Protein AF-0000000072916528 (afdb_homodimer)

pLDDT: mean 91.96, std 11.82, range [28.83, 98.75]

Structure (mmCIF, N/CA/C/O backbone):
data_AF-0000000072916528-model_v1
#
loop_
_entity.id
_entity.type
_entity.pdbx_description
1 polymer 'Tryptophan dimethylallyltransferase'
#
loop_
_atom_site.group_PDB
_atom_site.id
_atom_site.type_symbol
_atom_site.label_atom_id
_atom_site.label_alt_id
_atom_site.label_comp_id
_atom_site.label_asym_id
_atom_site.label_entity_id
_atom_site.label_seq_id
_atom_site.pdbx_PDB_ins_code
_atom_site.Cartn_x
_atom_site.Cartn_y
_atom_site.Cartn_z
_atom_site.occupancy
_atom_site.B_iso_or_equiv
_atom_site.auth_seq_id
_atom_site.auth_comp_id
_atom_site.auth_asym_id
_atom_site.auth_atom_id
_atom_site.pdbx_PDB_model_num
ATOM 1 N N . MET A 1 1 ? -19.938 -33.688 12.484 1 38.06 1 MET A N 1
ATOM 2 C CA . MET A 1 1 ? -19.828 -32.938 13.727 1 38.06 1 MET A CA 1
ATOM 3 C C . MET A 1 1 ? -18.469 -33.188 14.383 1 38.06 1 MET A C 1
ATOM 5 O O . MET A 1 1 ? -17.859 -32.25 14.898 1 38.06 1 MET A O 1
ATOM 9 N N . THR A 1 2 ? -18.078 -34.406 14.32 1 40.88 2 THR A N 1
ATOM 10 C CA . THR A 1 2 ? -16.875 -34.812 15.023 1 40.88 2 THR A CA 1
ATOM 11 C C . THR A 1 2 ? -15.633 -34.281 14.312 1 40.88 2 THR A C 1
ATOM 13 O O . THR A 1 2 ? -14.672 -33.844 14.953 1 40.88 2 THR A O 1
ATOM 16 N N . GLN A 1 3 ? -15.688 -34.281 13.023 1 42.22 3 GLN A N 1
ATOM 17 C CA . GLN A 1 3 ? -14.492 -33.969 12.25 1 42.22 3 GLN A CA 1
ATOM 18 C C . GLN A 1 3 ? -14.305 -32.469 12.141 1 42.22 3 GLN A C 1
ATOM 20 O O . GLN A 1 3 ? -13.18 -31.953 12.156 1 42.22 3 GLN A O 1
ATOM 25 N N . THR A 1 4 ? -15.375 -31.828 12.023 1 44.97 4 THR A N 1
ATOM 26 C CA . THR A 1 4 ? -15.312 -30.375 12 1 44.97 4 THR A CA 1
ATOM 27 C C . THR A 1 4 ? -14.773 -29.828 13.32 1 44.97 4 THR A C 1
ATOM 29 O O . THR A 1 4 ? -13.961 -28.906 13.336 1 44.97 4 THR A O 1
ATOM 32 N N . LYS A 1 5 ? -15.258 -30.438 14.336 1 49.25 5 LYS A N 1
ATOM 33 C CA . LYS A 1 5 ? -14.742 -30.094 15.664 1 49.25 5 LYS A CA 1
ATOM 34 C C . LYS A 1 5 ? -13.258 -30.406 15.766 1 49.25 5 LYS A C 1
ATOM 36 O O . LYS A 1 5 ? -12.547 -29.812 16.578 1 49.25 5 LYS A O 1
ATOM 41 N N . HIS A 1 6 ? -12.891 -31.344 14.961 1 50.88 6 HIS A N 1
ATOM 42 C CA . HIS A 1 6 ? -11.484 -31.75 14.953 1 50.88 6 HIS A CA 1
ATOM 43 C C . HIS A 1 6 ? -10.617 -30.672 14.312 1 50.88 6 HIS A C 1
ATOM 45 O O . HIS A 1 6 ? -9.531 -30.359 14.82 1 50.88 6 HIS A O 1
ATOM 51 N N . LEU A 1 7 ? -11.102 -30.25 13.125 1 57.97 7 LEU A N 1
ATOM 52 C CA . LEU A 1 7 ? -10.305 -29.203 12.508 1 57.97 7 LEU A CA 1
ATOM 53 C C . LEU A 1 7 ? -10.211 -27.984 13.414 1 57.97 7 LEU A C 1
ATOM 55 O O . LEU A 1 7 ? -9.148 -27.375 13.547 1 57.97 7 LEU A O 1
ATOM 59 N N . GLN A 1 8 ? -11.398 -27.578 13.898 1 56.59 8 GLN A N 1
ATOM 60 C CA . GLN A 1 8 ? -11.391 -26.422 14.789 1 56.59 8 GLN A CA 1
ATOM 61 C C . GLN A 1 8 ? -10.477 -26.656 15.984 1 56.59 8 GLN A C 1
ATOM 63 O O . GLN A 1 8 ? -9.805 -25.734 16.438 1 56.59 8 GLN A O 1
ATOM 68 N N . THR A 1 9 ? -10.539 -27.875 16.391 1 54.03 9 THR A N 1
ATOM 69 C CA . THR A 1 9 ? -9.656 -28.234 17.484 1 54.03 9 THR A CA 1
ATOM 70 C C . THR A 1 9 ? -8.203 -28.25 17.031 1 54.03 9 THR A C 1
ATOM 72 O O . THR A 1 9 ? -7.297 -27.969 17.828 1 54.03 9 THR A O 1
ATOM 75 N N . LEU A 1 10 ? -8.156 -28.391 15.711 1 58 10 LEU A N 1
ATOM 76 C CA . LEU A 1 10 ? -6.797 -28.5 15.18 1 58 10 LEU A CA 1
ATOM 77 C C . LEU A 1 10 ? -6.23 -27.125 14.836 1 58 10 LEU A C 1
ATOM 79 O O . LEU A 1 10 ? -5.012 -26.938 14.844 1 58 10 LEU A O 1
ATOM 83 N N . LEU A 1 11 ? -7.203 -26.281 14.594 1 63.94 11 LEU A N 1
ATOM 84 C CA . LEU A 1 11 ? -6.746 -24.969 14.148 1 63.94 11 LEU A CA 1
ATOM 85 C C . LEU A 1 11 ? -6.586 -24.016 15.328 1 63.94 11 LEU A C 1
ATOM 87 O O . LEU A 1 11 ? -7.535 -23.797 16.078 1 63.94 11 LEU A O 1
ATOM 91 N N . GLN A 1 12 ? -5.457 -23.672 15.625 1 61.88 12 GLN A N 1
ATOM 92 C CA . GLN A 1 12 ? -5.262 -22.578 16.562 1 61.88 12 GLN A CA 1
ATOM 93 C C . GLN A 1 12 ? -5.707 -21.25 15.969 1 61.88 12 GLN A C 1
ATOM 95 O O . GLN A 1 12 ? -5.297 -20.891 14.859 1 61.88 12 GLN A O 1
ATOM 100 N N . PRO A 1 13 ? -6.812 -20.719 16.531 1 61.38 13 PRO A N 1
ATOM 101 C CA . PRO A 1 13 ? -7.312 -19.453 15.992 1 61.38 13 PRO A CA 1
ATOM 102 C C . PRO A 1 13 ? -6.238 -18.375 15.93 1 61.38 13 PRO A C 1
ATOM 104 O O . PRO A 1 13 ? -5.395 -18.281 16.828 1 61.38 13 PRO A O 1
ATOM 107 N N . ARG A 1 14 ? -5.801 -17.938 14.805 1 61.62 14 ARG A N 1
ATOM 108 C CA . ARG A 1 14 ? -5.012 -16.719 14.68 1 61.62 14 ARG A CA 1
ATOM 109 C C . ARG A 1 14 ? -5.859 -15.57 14.141 1 61.62 14 ARG A C 1
ATOM 111 O O . ARG A 1 14 ? -6.598 -15.742 13.164 1 61.62 14 ARG A O 1
ATOM 118 N N . GLU A 1 15 ? -6.219 -14.656 15.109 1 56.03 15 GLU A N 1
ATOM 119 C CA . GLU A 1 15 ? -6.914 -13.484 14.594 1 56.03 15 GLU A CA 1
ATOM 120 C C . GLU A 1 15 ? -6.098 -12.789 13.508 1 56.03 15 GLU A C 1
ATOM 122 O O . GLU A 1 15 ? -5.137 -12.078 13.805 1 56.03 15 GLU A O 1
ATOM 127 N N . ASN A 1 16 ? -5.902 -13.461 12.273 1 62.31 16 ASN A N 1
ATOM 128 C CA . ASN A 1 16 ? -5.078 -12.805 11.258 1 62.31 16 ASN A CA 1
ATOM 129 C C . ASN A 1 16 ? -5.898 -11.844 10.406 1 62.31 16 ASN A C 1
ATOM 131 O O . ASN A 1 16 ? -6.594 -12.266 9.484 1 62.31 16 ASN A O 1
ATOM 135 N N . THR A 1 17 ? -6.094 -10.656 10.93 1 69.56 17 THR A N 1
ATOM 136 C CA . THR A 1 17 ? -6.723 -9.633 10.102 1 69.56 17 THR A CA 1
ATOM 137 C C . THR A 1 17 ? -5.82 -9.25 8.93 1 69.56 17 THR A C 1
ATOM 139 O O . THR A 1 17 ? -4.641 -8.953 9.125 1 69.56 17 THR A O 1
ATOM 142 N N . PRO A 1 18 ? -6.422 -9.453 7.664 1 85.88 18 PRO A N 1
ATOM 143 C CA . PRO A 1 18 ? -5.645 -9.023 6.5 1 85.88 18 PRO A CA 1
ATOM 144 C C . PRO A 1 18 ? -5.344 -7.527 6.508 1 85.88 18 PRO A C 1
ATOM 146 O O . PRO A 1 18 ? -5.953 -6.77 5.75 1 85.88 18 PRO A O 1
ATOM 149 N N . LEU A 1 19 ? -4.391 -7.141 7.199 1 91.94 19 LEU A N 1
ATOM 150 C CA . LEU A 1 19 ? -4.086 -5.742 7.488 1 91.94 19 LEU A CA 1
ATOM 151 C C . LEU A 1 19 ? -3.777 -4.977 6.207 1 91.94 19 LEU A C 1
ATOM 153 O O . LEU A 1 19 ? -4.348 -3.91 5.961 1 91.94 19 LEU A O 1
ATOM 157 N N . ALA A 1 20 ? -2.889 -5.547 5.375 1 96.62 20 ALA A N 1
ATOM 158 C CA . ALA A 1 20 ? -2.48 -4.855 4.156 1 96.62 20 ALA A CA 1
ATOM 159 C C . ALA A 1 20 ? -3.662 -4.668 3.211 1 96.62 20 ALA A C 1
ATOM 161 O O . ALA A 1 20 ? -3.852 -3.584 2.65 1 96.62 20 ALA A O 1
ATOM 162 N N . TRP A 1 21 ? -4.504 -5.719 3.1 1 97.62 21 TRP A N 1
ATOM 163 C CA . TRP A 1 21 ? -5.656 -5.625 2.211 1 97.62 21 TRP A CA 1
ATOM 164 C C . TRP A 1 21 ? -6.648 -4.586 2.715 1 97.62 21 TRP A C 1
ATOM 166 O O . TRP A 1 21 ? -7.184 -3.797 1.93 1 97.62 21 TRP A O 1
ATOM 176 N N . LYS A 1 22 ? -6.938 -4.566 4.008 1 96.19 22 LYS A N 1
ATOM 177 C CA . LYS A 1 22 ? -7.879 -3.605 4.574 1 96.19 22 LYS A CA 1
ATOM 178 C C . LYS A 1 22 ? -7.434 -2.174 4.293 1 96.19 22 LYS A C 1
ATOM 180 O O . LYS A 1 22 ? -8.258 -1.318 3.951 1 96.19 22 LYS A O 1
ATOM 185 N N . THR A 1 23 ? -6.172 -1.922 4.484 1 96.19 23 THR A N 1
ATOM 186 C CA . THR A 1 23 ? -5.621 -0.596 4.227 1 96.19 23 THR A CA 1
ATOM 187 C C . THR A 1 23 ? -5.773 -0.227 2.752 1 96.19 23 THR A C 1
ATOM 189 O O . THR A 1 23 ? -6.234 0.868 2.426 1 96.19 23 THR A O 1
ATOM 192 N N . LEU A 1 24 ? -5.379 -1.15 1.906 1 97.81 24 LEU A N 1
ATOM 193 C CA . LEU A 1 24 ? -5.473 -0.879 0.476 1 97.81 24 LEU A CA 1
ATOM 194 C C . LEU A 1 24 ? -6.926 -0.708 0.048 1 97.81 24 LEU A C 1
ATOM 196 O O . LEU A 1 24 ? -7.234 0.151 -0.782 1 97.81 24 LEU A O 1
ATOM 200 N N . ASP A 1 25 ? -7.785 -1.572 0.59 1 96.5 25 ASP A N 1
ATOM 201 C CA . ASP A 1 25 ? -9.203 -1.482 0.252 1 96.5 25 ASP A CA 1
ATOM 202 C C . ASP A 1 25 ? -9.781 -0.131 0.666 1 96.5 25 ASP A C 1
ATOM 204 O O . ASP A 1 25 ? -10.648 0.415 -0.02 1 96.5 25 ASP A O 1
ATOM 208 N N . LYS A 1 26 ? -9.32 0.406 1.706 1 93.62 26 LYS A N 1
ATOM 209 C CA . LYS A 1 26 ? -9.805 1.678 2.234 1 93.62 26 LYS A CA 1
ATOM 210 C C . LYS A 1 26 ? -9.312 2.848 1.391 1 93.62 26 LYS A C 1
ATOM 212 O O . LYS A 1 26 ? -10.062 3.793 1.131 1 93.62 26 LYS A O 1
ATOM 217 N N . TRP A 1 27 ? -8.055 2.812 0.902 1 94.62 27 TRP A N 1
ATOM 218 C CA . TRP A 1 27 ? -7.422 4.043 0.436 1 94.62 27 TRP A CA 1
ATOM 219 C C . TRP A 1 27 ? -7.227 4.016 -1.076 1 94.62 27 TRP A C 1
ATOM 221 O O . TRP A 1 27 ? -6.992 5.059 -1.696 1 94.62 27 TRP A O 1
ATOM 231 N N . LEU A 1 28 ? -7.273 2.855 -1.696 1 95.94 28 LEU A N 1
ATOM 232 C CA . LEU A 1 28 ? -7.195 2.818 -3.152 1 95.94 28 LEU A CA 1
ATOM 233 C C . LEU A 1 28 ? -8.531 3.215 -3.775 1 95.94 28 LEU A C 1
ATOM 235 O O . LEU A 1 28 ? -9.578 3.074 -3.146 1 95.94 28 LEU A O 1
ATOM 239 N N . PRO A 1 29 ? -8.484 3.766 -5.016 1 92.56 29 PRO A N 1
ATOM 240 C CA . PRO A 1 29 ? -9.75 4.051 -5.695 1 92.56 29 PRO A CA 1
ATOM 241 C C . PRO A 1 29 ? -10.656 2.826 -5.801 1 92.56 29 PRO A C 1
ATOM 243 O O . PRO A 1 29 ? -10.172 1.717 -6.043 1 92.56 29 PRO A O 1
ATOM 246 N N . PRO A 1 30 ? -11.898 3.053 -5.562 1 91.25 30 PRO A N 1
ATOM 247 C CA . PRO A 1 30 ? -12.812 1.917 -5.715 1 91.25 30 PRO A CA 1
ATOM 248 C C . PRO A 1 30 ? -12.852 1.378 -7.141 1 91.25 30 PRO A C 1
ATOM 250 O O . PRO A 1 30 ? -12.781 2.152 -8.102 1 91.25 30 PRO A O 1
ATOM 253 N N . LEU A 1 31 ? -12.883 0.108 -7.219 1 93.25 31 LEU A N 1
ATOM 254 C CA . LEU A 1 31 ? -13.086 -0.532 -8.516 1 93.25 31 LEU A CA 1
ATOM 255 C C . LEU A 1 31 ? -14.57 -0.627 -8.844 1 93.25 31 LEU A C 1
ATOM 257 O O . LEU A 1 31 ? -15.422 -0.452 -7.973 1 93.25 31 LEU A O 1
ATOM 261 N N . LEU A 1 32 ? -14.812 -0.746 -10.133 1 90.75 32 LEU A N 1
ATOM 262 C CA . LEU A 1 32 ? -16.203 -0.708 -10.547 1 90.75 32 LEU A CA 1
ATOM 263 C C . LEU A 1 32 ? -16.672 -2.086 -11 1 90.75 32 LEU A C 1
ATOM 265 O O . LEU A 1 32 ? -15.875 -2.912 -11.43 1 90.75 32 LEU A O 1
ATOM 269 N N . ASN A 1 33 ? -17.984 -2.32 -10.805 1 92.94 33 ASN A N 1
ATOM 270 C CA . ASN A 1 33 ? -18.688 -3.488 -11.32 1 92.94 33 ASN A CA 1
ATOM 271 C C . ASN A 1 33 ? -18.031 -4.785 -10.859 1 92.94 33 ASN A C 1
ATOM 273 O O . ASN A 1 33 ? -17.797 -4.98 -9.664 1 92.94 33 ASN A O 1
ATOM 277 N N . ASP A 1 34 ? -17.75 -5.691 -11.797 1 95.75 34 ASP A N 1
ATOM 278 C CA . ASP A 1 34 ? -17.297 -7.031 -11.453 1 95.75 34 ASP A CA 1
ATOM 279 C C . ASP A 1 34 ? -15.867 -7 -10.906 1 95.75 34 ASP A C 1
ATOM 281 O O . ASP A 1 34 ? -15.477 -7.879 -10.133 1 95.75 34 ASP A O 1
ATOM 285 N N . SER A 1 35 ? -15.117 -5.961 -11.234 1 97 35 SER A N 1
ATOM 286 C CA . SER A 1 35 ? -13.766 -5.84 -10.711 1 97 35 SER A CA 1
ATOM 287 C C . SER A 1 35 ? -13.766 -5.641 -9.203 1 97 35 SER A C 1
ATOM 289 O O . SER A 1 35 ? -12.859 -6.094 -8.508 1 97 35 SER A O 1
ATOM 291 N N . ASP A 1 36 ? -14.789 -4.93 -8.719 1 97.5 36 ASP A N 1
ATOM 292 C CA . ASP A 1 36 ? -14.906 -4.73 -7.281 1 97.5 36 ASP A CA 1
ATOM 293 C C . ASP A 1 36 ? -15.125 -6.059 -6.559 1 97.5 36 ASP A C 1
ATOM 295 O O . ASP A 1 36 ? -14.523 -6.312 -5.516 1 97.5 36 ASP A O 1
ATOM 299 N N . TRP A 1 37 ? -15.938 -6.914 -7.078 1 97.25 37 TRP A N 1
ATOM 300 C CA . TRP A 1 37 ? -16.188 -8.227 -6.492 1 97.25 37 TRP A CA 1
ATOM 301 C C . TRP A 1 37 ? -14.906 -9.055 -6.441 1 97.25 37 TRP A C 1
ATOM 303 O O . TRP A 1 37 ? -14.609 -9.688 -5.426 1 97.25 37 TRP A O 1
ATOM 313 N N . TRP A 1 38 ? -14.156 -9.07 -7.539 1 97.94 38 TRP A N 1
ATOM 314 C CA . TRP A 1 38 ? -12.914 -9.828 -7.609 1 97.94 38 TRP A CA 1
ATOM 315 C C . TRP A 1 38 ? -11.914 -9.328 -6.57 1 97.94 38 TRP A C 1
ATOM 317 O O . TRP A 1 38 ? -11.25 -10.125 -5.906 1 97.94 38 TRP A O 1
ATOM 327 N N . TRP A 1 39 ? -11.805 -7.98 -6.426 1 98.12 39 TRP A N 1
ATOM 328 C CA . TRP A 1 39 ? -10.898 -7.406 -5.441 1 98.12 39 TRP A CA 1
ATOM 329 C C . TRP A 1 39 ? -11.305 -7.805 -4.027 1 98.12 39 TRP A C 1
ATOM 331 O O . TRP A 1 39 ? -10.461 -8.219 -3.227 1 98.12 39 TRP A O 1
ATOM 341 N N . GLU A 1 40 ? -12.578 -7.773 -3.703 1 96.94 40 GLU A N 1
ATOM 342 C CA . GLU A 1 40 ? -13.102 -8.094 -2.381 1 96.94 40 GLU A CA 1
ATOM 343 C C . GLU A 1 40 ? -12.969 -9.586 -2.078 1 96.94 40 GLU A C 1
ATOM 345 O O . GLU A 1 40 ? -13.016 -9.992 -0.917 1 96.94 40 GLU A O 1
ATOM 350 N N . THR A 1 41 ? -12.805 -10.352 -3.119 1 96.69 41 THR A N 1
ATOM 351 C CA . THR A 1 41 ? -12.711 -11.797 -2.947 1 96.69 41 THR A CA 1
ATOM 352 C C . THR A 1 41 ? -11.25 -12.242 -2.947 1 96.69 41 THR A C 1
ATOM 354 O O . THR A 1 41 ? -10.781 -12.852 -1.983 1 96.69 41 THR A O 1
ATOM 357 N N . LEU A 1 42 ? -10.5 -11.906 -3.996 1 97.94 42 LEU A N 1
ATOM 358 C CA . LEU A 1 42 ? -9.133 -12.383 -4.176 1 97.94 42 LEU A CA 1
ATOM 359 C C . LEU A 1 42 ? -8.18 -11.695 -3.201 1 97.94 42 LEU A C 1
ATOM 361 O O . LEU A 1 42 ? -7.207 -12.297 -2.75 1 97.94 42 LEU A O 1
ATOM 365 N N . GLY A 1 43 ? -8.477 -10.406 -2.939 1 97.62 43 GLY A N 1
ATOM 366 C CA . GLY A 1 43 ? -7.613 -9.641 -2.059 1 97.62 43 GLY A CA 1
ATOM 367 C C . GLY A 1 43 ? -7.402 -10.297 -0.708 1 97.62 43 GLY A C 1
ATOM 368 O O . GLY A 1 43 ? -6.277 -10.672 -0.364 1 97.62 43 GLY A O 1
ATOM 369 N N . PRO A 1 44 ? -8.453 -10.531 0.054 1 96.81 44 PRO A N 1
ATOM 370 C CA . PRO A 1 44 ? -8.312 -11.18 1.362 1 96.81 44 PRO A CA 1
ATOM 371 C C . PRO A 1 44 ? -7.742 -12.586 1.266 1 96.81 44 PRO A C 1
ATOM 373 O O . PRO A 1 44 ? -7.016 -13.023 2.16 1 96.81 44 PRO A O 1
ATOM 376 N N . GLN A 1 45 ? -8.086 -13.344 0.211 1 96.94 45 GLN A N 1
ATOM 377 C CA . GLN A 1 45 ? -7.543 -14.688 0.036 1 96.94 45 GLN A CA 1
ATOM 378 C C . GLN A 1 45 ? -6.023 -14.648 -0.101 1 96.94 45 GLN A C 1
ATOM 380 O O . GLN A 1 45 ? -5.316 -15.359 0.614 1 96.94 45 GLN A O 1
ATOM 385 N N . LEU A 1 46 ? -5.559 -13.82 -1.017 1 97.94 46 LEU A N 1
ATOM 386 C CA . LEU A 1 46 ? -4.117 -13.711 -1.223 1 97.94 46 LEU A CA 1
ATOM 387 C C . LEU A 1 46 ? -3.426 -13.195 0.034 1 97.94 46 LEU A C 1
ATOM 389 O O . LEU A 1 46 ? -2.355 -13.68 0.404 1 97.94 46 LEU A O 1
ATOM 393 N N . ASN A 1 47 ? -4.035 -12.188 0.646 1 97.56 47 ASN A N 1
ATOM 394 C CA . ASN A 1 47 ? -3.453 -11.656 1.873 1 97.56 47 ASN A CA 1
ATOM 395 C C . ASN A 1 47 ? -3.309 -12.742 2.939 1 97.56 47 ASN A C 1
ATOM 397 O O . ASN A 1 47 ? -2.305 -12.781 3.652 1 97.56 47 ASN A O 1
ATOM 401 N N . THR A 1 48 ? -4.266 -13.578 3.1 1 96.19 48 THR A N 1
ATOM 402 C CA . THR A 1 48 ? -4.223 -14.672 4.062 1 96.19 48 THR A CA 1
ATOM 403 C C . THR A 1 48 ? -3.088 -15.633 3.734 1 96.19 48 THR A C 1
ATOM 405 O O . THR A 1 48 ? -2.322 -16.031 4.617 1 96.19 48 THR A O 1
ATOM 408 N N . LEU A 1 49 ? -3.01 -16.031 2.482 1 97.44 49 LEU A N 1
ATOM 409 C CA . LEU A 1 49 ? -1.945 -16.938 2.064 1 97.44 49 LEU A CA 1
ATOM 410 C C . LEU A 1 49 ? -0.575 -16.359 2.377 1 97.44 49 LEU A C 1
ATOM 412 O O . LEU A 1 49 ? 0.291 -17.031 2.926 1 97.44 49 LEU A O 1
ATOM 416 N N . LEU A 1 50 ? -0.41 -15.086 2.088 1 97.06 50 LEU A N 1
ATOM 417 C CA . LEU A 1 50 ? 0.862 -14.406 2.32 1 97.06 50 LEU A CA 1
ATOM 418 C C . LEU A 1 50 ? 1.164 -14.32 3.812 1 97.06 50 LEU A C 1
ATOM 420 O O . LEU A 1 50 ? 2.299 -14.547 4.234 1 97.06 50 LEU A O 1
ATOM 424 N N . THR A 1 51 ? 0.165 -13.945 4.57 1 96.12 51 THR A N 1
ATOM 425 C CA . THR A 1 51 ? 0.331 -13.828 6.012 1 96.12 51 THR A CA 1
ATOM 426 C C . THR A 1 51 ? 0.698 -15.172 6.629 1 96.12 51 THR A C 1
ATOM 428 O O . THR A 1 51 ? 1.647 -15.266 7.41 1 96.12 51 THR A O 1
ATOM 431 N N . GLU A 1 52 ? -0.042 -16.25 6.254 1 95.81 52 GLU A N 1
ATOM 432 C CA . GLU A 1 52 ? 0.198 -17.578 6.789 1 95.81 52 GLU A CA 1
ATOM 433 C C . GLU A 1 52 ? 1.561 -18.109 6.355 1 95.81 52 GLU A C 1
ATOM 435 O O . GLU A 1 52 ? 2.176 -18.906 7.066 1 95.81 52 GLU A O 1
ATOM 440 N N . ALA A 1 53 ? 2.061 -17.641 5.238 1 96.56 53 ALA A N 1
ATOM 441 C CA . ALA A 1 53 ? 3.375 -18.047 4.75 1 96.56 53 ALA A CA 1
ATOM 442 C C . ALA A 1 53 ? 4.473 -17.125 5.285 1 96.56 53 ALA A C 1
ATOM 444 O O . ALA A 1 53 ? 5.613 -17.188 4.824 1 96.56 53 ALA A O 1
ATOM 445 N N . ASP A 1 54 ? 4.117 -16.156 6.141 1 95 54 ASP A N 1
ATOM 446 C CA . ASP A 1 54 ? 5.047 -15.336 6.918 1 95 54 ASP A CA 1
ATOM 447 C C . ASP A 1 54 ? 5.746 -14.305 6.031 1 95 54 ASP A C 1
ATOM 449 O O . ASP A 1 54 ? 6.938 -14.039 6.199 1 95 54 ASP A O 1
ATOM 453 N N . TYR A 1 55 ? 5.062 -13.883 5.039 1 95.88 55 TYR A N 1
ATOM 454 C CA . TYR A 1 55 ? 5.555 -12.727 4.297 1 95.88 55 TYR A CA 1
ATOM 455 C C . TYR A 1 55 ? 5.535 -11.477 5.16 1 95.88 55 TYR A C 1
ATOM 457 O O . TYR A 1 55 ? 4.602 -11.266 5.938 1 95.88 55 TYR A O 1
ATOM 465 N N . ASP A 1 56 ? 6.574 -10.656 5 1 94.25 56 ASP A N 1
ATOM 466 C CA . ASP A 1 56 ? 6.531 -9.414 5.766 1 94.25 56 ASP A CA 1
ATOM 467 C C . ASP A 1 56 ? 5.52 -8.438 5.172 1 94.25 56 ASP A C 1
ATOM 469 O O . ASP A 1 56 ? 4.965 -8.688 4.102 1 94.25 56 ASP A O 1
ATOM 473 N N . LEU A 1 57 ? 5.258 -7.449 5.863 1 95.25 57 LEU A N 1
ATOM 474 C CA . LEU A 1 57 ? 4.176 -6.539 5.504 1 95.25 57 LEU A CA 1
ATOM 475 C C . LEU A 1 57 ? 4.445 -5.887 4.152 1 95.25 57 LEU A C 1
ATOM 477 O O . LEU A 1 57 ? 3.523 -5.703 3.35 1 95.25 57 LEU A O 1
ATOM 481 N N . ASN A 1 58 ? 5.664 -5.426 3.891 1 95 58 ASN A N 1
ATOM 482 C CA . ASN A 1 58 ? 5.984 -4.801 2.611 1 95 58 ASN A CA 1
ATOM 483 C C . ASN A 1 58 ? 5.742 -5.754 1.444 1 95 58 ASN A C 1
ATOM 485 O O . ASN A 1 58 ? 5.219 -5.348 0.405 1 95 58 ASN A O 1
ATOM 489 N N . GLU A 1 59 ? 6.117 -7.016 1.618 1 95.44 59 GLU A N 1
ATOM 490 C CA . GLU A 1 59 ? 5.887 -8.031 0.592 1 95.44 59 GLU A CA 1
ATOM 491 C C . GLU A 1 59 ? 4.398 -8.219 0.333 1 95.44 59 GLU A C 1
ATOM 493 O O . GLU A 1 59 ? 3.984 -8.445 -0.807 1 95.44 59 GLU A O 1
ATOM 498 N N . GLN A 1 60 ? 3.654 -8.234 1.373 1 96.81 60 GLN A N 1
ATOM 499 C CA . GLN A 1 60 ? 2.207 -8.367 1.233 1 96.81 60 GLN A CA 1
ATOM 500 C C . GLN A 1 60 ? 1.623 -7.211 0.426 1 96.81 60 GLN A C 1
ATOM 502 O O . GLN A 1 60 ? 0.808 -7.426 -0.474 1 96.81 60 GLN A O 1
ATOM 507 N N . TYR A 1 61 ? 2.062 -5.961 0.746 1 97 61 TYR A N 1
ATOM 508 C CA . TYR A 1 61 ? 1.608 -4.797 -0.008 1 97 61 TYR A CA 1
ATOM 509 C C . TYR A 1 61 ? 1.973 -4.926 -1.482 1 97 61 TYR A C 1
ATOM 511 O O . TYR A 1 61 ? 1.151 -4.645 -2.357 1 97 61 TYR A O 1
ATOM 519 N N . GLU A 1 62 ? 3.188 -5.344 -1.777 1 96 62 GLU A N 1
ATOM 520 C CA . GLU A 1 62 ? 3.617 -5.496 -3.164 1 96 62 GLU A CA 1
ATOM 521 C C . GLU A 1 62 ? 2.729 -6.48 -3.916 1 96 62 GLU A C 1
ATOM 523 O O . GLU A 1 62 ? 2.279 -6.195 -5.027 1 96 62 GLU A O 1
ATOM 528 N N . ALA A 1 63 ? 2.512 -7.574 -3.326 1 97 63 ALA A N 1
ATOM 529 C CA . ALA A 1 63 ? 1.711 -8.625 -3.953 1 97 63 ALA A CA 1
ATOM 530 C C . ALA A 1 63 ? 0.281 -8.148 -4.199 1 97 63 ALA A C 1
ATOM 532 O O . ALA A 1 63 ? -0.29 -8.398 -5.262 1 97 63 ALA A O 1
ATOM 533 N N . LEU A 1 64 ? -0.27 -7.492 -3.223 1 98 64 LEU A N 1
ATOM 534 C CA . LEU A 1 64 ? -1.66 -7.059 -3.314 1 98 64 LEU A CA 1
ATOM 535 C C . LEU A 1 64 ? -1.808 -5.914 -4.309 1 98 64 LEU A C 1
ATOM 537 O O . LEU A 1 64 ? -2.82 -5.816 -5.008 1 98 64 LEU A O 1
ATOM 541 N N . LEU A 1 65 ? -0.811 -5.035 -4.355 1 97.62 65 LEU A N 1
ATOM 542 C CA . LEU A 1 65 ? -0.846 -3.945 -5.328 1 97.62 65 LEU A CA 1
ATOM 543 C C . LEU A 1 65 ? -0.772 -4.488 -6.75 1 97.62 65 LEU A C 1
ATOM 545 O O . LEU A 1 65 ? -1.456 -3.986 -7.645 1 97.62 65 LEU A O 1
ATOM 549 N N . LEU A 1 66 ? 0.021 -5.449 -6.965 1 96.75 66 LEU A N 1
ATOM 550 C CA . LEU A 1 66 ? 0.09 -6.113 -8.266 1 96.75 66 LEU A CA 1
ATOM 551 C C . LEU A 1 66 ? -1.256 -6.727 -8.633 1 96.75 66 LEU A C 1
ATOM 553 O O . LEU A 1 66 ? -1.732 -6.559 -9.758 1 96.75 66 LEU A O 1
ATOM 557 N N . LEU A 1 67 ? -1.862 -7.426 -7.691 1 97.94 67 LEU A N 1
ATOM 558 C CA . LEU A 1 67 ? -3.178 -8.023 -7.895 1 97.94 67 LEU A CA 1
ATOM 559 C C . LEU A 1 67 ? -4.207 -6.961 -8.266 1 97.94 67 LEU A C 1
ATOM 561 O O . LEU A 1 67 ? -4.953 -7.125 -9.234 1 97.94 67 LEU A O 1
ATOM 565 N N . TYR A 1 68 ? -4.203 -5.883 -7.504 1 97.75 68 TYR A N 1
ATOM 566 C CA . TYR A 1 68 ? -5.168 -4.801 -7.668 1 97.75 68 TYR A CA 1
ATOM 567 C C . TYR A 1 68 ? -5.023 -4.141 -9.039 1 97.75 68 TYR A C 1
ATOM 569 O O . TYR A 1 68 ? -6.02 -3.869 -9.711 1 97.75 68 TYR A O 1
ATOM 577 N N . ARG A 1 69 ? -3.822 -3.889 -9.43 1 96.25 69 ARG A N 1
ATOM 578 C CA . ARG A 1 69 ? -3.557 -3.057 -10.602 1 96.25 69 ARG A CA 1
ATOM 579 C C . ARG A 1 69 ? -3.637 -3.877 -11.883 1 96.25 69 ARG A C 1
ATOM 581 O O . ARG A 1 69 ? -4.203 -3.424 -12.883 1 96.25 69 ARG A O 1
ATOM 588 N N . TRP A 1 70 ? -3.145 -5.098 -11.852 1 95.81 70 TRP A N 1
ATOM 589 C CA . TRP A 1 70 ? -2.865 -5.734 -13.133 1 95.81 70 TRP A CA 1
ATOM 590 C C . TRP A 1 70 ? -3.709 -6.992 -13.312 1 95.81 70 TRP A C 1
ATOM 592 O O . TRP A 1 70 ? -3.924 -7.453 -14.438 1 95.81 70 TRP A O 1
ATOM 602 N N . VAL A 1 71 ? -4.254 -7.551 -12.258 1 97.31 71 VAL A N 1
ATOM 603 C CA . VAL A 1 71 ? -4.957 -8.828 -12.375 1 97.31 71 VAL A CA 1
ATOM 604 C C . VAL A 1 71 ? -6.461 -8.602 -12.258 1 97.31 71 VAL A C 1
ATOM 606 O O . VAL A 1 71 ? -7.215 -8.914 -13.188 1 97.31 71 VAL A O 1
ATOM 609 N N . VAL A 1 72 ? -6.918 -7.953 -11.234 1 97.5 72 VAL A N 1
ATOM 610 C CA . VAL A 1 72 ? -8.32 -7.824 -10.852 1 97.5 72 VAL A CA 1
ATOM 611 C C . VAL A 1 72 ? -9.109 -7.199 -12 1 97.5 72 VAL A C 1
ATOM 613 O O . VAL A 1 72 ? -10.156 -7.719 -12.398 1 97.5 72 VAL A O 1
ATOM 616 N N . PRO A 1 73 ? -8.602 -6.086 -12.641 1 95.69 73 PRO A N 1
ATOM 617 C CA . PRO A 1 73 ? -9.398 -5.445 -13.688 1 95.69 73 PRO A CA 1
ATOM 618 C C . PRO A 1 73 ? -9.578 -6.336 -14.914 1 95.69 73 PRO A C 1
ATOM 620 O O . PRO A 1 73 ? -10.484 -6.102 -15.727 1 95.69 73 PRO A O 1
ATOM 623 N N . GLU A 1 74 ? -8.75 -7.387 -15.023 1 95.31 74 GLU A N 1
ATOM 624 C CA . GLU A 1 74 ? -8.75 -8.211 -16.234 1 95.31 74 GLU A CA 1
ATOM 625 C C . GLU A 1 74 ? -9.336 -9.594 -15.953 1 95.31 74 GLU A C 1
ATOM 627 O O . GLU A 1 74 ? -9.188 -10.516 -16.766 1 95.31 74 GLU A O 1
ATOM 632 N N . MET A 1 75 ? -10 -9.789 -14.844 1 96.19 75 MET A N 1
ATOM 633 C CA . MET A 1 75 ? -10.516 -11.094 -14.438 1 96.19 75 MET A CA 1
ATOM 634 C C . MET A 1 75 ? -11.828 -11.398 -15.141 1 96.19 75 MET A C 1
ATOM 636 O O . MET A 1 75 ? -12.266 -12.555 -15.18 1 96.19 75 MET A O 1
ATOM 640 N N . GLY A 1 76 ? -12.469 -10.375 -15.727 1 94.31 76 GLY A N 1
ATOM 641 C CA . GLY A 1 76 ? -13.727 -10.578 -16.422 1 94.31 76 GLY A CA 1
ATOM 642 C C . GLY A 1 76 ? -14.938 -10.57 -15.516 1 94.31 76 GLY A C 1
ATOM 643 O O . GLY A 1 76 ? -14.883 -10.008 -14.414 1 94.31 76 GLY A O 1
ATOM 644 N N . PRO A 1 77 ? -16.109 -11.086 -15.969 1 94.62 77 PRO A N 1
ATOM 645 C CA . PRO A 1 77 ? -17.328 -11.086 -15.156 1 94.62 77 PRO A CA 1
ATOM 646 C C . PRO A 1 77 ? -17.203 -11.93 -13.898 1 94.62 77 PRO A C 1
ATOM 648 O O . PRO A 1 77 ? -16.578 -13 -13.922 1 94.62 77 PRO A O 1
ATOM 651 N N . ARG A 1 78 ? -17.766 -11.445 -12.797 1 95.31 78 ARG A N 1
ATOM 652 C CA . ARG A 1 78 ? -17.797 -12.234 -11.57 1 95.31 78 ARG A CA 1
ATOM 653 C C . ARG A 1 78 ? -18.688 -13.461 -11.727 1 95.31 78 ARG A C 1
ATOM 655 O O . ARG A 1 78 ? -19.609 -13.461 -12.547 1 95.31 78 ARG A O 1
ATOM 662 N N . PRO A 1 79 ? -18.469 -14.477 -10.898 1 95.12 79 PRO A N 1
ATOM 663 C CA . PRO A 1 79 ? -19.359 -15.633 -10.922 1 95.12 79 PRO A CA 1
ATOM 664 C C . PRO A 1 79 ? -20.766 -15.297 -10.438 1 95.12 79 PRO A C 1
ATOM 666 O O . PRO A 1 79 ? -20.938 -14.68 -9.383 1 95.12 79 PRO A O 1
ATOM 669 N N . ARG A 1 80 ? -21.75 -15.688 -11.242 1 94.69 80 ARG A N 1
ATOM 670 C CA . ARG A 1 80 ? -23.156 -15.469 -10.875 1 94.69 80 ARG A CA 1
ATOM 671 C C . ARG A 1 80 ? -23.906 -16.797 -10.844 1 94.69 80 ARG A C 1
ATOM 673 O O . ARG A 1 80 ? -25.047 -16.844 -10.359 1 94.69 80 ARG A O 1
ATOM 680 N N . SER A 1 81 ? -23.375 -17.797 -11.352 1 94 81 SER A N 1
ATOM 681 C CA . SER A 1 81 ? -23.891 -19.172 -11.375 1 94 81 SER A CA 1
ATOM 682 C C . SER A 1 81 ? -22.75 -20.188 -11.531 1 94 81 SER A C 1
ATOM 684 O O . SER A 1 81 ? -21.578 -19.812 -11.5 1 94 81 SER A O 1
ATOM 686 N N . SER A 1 82 ? -23.109 -21.438 -11.609 1 93.69 82 SER A N 1
ATOM 687 C CA . SER A 1 82 ? -22.109 -22.484 -11.789 1 93.69 82 SER A CA 1
ATOM 688 C C . SER A 1 82 ? -21.547 -22.469 -13.203 1 93.69 82 SER A C 1
ATOM 690 O O . SER A 1 82 ? -20.562 -23.156 -13.492 1 93.69 82 SER A O 1
ATOM 692 N N . ILE A 1 83 ? -22.125 -21.641 -14.039 1 92.19 83 ILE A N 1
ATOM 693 C CA . ILE A 1 83 ? -21.703 -21.594 -15.43 1 92.19 83 ILE A CA 1
ATOM 694 C C . ILE A 1 83 ? -20.688 -20.469 -15.617 1 92.19 83 ILE A C 1
ATOM 696 O O . ILE A 1 83 ? -21 -19.297 -15.43 1 92.19 83 ILE A O 1
ATOM 700 N N . ALA A 1 84 ? -19.516 -20.812 -16.047 1 92 84 ALA A N 1
ATOM 701 C CA . ALA A 1 84 ? -18.453 -19.844 -16.312 1 92 84 ALA A CA 1
ATOM 702 C C . ALA A 1 84 ? -18.578 -19.281 -17.734 1 92 84 ALA A C 1
ATOM 704 O O . ALA A 1 84 ? -18.797 -20.016 -18.688 1 92 84 ALA A O 1
ATOM 705 N N . PRO A 1 85 ? -18.484 -17.984 -17.859 1 89 85 PRO A N 1
ATOM 706 C CA . PRO A 1 85 ? -18.516 -17.406 -19.203 1 89 85 PRO A CA 1
ATOM 707 C C . PRO A 1 85 ? -17.391 -17.938 -20.094 1 89 85 PRO A C 1
ATOM 709 O O . PRO A 1 85 ? -17.562 -18 -21.312 1 89 85 PRO A O 1
ATOM 712 N N . TRP A 1 86 ? -16.266 -18.188 -19.609 1 92.44 86 TRP A N 1
ATOM 713 C CA . TRP A 1 86 ? -15.125 -18.844 -20.234 1 92.44 86 TRP A CA 1
ATOM 714 C C . TRP A 1 86 ? -14.703 -20.078 -19.438 1 92.44 86 TRP A C 1
ATOM 716 O O . TRP A 1 86 ? -14.43 -19.984 -18.25 1 92.44 86 TRP A O 1
ATOM 726 N N . LYS A 1 87 ? -14.656 -21.188 -20.109 1 92.56 87 LYS A N 1
ATOM 727 C CA . LYS A 1 87 ? -14.32 -22.438 -19.438 1 92.56 87 LYS A CA 1
ATOM 728 C C . LYS A 1 87 ? -12.812 -22.609 -19.312 1 92.56 87 LYS A C 1
ATOM 730 O O . LYS A 1 87 ? -12.211 -23.375 -20.062 1 92.56 87 LYS A O 1
ATOM 735 N N . SER A 1 88 ? -12.305 -21.922 -18.359 1 94.69 88 SER A N 1
ATOM 736 C CA . SER A 1 88 ? -10.867 -21.969 -18.141 1 94.69 88 SER A CA 1
ATOM 737 C C . SER A 1 88 ? -10.398 -23.359 -17.75 1 94.69 88 SER A C 1
ATOM 739 O O . SER A 1 88 ? -10.992 -23.984 -16.859 1 94.69 88 SER A O 1
ATOM 741 N N . PHE A 1 89 ? -9.336 -23.812 -18.359 1 94.38 89 PHE A N 1
ATOM 742 C CA . PHE A 1 89 ? -8.734 -25.094 -18.047 1 94.38 89 PHE A CA 1
ATOM 743 C C . PHE A 1 89 ? -7.91 -25.016 -16.766 1 94.38 89 PHE A C 1
ATOM 745 O O . PHE A 1 89 ? -7.383 -26.031 -16.297 1 94.38 89 PHE A O 1
ATOM 752 N N . MET A 1 90 ? -7.789 -23.859 -16.141 1 94.56 90 MET A N 1
ATOM 753 C CA . MET A 1 90 ? -6.996 -23.641 -14.93 1 94.56 90 MET A CA 1
ATOM 754 C C . MET A 1 90 ? -7.441 -24.562 -13.805 1 94.56 90 MET A C 1
ATOM 756 O O . MET A 1 90 ? -6.609 -25.094 -13.07 1 94.56 90 MET A O 1
ATOM 760 N N . THR A 1 91 ? -8.703 -24.688 -13.664 1 95.31 91 THR A N 1
ATOM 761 C CA . THR A 1 91 ? -9.258 -25.562 -12.641 1 95.31 91 THR A CA 1
ATOM 762 C C . THR A 1 91 ? -10.461 -26.328 -13.188 1 95.31 91 THR A C 1
ATOM 764 O O . THR A 1 91 ? -11.031 -25.953 -14.211 1 95.31 91 THR A O 1
ATOM 767 N N . ASP A 1 92 ? -10.867 -27.359 -12.523 1 93.44 92 ASP A 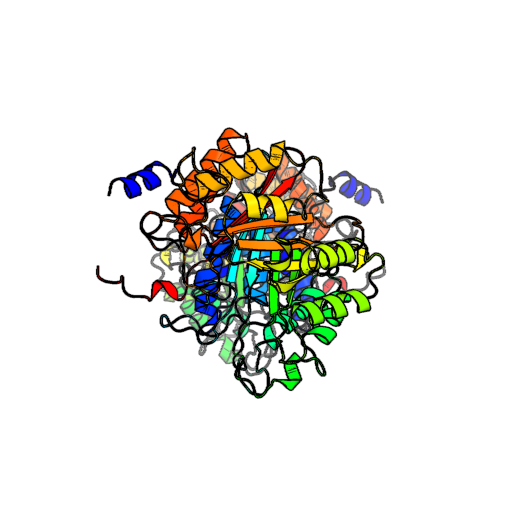N 1
ATOM 768 C CA . ASP A 1 92 ? -11.922 -28.25 -13.016 1 93.44 92 ASP A CA 1
ATOM 769 C C . ASP A 1 92 ? -13.281 -27.547 -12.969 1 93.44 92 ASP A C 1
ATOM 771 O O . ASP A 1 92 ? -14.18 -27.875 -13.75 1 93.44 92 ASP A O 1
ATOM 775 N N . ASP A 1 93 ? -13.469 -26.625 -11.992 1 93.44 93 ASP A N 1
ATOM 776 C CA . ASP A 1 93 ? -14.734 -25.891 -11.953 1 93.44 93 ASP A CA 1
ATOM 777 C C . ASP A 1 93 ? -14.664 -24.641 -12.812 1 93.44 93 ASP A C 1
ATOM 779 O O . ASP A 1 93 ? -15.562 -23.797 -12.758 1 93.44 93 ASP A O 1
ATOM 783 N N . HIS A 1 94 ? -13.516 -24.422 -13.484 1 95 94 HIS A N 1
ATOM 784 C CA . HIS A 1 94 ? -13.297 -23.375 -14.461 1 95 94 HIS A CA 1
ATOM 785 C C . HIS A 1 94 ? -13 -22.047 -13.781 1 95 94 HIS A C 1
ATOM 787 O O . HIS A 1 94 ? -13.078 -20.984 -14.414 1 95 94 HIS A O 1
ATOM 793 N N . SER A 1 95 ? -12.758 -22.078 -12.43 1 96.19 95 SER A N 1
ATOM 794 C CA . SER A 1 95 ? -12.188 -20.891 -11.828 1 96.19 95 SER A CA 1
ATOM 795 C C . SER A 1 95 ? -10.906 -20.469 -12.523 1 96.19 95 SER A C 1
ATOM 797 O O . SER A 1 95 ? -10.008 -21.281 -12.727 1 96.19 95 SER A O 1
ATOM 799 N N . PRO A 1 96 ? -10.781 -19.203 -12.914 1 97.12 96 PRO A N 1
ATOM 800 C CA . PRO A 1 96 ? -9.656 -18.812 -13.766 1 97.12 96 PRO A CA 1
ATOM 801 C C . PRO A 1 96 ? -8.391 -18.5 -12.969 1 97.12 96 PRO A C 1
ATOM 803 O O . PRO A 1 96 ? -7.531 -17.75 -13.438 1 97.12 96 PRO A O 1
ATOM 806 N N . ILE A 1 97 ? -8.281 -18.969 -11.758 1 98.06 97 ILE A N 1
ATOM 807 C CA . ILE A 1 97 ? -7.121 -18.734 -10.898 1 98.06 97 ILE A CA 1
ATOM 808 C C . ILE A 1 97 ? -6.867 -19.969 -10.031 1 98.06 97 ILE A C 1
ATOM 810 O O . ILE A 1 97 ? -7.812 -20.625 -9.578 1 98.06 97 ILE A O 1
ATOM 814 N N . GLU A 1 98 ? -5.648 -20.328 -9.867 1 98.5 98 GLU A N 1
ATOM 815 C CA . GLU A 1 98 ? -5.188 -21.375 -8.961 1 98.5 98 GLU A CA 1
ATOM 816 C C . GLU A 1 98 ? -3.986 -20.906 -8.141 1 98.5 98 GLU A C 1
ATOM 818 O O . GLU A 1 98 ? -2.975 -20.484 -8.703 1 98.5 98 GLU A O 1
ATOM 823 N N . TYR A 1 99 ? -4.117 -20.953 -6.801 1 98.5 99 TYR A N 1
ATOM 824 C CA . TYR A 1 99 ? -3.01 -20.609 -5.922 1 98.5 99 TYR A CA 1
ATOM 825 C C . TYR A 1 99 ? -2.051 -21.781 -5.758 1 98.5 99 TYR A C 1
ATOM 827 O O . TYR A 1 99 ? -2.4 -22.922 -6.066 1 98.5 99 TYR A O 1
ATOM 835 N N . SER A 1 100 ? -0.9 -21.469 -5.367 1 98.19 100 SER A N 1
ATOM 836 C CA . SER A 1 100 ? 0.03 -22.531 -5.008 1 98.19 100 SER A CA 1
ATOM 837 C C . SER A 1 100 ? 0.834 -22.172 -3.764 1 98.19 100 SER A C 1
ATOM 839 O O . SER A 1 100 ? 1.158 -21 -3.547 1 98.19 100 SER A O 1
ATOM 841 N N . TRP A 1 101 ? 1.067 -23.109 -2.924 1 98.06 101 TRP A N 1
ATOM 842 C CA . TRP A 1 101 ? 1.865 -23.094 -1.702 1 98.06 101 TRP A CA 1
ATOM 843 C C . TRP A 1 101 ? 3.092 -23.984 -1.846 1 98.06 101 TRP A C 1
ATOM 845 O O . TRP A 1 101 ? 2.986 -25.219 -1.747 1 98.06 101 TRP A O 1
ATOM 855 N N . LYS A 1 102 ? 4.246 -23.391 -2.123 1 97.69 102 LYS A N 1
ATOM 856 C CA . LYS A 1 102 ? 5.477 -24.172 -2.234 1 97.69 102 LYS A CA 1
ATOM 857 C C . LYS A 1 102 ? 6.113 -24.391 -0.866 1 97.69 102 LYS A C 1
ATOM 859 O O . LYS A 1 102 ? 6.492 -23.438 -0.189 1 97.69 102 LYS A O 1
ATOM 864 N N . TRP A 1 103 ? 6.215 -25.672 -0.53 1 96.81 103 TRP A N 1
ATOM 865 C CA . TRP A 1 103 ? 6.82 -26.047 0.744 1 96.81 103 TRP A CA 1
ATOM 866 C C . TRP A 1 103 ? 8.344 -25.984 0.656 1 96.81 103 TRP A C 1
ATOM 868 O O . TRP A 1 103 ? 8.945 -26.609 -0.223 1 96.81 103 TRP A O 1
ATOM 878 N N . ASN A 1 104 ? 8.945 -25.125 1.455 1 91.69 104 ASN A N 1
ATOM 879 C CA . ASN A 1 104 ? 10.398 -25.109 1.522 1 91.69 104 ASN A CA 1
ATOM 880 C C . ASN A 1 104 ? 10.922 -25.938 2.691 1 91.69 104 ASN A C 1
ATOM 882 O O . ASN A 1 104 ? 10.141 -26.406 3.52 1 91.69 104 ASN A O 1
ATOM 886 N N . SER A 1 105 ? 12.195 -26.188 2.615 1 88.31 105 SER A N 1
ATOM 887 C CA . SER A 1 105 ? 12.781 -27.125 3.57 1 88.31 105 SER A CA 1
ATOM 888 C C . SER A 1 105 ? 12.836 -26.516 4.973 1 88.31 105 SER A C 1
ATOM 890 O O . SER A 1 105 ? 13.102 -25.328 5.129 1 88.31 105 SER A O 1
ATOM 892 N N . GLY A 1 106 ? 12.555 -27.359 5.879 1 88.62 106 GLY A N 1
ATOM 893 C CA . GLY A 1 106 ? 12.703 -26.969 7.273 1 88.62 106 GLY A CA 1
ATOM 894 C C . GLY A 1 106 ? 11.758 -25.875 7.688 1 88.62 106 GLY A C 1
ATOM 895 O O . GLY A 1 106 ? 10.539 -25.984 7.496 1 88.62 106 GLY A O 1
ATOM 896 N N . SER A 1 107 ? 12.414 -24.844 8.227 1 88.69 107 SER A N 1
ATOM 897 C CA . SER A 1 107 ? 11.609 -23.734 8.719 1 88.69 107 SER A CA 1
ATOM 898 C C . SER A 1 107 ? 11.617 -22.562 7.742 1 88.69 107 SER A C 1
ATOM 900 O O . SER A 1 107 ? 11.195 -21.453 8.086 1 88.69 107 SER A O 1
ATOM 902 N N . LYS A 1 108 ? 12.102 -22.828 6.555 1 94.25 108 LYS A N 1
ATOM 903 C CA . LYS A 1 108 ? 12.102 -21.75 5.555 1 94.25 108 LYS A CA 1
ATOM 904 C C . LYS A 1 108 ? 10.68 -21.422 5.117 1 94.25 108 LYS A C 1
ATOM 906 O O . LYS A 1 108 ? 9.836 -22.312 4.98 1 94.25 108 LYS A O 1
ATOM 911 N N . LYS A 1 109 ? 10.383 -20.203 4.867 1 95.62 109 LYS A N 1
ATOM 912 C CA . LYS A 1 109 ? 9.055 -19.703 4.516 1 95.62 109 LYS A CA 1
ATOM 913 C C . LYS A 1 109 ? 8.578 -20.297 3.195 1 95.62 109 LYS A C 1
ATOM 915 O O . LYS A 1 109 ? 9.352 -20.438 2.248 1 95.62 109 LYS A O 1
ATOM 920 N N . PRO A 1 110 ? 7.328 -20.734 3.141 1 97 110 PRO A N 1
ATOM 921 C CA . PRO A 1 110 ? 6.762 -21.156 1.858 1 97 110 PRO A CA 1
ATOM 922 C C . PRO A 1 110 ? 6.691 -20.016 0.839 1 97 110 PRO A C 1
ATOM 924 O O . PRO A 1 110 ? 6.66 -18.844 1.219 1 97 110 PRO A O 1
ATOM 927 N N . ASP A 1 111 ? 6.715 -20.359 -0.408 1 97.25 111 ASP A N 1
ATOM 928 C CA . ASP A 1 111 ? 6.488 -19.391 -1.482 1 97.25 111 ASP A CA 1
ATOM 929 C C . ASP A 1 111 ? 5.047 -19.453 -1.983 1 97.25 111 ASP A C 1
ATOM 931 O O . ASP A 1 111 ? 4.543 -20.531 -2.309 1 97.25 111 ASP A O 1
ATOM 935 N N . ILE A 1 112 ? 4.434 -18.266 -2.023 1 97.88 112 ILE A N 1
ATOM 936 C CA . ILE A 1 112 ? 3.07 -18.172 -2.531 1 97.88 112 ILE A CA 1
ATOM 937 C C . ILE A 1 112 ? 3.094 -17.75 -3.998 1 97.88 112 ILE A C 1
ATOM 939 O O . ILE A 1 112 ? 3.818 -16.828 -4.375 1 97.88 112 IL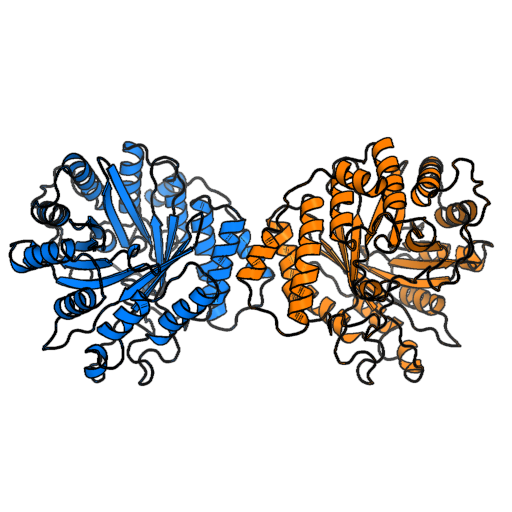E A O 1
ATOM 943 N N . ARG A 1 113 ? 2.354 -18.5 -4.812 1 98.19 113 ARG A N 1
ATOM 944 C CA . ARG A 1 113 ? 2.174 -18.203 -6.23 1 98.19 113 ARG A CA 1
ATOM 945 C C . ARG A 1 113 ? 0.711 -18.344 -6.637 1 98.19 113 ARG A C 1
ATOM 947 O O . ARG A 1 113 ? -0.1 -18.875 -5.883 1 98.19 113 ARG A O 1
ATOM 954 N N . TYR A 1 114 ? 0.402 -17.797 -7.742 1 98.38 114 TYR A N 1
ATOM 955 C CA . TYR A 1 114 ? -0.886 -18.125 -8.344 1 98.38 114 TYR A CA 1
ATOM 956 C C . TYR A 1 114 ? -0.81 -18.078 -9.859 1 98.38 114 TYR A C 1
ATOM 958 O O . TYR A 1 114 ? -0.09 -17.25 -10.422 1 98.38 114 TYR A O 1
ATOM 966 N N . ALA A 1 115 ? -1.448 -18.984 -10.492 1 98.56 115 ALA A N 1
ATOM 967 C CA . ALA A 1 115 ? -1.641 -19.016 -11.938 1 98.56 115 ALA A CA 1
ATOM 968 C C . ALA A 1 115 ? -3.025 -18.5 -12.32 1 98.56 115 ALA A C 1
ATOM 970 O O . ALA A 1 115 ? -3.996 -18.719 -11.586 1 98.56 115 ALA A O 1
ATOM 971 N N . ILE A 1 116 ? -3.082 -17.812 -13.508 1 98.31 116 ILE A N 1
ATOM 972 C CA . ILE A 1 116 ? -4.336 -17.156 -13.883 1 98.31 116 ILE A CA 1
ATOM 973 C C . ILE A 1 116 ? -4.539 -17.266 -15.391 1 98.31 116 ILE A C 1
ATOM 975 O O . ILE A 1 116 ? -3.572 -17.344 -16.156 1 98.31 116 ILE A O 1
ATOM 979 N N . GLU A 1 117 ? -5.711 -17.391 -15.766 1 97.88 117 GLU A N 1
ATOM 980 C CA . GLU A 1 117 ? -6.184 -17.094 -17.109 1 97.88 117 GLU A CA 1
ATOM 981 C C . GLU A 1 117 ? -7.141 -15.906 -17.109 1 97.88 117 GLU A C 1
ATOM 983 O O . GLU A 1 117 ? -8.32 -16.047 -16.781 1 97.88 117 GLU A O 1
ATOM 988 N N . LEU A 1 118 ? -6.637 -14.797 -17.547 1 97.06 118 LEU A N 1
ATOM 989 C CA . LEU A 1 118 ? -7.465 -13.602 -17.562 1 97.06 118 LEU A CA 1
ATOM 990 C C . LEU A 1 118 ? -8.508 -13.672 -18.672 1 97.06 118 LEU A C 1
ATOM 992 O O . LEU A 1 118 ? -8.273 -14.312 -19.703 1 97.06 118 LEU A O 1
ATOM 996 N N . VAL A 1 119 ? -9.68 -13.094 -18.422 1 94.38 119 VAL A N 1
ATOM 997 C CA . VAL A 1 119 ? -10.797 -13.227 -19.344 1 94.38 119 VAL A CA 1
ATOM 998 C C . VAL A 1 119 ? -11.305 -11.844 -19.75 1 94.38 119 VAL A C 1
ATOM 1000 O O . VAL A 1 119 ? -11.727 -11.062 -18.891 1 94.38 119 VAL A O 1
ATOM 1003 N N . SER A 1 120 ? -11.305 -11.516 -20.984 1 90.31 120 SER A N 1
ATOM 1004 C CA . SER A 1 120 ? -11.82 -10.242 -21.484 1 90.31 120 SER A CA 1
ATOM 1005 C C . SER A 1 120 ? -13.203 -10.398 -22.094 1 90.31 120 SER A C 1
ATOM 1007 O O . SER A 1 120 ? -13.656 -11.516 -22.328 1 90.31 120 SER A O 1
ATOM 1009 N N . PRO A 1 121 ? -13.82 -9.234 -22.344 1 88.69 121 PRO A N 1
ATOM 1010 C CA . PRO A 1 121 ? -15.117 -9.289 -23.031 1 88.69 121 PRO A CA 1
ATOM 1011 C C . PRO A 1 121 ? -15.016 -9.891 -24.438 1 88.69 121 PRO A C 1
ATOM 1013 O O . PRO A 1 121 ? -16.031 -10.305 -25.016 1 88.69 121 PRO A O 1
ATOM 1016 N N . LEU A 1 122 ? -13.867 -9.992 -24.969 1 90.25 122 LEU A N 1
ATOM 1017 C CA . LEU A 1 122 ? -13.656 -10.484 -26.328 1 90.25 122 LEU A CA 1
ATOM 1018 C C . LEU A 1 122 ? -13.438 -11.992 -26.328 1 90.25 122 LEU A C 1
ATOM 1020 O O . LEU A 1 122 ? -13.344 -12.609 -27.391 1 90.25 122 LEU A O 1
ATOM 1024 N N . ALA A 1 123 ? -13.398 -12.609 -25.172 1 90.69 123 ALA A N 1
ATOM 1025 C CA . ALA A 1 123 ? -13.109 -14.039 -25.094 1 90.69 123 ALA A CA 1
ATOM 1026 C C . ALA A 1 123 ? -14.117 -14.852 -25.906 1 90.69 123 ALA A C 1
ATOM 1028 O O . ALA A 1 123 ? -15.328 -14.727 -25.703 1 90.69 123 ALA A O 1
ATOM 1029 N N . GLY A 1 124 ? -13.57 -15.648 -26.812 1 88 124 GLY A N 1
ATOM 1030 C CA . GLY A 1 124 ? -14.43 -16.5 -27.609 1 88 124 GLY A CA 1
ATOM 1031 C C . GLY A 1 124 ? -15.008 -15.805 -28.828 1 88 124 GLY A C 1
ATOM 1032 O O . GLY A 1 124 ? -15.648 -16.438 -29.672 1 88 124 GLY A O 1
ATOM 1033 N N . SER A 1 125 ? -14.805 -14.516 -28.891 1 89.69 125 SER A N 1
ATOM 1034 C CA . SER A 1 125 ? -15.25 -13.781 -30.078 1 89.69 125 SER A CA 1
ATOM 1035 C C . SER A 1 125 ? -14.305 -14.008 -31.25 1 89.69 125 SER A C 1
ATOM 1037 O O . SER A 1 125 ? -13.312 -14.734 -31.125 1 89.69 125 SER A O 1
ATOM 1039 N N . LYS A 1 126 ? -14.625 -13.383 -32.406 1 88 126 LYS A N 1
ATOM 1040 C CA . LYS A 1 126 ? -13.789 -13.484 -33.594 1 88 126 LYS A CA 1
ATOM 1041 C C . LYS A 1 126 ? -12.445 -12.797 -33.375 1 88 126 LYS A C 1
ATOM 1043 O O . LYS A 1 126 ? -11.43 -13.227 -33.938 1 88 126 LYS A O 1
ATOM 1048 N N . GLN A 1 127 ? -12.438 -11.773 -32.562 1 89.56 127 GLN A N 1
ATOM 1049 C CA . GLN A 1 127 ? -11.234 -10.984 -32.344 1 89.56 127 GLN A CA 1
ATOM 1050 C C . GLN A 1 127 ? -10.266 -11.703 -31.406 1 89.56 127 GLN A C 1
ATOM 1052 O O . GLN A 1 127 ? -9.055 -11.477 -31.469 1 89.56 127 GLN A O 1
ATOM 1057 N N . ASP A 1 128 ? -10.766 -12.57 -30.578 1 91.12 128 ASP A N 1
ATOM 1058 C CA . ASP A 1 128 ? -9.945 -13.336 -29.641 1 91.12 128 ASP A CA 1
ATOM 1059 C C . ASP A 1 128 ? -10.57 -14.695 -29.344 1 91.12 128 ASP A C 1
ATOM 1061 O O . ASP A 1 128 ? -10.945 -14.969 -28.203 1 91.12 128 ASP A O 1
ATOM 1065 N N . PRO A 1 129 ? -10.602 -15.531 -30.328 1 88.5 129 PRO A N 1
ATOM 1066 C CA . PRO A 1 129 ? -11.336 -16.797 -30.219 1 88.5 129 PRO A CA 1
ATOM 1067 C C . PRO A 1 129 ? -10.805 -17.688 -29.109 1 88.5 129 PRO A C 1
ATOM 1069 O O . PRO A 1 129 ? -11.555 -18.484 -28.531 1 88.5 129 PRO A O 1
ATOM 1072 N N . PHE A 1 130 ? -9.516 -17.516 -28.688 1 89.81 130 PHE A N 1
ATOM 1073 C CA . PHE A 1 130 ? -8.914 -18.406 -27.703 1 89.81 130 PHE A CA 1
ATOM 1074 C C . PHE A 1 130 ? -8.539 -17.656 -26.438 1 89.81 130 PHE A C 1
ATOM 1076 O O . PHE A 1 130 ? -7.719 -18.125 -25.656 1 89.81 130 PHE A O 1
ATOM 1083 N N . ASN A 1 131 ? -9.078 -16.469 -26.266 1 92.19 131 ASN A N 1
ATOM 1084 C CA . ASN A 1 131 ? -8.883 -15.664 -25.062 1 92.19 131 ASN A CA 1
ATOM 1085 C C . ASN A 1 131 ? -7.402 -15.492 -24.734 1 92.19 131 ASN A C 1
ATOM 1087 O O . ASN A 1 131 ? -6.973 -15.781 -23.625 1 92.19 131 ASN A O 1
ATOM 1091 N N . GLN A 1 132 ? -6.648 -15.008 -25.703 1 94 132 GLN A N 1
ATOM 1092 C CA . GLN A 1 132 ? -5.203 -14.906 -25.547 1 94 132 GLN A CA 1
ATOM 1093 C C . GLN A 1 132 ? -4.793 -13.484 -25.172 1 94 132 GLN A C 1
ATOM 1095 O O . GLN A 1 132 ? -3.793 -13.281 -24.469 1 94 132 GLN A O 1
ATOM 1100 N N . ILE A 1 133 ? -5.598 -12.531 -25.531 1 94.88 133 ILE A N 1
ATOM 1101 C CA . ILE A 1 133 ? -5.211 -11.125 -25.531 1 94.88 133 ILE A CA 1
ATOM 1102 C C . ILE A 1 133 ? -4.969 -10.664 -24.094 1 94.88 133 ILE A C 1
ATOM 1104 O O . ILE A 1 133 ? -3.928 -10.07 -23.797 1 94.88 133 ILE A O 1
ATOM 1108 N N . PRO A 1 134 ? -5.898 -10.922 -23.172 1 96.19 134 PRO A N 1
ATOM 1109 C CA . PRO A 1 134 ? -5.707 -10.352 -21.828 1 96.19 134 PRO A CA 1
ATOM 1110 C C . PRO A 1 134 ? -4.457 -10.883 -21.141 1 96.19 134 PRO A C 1
ATOM 1112 O O . PRO A 1 134 ? -3.75 -10.125 -20.469 1 96.19 134 PRO A O 1
ATOM 1115 N N . THR A 1 135 ? -4.133 -12.172 -21.25 1 96.81 135 THR A N 1
ATOM 1116 C CA . THR A 1 135 ? -2.949 -12.75 -20.625 1 96.81 135 THR A CA 1
ATOM 1117 C C . THR A 1 135 ? -1.676 -12.203 -21.266 1 96.81 135 THR A C 1
ATOM 1119 O O . THR A 1 135 ? -0.701 -11.914 -20.562 1 96.81 135 THR A O 1
ATOM 1122 N N . ARG A 1 136 ? -1.676 -12.078 -22.531 1 96.75 136 ARG A N 1
ATOM 1123 C CA . ARG A 1 136 ? -0.529 -11.492 -23.219 1 96.75 136 ARG A CA 1
ATOM 1124 C C . ARG A 1 136 ? -0.297 -10.055 -22.766 1 96.75 136 ARG A C 1
ATOM 1126 O O . ARG A 1 136 ? 0.839 -9.656 -22.5 1 96.75 136 ARG A O 1
ATOM 1133 N N . ASN A 1 137 ? -1.399 -9.297 -22.734 1 96.88 137 ASN A N 1
ATOM 1134 C CA . ASN A 1 137 ? -1.307 -7.918 -22.281 1 96.88 137 ASN A CA 1
ATOM 1135 C C . ASN A 1 137 ? -0.706 -7.836 -20.875 1 96.88 137 ASN A C 1
ATOM 1137 O O . ASN A 1 137 ? 0.09 -6.941 -20.594 1 96.88 137 ASN A O 1
ATOM 1141 N N . LEU A 1 138 ? -1.119 -8.727 -20.016 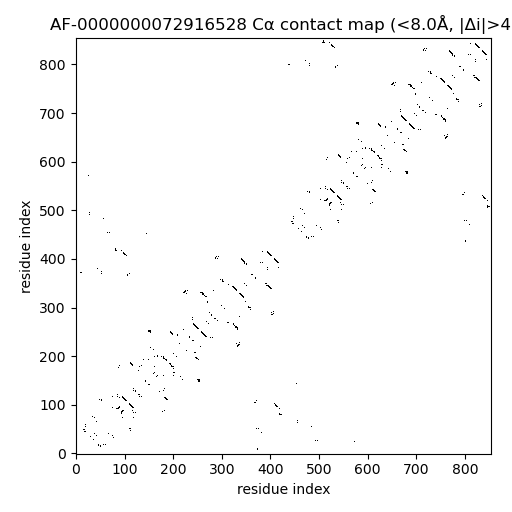1 97.38 138 LEU A N 1
ATOM 1142 C CA . LEU A 1 138 ? -0.583 -8.758 -18.672 1 97.38 138 LEU A CA 1
ATOM 1143 C C . LEU A 1 138 ? 0.934 -8.93 -18.688 1 97.38 138 LEU A C 1
ATOM 1145 O O . LEU A 1 138 ? 1.652 -8.188 -18 1 97.38 138 LEU A O 1
ATOM 1149 N N . VAL A 1 139 ? 1.444 -9.867 -19.422 1 97.81 139 VAL A N 1
ATOM 1150 C CA . VAL A 1 139 ? 2.871 -10.172 -19.484 1 97.81 139 VAL A CA 1
ATOM 1151 C C . VAL A 1 139 ? 3.639 -8.953 -20 1 97.81 139 VAL A C 1
ATOM 1153 O O . VAL A 1 139 ? 4.66 -8.57 -19.422 1 97.81 139 VAL A O 1
ATOM 1156 N N . TYR A 1 140 ? 3.123 -8.312 -21.031 1 97 140 TYR A N 1
ATOM 1157 C CA . TYR A 1 140 ? 3.771 -7.137 -21.594 1 97 140 TYR A CA 1
ATOM 1158 C C . TYR A 1 140 ? 3.791 -5.984 -20.594 1 97 140 TYR A C 1
ATOM 1160 O O . TYR A 1 140 ? 4.805 -5.301 -20.453 1 97 140 TYR A O 1
ATOM 1168 N N . ASN A 1 141 ? 2.707 -5.789 -19.969 1 95 141 ASN A N 1
ATOM 1169 C CA . ASN A 1 141 ? 2.611 -4.688 -19.016 1 95 141 ASN A CA 1
ATOM 1170 C C . ASN A 1 141 ? 3.535 -4.895 -17.828 1 95 141 ASN A C 1
ATOM 1172 O O . ASN A 1 141 ? 4.168 -3.951 -17.344 1 95 141 ASN A O 1
ATOM 1176 N N . LEU A 1 142 ? 3.605 -6.121 -17.344 1 95.56 142 LEU A N 1
ATOM 1177 C CA . LEU A 1 142 ? 4.477 -6.414 -16.219 1 95.56 142 LEU A CA 1
ATOM 1178 C C . LEU A 1 142 ? 5.941 -6.273 -16.609 1 95.56 142 LEU A C 1
ATOM 1180 O O . LEU A 1 142 ? 6.773 -5.883 -15.789 1 95.56 142 LEU A O 1
ATOM 1184 N N . ALA A 1 143 ? 6.23 -6.559 -17.844 1 95.38 143 ALA A N 1
ATOM 1185 C CA . ALA A 1 143 ? 7.605 -6.434 -18.312 1 95.38 143 ALA A CA 1
ATOM 1186 C C . ALA A 1 143 ? 8.055 -4.977 -18.328 1 95.38 143 ALA A C 1
ATOM 1188 O O . ALA A 1 143 ? 9.25 -4.688 -18.219 1 95.38 143 ALA A O 1
ATOM 1189 N N . LYS A 1 144 ? 7.152 -4.09 -18.406 1 93.31 144 LYS A N 1
ATOM 1190 C CA . LYS A 1 144 ? 7.473 -2.666 -18.344 1 93.31 144 LYS A CA 1
ATOM 1191 C C . LYS A 1 144 ? 7.84 -2.25 -16.922 1 93.31 144 LYS A C 1
ATOM 1193 O O . LYS A 1 144 ? 8.594 -1.296 -16.734 1 93.31 144 LYS A O 1
ATOM 1198 N N . THR A 1 145 ? 7.328 -2.922 -16.016 1 90.25 145 THR A N 1
ATOM 1199 C CA . THR A 1 145 ? 7.469 -2.553 -14.609 1 90.25 145 THR A CA 1
ATOM 1200 C C . THR A 1 145 ? 8.602 -3.344 -13.953 1 90.25 145 THR A C 1
ATOM 1202 O O . THR A 1 145 ? 9.211 -2.877 -12.992 1 90.25 145 THR A O 1
ATOM 1205 N N . ILE A 1 146 ? 8.812 -4.543 -14.461 1 92.38 146 ILE A N 1
ATOM 1206 C CA . ILE A 1 146 ? 9.812 -5.441 -13.898 1 92.38 146 ILE A CA 1
ATOM 1207 C C . ILE A 1 146 ? 10.969 -5.605 -14.883 1 92.38 146 ILE A C 1
ATOM 1209 O O . ILE A 1 146 ? 10.914 -6.461 -15.773 1 92.38 146 ILE A O 1
ATOM 1213 N N . PRO A 1 147 ? 12.023 -4.93 -14.602 1 89.12 147 PRO A N 1
ATOM 1214 C CA . PRO A 1 147 ? 13.117 -4.918 -15.578 1 89.12 147 PRO A CA 1
ATOM 1215 C C . PRO A 1 147 ? 13.797 -6.277 -15.719 1 89.12 147 PRO A C 1
ATOM 1217 O O . PRO A 1 147 ? 14.406 -6.562 -16.75 1 89.12 147 PRO A O 1
ATOM 1220 N N . GLU A 1 148 ? 13.617 -7.117 -14.766 1 90.25 148 GLU A N 1
ATOM 1221 C CA . GLU A 1 148 ? 14.266 -8.43 -14.773 1 90.25 148 GLU A CA 1
ATOM 1222 C C . GLU A 1 148 ? 13.57 -9.383 -15.742 1 90.25 148 GLU A C 1
ATOM 1224 O O . GLU A 1 148 ? 14.117 -10.43 -16.094 1 90.25 148 GLU A O 1
ATOM 1229 N N . LEU A 1 149 ? 12.398 -9.07 -16.188 1 95.38 149 LEU A N 1
ATOM 1230 C CA . LEU A 1 149 ? 11.672 -9.945 -17.109 1 95.38 149 LEU A CA 1
ATOM 1231 C C . LEU A 1 149 ? 12.242 -9.852 -18.516 1 95.38 149 LEU A C 1
ATOM 1233 O O . LEU A 1 149 ? 12.539 -8.758 -19 1 95.38 149 LEU A O 1
ATOM 1237 N N . ASP A 1 150 ? 12.523 -10.969 -19.094 1 97.5 150 ASP A N 1
ATOM 1238 C CA . ASP A 1 150 ? 12.953 -11.125 -20.484 1 97.5 150 ASP A CA 1
ATOM 1239 C C . ASP A 1 150 ? 11.898 -11.875 -21.297 1 97.5 150 ASP A C 1
ATOM 1241 O O . ASP A 1 150 ? 11.555 -13.016 -20.969 1 97.5 150 ASP A O 1
ATOM 1245 N N . LEU A 1 151 ? 11.375 -11.258 -22.375 1 98.06 151 LEU A N 1
ATOM 1246 C CA . LEU A 1 151 ? 10.227 -11.805 -23.094 1 98.06 151 LEU A CA 1
ATOM 1247 C C . LEU A 1 151 ? 10.68 -12.477 -24.391 1 98.06 151 LEU A C 1
ATOM 1249 O O . LEU A 1 151 ? 9.852 -12.789 -25.25 1 98.06 151 LEU A O 1
ATOM 1253 N N . THR A 1 152 ? 11.977 -12.711 -24.547 1 98 152 THR A N 1
ATOM 1254 C CA . THR A 1 152 ? 12.5 -13.312 -25.781 1 98 152 THR A CA 1
ATOM 1255 C C . THR A 1 152 ? 11.812 -14.648 -26.047 1 98 152 THR A C 1
ATOM 1257 O O . THR A 1 152 ? 11.234 -14.852 -27.125 1 98 152 THR A O 1
ATOM 1260 N N . TRP A 1 153 ? 11.797 -15.562 -25.125 1 98 153 TRP A N 1
ATOM 1261 C CA . TRP A 1 153 ? 11.195 -16.875 -25.328 1 98 153 TRP A CA 1
ATOM 1262 C C . TRP A 1 153 ? 9.68 -16.812 -25.234 1 98 153 TRP A C 1
ATOM 1264 O O . TRP A 1 153 ? 8.969 -17.594 -25.859 1 98 153 TRP A O 1
ATOM 1274 N N . PHE A 1 154 ? 9.172 -15.844 -24.484 1 98.31 154 PHE A N 1
ATOM 1275 C CA . PHE A 1 154 ? 7.73 -15.641 -24.5 1 98.31 154 PHE A CA 1
ATOM 1276 C C . PHE A 1 154 ? 7.238 -15.367 -25.922 1 98.31 154 PHE A C 1
ATOM 1278 O O . PHE A 1 154 ? 6.285 -15.992 -26.391 1 98.31 154 PHE A O 1
ATOM 1285 N N . GLU A 1 155 ? 7.891 -14.484 -26.578 1 97.94 155 GLU A N 1
ATOM 1286 C CA . GLU A 1 155 ? 7.52 -14.109 -27.938 1 97.94 155 GLU A CA 1
ATOM 1287 C C . GLU A 1 155 ? 7.711 -15.273 -28.906 1 97.94 155 GLU A C 1
ATOM 1289 O O . GLU A 1 155 ? 6.84 -15.547 -29.734 1 97.94 155 GLU A O 1
ATOM 1294 N N . HIS A 1 156 ? 8.773 -15.922 -28.812 1 97.94 156 HIS A N 1
ATOM 1295 C CA . HIS A 1 156 ? 9.047 -17.062 -29.688 1 97.94 156 HIS A CA 1
ATOM 1296 C C . HIS A 1 156 ? 7.957 -18.125 -29.562 1 97.94 156 HIS A C 1
ATOM 1298 O O . HIS A 1 156 ? 7.387 -18.547 -30.578 1 97.94 156 HIS A O 1
ATOM 1304 N N . PHE A 1 157 ? 7.68 -18.562 -28.375 1 98.19 157 PHE A N 1
ATOM 1305 C CA . PHE A 1 157 ? 6.766 -19.672 -28.172 1 98.19 157 PHE A CA 1
ATOM 1306 C C . PHE A 1 157 ? 5.324 -19.25 -28.438 1 98.19 157 PHE A C 1
ATOM 1308 O O . PHE A 1 157 ? 4.516 -20.047 -28.922 1 98.19 157 PHE A O 1
ATOM 1315 N N . TRP A 1 158 ? 5.02 -17.969 -28.094 1 97.31 158 TRP A N 1
ATOM 1316 C CA . TRP A 1 158 ? 3.707 -17.469 -28.5 1 97.31 158 TRP A CA 1
ATOM 1317 C C . TRP A 1 158 ? 3.557 -17.5 -30.016 1 97.31 158 TRP A C 1
ATOM 1319 O O . TRP A 1 158 ? 2.525 -17.938 -30.531 1 97.31 158 TRP A O 1
ATOM 1329 N N . ASP A 1 159 ? 4.555 -17.047 -30.719 1 96.5 159 ASP A N 1
ATOM 1330 C CA . ASP A 1 159 ? 4.516 -17 -32.188 1 96.5 159 ASP A CA 1
ATOM 1331 C C . ASP A 1 159 ? 4.379 -18.391 -32.781 1 96.5 159 ASP A C 1
ATOM 1333 O O . ASP A 1 159 ? 3.586 -18.609 -33.688 1 96.5 159 ASP A O 1
ATOM 1337 N N . GLU A 1 160 ? 5.121 -19.344 -32.281 1 96.56 160 GLU A N 1
ATOM 1338 C CA . GLU A 1 160 ? 5.199 -20.672 -32.844 1 96.56 160 GLU A CA 1
ATOM 1339 C C . GLU A 1 160 ? 3.961 -21.5 -32.5 1 96.56 160 GLU A C 1
ATOM 1341 O O . GLU A 1 160 ? 3.512 -22.328 -33.281 1 96.56 160 GLU A O 1
ATOM 1346 N N . LEU A 1 161 ? 3.418 -21.297 -31.328 1 96.5 161 LEU A N 1
ATOM 1347 C CA . LEU A 1 161 ? 2.391 -22.219 -30.844 1 96.5 161 LEU A CA 1
ATOM 1348 C C . LEU A 1 161 ? 1.003 -21.609 -30.984 1 96.5 161 LEU A C 1
ATOM 1350 O O . LEU A 1 161 ? 0.009 -22.328 -31.125 1 96.5 161 LEU A O 1
ATOM 1354 N N . LEU A 1 162 ? 0.904 -20.234 -30.906 1 94.5 162 LEU A N 1
ATOM 1355 C CA . LEU A 1 162 ? -0.42 -19.641 -30.781 1 94.5 162 LEU A CA 1
ATOM 1356 C C . LEU A 1 162 ? -0.588 -18.469 -31.75 1 94.5 162 LEU A C 1
ATOM 1358 O O . LEU A 1 162 ? -1.712 -18.047 -32.031 1 94.5 162 LEU A O 1
ATOM 1362 N N . GLY A 1 163 ? 0.515 -17.938 -32.25 1 92.38 163 GLY A N 1
ATOM 1363 C CA . GLY A 1 163 ? 0.488 -16.734 -33.062 1 92.38 163 GLY A CA 1
ATOM 1364 C C . GLY A 1 163 ? -0.061 -16.953 -34.469 1 92.38 163 GLY A C 1
ATOM 1365 O O . GLY A 1 163 ? -0.524 -18.062 -34.781 1 92.38 163 GLY A O 1
ATOM 1366 N N . PRO A 1 164 ? -0.012 -15.812 -35.188 1 87.5 164 PRO A N 1
ATOM 1367 C CA . PRO A 1 164 ? -0.442 -15.938 -36.594 1 87.5 164 PRO A CA 1
ATOM 1368 C C . PRO A 1 164 ? 0.36 -16.984 -37.344 1 87.5 164 PRO A C 1
ATOM 1370 O O . PRO A 1 164 ? 1.59 -17.016 -37.25 1 87.5 164 PRO A O 1
ATOM 1373 N N . GLY A 1 165 ? -0.317 -17.828 -38.062 1 83.5 165 GLY A N 1
ATOM 1374 C CA . GLY A 1 165 ? 0.368 -18.844 -38.875 1 83.5 165 GLY A CA 1
ATOM 1375 C C . GLY A 1 165 ? 0.531 -20.156 -38.125 1 83.5 165 GLY A C 1
ATOM 1376 O O . GLY A 1 165 ? 0.893 -21.172 -38.75 1 83.5 165 GLY A O 1
ATOM 1377 N N . SER A 1 166 ? 0.376 -20.078 -36.844 1 86.88 166 SER A N 1
ATOM 1378 C CA . SER A 1 166 ? 0.416 -21.328 -36.094 1 86.88 166 SER A CA 1
ATOM 1379 C C . SER A 1 166 ? -0.798 -22.188 -36.375 1 86.88 166 SER A C 1
ATOM 1381 O O . SER A 1 166 ? -1.792 -21.719 -36.938 1 86.88 166 SER A O 1
ATOM 1383 N N . PRO A 1 167 ? -0.71 -23.422 -36.062 1 79 167 PRO A N 1
ATOM 1384 C CA . PRO A 1 167 ? -1.856 -24.297 -36.281 1 79 167 PRO A CA 1
ATOM 1385 C C . PRO A 1 167 ? -3.111 -23.844 -35.562 1 79 167 PRO A C 1
ATOM 1387 O O . PRO A 1 167 ? -4.227 -24.188 -35.969 1 79 167 PRO A O 1
ATOM 1390 N N . THR A 1 168 ? -2.941 -23.188 -34.531 1 75.81 168 THR A N 1
ATOM 1391 C CA . THR A 1 168 ? -4.059 -22.703 -33.719 1 75.81 168 THR A CA 1
ATOM 1392 C C . THR A 1 168 ? -4.973 -21.797 -34.531 1 75.81 168 THR A C 1
ATOM 1394 O O . THR A 1 168 ? -6.195 -21.844 -34.375 1 75.81 168 THR A O 1
ATOM 1397 N N . THR A 1 169 ? -4.445 -20.969 -35.375 1 71.25 169 THR A N 1
ATOM 1398 C CA . THR A 1 169 ? -5.227 -20 -36.125 1 71.25 169 THR A CA 1
ATOM 1399 C C . THR A 1 169 ? -5.902 -20.656 -37.344 1 71.25 169 THR A C 1
ATOM 1401 O O . THR A 1 169 ? -6.883 -20.141 -37.875 1 71.25 169 THR A O 1
ATOM 1404 N N . SER A 1 170 ? -5.34 -21.781 -37.781 1 63.62 170 SER A N 1
ATOM 1405 C CA . SER A 1 170 ? -5.934 -22.453 -38.938 1 63.62 170 SER A CA 1
ATOM 1406 C C . SER A 1 170 ? -7.211 -23.188 -38.531 1 63.62 170 SER A C 1
ATOM 1408 O O . SER A 1 170 ? -8.016 -23.531 -39.406 1 63.62 170 SER A O 1
ATOM 1410 N N . THR A 1 171 ? -7.395 -23.422 -37.312 1 57.78 171 THR A N 1
ATOM 1411 C CA . THR A 1 171 ? -8.539 -24.156 -36.812 1 57.78 171 THR A CA 1
ATOM 1412 C C . THR A 1 171 ? -9.648 -23.203 -36.375 1 57.78 171 THR A C 1
ATOM 1414 O O . THR A 1 171 ? -10.586 -23.609 -35.688 1 57.78 171 THR A O 1
ATOM 1417 N N . SER A 1 172 ? -9.578 -21.938 -36.594 1 54.03 172 SER A N 1
ATOM 1418 C CA . SER A 1 172 ? -10.484 -20.922 -36.062 1 54.03 172 SER A CA 1
ATOM 1419 C C . SER A 1 172 ? -11.938 -21.359 -36.219 1 54.03 172 SER A C 1
ATOM 1421 O O . SER A 1 172 ? -12.812 -20.875 -35.5 1 54.03 172 SER A O 1
ATOM 1423 N N . GLY A 1 173 ? -12.156 -22.156 -37.188 1 49.88 173 GLY A N 1
ATOM 1424 C CA . GLY A 1 173 ? -13.531 -22.609 -37.312 1 49.88 173 GLY A CA 1
ATOM 1425 C C . GLY A 1 173 ? -13.922 -23.641 -36.281 1 49.88 173 GLY A C 1
ATOM 1426 O O . GLY A 1 173 ? -15.086 -24.031 -36.188 1 49.88 173 GLY A O 1
ATOM 1427 N N . ILE A 1 174 ? -12.898 -24.266 -35.75 1 48.94 174 ILE A N 1
ATOM 1428 C CA . ILE A 1 174 ? -13.25 -25.312 -34.781 1 48.94 174 ILE A CA 1
ATOM 1429 C C . ILE A 1 174 ? -13.531 -24.688 -33.406 1 48.94 174 ILE A C 1
ATOM 1431 O O . ILE A 1 174 ? -12.805 -23.812 -32.969 1 48.94 174 ILE A O 1
ATOM 1435 N N . SER A 1 175 ? -14.688 -24.812 -33.031 1 47.62 175 SER A N 1
ATOM 1436 C CA . SER A 1 175 ? -15.203 -24.469 -31.719 1 47.62 175 SER A CA 1
ATOM 1437 C C . SER A 1 175 ? -14.227 -24.859 -30.625 1 47.62 175 SER A C 1
ATOM 1439 O O . SER A 1 175 ? -14.438 -25.859 -29.922 1 47.62 175 SER A O 1
ATOM 1441 N N . THR A 1 176 ? -12.969 -25.031 -30.953 1 53.19 176 THR A N 1
ATOM 1442 C CA . THR A 1 176 ? -12.148 -25.484 -29.828 1 53.19 176 THR A CA 1
ATOM 1443 C C . THR A 1 176 ? -12.047 -24.406 -28.75 1 53.19 176 THR A C 1
ATOM 1445 O O . THR A 1 176 ? -11.484 -23.328 -29 1 53.19 176 THR A O 1
ATOM 1448 N N . LYS A 1 177 ? -13.078 -24.312 -27.812 1 63.44 177 LYS A N 1
ATOM 1449 C CA . LYS A 1 177 ? -13.398 -23.375 -26.734 1 63.44 177 LYS A CA 1
ATOM 1450 C C . LYS A 1 177 ? -12.516 -23.594 -25.516 1 63.44 177 LYS A C 1
ATOM 1452 O O . LYS A 1 177 ? -12.906 -23.266 -24.391 1 63.44 177 LYS A O 1
ATOM 1457 N N . GLY A 1 178 ? -11.164 -23.938 -25.734 1 82.69 178 GLY A N 1
ATOM 1458 C CA . GLY A 1 178 ? -10.484 -24.156 -24.469 1 82.69 178 GLY A CA 1
ATOM 1459 C C . GLY A 1 178 ? -9.336 -23.203 -24.234 1 82.69 178 GLY A C 1
ATOM 1460 O O . GLY A 1 178 ? -9.016 -22.375 -25.109 1 82.69 178 GLY A O 1
ATOM 1461 N N . SER A 1 179 ? -8.703 -23.172 -23.109 1 93.25 179 SER A N 1
ATOM 1462 C CA . SER A 1 179 ? -7.574 -22.328 -22.719 1 93.25 179 SER A CA 1
ATOM 1463 C C . SER A 1 179 ? -6.348 -22.609 -23.578 1 93.25 179 SER A C 1
ATOM 1465 O O . SER A 1 179 ? -6.09 -23.766 -23.938 1 93.25 179 SER A O 1
ATOM 1467 N N . THR A 1 180 ? -5.637 -21.562 -23.984 1 94.56 180 THR A N 1
ATOM 1468 C CA . THR A 1 180 ? -4.418 -21.766 -24.766 1 94.56 180 THR A CA 1
ATOM 1469 C C . THR A 1 180 ? -3.229 -21.094 -24.078 1 94.56 180 THR A C 1
ATOM 1471 O O . THR A 1 180 ? -2.076 -21.391 -24.406 1 94.56 180 THR A O 1
ATOM 1474 N N . ILE A 1 181 ? -3.521 -20.219 -23.172 1 96.88 181 ILE A N 1
ATOM 1475 C CA . ILE A 1 181 ? -2.406 -19.531 -22.516 1 96.88 181 ILE A CA 1
ATOM 1476 C C . ILE A 1 181 ? -2.787 -19.156 -21.094 1 96.88 181 ILE A C 1
ATOM 1478 O O . ILE A 1 181 ? -3.916 -18.734 -20.828 1 96.88 181 ILE A O 1
ATOM 1482 N N . PHE A 1 182 ? -1.877 -19.391 -20.109 1 96.81 182 PHE A N 1
ATOM 1483 C CA . PHE A 1 182 ? -1.932 -18.984 -18.719 1 96.81 182 PHE A CA 1
ATOM 1484 C C . PHE A 1 182 ? -0.66 -18.234 -18.328 1 96.81 182 PHE A C 1
ATOM 1486 O O . PHE A 1 182 ? 0.378 -18.391 -18.969 1 96.81 182 PHE A O 1
ATOM 1493 N N . ALA A 1 183 ? -0.78 -17.469 -17.328 1 98.31 183 ALA A N 1
ATOM 1494 C CA . ALA A 1 183 ? 0.405 -16.906 -16.672 1 98.31 183 ALA A CA 1
ATOM 1495 C C . ALA A 1 183 ? 0.388 -17.188 -15.172 1 98.31 183 ALA A C 1
ATOM 1497 O O . ALA A 1 183 ? -0.681 -17.297 -14.57 1 98.31 183 ALA A O 1
ATOM 1498 N N . ALA A 1 184 ? 1.491 -17.406 -14.633 1 98.31 184 ALA A N 1
ATOM 1499 C CA . ALA A 1 184 ? 1.627 -17.547 -13.188 1 98.31 184 ALA A CA 1
ATOM 1500 C C . ALA A 1 184 ? 2.543 -16.469 -12.617 1 98.31 184 ALA A C 1
ATOM 1502 O O . ALA A 1 184 ? 3.605 -16.188 -13.18 1 98.31 184 ALA A O 1
ATOM 1503 N N . LEU A 1 185 ? 2.078 -15.852 -11.617 1 97.44 185 LEU A N 1
ATOM 1504 C CA . LEU A 1 185 ? 2.861 -14.883 -10.859 1 9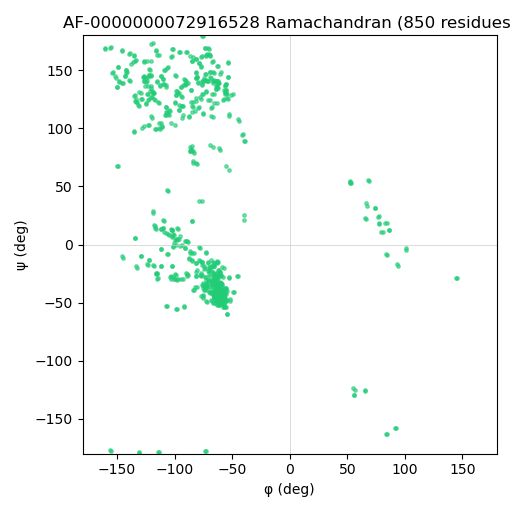7.44 185 LEU A CA 1
ATOM 1505 C C . LEU A 1 185 ? 3.422 -15.508 -9.586 1 97.44 185 LEU A C 1
ATOM 1507 O O . LEU A 1 185 ? 2.666 -16.016 -8.75 1 97.44 185 LEU A O 1
ATOM 1511 N N . GLU A 1 186 ? 4.715 -15.461 -9.469 1 95.31 186 GLU A N 1
ATOM 1512 C CA . GLU A 1 186 ? 5.402 -16.031 -8.312 1 95.31 186 GLU A CA 1
ATOM 1513 C C . GLU A 1 186 ? 5.945 -14.93 -7.402 1 95.31 186 GLU A C 1
ATOM 1515 O O . GLU A 1 186 ? 6.918 -14.258 -7.746 1 95.31 186 GLU A O 1
ATOM 1520 N N . MET A 1 187 ? 5.363 -14.836 -6.258 1 91.62 187 MET A N 1
ATOM 1521 C CA . MET A 1 187 ? 5.805 -13.844 -5.285 1 91.62 187 MET A CA 1
ATOM 1522 C C . MET A 1 187 ? 6.938 -14.391 -4.426 1 91.62 187 MET A C 1
ATOM 1524 O O . MET A 1 187 ? 6.734 -14.727 -3.256 1 91.62 187 MET A O 1
ATOM 1528 N N . LEU A 1 188 ? 8.078 -14.344 -4.996 1 86.81 188 LEU A N 1
ATOM 1529 C CA . LEU A 1 188 ? 9.234 -14.82 -4.246 1 86.81 188 LEU A CA 1
ATOM 1530 C C . LEU A 1 188 ? 9.703 -13.773 -3.24 1 86.81 188 LEU A C 1
ATOM 1532 O O . LEU A 1 188 ? 9.352 -12.594 -3.355 1 86.81 188 LEU A O 1
ATOM 1536 N N . HIS A 1 189 ? 10.352 -14.125 -2.223 1 80.75 189 HIS A N 1
ATOM 1537 C CA . HIS A 1 189 ? 10.719 -13.234 -1.128 1 80.75 189 HIS A CA 1
ATOM 1538 C C . HIS A 1 189 ? 11.711 -12.172 -1.595 1 80.75 189 HIS A C 1
ATOM 1540 O O . HIS A 1 189 ? 11.75 -11.07 -1.041 1 80.75 189 HIS A O 1
ATOM 1546 N N . ASP A 1 190 ? 12.336 -12.367 -2.646 1 78.25 190 ASP A N 1
ATOM 1547 C CA . ASP A 1 190 ? 13.344 -11.398 -3.076 1 78.25 190 ASP A CA 1
ATOM 1548 C C . ASP A 1 190 ? 12.93 -10.727 -4.383 1 78.25 190 ASP A C 1
ATOM 1550 O O . ASP A 1 190 ? 13.438 -9.656 -4.723 1 78.25 190 ASP A O 1
ATOM 1554 N N . HIS A 1 191 ? 12.055 -11.453 -5.184 1 84.06 191 HIS A N 1
ATOM 1555 C CA . HIS A 1 191 ? 11.656 -10.867 -6.461 1 84.06 191 HIS A CA 1
ATOM 1556 C C . HIS A 1 191 ? 10.375 -11.516 -6.984 1 84.06 191 HIS A C 1
ATOM 1558 O O . HIS A 1 191 ? 9.922 -12.523 -6.441 1 84.06 191 HIS A O 1
ATOM 1564 N N . LEU A 1 192 ? 9.82 -10.922 -7.988 1 88.94 192 LEU A N 1
ATOM 1565 C CA . LEU A 1 192 ? 8.664 -11.445 -8.703 1 88.94 192 LEU A CA 1
ATOM 1566 C C . LEU A 1 192 ? 9.094 -12.156 -9.984 1 88.94 192 LEU A C 1
ATOM 1568 O O . LEU A 1 192 ? 9.969 -11.68 -10.703 1 88.94 192 LEU A O 1
ATOM 1572 N N . SER A 1 193 ? 8.57 -13.305 -10.156 1 93.56 193 SER A N 1
ATOM 1573 C CA . SER A 1 193 ? 8.82 -14.078 -11.375 1 93.56 193 SER A CA 1
ATOM 1574 C C . SER A 1 193 ? 7.512 -14.406 -12.094 1 93.56 193 SER A C 1
ATOM 1576 O O . SER A 1 193 ? 6.453 -14.477 -11.461 1 93.56 193 SER A O 1
ATOM 1578 N N . ILE A 1 194 ? 7.637 -14.531 -13.391 1 97.25 194 ILE A N 1
ATOM 1579 C CA . ILE A 1 194 ? 6.461 -14.852 -14.203 1 97.25 194 ILE A CA 1
ATOM 1580 C C . ILE A 1 194 ? 6.723 -16.109 -15.016 1 97.25 194 ILE A C 1
ATOM 1582 O O . ILE A 1 194 ? 7.785 -16.25 -15.633 1 97.25 194 ILE A O 1
ATOM 1586 N N . LYS A 1 195 ? 5.828 -16.969 -14.914 1 98 195 LYS A N 1
ATOM 1587 C CA . LYS A 1 195 ? 5.773 -18.156 -15.766 1 98 195 LYS A CA 1
ATOM 1588 C C . LYS A 1 195 ? 4.598 -18.078 -16.734 1 98 195 LYS A C 1
ATOM 1590 O O . LYS A 1 195 ? 3.531 -17.578 -16.391 1 98 195 LYS A O 1
ATOM 1595 N N . VAL A 1 196 ? 4.816 -18.562 -17.953 1 98.62 196 VAL A N 1
ATOM 1596 C CA . VAL A 1 196 ? 3.732 -18.594 -18.922 1 98.62 196 VAL A CA 1
ATOM 1597 C C . VAL A 1 196 ? 3.547 -20.016 -19.453 1 98.62 196 VAL A C 1
ATOM 1599 O O . VAL A 1 196 ? 4.523 -20.734 -19.641 1 98.62 196 VAL A O 1
ATOM 1602 N N . TYR A 1 197 ? 2.346 -20.375 -19.609 1 98.5 197 TYR A N 1
ATOM 1603 C CA . TYR A 1 197 ? 1.955 -21.688 -20.109 1 98.5 197 TYR A CA 1
ATOM 1604 C C . TYR A 1 197 ? 1.308 -21.578 -21.484 1 98.5 197 TYR A C 1
ATOM 1606 O O . TYR A 1 197 ? 0.477 -20.688 -21.719 1 98.5 197 TYR A O 1
ATOM 1614 N N . PHE A 1 198 ? 1.684 -22.453 -22.375 1 97.94 198 PHE A N 1
ATOM 1615 C CA . PHE A 1 198 ? 1.117 -22.531 -23.719 1 97.94 198 PHE A CA 1
ATOM 1616 C C . PHE A 1 198 ? 0.461 -23.891 -23.953 1 97.94 198 PHE A C 1
ATOM 1618 O O . PHE A 1 198 ? 1.091 -24.938 -23.75 1 97.94 198 PHE A O 1
ATOM 1625 N N . ILE A 1 199 ? -0.736 -23.859 -24.359 1 96.44 199 ILE A N 1
ATOM 1626 C CA . ILE A 1 199 ? -1.469 -25.062 -24.719 1 96.44 199 ILE A CA 1
ATOM 1627 C C . ILE A 1 199 ? -1.825 -25.016 -26.203 1 96.44 199 ILE A C 1
ATOM 1629 O O . ILE A 1 199 ? -2.855 -24.453 -26.578 1 96.44 199 ILE A O 1
ATOM 1633 N N . PRO A 1 200 ? -1.036 -25.703 -27.016 1 94.19 200 PRO A N 1
ATOM 1634 C CA . PRO A 1 200 ? -1.336 -25.672 -28.453 1 94.19 200 PRO A CA 1
ATOM 1635 C C . PRO A 1 200 ? -2.652 -26.375 -28.781 1 94.19 200 PRO A C 1
ATOM 1637 O O . PRO A 1 200 ? -3.031 -27.344 -28.125 1 94.19 200 PRO A O 1
ATOM 1640 N N . VAL A 1 201 ? -3.273 -25.859 -29.797 1 91.56 201 VAL A N 1
ATOM 1641 C CA . VAL A 1 201 ? -4.469 -26.5 -30.344 1 91.56 201 VAL A CA 1
ATOM 1642 C C . VAL A 1 201 ? -4.07 -27.594 -31.328 1 91.56 201 VAL A C 1
ATOM 1644 O O . VAL A 1 201 ? -3.387 -27.312 -32.312 1 91.56 201 VAL A O 1
ATOM 1647 N N . GLU A 1 202 ? -4.52 -28.766 -31.047 1 91.44 202 GLU A N 1
ATOM 1648 C CA . GLU A 1 202 ? -4.176 -29.891 -31.922 1 91.44 202 GLU A CA 1
ATOM 1649 C C . GLU A 1 202 ? -4.969 -29.828 -33.219 1 91.44 202 GLU A C 1
ATOM 1651 O O . GLU A 1 202 ? -6.117 -29.391 -33.25 1 91.44 202 GLU A O 1
ATOM 1656 N N . THR A 1 203 ? -4.316 -30.203 -34.281 1 87.62 203 THR A N 1
ATOM 1657 C CA . THR A 1 203 ? -4.941 -30.406 -35.594 1 87.62 203 THR A CA 1
ATOM 1658 C C . THR A 1 203 ? -4.855 -31.859 -36 1 87.62 203 THR A C 1
ATOM 1660 O O . THR A 1 203 ? -4.156 -32.656 -35.375 1 87.62 203 THR A O 1
ATOM 1663 N N . PRO A 1 204 ? -5.703 -32.219 -37 1 87.81 204 PRO A N 1
ATOM 1664 C CA . PRO A 1 204 ? -5.574 -33.594 -37.5 1 87.81 204 PRO A CA 1
ATOM 1665 C C . PRO A 1 204 ? -4.145 -33.969 -37.906 1 87.81 204 PRO A C 1
ATOM 1667 O O . PRO A 1 204 ? -3.732 -35.125 -37.781 1 87.81 204 PRO A O 1
ATOM 1670 N N . GLU A 1 205 ? -3.363 -32.969 -38.312 1 90.31 205 GLU A N 1
ATOM 1671 C CA . GLU A 1 205 ? -2.023 -33.219 -38.844 1 90.31 205 GLU A CA 1
ATOM 1672 C C . GLU A 1 205 ? -0.967 -33.094 -37.75 1 90.31 205 GLU A C 1
ATOM 1674 O O . GLU A 1 205 ? 0.095 -33.719 -37.812 1 90.31 205 GLU A O 1
ATOM 1679 N N . LEU A 1 206 ? -1.221 -32.281 -36.781 1 93.31 206 LEU A N 1
ATOM 1680 C CA . LEU A 1 206 ? -0.194 -31.953 -35.812 1 93.31 206 LEU A CA 1
ATOM 1681 C C . LEU A 1 206 ? -0.73 -32.094 -34.375 1 93.31 206 LEU A C 1
ATOM 1683 O O . LEU A 1 206 ? -1.647 -31.375 -34 1 93.31 206 LEU A O 1
ATOM 1687 N N . SER A 1 207 ? -0.093 -33 -33.625 1 94.75 207 SER A N 1
ATOM 1688 C CA . SER A 1 207 ? -0.405 -33.125 -32.188 1 94.75 207 SER A CA 1
ATOM 1689 C C . SER A 1 207 ? 0.227 -32 -31.375 1 94.75 207 SER A C 1
ATOM 1691 O O . SER A 1 207 ? 1.108 -31.297 -31.875 1 94.75 207 SER A O 1
ATOM 1693 N N . ALA A 1 208 ? -0.266 -31.812 -30.203 1 95.81 208 ALA A N 1
ATOM 1694 C CA . ALA A 1 208 ? 0.345 -30.844 -29.312 1 95.81 208 ALA A CA 1
ATOM 1695 C C . ALA A 1 208 ? 1.829 -31.125 -29.109 1 95.81 208 ALA A C 1
ATOM 1697 O O . ALA A 1 208 ? 2.652 -30.219 -29.078 1 95.81 208 ALA A O 1
ATOM 1698 N N . TRP A 1 209 ? 2.168 -32.438 -29.016 1 97.56 209 TRP A N 1
ATOM 1699 C CA . TRP A 1 209 ? 3.553 -32.844 -28.797 1 97.56 209 TRP A CA 1
ATOM 1700 C C . TRP A 1 209 ? 4.43 -32.406 -29.984 1 97.56 209 TRP A C 1
ATOM 1702 O O . TRP A 1 209 ? 5.508 -31.859 -29.781 1 97.56 209 TRP A O 1
ATOM 1712 N N . HIS A 1 210 ? 3.969 -32.688 -31.156 1 97.12 210 HIS A N 1
ATOM 1713 C CA . HIS A 1 210 ? 4.738 -32.312 -32.344 1 97.12 210 HIS A CA 1
ATOM 1714 C C . HIS A 1 210 ? 4.973 -30.797 -32.375 1 97.12 210 HIS A C 1
ATOM 1716 O O . HIS A 1 210 ? 6.062 -30.344 -32.75 1 97.12 210 HIS A O 1
ATOM 1722 N N . GLN A 1 211 ? 3.945 -30.031 -32.094 1 97.31 211 GLN A N 1
ATOM 1723 C CA . GLN A 1 211 ? 4.047 -28.578 -32.094 1 97.31 211 GLN A CA 1
ATOM 1724 C C . GLN A 1 211 ? 5.023 -28.078 -31.031 1 97.31 211 GLN A C 1
ATOM 1726 O O . GLN A 1 211 ? 5.875 -27.234 -31.312 1 97.31 211 GLN A O 1
ATOM 1731 N N . ILE A 1 212 ? 4.945 -28.625 -29.828 1 98.38 212 ILE A N 1
ATOM 1732 C CA . ILE A 1 212 ? 5.801 -28.234 -28.703 1 98.38 212 ILE A CA 1
ATOM 1733 C C . ILE A 1 212 ? 7.254 -28.562 -29.031 1 98.38 212 ILE A C 1
ATOM 1735 O O . ILE A 1 212 ? 8.141 -27.734 -28.859 1 98.38 212 ILE A O 1
ATOM 1739 N N . ARG A 1 213 ? 7.473 -29.75 -29.484 1 98.06 213 ARG A N 1
ATOM 1740 C CA . ARG A 1 213 ? 8.82 -30.188 -29.828 1 98.06 213 ARG A CA 1
ATOM 1741 C C . ARG A 1 213 ? 9.438 -29.281 -30.891 1 98.06 213 ARG A C 1
ATOM 1743 O O . ARG A 1 213 ? 10.586 -28.844 -30.75 1 98.06 213 ARG A O 1
ATOM 1750 N N . HIS A 1 214 ? 8.68 -29.016 -31.922 1 97.25 214 HIS A N 1
ATOM 1751 C CA . HIS A 1 214 ? 9.156 -28.141 -33 1 97.25 214 HIS A CA 1
ATOM 1752 C C . HIS A 1 214 ? 9.492 -26.75 -32.469 1 97.25 214 HIS A C 1
ATOM 1754 O O . HIS A 1 214 ? 10.523 -26.172 -32.812 1 97.25 214 HIS A O 1
ATOM 1760 N N . ALA A 1 215 ? 8.609 -26.188 -31.672 1 98.12 215 ALA A N 1
ATOM 1761 C CA . ALA A 1 215 ? 8.82 -24.859 -31.094 1 98.12 215 ALA A CA 1
ATOM 1762 C C . ALA A 1 215 ? 10.102 -24.812 -30.281 1 98.12 215 ALA A C 1
ATOM 1764 O O . ALA A 1 215 ? 10.828 -23.812 -30.312 1 98.12 215 ALA A O 1
ATOM 1765 N N . ILE A 1 216 ? 10.398 -25.875 -29.469 1 98.06 216 ILE A N 1
ATOM 1766 C CA . ILE A 1 216 ? 11.617 -25.922 -28.672 1 98.06 216 ILE A CA 1
ATOM 1767 C C . ILE A 1 216 ? 12.836 -26.016 -29.594 1 98.06 216 ILE A C 1
ATOM 1769 O O . ILE A 1 216 ? 13.82 -25.297 -29.406 1 98.06 216 ILE A O 1
ATOM 1773 N N . GLU A 1 217 ? 12.766 -26.812 -30.562 1 97.25 217 GLU A N 1
ATOM 1774 C CA . GLU A 1 217 ? 13.883 -27.031 -31.484 1 97.25 217 GLU A CA 1
ATOM 1775 C C . GLU A 1 217 ? 14.242 -25.75 -32.219 1 97.25 217 GLU A C 1
ATOM 1777 O O . GLU A 1 217 ? 15.406 -25.531 -32.562 1 97.25 217 GLU A O 1
ATOM 1782 N N . THR A 1 218 ? 13.281 -24.922 -32.469 1 97 218 THR A N 1
ATOM 1783 C CA . THR A 1 218 ? 13.516 -23.719 -33.25 1 97 218 THR A CA 1
ATOM 1784 C C . THR A 1 218 ? 13.727 -22.516 -32.344 1 97 218 THR A C 1
ATOM 1786 O O . THR A 1 218 ? 13.805 -21.375 -32.844 1 97 218 THR A O 1
ATOM 1789 N N . SER A 1 219 ? 13.766 -22.688 -31.078 1 97.06 219 SER A N 1
ATOM 1790 C CA . SER A 1 219 ? 13.836 -21.594 -30.125 1 97.06 219 SER A CA 1
ATOM 1791 C C . SER A 1 219 ? 15.25 -21.016 -30.031 1 97.06 219 SER A C 1
ATOM 1793 O O . SER A 1 219 ? 15.453 -19.938 -29.469 1 97.06 219 SER A O 1
ATOM 1795 N N . GLY A 1 220 ? 16.203 -21.703 -30.547 1 94 220 GLY A N 1
ATOM 1796 C CA . GLY A 1 220 ? 17.594 -21.344 -30.344 1 94 220 GLY A CA 1
ATOM 1797 C C . GLY A 1 220 ? 18.203 -21.922 -29.078 1 94 220 GLY A C 1
ATOM 1798 O O . GLY A 1 220 ? 19.297 -21.531 -28.672 1 94 220 GLY A O 1
ATOM 1799 N N . CYS A 1 221 ? 17.516 -22.844 -28.469 1 92 221 CYS A N 1
ATOM 1800 C CA . CYS A 1 221 ? 18.016 -23.516 -27.281 1 92 221 CYS A CA 1
ATOM 1801 C C . CYS A 1 221 ? 19.375 -24.156 -27.562 1 92 221 CYS A C 1
ATOM 1803 O O . CYS A 1 221 ? 19.531 -24.891 -28.547 1 92 221 CYS A O 1
ATOM 1805 N N . GLN A 1 222 ? 20.297 -23.906 -26.672 1 87.5 222 GLN A N 1
ATOM 1806 C CA . GLN A 1 222 ? 21.672 -24.281 -26.922 1 87.5 222 GLN A CA 1
ATOM 1807 C C . GLN A 1 222 ? 21.875 -25.781 -26.766 1 87.5 222 GLN A C 1
ATOM 1809 O O . GLN A 1 222 ? 22.766 -26.375 -27.391 1 87.5 222 GLN A O 1
ATOM 1814 N N . ASN A 1 223 ? 21.156 -26.344 -25.891 1 92.06 223 ASN A N 1
ATOM 1815 C CA . ASN A 1 223 ? 21.281 -27.766 -25.609 1 92.06 223 ASN A CA 1
ATOM 1816 C C . ASN A 1 223 ? 19.922 -28.469 -25.656 1 92.06 223 ASN A C 1
ATOM 1818 O O . ASN A 1 223 ? 19 -28.109 -24.922 1 92.06 223 ASN A O 1
ATOM 1822 N N . LEU A 1 224 ? 19.828 -29.531 -26.484 1 95.19 224 LEU A N 1
ATOM 1823 C CA . LEU A 1 224 ? 18.562 -30.219 -26.688 1 95.19 224 LEU A CA 1
ATOM 1824 C C . LEU A 1 224 ? 18.625 -31.656 -26.203 1 95.19 224 LEU A C 1
ATOM 1826 O O . LEU A 1 224 ? 17.75 -32.469 -26.531 1 95.19 224 LEU A O 1
ATOM 1830 N N . GLU A 1 225 ? 19.656 -31.984 -25.453 1 96.62 225 GLU A N 1
ATOM 1831 C CA . GLU A 1 225 ? 19.859 -33.375 -25.031 1 96.62 225 GLU A CA 1
ATOM 1832 C C . GLU A 1 225 ? 18.688 -33.844 -24.172 1 96.62 225 GLU A C 1
ATOM 1834 O O . GLU A 1 225 ? 18.188 -34.969 -24.375 1 96.62 225 GLU A O 1
ATOM 1839 N N . ALA A 1 226 ? 18.312 -33.094 -23.219 1 97.5 226 ALA A N 1
ATOM 1840 C CA . ALA A 1 226 ? 17.188 -33.469 -22.359 1 97.5 226 ALA A CA 1
ATOM 1841 C C . ALA A 1 226 ? 15.914 -33.688 -23.172 1 97.5 226 ALA A C 1
ATOM 1843 O O . ALA A 1 226 ? 15.141 -34.594 -22.891 1 97.5 226 ALA A O 1
ATOM 1844 N N . LEU A 1 227 ? 15.695 -32.844 -24.172 1 97.88 227 LEU A N 1
ATOM 1845 C CA . LEU A 1 227 ? 14.531 -32.969 -25.031 1 97.88 227 LEU A CA 1
ATOM 1846 C C . LEU A 1 227 ? 14.57 -34.312 -25.797 1 97.88 227 LEU A C 1
ATOM 1848 O O . LEU A 1 227 ? 13.547 -34.969 -25.922 1 97.88 227 LEU A O 1
ATOM 1852 N N . LYS A 1 228 ? 15.711 -34.656 -26.266 1 97.31 228 LYS A N 1
ATOM 1853 C CA . LYS A 1 228 ? 15.875 -35.906 -27.016 1 97.31 228 LYS A CA 1
ATOM 1854 C C . LYS A 1 228 ? 15.578 -37.094 -26.125 1 97.31 228 LYS A C 1
ATOM 1856 O O . LYS A 1 228 ? 15.008 -38.094 -26.594 1 97.31 228 LYS A O 1
ATOM 1861 N N . HIS A 1 229 ? 16 -37 -24.891 1 97.94 229 HIS A N 1
ATOM 1862 C CA . HIS A 1 229 ? 15.703 -38.094 -23.953 1 97.94 229 HIS A CA 1
ATOM 1863 C C . HIS A 1 229 ? 14.195 -38.219 -23.719 1 97.94 229 HIS A C 1
ATOM 1865 O O . HIS A 1 229 ? 13.672 -39.344 -23.656 1 97.94 229 HIS A O 1
ATOM 1871 N N . VAL A 1 230 ? 13.539 -37.125 -23.562 1 98.44 230 VAL A N 1
ATOM 1872 C CA . VAL A 1 230 ? 12.094 -37.156 -23.375 1 98.44 230 VAL A CA 1
ATOM 1873 C C . VAL A 1 230 ? 11.414 -37.719 -24.609 1 98.44 230 VAL A C 1
ATOM 1875 O O . VAL A 1 230 ? 10.5 -38.531 -24.5 1 98.44 230 VAL A O 1
ATOM 1878 N N . GLU A 1 231 ? 11.875 -37.281 -25.781 1 98.25 231 GLU A N 1
ATOM 1879 C CA . GLU A 1 231 ? 11.328 -37.781 -27.031 1 98.25 231 GLU A CA 1
ATOM 1880 C C . GLU A 1 231 ? 11.484 -39.312 -27.125 1 98.25 231 GLU A C 1
ATOM 1882 O O . GLU A 1 231 ? 10.539 -40 -27.5 1 98.25 231 GLU A O 1
ATOM 1887 N N . ALA A 1 232 ? 12.656 -39.75 -26.828 1 98.19 232 ALA A N 1
ATOM 1888 C CA . ALA A 1 232 ? 12.914 -41.188 -26.859 1 98.19 232 ALA A CA 1
ATOM 1889 C C . ALA A 1 232 ? 12.016 -41.938 -25.891 1 98.19 232 ALA A C 1
ATOM 1891 O O . ALA A 1 232 ? 11.477 -43 -26.219 1 98.19 232 ALA A O 1
ATOM 1892 N N . TYR A 1 233 ? 11.883 -41.438 -24.719 1 98.44 233 TYR A N 1
ATOM 1893 C CA . TYR A 1 233 ? 11.055 -42.062 -23.703 1 98.44 233 TYR A CA 1
ATOM 1894 C C . TYR A 1 233 ? 9.594 -42.156 -24.141 1 98.44 233 TYR A C 1
ATOM 1896 O O . TYR A 1 233 ? 8.953 -43.188 -24 1 98.44 233 TYR A O 1
ATOM 1904 N N . LEU A 1 234 ? 9.086 -41.062 -24.703 1 98.44 234 LEU A N 1
ATOM 1905 C CA . LEU A 1 234 ? 7.688 -40.938 -25.109 1 98.44 234 LEU A CA 1
ATOM 1906 C C . LEU A 1 234 ? 7.402 -41.844 -26.312 1 98.44 234 LEU A C 1
ATOM 1908 O O . LEU A 1 234 ? 6.266 -42.25 -26.516 1 98.44 234 LEU A O 1
ATOM 1912 N N . SER A 1 235 ? 8.414 -42.125 -27.109 1 97.56 235 SER A N 1
ATOM 1913 C CA . SER A 1 235 ? 8.188 -42.844 -28.375 1 97.56 235 SER A CA 1
ATOM 1914 C C . SER A 1 235 ? 8.562 -44.312 -28.25 1 97.56 235 SER A C 1
ATOM 1916 O O . SER A 1 235 ? 7.961 -45.188 -28.906 1 97.56 235 SER A O 1
ATOM 1918 N N . LYS A 1 236 ? 9.5 -44.656 -27.375 1 97 236 LYS A N 1
ATOM 1919 C CA . LYS A 1 236 ? 10.078 -45.969 -27.438 1 97 236 LYS A CA 1
ATOM 1920 C C . LYS A 1 236 ? 9.766 -46.781 -26.172 1 97 236 LYS A C 1
ATOM 1922 O O . LYS A 1 236 ? 9.828 -48 -26.172 1 97 236 LYS A O 1
ATOM 1927 N N . HIS A 1 237 ? 9.531 -46.156 -25.156 1 97.31 237 HIS A N 1
ATOM 1928 C CA . HIS A 1 237 ? 9.32 -46.844 -23.891 1 97.31 237 HIS A CA 1
ATOM 1929 C C . HIS A 1 237 ? 7.844 -47.188 -23.688 1 97.31 237 HIS A C 1
ATOM 1931 O O . HIS A 1 237 ? 6.965 -46.375 -24.016 1 97.31 237 HIS A O 1
ATOM 1937 N N . ASP A 1 238 ? 7.512 -48.312 -23.172 1 97.25 238 ASP A N 1
ATOM 1938 C CA . ASP A 1 238 ? 6.137 -48.781 -23.031 1 97.25 238 ASP A CA 1
ATOM 1939 C C . ASP A 1 238 ? 5.324 -47.812 -22.156 1 97.25 238 ASP A C 1
ATOM 1941 O O . ASP A 1 238 ? 4.215 -47.438 -22.531 1 97.25 238 ASP A O 1
ATOM 1945 N N . ASP A 1 239 ? 5.836 -47.469 -21.016 1 98 239 ASP A N 1
ATOM 1946 C CA . ASP A 1 239 ? 5.141 -46.562 -20.125 1 98 239 ASP A CA 1
ATOM 1947 C C . ASP A 1 239 ? 5.145 -45.125 -20.688 1 98 239 ASP A C 1
ATOM 1949 O O . ASP A 1 239 ? 4.152 -44.406 -20.578 1 98 239 ASP A O 1
ATOM 1953 N N . GLY A 1 240 ? 6.277 -44.75 -21.266 1 98.25 240 GLY A N 1
ATOM 1954 C CA . GLY A 1 240 ? 6.371 -43.438 -21.906 1 98.25 240 GLY A CA 1
ATOM 1955 C C . GLY A 1 240 ? 5.316 -43.219 -22.969 1 98.25 240 GLY A C 1
ATOM 1956 O O . GLY A 1 240 ? 4.781 -42.094 -23.078 1 98.25 240 GLY A O 1
ATOM 1957 N N . ARG A 1 241 ? 5.004 -44.188 -23.703 1 97.88 241 ARG A N 1
ATOM 1958 C CA . ARG A 1 241 ? 4.047 -44.125 -24.797 1 97.88 241 ARG A CA 1
ATOM 1959 C C . ARG A 1 241 ? 2.633 -43.875 -24.266 1 97.88 241 ARG A C 1
ATOM 1961 O O . ARG A 1 241 ? 1.737 -43.5 -25.031 1 97.88 241 ARG A O 1
ATOM 1968 N N . ARG A 1 242 ? 2.457 -44.062 -23 1 97.81 242 ARG A N 1
ATOM 1969 C CA . ARG A 1 242 ? 1.146 -43.844 -22.391 1 97.81 242 ARG A CA 1
ATOM 1970 C C . ARG A 1 242 ? 0.959 -42.375 -21.984 1 97.81 242 ARG A C 1
ATOM 1972 O O . ARG A 1 242 ? -0.123 -42 -21.547 1 97.81 242 ARG A O 1
ATOM 1979 N N . LEU A 1 243 ? 1.98 -41.656 -22.109 1 98.38 243 LEU A N 1
ATOM 1980 C CA . LEU A 1 243 ? 1.923 -40.219 -21.781 1 98.38 243 LEU A CA 1
ATOM 1981 C C . LEU A 1 243 ? 1.562 -39.406 -23.016 1 98.38 243 LEU A C 1
ATOM 1983 O O . LEU A 1 243 ? 2.031 -39.688 -24.125 1 98.38 243 LEU A O 1
ATOM 1987 N N . ARG A 1 244 ? 0.761 -38.406 -22.812 1 97.44 244 ARG A N 1
ATOM 1988 C CA . ARG A 1 244 ? 0.381 -37.469 -23.875 1 97.44 244 ARG A CA 1
ATOM 1989 C C . ARG A 1 244 ? 0.757 -36.031 -23.5 1 97.44 244 ARG A C 1
ATOM 1991 O O . ARG A 1 244 ? 0.053 -35.375 -22.719 1 97.44 244 ARG A O 1
ATOM 1998 N N . PRO A 1 245 ? 1.883 -35.5 -24.094 1 98.06 245 PRO A N 1
ATOM 1999 C CA . PRO A 1 245 ? 2.215 -34.094 -23.859 1 98.06 245 PRO A CA 1
ATOM 2000 C C . PRO A 1 245 ? 1.143 -33.156 -24.375 1 98.06 245 PRO A C 1
ATOM 2002 O O . PRO A 1 245 ? 0.561 -33.406 -25.438 1 98.06 245 PRO A O 1
ATOM 2005 N N . PHE A 1 246 ? 0.833 -32.031 -23.609 1 96.56 246 PHE A N 1
ATOM 2006 C CA . PHE A 1 246 ? -0.278 -31.188 -24.031 1 96.56 246 PHE A CA 1
ATOM 2007 C C . PHE A 1 246 ? 0.007 -29.719 -23.734 1 96.56 246 PHE A C 1
ATOM 2009 O O . PHE A 1 246 ? -0.714 -28.828 -24.188 1 96.56 246 PHE A O 1
ATOM 2016 N N . MET A 1 247 ? 1.024 -29.359 -22.969 1 98 247 MET A N 1
ATOM 2017 C CA . MET A 1 247 ? 1.256 -27.984 -22.516 1 98 247 MET A CA 1
ATOM 2018 C C . MET A 1 247 ? 2.744 -27.734 -22.297 1 98 247 MET A C 1
ATOM 2020 O O . MET A 1 247 ? 3.484 -28.641 -21.906 1 98 247 MET A O 1
ATOM 2024 N N . LEU A 1 248 ? 3.199 -26.547 -22.609 1 98.62 248 LEU A N 1
ATOM 2025 C CA . LEU A 1 248 ? 4.562 -26.078 -22.391 1 98.62 248 LEU A CA 1
ATOM 2026 C C . LEU A 1 248 ? 4.578 -24.859 -21.469 1 98.62 248 LEU A C 1
ATOM 2028 O O . LEU A 1 248 ? 3.766 -23.938 -21.641 1 98.62 248 LEU A O 1
ATOM 2032 N N . ALA A 1 249 ? 5.422 -24.875 -20.484 1 98.69 249 ALA A N 1
ATOM 2033 C CA . ALA A 1 249 ? 5.586 -23.703 -19.641 1 98.69 249 ALA A CA 1
ATOM 2034 C C . ALA A 1 249 ? 7.027 -23.203 -19.672 1 98.69 249 ALA A C 1
ATOM 2036 O O . ALA A 1 249 ? 7.969 -23.984 -19.719 1 98.69 249 ALA A O 1
ATOM 2037 N N . ILE A 1 250 ? 7.207 -21.891 -19.594 1 98.44 250 ILE A N 1
ATOM 2038 C CA . ILE A 1 250 ? 8.523 -21.266 -19.578 1 98.44 250 ILE A CA 1
ATOM 2039 C C . ILE A 1 250 ? 8.57 -20.203 -18.469 1 98.44 250 ILE A C 1
ATOM 2041 O O . ILE A 1 250 ? 7.527 -19.75 -17.984 1 98.44 250 ILE A O 1
ATOM 2045 N N . ASP A 1 251 ? 9.797 -19.875 -18.031 1 97.38 251 ASP A N 1
ATOM 2046 C CA . ASP A 1 251 ? 10.016 -18.688 -17.203 1 97.38 251 ASP A CA 1
ATOM 2047 C C . ASP A 1 251 ? 10.336 -17.469 -18.047 1 97.38 251 ASP A C 1
ATOM 2049 O O . ASP A 1 251 ? 11.062 -17.562 -19.031 1 97.38 251 ASP A O 1
ATOM 2053 N N . CYS A 1 252 ? 9.758 -16.359 -17.719 1 97.81 252 CYS A N 1
ATOM 2054 C CA . CYS A 1 252 ? 10.062 -15.133 -18.438 1 97.81 252 CYS A CA 1
ATOM 2055 C C . CYS A 1 252 ? 11.352 -14.508 -17.922 1 97.81 252 CYS A C 1
ATOM 2057 O O . CYS A 1 252 ? 11.336 -13.414 -17.359 1 97.81 252 CYS A O 1
ATOM 2059 N N . VAL A 1 253 ? 12.438 -15.102 -18.172 1 96.44 253 VAL A N 1
ATOM 2060 C CA . VAL A 1 253 ? 13.805 -14.695 -17.906 1 96.44 253 VAL A CA 1
ATOM 2061 C C . VAL A 1 253 ? 14.656 -14.867 -19.172 1 96.44 253 VAL A C 1
ATOM 2063 O O . VAL A 1 253 ? 14.148 -15.281 -20.219 1 96.44 253 VAL A O 1
ATOM 2066 N N . GLU A 1 254 ? 15.945 -14.539 -19.047 1 95.5 254 GLU A N 1
ATOM 2067 C CA . GLU A 1 254 ? 16.828 -14.789 -20.188 1 95.5 254 GLU A CA 1
ATOM 2068 C C . GLU A 1 254 ? 16.781 -16.25 -20.609 1 95.5 254 GLU A C 1
ATOM 2070 O O . GLU A 1 254 ? 16.781 -17.141 -19.766 1 95.5 254 GLU A O 1
ATOM 2075 N N . PRO A 1 255 ? 16.734 -16.547 -21.875 1 94.94 255 PRO A N 1
ATOM 2076 C CA . PRO A 1 255 ? 16.516 -17.906 -22.406 1 94.94 255 PRO A CA 1
ATOM 2077 C C . PRO A 1 255 ? 17.438 -18.938 -21.75 1 94.94 255 PRO A C 1
ATOM 2079 O O . PRO A 1 255 ? 16.984 -20.031 -21.391 1 94.94 255 PRO A O 1
ATOM 2082 N N . GLY A 1 256 ? 18.625 -18.625 -21.531 1 93.75 256 GLY A N 1
ATOM 2083 C CA . GLY A 1 256 ? 19.562 -19.562 -20.938 1 93.75 256 GLY A CA 1
ATOM 2084 C C . GLY A 1 256 ? 19.219 -19.922 -19.5 1 93.75 256 GLY A C 1
ATOM 2085 O O . GLY A 1 256 ? 19.672 -20.938 -19 1 93.75 256 GLY A O 1
ATOM 2086 N N . ALA A 1 257 ? 18.422 -19.125 -18.875 1 94 257 ALA A N 1
ATOM 2087 C CA . ALA A 1 257 ? 18.094 -19.328 -17.469 1 94 257 ALA A CA 1
ATOM 2088 C C . ALA A 1 257 ? 16.672 -19.859 -17.328 1 94 257 ALA A C 1
ATOM 2090 O O . ALA A 1 257 ? 16.25 -20.203 -16.219 1 94 257 ALA A O 1
ATOM 2091 N N . SER A 1 258 ? 15.898 -19.891 -18.469 1 96 258 SER A N 1
ATOM 2092 C CA . SER A 1 258 ? 14.5 -20.297 -18.422 1 96 258 SER A CA 1
ATOM 2093 C C . SER A 1 258 ? 14.383 -21.812 -18.281 1 96 258 SER A C 1
ATOM 2095 O O . SER A 1 258 ? 15.188 -22.562 -18.844 1 96 258 SER A O 1
ATOM 2097 N N . ARG A 1 259 ? 13.508 -22.219 -17.547 1 95.25 259 ARG A N 1
ATOM 2098 C CA . ARG A 1 259 ? 13.055 -23.594 -17.656 1 95.25 259 ARG A CA 1
ATOM 2099 C C . ARG A 1 259 ? 12.211 -23.797 -18.922 1 95.25 259 ARG A C 1
ATOM 2101 O O . ARG A 1 259 ? 11.664 -22.828 -19.453 1 95.25 259 ARG A O 1
ATOM 2108 N N . LEU A 1 260 ? 12.07 -25.047 -19.281 1 97.75 260 LEU A N 1
ATOM 2109 C CA . LEU A 1 260 ? 11.18 -25.547 -20.328 1 97.75 260 LEU A CA 1
ATOM 2110 C C . LEU A 1 260 ? 10.43 -26.797 -19.844 1 97.75 260 LEU A C 1
ATOM 2112 O O . LEU A 1 260 ? 10.922 -27.906 -19.984 1 97.75 260 LEU A O 1
ATOM 2116 N N . LYS A 1 261 ? 9.242 -26.578 -19.406 1 98.5 261 LYS A N 1
ATOM 2117 C CA . LYS A 1 261 ? 8.5 -27.656 -18.75 1 98.5 261 LYS A CA 1
ATOM 2118 C C . LYS A 1 261 ? 7.422 -28.219 -19.688 1 98.5 261 LYS A C 1
ATOM 2120 O O . LYS A 1 261 ? 6.461 -27.516 -20.016 1 98.5 261 LYS A O 1
ATOM 2125 N N . ILE A 1 262 ? 7.539 -29.453 -20.062 1 98.69 262 ILE A N 1
ATOM 2126 C CA . ILE A 1 262 ? 6.57 -30.156 -20.891 1 98.69 262 ILE A CA 1
ATOM 2127 C C . ILE A 1 262 ? 5.617 -30.953 -20.016 1 98.69 262 ILE A C 1
ATOM 2129 O O . ILE A 1 262 ? 6.039 -31.891 -19.328 1 98.69 262 ILE A O 1
ATOM 2133 N N . TYR A 1 263 ? 4.414 -30.578 -20.062 1 98.62 263 TYR A N 1
ATOM 2134 C CA . TYR A 1 263 ? 3.414 -31.281 -19.281 1 98.62 263 TYR A CA 1
ATOM 2135 C C . TYR A 1 263 ? 2.797 -32.438 -20.078 1 98.62 263 TYR A C 1
ATOM 2137 O O . TYR A 1 263 ? 2.484 -32.25 -21.266 1 98.62 263 TYR A O 1
ATOM 2145 N N . ALA A 1 264 ? 2.604 -33.562 -19.453 1 98.62 264 ALA A N 1
ATOM 2146 C CA . ALA A 1 264 ? 2.014 -34.719 -20.078 1 98.62 264 ALA A CA 1
ATOM 2147 C C . ALA A 1 264 ? 1.085 -35.469 -19.109 1 98.62 264 ALA A C 1
ATOM 2149 O O . ALA A 1 264 ? 1.344 -35.5 -17.906 1 98.62 264 ALA A O 1
ATOM 2150 N N . ARG A 1 265 ? 0.095 -36.031 -19.641 1 97.5 265 ARG A N 1
ATOM 2151 C CA . ARG A 1 265 ? -0.898 -36.75 -18.844 1 97.5 265 ARG A CA 1
ATOM 2152 C C . ARG A 1 265 ? -1 -38.219 -19.25 1 97.5 265 ARG A C 1
ATOM 2154 O O . ARG A 1 265 ? -0.6 -38.562 -20.359 1 97.5 265 ARG A O 1
ATOM 2161 N N . SER A 1 266 ? -1.482 -39 -18.359 1 97.75 266 SER A N 1
ATOM 2162 C CA . SER A 1 266 ? -1.778 -40.406 -18.594 1 97.75 266 SER A CA 1
ATOM 2163 C C . SER A 1 266 ? -2.953 -40.875 -17.75 1 97.75 266 SER A C 1
ATOM 2165 O O . SER A 1 266 ? -3.211 -40.344 -16.672 1 97.75 266 SER A O 1
ATOM 2167 N N . ASN A 1 267 ? -3.668 -41.875 -18.219 1 96.19 267 ASN A N 1
ATOM 2168 C CA . ASN A 1 267 ? -4.734 -42.469 -17.438 1 96.19 267 ASN A CA 1
ATOM 2169 C C . ASN A 1 267 ? -4.191 -43.531 -16.484 1 96.19 267 ASN A C 1
ATOM 2171 O O . ASN A 1 267 ? -4.926 -44.031 -15.641 1 96.19 267 ASN A O 1
ATOM 2175 N N . GLN A 1 268 ? -2.906 -43.844 -16.609 1 96.75 268 GLN A N 1
ATOM 2176 C CA . GLN A 1 268 ? -2.283 -44.781 -15.672 1 96.75 268 GLN A CA 1
ATOM 2177 C C . GLN A 1 268 ? -2.01 -44.094 -14.328 1 96.75 268 GLN A C 1
ATOM 2179 O O . GLN A 1 268 ? -1.556 -42.969 -14.289 1 96.75 268 GLN A O 1
ATOM 2184 N N . THR A 1 269 ? -2.328 -44.906 -13.211 1 97.56 269 THR A N 1
ATOM 2185 C CA . THR A 1 269 ? -2.25 -44.219 -11.914 1 97.56 269 THR A CA 1
ATOM 2186 C C . THR A 1 269 ? -1.51 -45.094 -10.898 1 97.56 269 THR A C 1
ATOM 2188 O O . THR A 1 269 ? -1.485 -44.781 -9.711 1 97.56 269 THR A O 1
ATOM 2191 N N . SER A 1 270 ? -0.981 -46.188 -11.312 1 98 270 SER A N 1
ATOM 2192 C CA . SER A 1 270 ? -0.231 -47 -10.352 1 98 270 SER A CA 1
ATOM 2193 C C . SER A 1 270 ? 1.062 -46.312 -9.945 1 98 270 SER A C 1
ATOM 2195 O O . SER A 1 270 ? 1.67 -45.594 -10.742 1 98 270 SER A O 1
ATOM 2197 N N . PHE A 1 271 ? 1.478 -46.562 -8.695 1 98.31 271 PHE A N 1
ATOM 2198 C CA . PHE A 1 271 ? 2.725 -45.938 -8.273 1 98.31 271 PHE A CA 1
ATOM 2199 C C . PHE A 1 271 ? 3.906 -46.5 -9.047 1 98.31 271 PHE A C 1
ATOM 2201 O O . PHE A 1 271 ? 4.902 -45.812 -9.266 1 98.31 271 PHE A O 1
ATOM 2208 N N . ARG A 1 272 ? 3.844 -47.75 -9.469 1 98.31 272 ARG A N 1
ATOM 2209 C CA . ARG A 1 272 ? 4.867 -48.281 -10.344 1 98.31 272 ARG A CA 1
ATOM 2210 C C . ARG A 1 272 ? 5.031 -47.438 -11.602 1 98.31 272 ARG A C 1
ATOM 2212 O O . ARG A 1 272 ? 6.156 -47.156 -12.016 1 98.31 272 ARG A O 1
ATOM 2219 N N . PHE A 1 273 ? 3.938 -47.125 -12.258 1 98.44 273 PHE A N 1
ATOM 2220 C CA . PHE A 1 273 ? 3.953 -46.281 -13.43 1 98.44 273 PHE A CA 1
ATOM 2221 C C . PHE A 1 273 ? 4.559 -44.906 -13.102 1 98.44 273 PHE A C 1
ATOM 2223 O O . PHE A 1 273 ? 5.414 -44.406 -13.836 1 98.44 273 PHE A O 1
ATOM 2230 N N . VAL A 1 274 ? 4.113 -44.312 -11.969 1 98.62 274 VAL A N 1
ATOM 2231 C CA . VAL A 1 274 ? 4.609 -43.031 -11.523 1 98.62 274 VAL A CA 1
ATOM 2232 C C . VAL A 1 274 ? 6.121 -43.094 -11.336 1 98.62 274 VAL A C 1
ATOM 2234 O O . VAL A 1 274 ? 6.848 -42.188 -11.781 1 98.62 274 VAL A O 1
ATOM 2237 N N . ARG A 1 275 ? 6.613 -44.094 -10.664 1 98.38 275 ARG A N 1
ATOM 2238 C CA . ARG A 1 275 ? 8.039 -44.281 -10.438 1 98.38 275 ARG A CA 1
ATOM 2239 C C . ARG A 1 275 ? 8.797 -44.375 -11.766 1 98.38 275 ARG A C 1
ATOM 2241 O O . ARG A 1 275 ? 9.875 -43.781 -11.898 1 98.38 275 ARG A O 1
ATOM 2248 N N . ASP A 1 276 ? 8.227 -45.094 -12.688 1 98.62 276 ASP A N 1
ATOM 2249 C CA . ASP A 1 276 ? 8.867 -45.25 -14 1 98.62 276 ASP A CA 1
ATOM 2250 C C . ASP A 1 276 ? 9.008 -43.875 -14.688 1 98.62 276 ASP A C 1
ATOM 2252 O O . ASP A 1 276 ? 10.062 -43.562 -15.242 1 98.62 276 ASP A O 1
ATOM 2256 N N . VAL A 1 277 ? 7.961 -43.094 -14.688 1 98.75 277 VAL A N 1
ATOM 2257 C CA . VAL A 1 277 ? 7.98 -41.781 -15.32 1 98.75 277 VAL A CA 1
ATOM 2258 C C . VAL A 1 277 ? 8.969 -40.875 -14.594 1 98.75 277 VAL A C 1
ATOM 2260 O O . VAL A 1 277 ? 9.773 -40.188 -15.227 1 98.75 277 VAL A O 1
ATOM 2263 N N . MET A 1 278 ? 8.969 -40.938 -13.219 1 98.56 278 MET A N 1
ATOM 2264 C CA . MET A 1 278 ? 9.836 -40.094 -12.406 1 98.56 278 MET A CA 1
ATOM 2265 C C . MET A 1 278 ? 11.305 -40.344 -12.711 1 98.56 278 MET A C 1
ATOM 2267 O O . MET A 1 278 ? 12.148 -39.469 -12.594 1 98.56 278 MET A O 1
ATOM 2271 N N . THR A 1 279 ? 11.594 -41.562 -13.18 1 98.31 279 THR A N 1
ATOM 2272 C CA . THR A 1 279 ? 12.969 -41.938 -13.469 1 98.31 279 THR A CA 1
ATOM 2273 C C . THR A 1 279 ? 13.25 -41.875 -14.969 1 98.31 279 THR A C 1
ATOM 2275 O O . THR A 1 279 ? 14.367 -42.156 -15.406 1 98.31 279 THR A O 1
ATOM 2278 N N . VAL A 1 280 ? 12.258 -41.531 -15.727 1 98.25 280 VAL A N 1
ATOM 2279 C CA . VAL A 1 280 ? 12.352 -41.531 -17.188 1 98.25 280 VAL A CA 1
ATOM 2280 C C . VAL A 1 280 ? 12.859 -42.906 -17.656 1 98.25 280 VAL A C 1
ATOM 2282 O O . VAL A 1 280 ? 13.867 -43 -18.375 1 98.25 280 VAL A O 1
ATOM 2285 N N . GLY A 1 281 ? 12.148 -43.906 -17.172 1 97.81 281 GLY A N 1
ATOM 2286 C CA . GLY A 1 281 ? 12.5 -45.25 -17.562 1 97.81 281 GLY A CA 1
ATOM 2287 C C . GLY A 1 281 ? 13.859 -45.688 -17.047 1 97.81 281 GLY A C 1
ATOM 2288 O O . GLY A 1 281 ? 14.547 -46.469 -17.688 1 97.81 281 GLY A O 1
ATOM 2289 N N . GLY A 1 282 ? 14.352 -45.094 -16.031 1 97.06 282 GLY A N 1
ATOM 2290 C CA . GLY A 1 282 ? 15.617 -45.469 -15.438 1 97.06 282 GLY A CA 1
ATOM 2291 C C . GLY A 1 282 ? 16.766 -44.562 -15.828 1 97.06 282 GLY A C 1
ATOM 2292 O O . GLY A 1 282 ? 17.875 -44.688 -15.32 1 97.06 282 GLY A O 1
ATOM 2293 N N . LEU A 1 283 ? 16.547 -43.625 -16.656 1 97.19 283 LEU A N 1
ATOM 2294 C CA . LEU A 1 283 ? 17.578 -42.688 -17.062 1 97.19 283 LEU A CA 1
ATOM 2295 C C . LEU A 1 283 ? 18.062 -41.875 -15.859 1 97.19 283 LEU A C 1
ATOM 2297 O O . LEU A 1 283 ? 19.266 -41.625 -15.711 1 97.19 283 LEU A O 1
ATOM 2301 N N . ARG A 1 284 ? 17.172 -41.344 -15.031 1 96.81 284 ARG A N 1
ATOM 2302 C CA . ARG A 1 284 ? 17.516 -40.688 -13.781 1 96.81 284 ARG A CA 1
ATOM 2303 C C . ARG A 1 284 ? 17.844 -41.688 -12.688 1 96.81 284 ARG A C 1
ATOM 2305 O O . ARG A 1 284 ? 17.016 -42.531 -12.352 1 96.81 284 ARG A O 1
ATOM 2312 N N . THR A 1 285 ? 18.969 -41.562 -12.109 1 95.38 285 THR A N 1
ATOM 2313 C CA . THR A 1 285 ? 19.422 -42.531 -11.125 1 95.38 285 THR A CA 1
ATOM 2314 C C . THR A 1 285 ? 19.578 -41.875 -9.75 1 95.38 285 THR A C 1
ATOM 2316 O O . THR A 1 285 ? 19.484 -40.656 -9.625 1 95.38 285 THR A O 1
ATOM 2319 N N . GLY A 1 286 ? 19.719 -42.719 -8.719 1 95.38 286 GLY A N 1
ATOM 2320 C CA . GLY A 1 286 ? 19.984 -42.219 -7.375 1 95.38 286 GLY A CA 1
ATOM 2321 C C . GLY A 1 286 ? 18.75 -41.656 -6.691 1 95.38 286 GLY A C 1
ATOM 2322 O O . GLY A 1 286 ? 18.844 -40.812 -5.801 1 95.38 286 GLY A O 1
ATOM 2323 N N . LEU A 1 287 ? 17.547 -42.094 -7.094 1 97.19 287 LEU A N 1
ATOM 2324 C CA . LEU A 1 287 ? 16.312 -41.5 -6.586 1 97.19 287 LEU A CA 1
ATOM 2325 C C . LEU A 1 287 ? 15.586 -42.469 -5.656 1 97.19 287 LEU A C 1
ATOM 2327 O O . LEU A 1 287 ? 14.469 -42.188 -5.215 1 97.19 287 LEU A O 1
ATOM 2331 N N . ASP A 1 288 ? 16.219 -43.562 -5.266 1 96.56 288 ASP A N 1
ATOM 2332 C CA . ASP A 1 288 ? 15.523 -44.625 -4.57 1 96.56 288 ASP A CA 1
ATOM 2333 C C . ASP A 1 288 ? 14.938 -44.156 -3.246 1 96.56 288 ASP A C 1
ATOM 2335 O O . ASP A 1 288 ? 13.758 -44.406 -2.961 1 96.56 288 ASP A O 1
ATOM 2339 N N . LYS A 1 289 ? 15.711 -43.531 -2.443 1 97.25 289 LYS A N 1
ATOM 2340 C CA . LYS A 1 289 ? 15.242 -43.062 -1.14 1 97.25 289 LYS A CA 1
ATOM 2341 C C . LYS A 1 289 ? 14.102 -42.062 -1.286 1 97.25 289 LYS A C 1
ATOM 2343 O O . LYS A 1 289 ? 13.094 -42.156 -0.581 1 97.25 289 LYS A O 1
ATOM 2348 N N . SER A 1 290 ? 14.281 -41.094 -2.143 1 97.69 290 SER A N 1
ATOM 2349 C CA . SER A 1 290 ? 13.25 -40.094 -2.357 1 97.69 290 SER A CA 1
ATOM 2350 C C . SER A 1 290 ? 11.984 -40.719 -2.93 1 97.69 290 SER A C 1
ATOM 2352 O O . SER A 1 290 ? 10.867 -40.281 -2.598 1 97.69 290 SER A O 1
ATOM 2354 N N . LEU A 1 291 ? 12.109 -41.688 -3.762 1 98.25 291 LEU A N 1
ATOM 2355 C CA . LEU A 1 291 ? 10.945 -42.344 -4.344 1 98.25 291 LEU A CA 1
ATOM 2356 C C . LEU A 1 291 ? 10.211 -43.188 -3.303 1 98.25 291 LEU A C 1
ATOM 2358 O O . LEU A 1 291 ? 8.984 -43.312 -3.359 1 98.25 291 LEU A O 1
ATOM 2362 N N . GLU A 1 292 ? 10.945 -43.719 -2.383 1 97.38 292 GLU A N 1
ATOM 2363 C CA . GLU A 1 292 ? 10.297 -44.375 -1.263 1 97.38 292 GLU A CA 1
ATOM 2364 C C . GLU A 1 292 ? 9.469 -43.406 -0.433 1 97.38 292 GLU A C 1
ATOM 2366 O O . GLU A 1 292 ? 8.352 -43.719 -0.024 1 97.38 292 GLU A O 1
ATOM 2371 N N . ARG A 1 293 ? 10.047 -42.312 -0.172 1 97.56 293 ARG A N 1
ATOM 2372 C CA . ARG A 1 293 ? 9.328 -41.25 0.542 1 97.56 293 ARG A CA 1
ATOM 2373 C C . ARG A 1 293 ? 8.102 -40.812 -0.244 1 97.56 293 ARG A C 1
ATOM 2375 O O . ARG A 1 293 ? 7.043 -40.562 0.336 1 97.56 293 ARG A O 1
ATOM 2382 N N . PHE A 1 294 ? 8.297 -40.719 -1.534 1 98.44 294 PHE A N 1
ATOM 2383 C CA . PHE A 1 294 ? 7.188 -40.344 -2.4 1 98.44 294 PHE A CA 1
ATOM 2384 C C . PHE A 1 294 ? 6.074 -41.375 -2.324 1 98.44 294 PHE A C 1
ATOM 2386 O O . PHE A 1 294 ? 4.891 -41.031 -2.283 1 98.44 294 PHE A O 1
ATOM 2393 N N . ALA A 1 295 ? 6.422 -42.562 -2.309 1 98.12 295 ALA A N 1
ATOM 2394 C CA . ALA A 1 295 ? 5.426 -43.625 -2.193 1 98.12 295 ALA A CA 1
ATOM 2395 C C . ALA A 1 295 ? 4.629 -43.5 -0.898 1 98.12 295 ALA A C 1
ATOM 2397 O O . ALA A 1 295 ? 3.416 -43.719 -0.884 1 98.12 295 ALA A O 1
ATOM 2398 N N . ASP A 1 296 ? 5.32 -43.219 0.125 1 97.38 296 ASP A N 1
ATOM 2399 C CA . ASP A 1 296 ? 4.652 -43 1.405 1 97.38 296 ASP A CA 1
ATOM 2400 C C . ASP A 1 296 ? 3.691 -41.812 1.329 1 97.38 296 ASP A C 1
ATOM 2402 O O . ASP A 1 296 ? 2.533 -41.938 1.74 1 97.38 296 ASP A O 1
ATOM 2406 N N . LEU A 1 297 ? 4.148 -40.719 0.833 1 98.19 297 LEU A N 1
ATOM 2407 C CA . LEU A 1 297 ? 3.307 -39.531 0.679 1 98.19 297 LEU A CA 1
ATOM 2408 C C . LEU A 1 297 ? 2.098 -39.844 -0.199 1 98.19 297 LEU A C 1
ATOM 2410 O O . LEU A 1 297 ? 0.986 -39.406 0.093 1 98.19 297 LEU A O 1
ATOM 2414 N N . TRP A 1 298 ? 2.334 -40.531 -1.302 1 98.38 298 TRP A N 1
ATOM 2415 C CA . TRP A 1 298 ? 1.282 -40.938 -2.23 1 98.38 298 TRP A CA 1
ATOM 2416 C C . TRP A 1 298 ? 0.15 -41.656 -1.496 1 98.38 298 TRP A C 1
ATOM 2418 O O . TRP A 1 298 ? -1.02 -41.281 -1.647 1 98.38 298 TRP A O 1
ATOM 2428 N N . LYS A 1 299 ? 0.497 -42.594 -0.677 1 97.94 299 LYS A N 1
ATOM 2429 C CA . LYS A 1 299 ? -0.495 -43.344 0.063 1 97.94 299 LYS A CA 1
ATOM 2430 C C . LYS A 1 299 ? -1.205 -42.5 1.102 1 97.94 299 LYS A C 1
ATOM 2432 O O . LYS A 1 299 ? -2.43 -42.531 1.229 1 97.94 299 LYS A O 1
ATOM 2437 N N . ARG A 1 300 ? -0.492 -41.688 1.769 1 97.25 300 ARG A N 1
ATOM 2438 C CA . ARG A 1 300 ? -1.057 -40.844 2.816 1 97.25 300 ARG A CA 1
ATOM 2439 C C . ARG A 1 300 ? -1.999 -39.781 2.23 1 97.25 300 ARG A C 1
ATOM 2441 O O . ARG A 1 300 ? -3.121 -39.625 2.711 1 97.25 300 ARG A O 1
ATOM 2448 N N . ALA A 1 301 ? -1.516 -39.125 1.197 1 97.62 301 ALA A N 1
ATOM 2449 C CA . ALA A 1 301 ? -2.277 -38.031 0.579 1 97.62 301 ALA A CA 1
ATOM 2450 C C . ALA A 1 301 ? -3.59 -38.562 -0.004 1 97.62 301 ALA A C 1
ATOM 2452 O O . ALA A 1 301 ? -4.602 -37.875 0.014 1 97.62 301 ALA A O 1
ATOM 2453 N N . LEU A 1 302 ? -3.592 -39.781 -0.49 1 97.81 302 LEU A N 1
ATOM 2454 C CA . LEU A 1 302 ? -4.758 -40.312 -1.173 1 97.81 302 LEU A CA 1
ATOM 2455 C C . LEU A 1 302 ? -5.57 -41.219 -0.236 1 97.81 302 LEU A C 1
ATOM 2457 O O . LEU A 1 302 ? -6.598 -41.781 -0.633 1 97.81 302 LEU A O 1
ATOM 2461 N N . GLY A 1 303 ? -5.121 -41.344 0.974 1 95.88 303 GLY A N 1
ATOM 2462 C CA . GLY A 1 303 ? -5.832 -42.156 1.958 1 95.88 303 GLY A CA 1
ATOM 2463 C C . GLY A 1 303 ? -5.832 -43.625 1.635 1 95.88 303 GLY A C 1
ATOM 2464 O O . GLY A 1 303 ? -6.832 -44.312 1.851 1 95.88 303 GLY A O 1
ATOM 2465 N N . LEU A 1 304 ? -4.785 -44.094 1.043 1 96.88 304 LEU A N 1
ATOM 2466 C CA . LEU A 1 304 ? -4.691 -45.5 0.67 1 96.88 304 LEU A CA 1
ATOM 2467 C C . LEU A 1 304 ? -4.207 -46.344 1.845 1 96.88 304 LEU A C 1
ATOM 2469 O O . LEU A 1 304 ? -3.574 -45.844 2.768 1 96.88 304 LEU A O 1
ATOM 2473 N N . ASP A 1 305 ? -4.465 -47.656 1.736 1 95.5 305 ASP A N 1
ATOM 2474 C CA . ASP A 1 305 ? -3.906 -48.594 2.689 1 95.5 305 ASP A CA 1
ATOM 2475 C C . ASP A 1 305 ? -2.381 -48.625 2.627 1 95.5 305 ASP A C 1
ATOM 2477 O O . ASP A 1 305 ? -1.799 -48.594 1.541 1 95.5 305 ASP A O 1
ATOM 2481 N N . PRO A 1 306 ? -1.734 -48.625 3.773 1 93.81 306 PRO A N 1
ATOM 2482 C CA . PRO A 1 306 ? -0.27 -48.625 3.797 1 93.81 306 PRO A CA 1
ATOM 2483 C C . PRO A 1 306 ? 0.322 -49.812 3.049 1 93.81 306 PRO A C 1
ATOM 2485 O O . PRO A 1 306 ? 1.455 -49.75 2.564 1 93.81 306 PRO A O 1
ATOM 2488 N N . ASP A 1 307 ? -0.437 -50.812 2.865 1 94.94 307 ASP A N 1
ATOM 2489 C CA . ASP A 1 307 ? 0.065 -52.031 2.23 1 94.94 307 ASP A CA 1
ATOM 2490 C C . ASP A 1 307 ? -0.355 -52.094 0.763 1 94.94 307 ASP A C 1
ATOM 2492 O O . ASP A 1 307 ? -0.172 -53.125 0.104 1 94.94 307 ASP A O 1
ATOM 2496 N N . THR A 1 308 ? -0.888 -51.031 0.325 1 96.31 308 THR A N 1
ATOM 2497 C CA . THR A 1 308 ? -1.278 -50.969 -1.079 1 96.31 308 THR A CA 1
ATOM 2498 C C . THR A 1 308 ? -0.085 -51.281 -1.983 1 96.31 308 THR A C 1
ATOM 2500 O O . THR A 1 308 ? 0.994 -50.688 -1.8 1 96.31 308 THR A O 1
ATOM 2503 N N . SER A 1 309 ? -0.271 -52.125 -2.951 1 97.12 309 SER A N 1
ATOM 2504 C CA . SER A 1 309 ? 0.788 -52.469 -3.893 1 97.12 309 SER A CA 1
ATOM 2505 C C . SER A 1 309 ? 1.07 -51.344 -4.859 1 97.12 309 SER A C 1
ATOM 2507 O O . SER A 1 309 ? 0.144 -50.688 -5.332 1 97.12 309 SER A O 1
ATOM 2509 N N . PRO A 1 310 ? 2.354 -51.156 -5.156 1 97.12 310 PRO A N 1
ATOM 2510 C CA . PRO A 1 310 ? 2.678 -50.125 -6.156 1 97.12 310 PRO A CA 1
ATO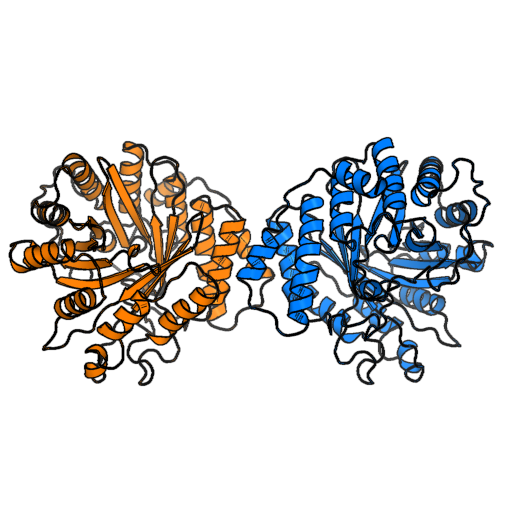M 2511 C C . PRO A 1 310 ? 2.098 -50.438 -7.531 1 97.12 310 PRO A C 1
ATOM 2513 O O . PRO A 1 310 ? 2.008 -49.562 -8.383 1 97.12 310 PRO A O 1
ATOM 2516 N N . GLU A 1 311 ? 1.647 -51.656 -7.805 1 97.56 311 GLU A N 1
ATOM 2517 C CA . GLU A 1 311 ? 1.098 -52.062 -9.094 1 97.56 311 GLU A CA 1
ATOM 2518 C C . GLU A 1 311 ? -0.385 -51.719 -9.195 1 97.56 311 GLU A C 1
ATOM 2520 O O . GLU A 1 311 ? -0.957 -51.75 -10.289 1 97.56 311 GLU A O 1
ATOM 2525 N N . ASP A 1 312 ? -0.991 -51.406 -8.062 1 97.06 312 ASP A N 1
ATOM 2526 C CA . ASP A 1 312 ? -2.432 -51.156 -8.055 1 97.06 312 ASP A CA 1
ATOM 2527 C C . ASP A 1 312 ? -2.771 -49.812 -8.703 1 97.06 312 ASP A C 1
ATOM 2529 O O . ASP A 1 312 ? -2.137 -48.812 -8.414 1 97.06 312 ASP A O 1
ATOM 2533 N N . GLU A 1 313 ? -3.727 -49.938 -9.562 1 97.38 313 GLU A N 1
ATOM 2534 C CA . GLU A 1 313 ? -4.27 -48.688 -10.125 1 97.38 313 GLU A CA 1
ATOM 2535 C C . GLU A 1 313 ? -5.281 -48.062 -9.18 1 97.38 313 GLU A C 1
ATOM 2537 O O . GLU A 1 313 ? -5.957 -48.75 -8.422 1 97.38 313 GLU A O 1
ATOM 2542 N N . LEU A 1 314 ? -5.367 -46.75 -9.188 1 96.94 314 LEU A N 1
ATOM 2543 C CA . LEU A 1 314 ? -6.441 -46.062 -8.492 1 96.94 314 LEU A CA 1
ATOM 2544 C C . LEU A 1 314 ? -7.773 -46.25 -9.203 1 96.94 314 LEU A C 1
ATOM 2546 O O . LEU A 1 314 ? -7.809 -46.719 -10.352 1 96.94 314 LEU A O 1
ATOM 2550 N N . PRO A 1 315 ? -8.867 -45.969 -8.523 1 94.56 315 PRO A N 1
ATOM 2551 C CA . PRO A 1 315 ? -10.18 -46.156 -9.164 1 94.56 315 PRO A CA 1
ATOM 2552 C C . PRO A 1 315 ? -10.336 -45.312 -10.43 1 94.56 315 PRO A C 1
ATOM 2554 O O . PRO A 1 315 ? -9.805 -44.219 -10.523 1 94.56 315 PRO A O 1
ATOM 2557 N N . ASN A 1 316 ? -11.078 -45.875 -11.305 1 93 316 ASN A N 1
ATOM 2558 C CA . ASN A 1 316 ? -11.344 -45.156 -12.547 1 93 316 ASN A CA 1
ATOM 2559 C C . ASN A 1 316 ? -12.273 -43.969 -12.32 1 93 316 ASN A C 1
ATOM 2561 O O . ASN A 1 316 ? -13.312 -44.094 -11.68 1 93 316 ASN A O 1
ATOM 2565 N N . VAL A 1 317 ? -11.812 -42.875 -12.711 1 93.31 317 VAL A N 1
ATOM 2566 C CA . VAL A 1 317 ? -12.602 -41.625 -12.664 1 93.31 317 VAL A CA 1
ATOM 2567 C C . VAL A 1 317 ? -12.781 -41.094 -14.078 1 93.31 317 VAL A C 1
ATOM 2569 O O . VAL A 1 317 ? -11.805 -40.875 -14.797 1 93.31 317 VAL A O 1
ATOM 2572 N N . ASP A 1 318 ? -14.008 -40.875 -14.477 1 92.06 318 ASP A N 1
ATOM 2573 C CA . ASP A 1 318 ? -14.32 -40.375 -15.812 1 92.06 318 ASP A CA 1
ATOM 2574 C C . ASP A 1 318 ? -14.281 -38.844 -15.836 1 92.06 318 ASP A C 1
ATOM 2576 O O . ASP A 1 318 ? -15.32 -38.188 -15.719 1 92.06 318 ASP A O 1
ATOM 2580 N N . HIS A 1 319 ? -13.188 -38.375 -15.992 1 91.69 319 HIS A N 1
ATOM 2581 C CA . HIS A 1 319 ? -12.969 -36.906 -16.047 1 91.69 319 HIS A CA 1
ATOM 2582 C C . HIS A 1 319 ? -11.719 -36.594 -16.859 1 91.69 319 HIS A C 1
ATOM 2584 O O . HIS A 1 319 ? -10.719 -37.312 -16.781 1 91.69 319 HIS A O 1
ATOM 2590 N N . LEU A 1 320 ? -11.734 -35.438 -17.531 1 86.56 320 LEU A N 1
ATOM 2591 C CA . LEU A 1 320 ? -10.672 -35 -18.438 1 86.56 320 LEU A CA 1
ATOM 2592 C C . LEU A 1 320 ? -9.344 -34.906 -17.688 1 86.56 320 LEU A C 1
ATOM 2594 O O . LEU A 1 320 ? -8.281 -35.125 -18.266 1 86.56 320 LEU A O 1
ATOM 2598 N N . THR A 1 321 ? -9.414 -34.531 -16.406 1 91.81 321 THR A N 1
ATOM 2599 C CA . THR A 1 321 ? -8.18 -34.25 -15.68 1 91.81 321 THR A CA 1
ATOM 2600 C C . THR A 1 321 ? -7.871 -35.406 -14.695 1 91.81 321 THR A C 1
ATOM 2602 O O . THR A 1 321 ? -7.016 -35.25 -13.82 1 91.81 321 THR A O 1
ATOM 2605 N N . SER A 1 322 ? -8.633 -36.5 -14.805 1 93.62 322 SER A N 1
ATOM 2606 C CA . SER A 1 322 ? -8.289 -37.656 -14 1 93.62 322 SER A CA 1
ATOM 2607 C C . SER A 1 322 ? -7.008 -38.312 -14.508 1 93.62 322 SER A C 1
ATOM 2609 O O . SER A 1 322 ? -6.465 -37.938 -15.539 1 93.62 322 SER A O 1
ATOM 2611 N N . GLY A 1 323 ? -6.477 -39.25 -13.703 1 96 323 GLY A N 1
ATOM 2612 C CA . GLY A 1 323 ? -5.203 -39.844 -14.047 1 96 323 GLY A CA 1
ATOM 2613 C C . GLY A 1 323 ? -4.012 -39.125 -13.453 1 96 323 GLY A C 1
ATOM 2614 O O . GLY A 1 323 ? -4.129 -38.469 -12.398 1 96 323 GLY A O 1
ATOM 2615 N N . ALA A 1 324 ? -2.883 -39.344 -14.102 1 96.38 324 ALA A N 1
ATOM 2616 C CA . ALA A 1 324 ? -1.65 -38.75 -13.594 1 96.38 324 ALA A CA 1
ATOM 2617 C C . ALA A 1 324 ? -1.131 -37.656 -14.547 1 96.38 324 ALA A C 1
ATOM 2619 O O . ALA A 1 324 ? -1.382 -37.719 -15.758 1 96.38 324 ALA A O 1
ATOM 2620 N N . VAL A 1 325 ? -0.58 -36.688 -14.016 1 97.81 325 VAL A N 1
ATOM 2621 C CA . VAL A 1 325 ? 0.049 -35.625 -14.805 1 97.81 325 VAL A CA 1
ATOM 2622 C C . VAL A 1 325 ? 1.482 -35.406 -14.328 1 97.81 325 VAL A C 1
ATOM 2624 O O . VAL A 1 325 ? 1.787 -35.625 -13.148 1 97.81 325 VAL A O 1
ATOM 2627 N N . PHE A 1 326 ? 2.383 -35.094 -15.242 1 98.69 326 PHE A N 1
ATOM 2628 C CA . PHE A 1 326 ? 3.805 -34.875 -15 1 98.69 326 PHE A CA 1
ATOM 2629 C C . PHE A 1 326 ? 4.305 -33.688 -15.781 1 98.69 326 PHE A C 1
ATOM 2631 O O . PHE A 1 326 ? 3.652 -33.219 -16.719 1 98.69 326 PHE A O 1
ATOM 2638 N N . ASN A 1 327 ? 5.312 -33.125 -15.32 1 98.25 327 ASN A N 1
ATOM 2639 C CA . ASN A 1 327 ? 6.074 -32.281 -16.219 1 98.25 327 ASN A CA 1
ATOM 2640 C C . ASN A 1 327 ? 7.535 -32.719 -16.312 1 98.25 327 ASN A C 1
ATOM 2642 O O . ASN A 1 327 ? 8.078 -33.281 -15.367 1 98.25 327 ASN A O 1
ATOM 2646 N N . PHE A 1 328 ? 8.117 -32.594 -17.516 1 98.56 328 PHE A N 1
ATOM 2647 C CA . PHE A 1 328 ? 9.523 -32.781 -17.828 1 98.56 328 PHE A CA 1
ATOM 2648 C C . PHE A 1 328 ? 10.211 -31.453 -18.109 1 98.56 328 PHE A C 1
ATOM 2650 O O . PHE A 1 328 ? 9.898 -30.781 -19.094 1 98.56 328 PHE A O 1
ATOM 2657 N N . ASP A 1 329 ? 11.102 -31.125 -17.25 1 98.12 329 ASP A N 1
ATOM 2658 C CA . ASP A 1 329 ? 11.875 -29.906 -17.484 1 98.12 329 ASP A CA 1
ATOM 2659 C C . ASP A 1 329 ? 13.094 -30.188 -18.344 1 98.12 329 ASP A C 1
ATOM 2661 O O . ASP A 1 329 ? 14.047 -30.828 -17.891 1 98.12 329 ASP A O 1
ATOM 2665 N N . VAL A 1 330 ? 13.078 -29.688 -19.609 1 97.44 330 VAL A N 1
ATOM 2666 C CA . VAL A 1 330 ? 14.164 -29.906 -20.547 1 97.44 330 VAL A CA 1
ATOM 2667 C C . VAL A 1 330 ? 14.969 -28.625 -20.719 1 97.44 330 VAL A C 1
ATOM 2669 O O . VAL A 1 330 ? 15.281 -28.219 -21.844 1 97.44 330 VAL A O 1
ATOM 2672 N N . ALA A 1 331 ? 15.297 -28.016 -19.641 1 90.56 331 ALA A N 1
ATOM 2673 C CA . ALA A 1 331 ? 16.016 -26.734 -19.594 1 90.56 331 ALA A CA 1
ATOM 2674 C C . ALA A 1 331 ? 17.297 -26.797 -20.406 1 90.56 331 ALA A C 1
ATOM 2676 O O . ALA A 1 331 ? 17.922 -27.859 -20.516 1 90.56 331 ALA A O 1
ATOM 2677 N N . PRO A 1 332 ? 17.766 -25.656 -20.828 1 85.75 332 PRO A N 1
ATOM 2678 C CA . PRO A 1 332 ? 18.922 -25.609 -21.719 1 85.75 332 PRO A CA 1
ATOM 2679 C C . PRO A 1 332 ? 20.203 -26.125 -21.047 1 85.75 332 PRO A C 1
ATOM 2681 O O . PRO A 1 332 ? 21.078 -26.672 -21.719 1 85.75 332 PRO A O 1
ATOM 2684 N N . LYS A 1 333 ? 20.297 -26.016 -19.812 1 81.88 333 LYS A N 1
ATOM 2685 C CA . LYS A 1 333 ? 21.578 -26.359 -19.203 1 81.88 333 LYS A CA 1
ATOM 2686 C C . LYS A 1 333 ? 21.547 -27.781 -18.641 1 81.88 333 LYS A C 1
ATOM 2688 O O . LYS A 1 333 ? 22.562 -28.266 -18.125 1 81.88 333 LYS A O 1
ATOM 2693 N N . SER A 1 334 ? 20.5 -28.469 -18.844 1 84.69 334 SER A N 1
ATOM 2694 C CA . SER A 1 334 ? 20.391 -29.812 -18.281 1 84.69 334 SER A CA 1
ATOM 2695 C C . SER A 1 334 ? 20.516 -30.875 -19.359 1 84.69 334 SER A C 1
ATOM 2697 O O . SER A 1 334 ? 19.969 -30.734 -20.453 1 84.69 334 SER A O 1
ATOM 2699 N N . SER A 1 335 ? 21.281 -31.922 -19.094 1 91.94 335 SER A N 1
ATOM 2700 C CA . SER A 1 335 ? 21.391 -33.031 -20.031 1 91.94 335 SER A CA 1
ATOM 2701 C C . SER A 1 335 ? 20.328 -34.094 -19.766 1 91.94 335 SER A C 1
ATOM 2703 O O . SER A 1 335 ? 19.938 -34.844 -20.672 1 91.94 335 SER A O 1
ATOM 2705 N N . ILE A 1 336 ? 19.906 -34.125 -18.609 1 95.06 336 ILE A N 1
ATOM 2706 C CA . ILE A 1 336 ? 18.844 -35.062 -18.188 1 95.06 336 ILE A CA 1
ATOM 2707 C C . ILE A 1 336 ? 17.641 -34.25 -17.688 1 95.06 336 ILE A C 1
ATOM 2709 O O . ILE A 1 336 ? 17.781 -33.312 -16.906 1 95.06 336 ILE A O 1
ATOM 2713 N N . PRO A 1 337 ? 16.484 -34.625 -18.203 1 97.31 337 PRO A N 1
ATOM 2714 C CA . PRO A 1 337 ? 15.32 -33.875 -17.766 1 97.31 337 PRO A CA 1
ATOM 2715 C C . PRO A 1 337 ? 14.992 -34.062 -16.297 1 97.31 337 PRO A C 1
ATOM 2717 O O . PRO A 1 337 ? 15.125 -35.188 -15.781 1 97.31 337 PRO A O 1
ATOM 2720 N N . ASP A 1 338 ? 14.609 -33.031 -15.57 1 96.81 338 ASP A N 1
ATOM 2721 C CA . ASP A 1 338 ? 13.977 -33.156 -14.266 1 96.81 338 ASP A CA 1
ATOM 2722 C C . ASP A 1 338 ? 12.484 -33.469 -14.398 1 96.81 338 ASP A C 1
ATOM 2724 O O . ASP A 1 338 ? 11.836 -33 -15.328 1 96.81 338 ASP A O 1
ATOM 2728 N N . VAL A 1 339 ? 11.992 -34.25 -13.531 1 98.19 339 VAL A N 1
ATOM 2729 C CA . VAL A 1 339 ? 10.602 -34.656 -13.641 1 98.19 339 VAL A CA 1
ATOM 2730 C C . VAL A 1 339 ? 9.859 -34.344 -12.344 1 98.19 339 VAL A C 1
ATOM 2732 O O . VAL A 1 339 ? 10.414 -34.469 -11.25 1 98.19 339 VAL A O 1
ATOM 2735 N N . LYS A 1 340 ? 8.695 -33.812 -12.5 1 98.5 340 LYS A N 1
ATOM 2736 C CA . LYS A 1 340 ? 7.773 -33.562 -11.398 1 98.5 340 LYS A CA 1
ATOM 2737 C C . LYS A 1 340 ? 6.457 -34.312 -11.617 1 98.5 340 LYS A C 1
ATOM 2739 O O . LYS A 1 340 ? 5.934 -34.344 -12.734 1 98.5 340 LYS A O 1
ATOM 2744 N N . ALA A 1 341 ? 5.984 -34.938 -10.594 1 98.75 341 ALA A N 1
ATOM 2745 C CA . ALA A 1 341 ? 4.68 -35.594 -10.625 1 98.75 341 ALA A CA 1
ATOM 2746 C C . ALA A 1 341 ? 3.645 -34.781 -9.828 1 98.75 341 ALA A C 1
ATOM 2748 O O . ALA A 1 341 ? 3.994 -34.062 -8.883 1 98.75 341 ALA A O 1
ATOM 2749 N N . TYR A 1 342 ? 2.43 -34.906 -10.18 1 98.38 342 TYR A N 1
ATOM 2750 C CA . TYR A 1 342 ? 1.334 -34.219 -9.492 1 98.38 342 TYR A CA 1
ATOM 2751 C C . TYR A 1 342 ? 0.333 -35.25 -8.938 1 98.38 342 TYR A C 1
ATOM 2753 O O . TYR A 1 342 ? -0.349 -35.938 -9.695 1 98.38 342 TYR A O 1
ATOM 2761 N N . ILE A 1 343 ? 0.318 -35.344 -7.645 1 96.81 343 ILE A N 1
ATOM 2762 C CA . ILE A 1 343 ? -0.699 -36.188 -7.02 1 96.81 343 ILE A CA 1
ATOM 2763 C C . ILE A 1 343 ? -2.076 -35.562 -7.211 1 96.81 343 ILE A C 1
ATOM 2765 O O . ILE A 1 343 ? -2.344 -34.469 -6.703 1 96.81 343 ILE A O 1
ATOM 2769 N N . PRO A 1 344 ? -2.973 -36.188 -7.883 1 95.12 344 PRO A N 1
ATOM 2770 C CA . PRO A 1 344 ? -4.281 -35.594 -8.172 1 95.12 344 PRO A CA 1
ATOM 2771 C C . PRO A 1 344 ? -5.277 -35.781 -7.027 1 95.12 344 PRO A C 1
ATOM 2773 O O . PRO A 1 344 ? -6.316 -36.406 -7.203 1 95.12 344 PRO A O 1
ATOM 2776 N N . VAL A 1 345 ? -5.121 -35.125 -5.984 1 96.44 345 VAL A N 1
ATOM 2777 C CA . VAL A 1 345 ? -5.883 -35.344 -4.758 1 96.44 345 VAL A CA 1
ATOM 2778 C C . VAL A 1 345 ? -7.352 -35 -4.992 1 96.44 345 VAL A C 1
ATOM 2780 O O . VAL A 1 345 ? -8.242 -35.594 -4.379 1 96.44 345 VAL A O 1
ATOM 2783 N N . ARG A 1 346 ? -7.672 -34.156 -5.863 1 95.38 346 ARG A N 1
ATOM 2784 C CA . ARG A 1 346 ? -9.047 -33.75 -6.094 1 95.38 346 ARG A CA 1
ATOM 2785 C C . ARG A 1 346 ? -9.906 -34.906 -6.566 1 95.38 346 ARG A C 1
ATOM 2787 O O . ARG A 1 346 ? -11.109 -34.938 -6.309 1 95.38 346 ARG A O 1
ATOM 2794 N N . HIS A 1 347 ? -9.328 -35.875 -7.223 1 95.75 347 HIS A N 1
ATOM 2795 C CA . HIS A 1 347 ? -10.094 -36.969 -7.836 1 95.75 347 HIS A CA 1
ATOM 2796 C C . HIS A 1 347 ? -10.016 -38.25 -6.992 1 95.75 347 HIS A C 1
ATOM 2798 O O . HIS A 1 347 ? -10.844 -39.156 -7.145 1 95.75 347 HIS A O 1
ATOM 2804 N N . TYR A 1 348 ? -9.023 -38.312 -6.105 1 96.56 348 TYR A N 1
ATOM 2805 C CA . TYR A 1 348 ? -8.734 -39.688 -5.641 1 96.56 348 TYR A CA 1
ATOM 2806 C C . TYR A 1 348 ? -8.703 -39.719 -4.117 1 96.56 348 TYR A C 1
ATOM 2808 O O . TYR A 1 348 ? -8.578 -40.812 -3.535 1 96.56 348 TYR A O 1
ATOM 2816 N N . THR A 1 349 ? -8.727 -38.594 -3.451 1 96.25 349 THR A N 1
ATOM 2817 C CA . THR A 1 349 ? -8.867 -38.594 -1.999 1 96.25 349 THR A CA 1
ATOM 2818 C C . THR A 1 349 ? -10.336 -38.531 -1.597 1 96.25 349 THR A C 1
ATOM 2820 O O . THR A 1 349 ? -11.203 -38.281 -2.436 1 96.25 349 THR A O 1
ATOM 2823 N N . ASN A 1 350 ? -10.617 -38.812 -0.361 1 94.31 350 ASN A N 1
ATOM 2824 C CA . ASN A 1 350 ? -12 -38.781 0.116 1 94.31 350 ASN A CA 1
ATOM 2825 C C . ASN A 1 350 ? -12.5 -37.344 0.296 1 94.31 350 ASN A C 1
ATOM 2827 O O . ASN A 1 350 ? -13.672 -37.062 0.027 1 94.31 350 ASN A O 1
ATOM 2831 N N . ASN A 1 351 ? -11.75 -36.594 0.874 1 94.69 351 ASN A N 1
ATOM 2832 C CA . ASN A 1 351 ? -12.039 -35.156 1.068 1 94.69 351 ASN A CA 1
ATOM 2833 C C . ASN A 1 351 ? -10.766 -34.344 1.248 1 94.69 351 ASN A C 1
ATOM 2835 O O . ASN A 1 351 ? -9.68 -34.906 1.395 1 94.69 351 ASN A O 1
ATOM 2839 N N . ASP A 1 352 ? -10.859 -33.094 1.229 1 96 352 ASP A N 1
ATOM 2840 C CA . ASP A 1 352 ? -9.711 -32.188 1.269 1 96 352 ASP A CA 1
ATOM 2841 C C . ASP A 1 352 ? -8.977 -32.312 2.602 1 96 352 ASP A C 1
ATOM 2843 O O . ASP A 1 352 ? -7.746 -32.188 2.648 1 96 352 ASP A O 1
ATOM 2847 N N . LEU A 1 353 ? -9.703 -32.469 3.662 1 95.19 353 LEU A N 1
ATOM 2848 C CA . LEU A 1 353 ? -9.062 -32.562 4.969 1 95.19 353 LEU A CA 1
ATOM 2849 C C . LEU A 1 353 ? -8.164 -33.781 5.051 1 95.19 353 LEU A C 1
ATOM 2851 O O . LEU A 1 353 ? -7.051 -33.719 5.574 1 95.19 353 LEU A O 1
ATOM 2855 N N . GLN A 1 354 ? -8.648 -34.875 4.586 1 95.44 354 GLN A N 1
ATOM 2856 C CA . GLN A 1 354 ? -7.859 -36.094 4.59 1 95.44 354 GLN A CA 1
ATOM 2857 C C . GLN A 1 354 ? -6.562 -35.906 3.807 1 95.44 354 GLN A C 1
ATOM 2859 O O . GLN A 1 354 ? -5.492 -36.312 4.266 1 95.44 354 GLN A O 1
ATOM 2864 N N . ALA A 1 355 ? -6.648 -35.375 2.635 1 97.5 355 ALA A N 1
ATOM 2865 C CA . ALA A 1 355 ? -5.457 -35.125 1.835 1 97.5 355 ALA A CA 1
ATOM 2866 C C . ALA A 1 355 ? -4.48 -34.219 2.588 1 97.5 355 ALA A C 1
ATOM 2868 O O . ALA A 1 355 ? -3.277 -34.469 2.619 1 97.5 355 ALA A O 1
ATOM 286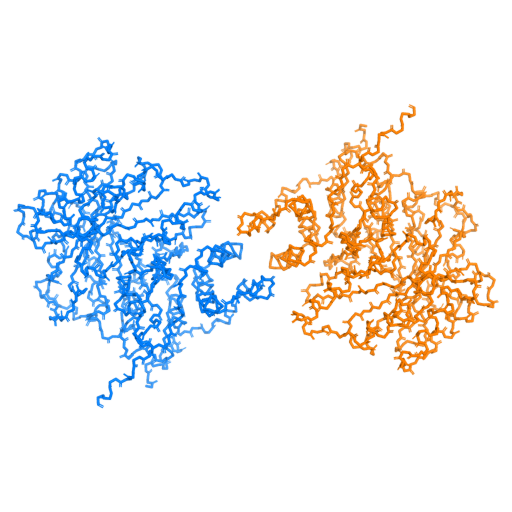9 N N . ALA A 1 356 ? -5.023 -33.156 3.193 1 97.44 356 ALA A N 1
ATOM 2870 C CA . ALA A 1 356 ? -4.199 -32.219 3.924 1 97.44 356 ALA A CA 1
ATOM 2871 C C . ALA A 1 356 ? -3.49 -32.875 5.098 1 97.44 356 ALA A C 1
ATOM 2873 O O . ALA A 1 356 ? -2.295 -32.656 5.309 1 97.44 356 ALA A O 1
ATOM 2874 N N . LEU A 1 357 ? -4.164 -33.656 5.832 1 96.31 357 LEU A N 1
ATOM 2875 C CA . LEU A 1 357 ? -3.594 -34.312 6.992 1 96.31 357 LEU A CA 1
ATOM 2876 C C . LEU A 1 357 ? -2.555 -35.344 6.566 1 96.31 357 LEU A C 1
ATOM 2878 O O . LEU A 1 357 ? -1.566 -35.562 7.273 1 96.31 357 LEU A O 1
ATOM 2882 N N . GLY A 1 358 ? -2.844 -36 5.449 1 97.38 358 GLY A N 1
ATOM 2883 C CA . GLY A 1 358 ? -1.831 -36.875 4.895 1 97.38 358 GLY A CA 1
ATOM 2884 C C . GLY A 1 358 ? -0.534 -36.156 4.562 1 97.38 358 GLY A C 1
ATOM 2885 O O . GLY A 1 358 ? 0.549 -36.656 4.906 1 97.38 358 GLY A O 1
ATOM 2886 N N . LEU A 1 359 ? -0.646 -35.062 3.902 1 97.94 359 LEU A N 1
ATOM 2887 C CA . LEU A 1 359 ? 0.517 -34.25 3.543 1 97.94 359 LEU A CA 1
ATOM 2888 C C . LEU A 1 359 ? 1.22 -33.719 4.789 1 97.94 359 LEU A C 1
ATOM 2890 O O . LEU A 1 359 ? 2.436 -33.875 4.93 1 97.94 359 LEU A O 1
ATOM 2894 N N . VAL A 1 360 ? 0.458 -33.094 5.688 1 96.44 360 VAL A N 1
ATOM 2895 C CA . VAL A 1 360 ? 1.024 -32.5 6.887 1 96.44 360 VAL A CA 1
ATOM 2896 C C . VAL A 1 360 ? 1.667 -33.562 7.762 1 96.44 360 VAL A C 1
ATOM 2898 O O . VAL A 1 360 ? 2.73 -33.344 8.344 1 96.44 360 VAL A O 1
ATOM 2901 N N . GLY A 1 361 ? 1.009 -34.688 7.914 1 96.31 361 GLY A N 1
ATOM 2902 C CA . GLY A 1 361 ? 1.61 -35.781 8.641 1 96.31 361 GLY A CA 1
ATOM 2903 C C . GLY A 1 361 ? 2.959 -36.219 8.086 1 96.31 361 GLY A C 1
ATOM 2904 O O . GLY A 1 361 ? 3.91 -36.406 8.836 1 96.31 361 GLY A O 1
ATOM 2905 N N . TYR A 1 362 ? 3.016 -36.375 6.801 1 96.94 362 TYR A N 1
ATOM 2906 C CA . TYR A 1 362 ? 4.281 -36.688 6.148 1 96.94 362 TYR A CA 1
ATOM 2907 C C . TYR A 1 362 ? 5.332 -35.625 6.449 1 96.94 362 TYR A C 1
ATOM 2909 O O . TYR A 1 362 ? 6.473 -35.938 6.785 1 96.94 362 TYR A O 1
ATOM 2917 N N . LEU A 1 363 ? 4.996 -34.375 6.23 1 96.69 363 LEU A N 1
ATOM 2918 C CA . LEU A 1 363 ? 5.926 -33.25 6.438 1 96.69 363 LEU A CA 1
ATOM 2919 C C . LEU A 1 363 ? 6.449 -33.25 7.871 1 96.69 363 LEU A C 1
ATOM 2921 O O . LEU A 1 363 ? 7.652 -33.094 8.094 1 96.69 363 LEU A O 1
ATOM 2925 N N . GLU A 1 364 ? 5.633 -33.406 8.797 1 95.31 364 GLU A N 1
ATOM 2926 C CA . GLU A 1 364 ? 6.023 -33.406 10.203 1 95.31 364 GLU A CA 1
ATOM 2927 C C . GLU A 1 364 ? 6.957 -34.562 10.516 1 95.31 364 GLU A C 1
ATOM 2929 O O . GLU A 1 364 ? 7.957 -34.406 11.219 1 95.31 364 GLU A O 1
ATOM 2934 N N . ASP A 1 365 ? 6.648 -35.688 10 1 95.81 365 ASP A N 1
ATOM 2935 C CA . ASP A 1 365 ? 7.469 -36.875 10.234 1 95.81 365 ASP A CA 1
ATOM 2936 C C . ASP A 1 365 ? 8.875 -36.688 9.664 1 95.81 365 ASP A C 1
ATOM 2938 O O . ASP A 1 365 ? 9.812 -37.344 10.109 1 95.81 365 ASP A O 1
ATOM 2942 N N . HIS A 1 366 ? 8.969 -35.844 8.727 1 93.88 366 HIS A N 1
ATOM 2943 C CA . HIS A 1 366 ? 10.258 -35.688 8.055 1 93.88 366 HIS A CA 1
ATOM 2944 C C . HIS A 1 366 ? 10.883 -34.344 8.359 1 93.88 366 HIS A C 1
ATOM 2946 O O . HIS A 1 366 ? 11.758 -33.875 7.625 1 93.88 366 HIS A O 1
ATOM 2952 N N . GLY A 1 367 ? 10.391 -33.625 9.344 1 91.69 367 GLY A N 1
ATOM 2953 C CA . GLY A 1 367 ? 11.023 -32.406 9.867 1 91.69 367 GLY A CA 1
ATOM 2954 C C . GLY A 1 367 ? 10.695 -31.172 9.062 1 91.69 367 GLY A C 1
ATOM 2955 O O . GLY A 1 367 ? 11.43 -30.172 9.109 1 91.69 367 GLY A O 1
ATOM 2956 N N . HIS A 1 368 ? 9.641 -31.203 8.258 1 93.25 368 HIS A N 1
ATOM 2957 C CA . HIS A 1 368 ? 9.258 -30.062 7.422 1 93.25 368 HIS A CA 1
ATOM 2958 C C . HIS A 1 368 ? 7.867 -29.562 7.789 1 93.25 368 HIS A C 1
ATOM 2960 O O . HIS A 1 368 ? 7.156 -29.016 6.938 1 93.25 368 HIS A O 1
ATOM 2966 N N . GLY A 1 369 ? 7.422 -29.719 9.047 1 93.06 369 GLY A N 1
ATOM 2967 C CA . GLY A 1 369 ? 6.043 -29.453 9.43 1 93.06 369 GLY A CA 1
ATOM 2968 C C . GLY A 1 369 ? 5.852 -28.078 10.055 1 93.06 369 GLY A C 1
ATOM 2969 O O . GLY A 1 369 ? 4.824 -27.812 10.68 1 93.06 369 GLY A O 1
ATOM 2970 N N . TYR A 1 370 ? 6.852 -27.172 9.93 1 94.94 370 TYR A N 1
ATOM 2971 C CA . TYR A 1 370 ? 6.828 -25.906 10.633 1 94.94 370 TYR A CA 1
ATOM 2972 C C . TYR A 1 370 ? 5.605 -25.078 10.234 1 94.94 370 TYR A C 1
ATOM 2974 O O . TYR A 1 370 ? 5.027 -24.375 11.07 1 94.94 370 TYR A O 1
ATOM 2982 N N . TYR A 1 371 ? 5.145 -25.188 9.008 1 96.12 371 TYR A N 1
ATOM 2983 C CA . TYR A 1 371 ? 4.043 -24.359 8.516 1 96.12 371 TYR A CA 1
ATOM 2984 C C . TYR A 1 371 ? 2.783 -25.203 8.32 1 96.12 371 TYR A C 1
ATOM 2986 O O . TYR A 1 371 ? 1.875 -24.797 7.59 1 96.12 371 TYR A O 1
ATOM 2994 N N . SER A 1 372 ? 2.701 -26.344 8.977 1 95.25 372 SER A N 1
ATOM 2995 C CA . SER A 1 372 ? 1.559 -27.25 8.844 1 95.25 372 SER A CA 1
ATOM 2996 C C . SER A 1 372 ? 0.27 -26.578 9.305 1 95.25 372 SER A C 1
ATOM 2998 O O . SER A 1 372 ? -0.731 -26.578 8.586 1 95.25 372 SER A O 1
ATOM 3000 N N . GLN A 1 373 ? 0.316 -25.953 10.453 1 93.56 373 GLN A N 1
ATOM 3001 C CA . GLN A 1 373 ? -0.876 -25.312 10.992 1 93.56 373 GLN A CA 1
ATOM 3002 C C . GLN A 1 373 ? -1.283 -24.109 10.141 1 93.56 373 GLN A C 1
ATOM 3004 O O . GLN A 1 373 ? -2.473 -23.875 9.922 1 93.56 373 GLN A O 1
ATOM 3009 N N . SER A 1 374 ? -0.276 -23.344 9.742 1 94.94 374 SER A N 1
ATOM 3010 C CA . SER A 1 374 ? -0.534 -22.219 8.859 1 94.94 374 SER A CA 1
ATOM 3011 C C . SER A 1 374 ? -1.229 -22.656 7.578 1 94.94 374 SER A C 1
ATOM 3013 O O . SER A 1 374 ? -2.162 -22 7.109 1 94.94 374 SER A O 1
ATOM 3015 N N . TYR A 1 375 ? -0.771 -23.75 7.043 1 96.5 375 TYR A N 1
ATOM 3016 C CA . TYR A 1 375 ? -1.36 -24.297 5.824 1 96.5 375 TYR A CA 1
ATOM 3017 C C . TYR A 1 375 ? -2.82 -24.672 6.047 1 96.5 375 TYR A C 1
ATOM 3019 O O . TYR A 1 375 ? -3.68 -24.359 5.219 1 96.5 375 TYR A O 1
ATOM 3027 N N . LEU A 1 376 ? -3.098 -25.312 7.098 1 95 376 LEU A N 1
ATOM 3028 C CA . LEU A 1 376 ? -4.461 -25.734 7.41 1 95 376 LEU A CA 1
ATOM 3029 C C . LEU A 1 376 ? -5.371 -24.531 7.586 1 95 376 LEU A C 1
ATOM 3031 O O . LEU A 1 376 ? -6.531 -24.547 7.156 1 95 376 LEU A O 1
ATOM 3035 N N . ARG A 1 377 ? -4.887 -23.469 8.164 1 92.44 377 ARG A N 1
ATOM 3036 C CA . ARG A 1 377 ? -5.672 -22.25 8.305 1 92.44 377 ARG A CA 1
ATOM 3037 C C . ARG A 1 377 ? -5.961 -21.625 6.941 1 92.44 377 ARG A C 1
ATOM 3039 O O . ARG A 1 377 ? -7.066 -21.141 6.699 1 92.44 377 ARG A O 1
ATOM 3046 N N . ALA A 1 378 ? -4.926 -21.656 6.105 1 93.94 378 ALA A N 1
ATOM 3047 C CA . ALA A 1 378 ? -5.113 -21.141 4.754 1 93.94 378 ALA A CA 1
ATOM 3048 C C . ALA A 1 378 ? -6.184 -21.922 4.008 1 93.94 378 ALA A C 1
ATOM 3050 O O . ALA A 1 378 ? -7.016 -21.344 3.307 1 93.94 378 ALA A O 1
ATOM 3051 N N . LEU A 1 379 ? -6.164 -23.219 4.18 1 95.06 379 LEU A N 1
ATOM 3052 C CA . LEU A 1 379 ? -7.156 -24.078 3.541 1 95.06 379 LEU A CA 1
ATOM 3053 C C . LEU A 1 379 ? -8.562 -23.75 4.035 1 95.06 379 LEU A C 1
ATOM 3055 O O . LEU A 1 379 ? -9.508 -23.719 3.25 1 95.06 379 LEU A O 1
ATOM 3059 N N . ASP A 1 380 ? -8.633 -23.484 5.246 1 89.94 380 ASP A N 1
ATOM 3060 C CA . ASP A 1 380 ? -9.922 -23.203 5.863 1 89.94 380 ASP A CA 1
ATOM 3061 C C . ASP A 1 380 ? -10.508 -21.891 5.328 1 89.94 380 ASP A C 1
ATOM 3063 O O . ASP A 1 380 ? -11.727 -21.766 5.191 1 89.94 380 ASP A O 1
ATOM 3067 N N . VAL A 1 381 ? -9.672 -20.984 5.039 1 87.75 381 VAL A N 1
ATOM 3068 C CA . VAL A 1 381 ? -10.117 -19.688 4.535 1 87.75 381 VAL A CA 1
ATOM 3069 C C . VAL A 1 381 ? -10.586 -19.828 3.088 1 87.75 381 VAL A C 1
ATOM 3071 O O . VAL A 1 381 ? -11.547 -19.172 2.672 1 87.75 381 VAL A O 1
ATOM 3074 N N . LEU A 1 382 ? -9.93 -20.688 2.33 1 91.12 382 LEU A N 1
ATOM 3075 C CA . LEU A 1 382 ? -10.227 -20.828 0.91 1 91.12 382 LEU A CA 1
ATOM 3076 C C . LEU A 1 382 ? -11.445 -21.734 0.696 1 91.12 382 LEU A C 1
ATOM 3078 O O . LEU A 1 382 ? -12.164 -21.578 -0.289 1 91.12 382 LEU A O 1
ATOM 3082 N N . ALA A 1 383 ? -11.68 -22.625 1.619 1 89.5 383 ALA A N 1
ATOM 3083 C CA . ALA A 1 383 ? -12.758 -23.594 1.464 1 89.5 383 ALA A CA 1
ATOM 3084 C C . ALA A 1 383 ? -14.102 -22.984 1.837 1 89.5 383 ALA A C 1
ATOM 3086 O O . ALA A 1 383 ? -14.18 -22.125 2.707 1 89.5 383 ALA A O 1
ATOM 3087 N N . PRO A 1 384 ? -15.117 -23.422 1.073 1 82.31 384 PRO A N 1
ATOM 3088 C CA . PRO A 1 384 ? -16.438 -23.094 1.639 1 82.31 384 PRO A CA 1
ATOM 3089 C C . PRO A 1 384 ? -16.578 -23.578 3.084 1 82.31 384 PRO A C 1
ATOM 3091 O O . PRO A 1 384 ? -16.062 -24.625 3.451 1 82.31 384 PRO A O 1
ATOM 3094 N N . PRO A 1 385 ? -17.266 -22.781 3.836 1 80.19 385 PRO A N 1
ATOM 3095 C CA . PRO A 1 385 ? -17.375 -23.109 5.262 1 80.19 385 PRO A CA 1
ATOM 3096 C C . PRO A 1 385 ? -17.891 -24.531 5.512 1 80.19 385 PRO A C 1
ATOM 3098 O O . PRO A 1 385 ? -18.922 -24.906 4.969 1 80.19 385 PRO A O 1
ATOM 3101 N N . GLY A 1 386 ? -17.156 -25.328 6.277 1 79.31 386 GLY A N 1
ATOM 3102 C CA . GLY A 1 386 ? -17.562 -26.641 6.746 1 79.31 386 GLY A CA 1
ATOM 3103 C C . GLY A 1 386 ? -17.453 -27.719 5.68 1 79.31 386 GLY A C 1
ATOM 3104 O O . GLY A 1 386 ? -18 -28.812 5.836 1 79.31 386 GLY A O 1
ATOM 3105 N N . GLN A 1 387 ? -16.703 -27.469 4.664 1 85.12 387 GLN A N 1
ATOM 3106 C CA . GLN A 1 387 ? -16.734 -28.422 3.557 1 85.12 387 GLN A CA 1
ATOM 3107 C C . GLN A 1 387 ? -15.406 -29.172 3.439 1 85.12 387 GLN A C 1
ATOM 3109 O O . GLN A 1 387 ? -15.297 -30.125 2.664 1 85.12 387 GLN A O 1
ATOM 3114 N N . LEU A 1 388 ? -14.422 -28.875 4.211 1 90.06 388 LEU A N 1
ATOM 3115 C CA . LEU A 1 388 ? -13.086 -29.438 4.062 1 90.06 388 LEU A CA 1
ATOM 3116 C C . LEU A 1 388 ? -13.109 -30.938 4.312 1 90.06 388 LEU A C 1
ATOM 3118 O O . LEU A 1 388 ? -12.336 -31.688 3.711 1 90.06 388 LEU A O 1
ATOM 3122 N N . ASP A 1 389 ? -14.031 -31.375 5.176 1 91.12 389 ASP A N 1
ATOM 3123 C CA . ASP A 1 389 ? -14.07 -32.812 5.527 1 91.12 389 ASP A CA 1
ATOM 3124 C C . ASP A 1 389 ? -15.195 -33.531 4.789 1 91.12 389 ASP A C 1
ATOM 3126 O O . ASP A 1 389 ? -15.461 -34.688 5.043 1 91.12 389 ASP A O 1
ATOM 3130 N N . LEU A 1 390 ? -15.812 -32.844 3.916 1 90.5 390 LEU A N 1
ATOM 3131 C CA . LEU A 1 390 ? -16.984 -33.438 3.271 1 90.5 390 LEU A CA 1
ATOM 3132 C C . LEU A 1 390 ? -16.734 -33.656 1.783 1 90.5 390 LEU A C 1
ATOM 3134 O O . LEU A 1 390 ? -17.312 -34.562 1.175 1 90.5 390 LEU A O 1
ATOM 3138 N N . ALA A 1 391 ? -15.914 -32.844 1.221 1 91.56 391 ALA A N 1
ATOM 3139 C CA . ALA A 1 391 ? -15.766 -32.875 -0.231 1 91.56 391 ALA A CA 1
ATOM 3140 C C . ALA A 1 391 ? -14.328 -32.562 -0.64 1 91.56 391 ALA A C 1
ATOM 3142 O O . ALA A 1 391 ? -13.516 -32.156 0.197 1 91.56 391 ALA A O 1
ATOM 3143 N N . THR A 1 392 ? -14.055 -32.844 -1.887 1 93.88 392 THR A N 1
ATOM 3144 C CA . THR A 1 392 ? -12.789 -32.438 -2.496 1 93.88 392 THR A CA 1
ATOM 3145 C C . THR A 1 392 ? -12.992 -31.203 -3.391 1 93.88 392 THR A C 1
ATOM 3147 O O . THR A 1 392 ? -14.133 -30.828 -3.699 1 93.88 392 THR A O 1
ATOM 3150 N N . GLY A 1 393 ? -11.945 -30.547 -3.695 1 93.44 393 GLY A N 1
ATOM 3151 C CA . GLY A 1 393 ? -12.047 -29.484 -4.668 1 93.44 393 GLY A CA 1
ATOM 3152 C C . GLY A 1 393 ? -11.133 -28.312 -4.363 1 93.44 393 GLY A C 1
ATOM 3153 O O . GLY A 1 393 ? -10.688 -27.609 -5.277 1 93.44 393 GLY A O 1
ATOM 3154 N N . VAL A 1 394 ? -10.852 -28.109 -3.109 1 95.62 394 VAL A N 1
ATOM 3155 C CA . VAL A 1 394 ? -10.008 -26.984 -2.715 1 95.62 394 VAL A CA 1
ATOM 3156 C C . VAL A 1 394 ? -8.547 -27.281 -3.051 1 95.62 394 VAL A C 1
ATOM 3158 O O . VAL A 1 394 ? -7.824 -26.406 -3.527 1 95.62 394 VAL A O 1
ATOM 3161 N N . GLN A 1 395 ? -8.133 -28.453 -2.762 1 97.56 395 GLN A N 1
ATOM 3162 C CA . GLN A 1 395 ? -6.805 -28.922 -3.145 1 97.56 395 GLN A CA 1
ATOM 3163 C C . GLN A 1 395 ? -6.844 -29.672 -4.473 1 97.56 395 GLN A C 1
ATOM 3165 O O . GLN A 1 395 ? -7.559 -30.672 -4.605 1 97.56 395 GLN A O 1
ATOM 3170 N N . THR A 1 396 ? -6.105 -29.125 -5.438 1 97.31 396 THR A N 1
ATOM 3171 C CA . THR A 1 396 ? -6.164 -29.75 -6.762 1 97.31 396 THR A CA 1
ATOM 3172 C C . THR A 1 396 ? -5.066 -30.797 -6.918 1 97.31 396 THR A C 1
ATOM 3174 O O . THR A 1 396 ? -5.352 -31.953 -7.242 1 97.31 396 THR A O 1
ATOM 3177 N N . TYR A 1 397 ? -3.807 -30.391 -6.645 1 97.94 397 TYR A N 1
ATOM 3178 C CA . TYR A 1 397 ? -2.656 -31.281 -6.793 1 97.94 397 TYR A CA 1
ATOM 3179 C C . TYR A 1 397 ? -1.641 -31.047 -5.684 1 97.94 397 TYR A C 1
ATOM 3181 O O . TYR A 1 397 ? -1.582 -29.953 -5.102 1 97.94 397 TYR A O 1
ATOM 3189 N N . PHE A 1 398 ? -0.92 -32.094 -5.336 1 98.56 398 PHE A N 1
ATOM 3190 C CA . PHE A 1 398 ? 0.393 -31.953 -4.719 1 98.56 398 PHE A CA 1
ATOM 3191 C C . PHE A 1 398 ? 1.498 -32.281 -5.711 1 98.56 398 PHE A C 1
ATOM 3193 O O . PHE A 1 398 ? 1.598 -33.438 -6.176 1 98.56 398 PHE A O 1
ATOM 3200 N N . ALA A 1 399 ? 2.223 -31.281 -6.07 1 98.69 399 ALA A N 1
ATOM 3201 C CA . ALA A 1 399 ? 3.361 -31.531 -6.953 1 98.69 399 ALA A CA 1
ATOM 3202 C C . ALA A 1 399 ? 4.555 -32.062 -6.168 1 98.69 399 ALA A C 1
ATOM 3204 O O . ALA A 1 399 ? 4.84 -31.594 -5.062 1 98.69 399 ALA A O 1
ATOM 3205 N N . VAL A 1 400 ? 5.273 -33.031 -6.727 1 98.62 400 VAL A N 1
ATOM 3206 C CA . VAL A 1 400 ? 6.375 -33.719 -6.047 1 98.62 400 VAL A CA 1
ATOM 3207 C C . VAL A 1 400 ? 7.574 -33.844 -6.984 1 98.62 400 VAL A C 1
ATOM 3209 O O . VAL A 1 400 ? 7.441 -34.312 -8.117 1 98.62 400 VAL A O 1
ATOM 3212 N N . ALA A 1 401 ? 8.656 -33.375 -6.594 1 97.88 401 ALA A N 1
ATOM 3213 C CA . ALA A 1 401 ? 9.945 -33.594 -7.242 1 97.88 401 ALA A CA 1
ATOM 3214 C C . ALA A 1 401 ? 10.945 -34.219 -6.27 1 97.88 401 ALA A C 1
ATOM 3216 O O . ALA A 1 401 ? 10.906 -33.938 -5.07 1 97.88 401 ALA A O 1
ATOM 3217 N N . CYS A 1 402 ? 11.797 -35.062 -6.785 1 96.56 402 CYS A N 1
ATOM 3218 C CA . CYS A 1 402 ? 12.867 -35.625 -5.977 1 96.56 402 CYS A CA 1
ATOM 3219 C C . CYS A 1 402 ? 14.047 -34.656 -5.875 1 96.56 402 CYS A C 1
ATOM 3221 O O . CYS A 1 402 ? 14.539 -34.156 -6.895 1 96.56 402 CYS A O 1
ATOM 3223 N N . GLN A 1 403 ? 14.398 -34.344 -4.734 1 92.88 403 GLN A N 1
ATOM 3224 C CA . GLN A 1 403 ? 15.547 -33.5 -4.434 1 92.88 403 GLN A CA 1
ATOM 3225 C C . GLN A 1 403 ? 16.484 -34.188 -3.439 1 92.88 403 GLN A C 1
ATOM 3227 O O . GLN A 1 403 ? 16.328 -34.031 -2.227 1 92.88 403 GLN A O 1
ATOM 3232 N N . GLY A 1 404 ? 17.547 -34.719 -3.963 1 92.38 404 GLY A N 1
ATOM 3233 C CA . GLY A 1 404 ? 18.344 -35.594 -3.107 1 92.38 404 GLY A CA 1
ATOM 3234 C C . GLY A 1 404 ? 17.547 -36.719 -2.496 1 92.38 404 GLY A C 1
ATOM 3235 O O . GLY A 1 404 ? 16.875 -37.469 -3.209 1 92.38 404 GLY A O 1
ATOM 3236 N N . ASP A 1 405 ? 17.625 -36.719 -1.185 1 92.94 405 ASP A N 1
ATOM 3237 C CA . ASP A 1 405 ? 16.906 -37.781 -0.477 1 92.94 405 ASP A CA 1
ATOM 3238 C C . ASP A 1 405 ? 15.531 -37.312 -0.035 1 92.94 405 ASP A C 1
ATOM 3240 O O . ASP A 1 405 ? 14.758 -38.094 0.541 1 92.94 405 ASP A O 1
ATOM 3244 N N . ASP A 1 406 ? 15.281 -36.094 -0.343 1 94 406 ASP A N 1
ATOM 3245 C CA . ASP A 1 406 ? 14.023 -35.5 0.114 1 94 406 ASP A CA 1
ATOM 3246 C C . ASP A 1 406 ? 13.117 -35.188 -1.064 1 94 406 ASP A C 1
ATOM 3248 O O . ASP A 1 406 ? 13.422 -35.5 -2.209 1 94 406 ASP A O 1
ATOM 3252 N N . LEU A 1 407 ? 12 -34.625 -0.732 1 97.25 407 LEU A N 1
ATOM 3253 C CA . LEU A 1 407 ? 11.023 -34.219 -1.739 1 97.25 407 LEU A CA 1
ATOM 3254 C C . LEU A 1 407 ? 10.852 -32.688 -1.75 1 97.25 407 LEU A C 1
ATOM 3256 O O . LEU A 1 407 ? 10.961 -32.031 -0.707 1 97.25 407 LEU A O 1
ATOM 3260 N N . SER A 1 408 ? 10.742 -32.156 -2.922 1 96.88 408 SER A N 1
ATOM 3261 C CA . SER A 1 408 ? 10.219 -30.812 -3.105 1 96.88 408 SER A CA 1
ATOM 3262 C C . SER A 1 408 ? 8.719 -30.828 -3.377 1 96.88 408 SER A C 1
ATOM 3264 O O . SER A 1 408 ? 8.258 -31.516 -4.297 1 96.88 408 SER A O 1
ATOM 3266 N N . LEU A 1 409 ? 7.996 -30.047 -2.586 1 97.94 409 LEU A N 1
ATOM 3267 C CA . LEU A 1 409 ? 6.543 -30.188 -2.617 1 97.94 409 LEU A CA 1
ATOM 3268 C C . LEU A 1 409 ? 5.867 -28.844 -2.873 1 97.94 409 LEU A C 1
ATOM 3270 O O . LEU A 1 409 ? 6.312 -27.812 -2.359 1 97.94 409 LEU A O 1
ATOM 3274 N N . THR A 1 410 ? 4.824 -28.828 -3.662 1 98.44 410 THR A N 1
ATOM 3275 C CA . THR A 1 410 ? 3.947 -27.672 -3.861 1 98.44 410 THR A CA 1
ATOM 3276 C C . THR A 1 410 ? 2.482 -28.094 -3.807 1 98.44 410 THR A C 1
ATOM 3278 O O . THR A 1 410 ? 2.088 -29.062 -4.453 1 98.44 410 THR A O 1
ATOM 3281 N N . SER A 1 411 ? 1.719 -27.422 -3 1 98.62 411 SER A N 1
ATOM 3282 C CA . SER A 1 411 ? 0.273 -27.625 -2.969 1 98.62 411 SER A CA 1
ATOM 3283 C C . SER A 1 411 ? -0.443 -26.625 -3.867 1 98.62 411 SER A C 1
ATOM 3285 O O . SER A 1 411 ? -0.076 -25.438 -3.91 1 98.62 411 SER A O 1
ATOM 3287 N N . TYR A 1 412 ? -1.347 -27.078 -4.586 1 98.56 412 TYR A N 1
ATOM 3288 C CA . TYR A 1 412 ? -2.143 -26.203 -5.453 1 98.56 412 TYR A CA 1
ATOM 3289 C C . TYR A 1 412 ? -3.572 -26.094 -4.938 1 98.56 412 TYR A C 1
ATOM 3291 O O . TYR A 1 412 ? -4.16 -27.078 -4.48 1 98.56 412 TYR A O 1
ATOM 3299 N N . LEU A 1 413 ? -4.137 -24.875 -4.969 1 98.19 413 LEU A N 1
ATOM 3300 C CA . LEU A 1 413 ? -5.398 -24.578 -4.301 1 98.19 413 LEU A CA 1
ATOM 3301 C C . LEU A 1 413 ? -6.367 -23.891 -5.25 1 98.19 413 LEU A C 1
ATOM 3303 O O . LEU A 1 413 ? -5.988 -22.938 -5.938 1 98.19 413 LEU A O 1
ATOM 3307 N N . ASN A 1 414 ? -7.543 -24.391 -5.285 1 97.31 414 ASN A N 1
ATOM 3308 C CA . ASN A 1 414 ? -8.648 -23.859 -6.074 1 97.31 414 ASN A CA 1
ATOM 3309 C C . ASN A 1 414 ? -9.695 -23.188 -5.191 1 97.31 414 ASN A C 1
ATOM 3311 O O . ASN A 1 414 ? -10.328 -23.844 -4.363 1 97.31 414 ASN A O 1
ATOM 3315 N N . PRO A 1 415 ? -9.93 -21.891 -5.379 1 95.19 415 PRO A N 1
ATOM 3316 C CA . PRO A 1 415 ? -10.93 -21.203 -4.562 1 95.19 415 PRO A CA 1
ATOM 3317 C C . PRO A 1 415 ? -12.359 -21.609 -4.914 1 95.19 415 PRO A C 1
ATOM 3319 O O . PRO A 1 415 ? -13.297 -21.312 -4.168 1 95.19 415 PRO A O 1
ATOM 3322 N N . GLN A 1 416 ? -12.633 -22.219 -5.996 1 94.5 416 GLN A N 1
ATOM 3323 C CA . GLN A 1 416 ? -13.891 -22.875 -6.355 1 94.5 416 GLN A CA 1
ATOM 3324 C C . GLN A 1 416 ? -15 -21.844 -6.559 1 94.5 416 GLN A C 1
ATOM 3326 O O . GLN A 1 416 ? -16.078 -21.969 -5.984 1 94.5 416 GLN A O 1
ATOM 3331 N N . PHE A 1 417 ? -14.82 -20.875 -7.398 1 95 417 PHE A N 1
ATOM 3332 C CA . PHE A 1 417 ? -15.75 -19.766 -7.574 1 95 417 PHE A CA 1
ATOM 3333 C C . PHE A 1 417 ? -17.062 -20.25 -8.195 1 95 417 PHE A C 1
ATOM 3335 O O . PHE A 1 417 ? -18.125 -19.75 -7.863 1 95 417 PHE A O 1
ATOM 3342 N N . TYR A 1 418 ? -17 -21.234 -9.055 1 93.56 418 TYR A N 1
ATOM 3343 C CA . TYR A 1 418 ? -18.203 -21.656 -9.75 1 93.56 418 TYR A CA 1
ATOM 3344 C C . TYR A 1 418 ? -18.797 -22.906 -9.102 1 93.56 418 TYR A C 1
ATOM 3346 O O . TYR A 1 418 ? -20.016 -23.094 -9.102 1 93.56 418 TYR A O 1
ATOM 3354 N N . ALA A 1 419 ? -17.984 -23.688 -8.531 1 89.81 419 ALA A N 1
ATOM 3355 C CA . ALA A 1 419 ? -18.469 -24.891 -7.844 1 89.81 419 ALA A CA 1
ATOM 3356 C C . ALA A 1 419 ? -19.359 -24.516 -6.652 1 89.81 419 ALA A C 1
ATOM 3358 O O . ALA A 1 419 ? -20.25 -25.281 -6.281 1 89.81 419 ALA A O 1
ATOM 3359 N N . ALA A 1 420 ? -19.125 -23.391 -6.07 1 82.06 420 ALA A N 1
ATOM 3360 C CA . ALA A 1 420 ? -19.875 -22.938 -4.891 1 82.06 420 ALA A CA 1
ATOM 3361 C C . ALA A 1 420 ? -21.359 -22.781 -5.207 1 82.06 420 ALA A C 1
ATOM 3363 O O . ALA A 1 420 ? -22.203 -22.797 -4.301 1 82.06 420 ALA A O 1
ATOM 3364 N N . PHE A 1 421 ? -21.719 -22.625 -6.438 1 85.75 421 PHE A N 1
ATOM 3365 C CA . PHE A 1 421 ? -23.094 -22.422 -6.848 1 85.75 421 PHE A CA 1
ATOM 3366 C C . PHE A 1 421 ? -23.781 -23.766 -7.078 1 85.75 421 PHE A C 1
ATOM 3368 O O . PHE A 1 421 ? -25 -23.812 -7.273 1 85.75 421 PHE A O 1
ATOM 3375 N N . ARG A 1 422 ? -23.016 -24.797 -7.121 1 76.25 422 ARG A N 1
ATOM 3376 C CA . ARG A 1 422 ? -23.625 -26.094 -7.391 1 76.25 422 ARG A CA 1
ATOM 3377 C C . ARG A 1 422 ? -24.359 -26.625 -6.16 1 76.25 422 ARG A C 1
ATOM 3379 O O . ARG A 1 422 ? -23.875 -26.469 -5.035 1 76.25 422 ARG A O 1
ATOM 3386 N N . GLU A 1 423 ? -25.812 -26.703 -6.262 1 59.56 423 GLU A N 1
ATOM 3387 C CA . GLU A 1 423 ? -26.625 -27.281 -5.199 1 59.56 423 GLU A CA 1
ATOM 3388 C C . GLU A 1 423 ? -26.094 -28.641 -4.758 1 59.56 423 GLU A C 1
ATOM 3390 O O . GLU A 1 423 ? -25.547 -29.391 -5.57 1 59.56 423 GLU A O 1
ATOM 3395 N N . PRO A 1 424 ? -25.891 -28.859 -3.4 1 53.56 424 PRO A N 1
ATOM 3396 C CA . PRO A 1 424 ? -25.5 -30.188 -2.926 1 53.56 424 PRO A CA 1
ATOM 3397 C C . PRO A 1 424 ? -26.312 -31.297 -3.572 1 53.56 424 PRO A C 1
ATOM 3399 O O . PRO A 1 424 ? -27.5 -31.141 -3.842 1 53.56 424 PRO A O 1
ATOM 3402 N N . GLU A 1 425 ? -25.734 -32.062 -4.461 1 39.38 425 GLU A N 1
ATOM 3403 C CA . GLU A 1 425 ? -26.484 -33.219 -4.902 1 39.38 425 GLU A CA 1
ATOM 3404 C C . GLU A 1 425 ? -27.188 -33.906 -3.732 1 39.38 425 GLU A C 1
ATOM 3406 O O . GLU A 1 425 ? -26.562 -34.188 -2.705 1 39.38 425 GLU A O 1
ATOM 3411 N N . SER A 1 426 ? -28.484 -33.562 -3.479 1 33.5 426 SER A N 1
ATOM 3412 C CA . SER A 1 426 ? -29.25 -34.406 -2.568 1 33.5 426 SER A CA 1
ATOM 3413 C C . SER A 1 426 ? -28.938 -35.875 -2.791 1 33.5 426 SER A C 1
ATOM 3415 O O . SER A 1 426 ? -29.141 -36.406 -3.889 1 33.5 426 SER A O 1
ATOM 3417 N N . THR A 1 427 ? -27.938 -36.438 -2.121 1 29.45 427 THR A N 1
ATOM 3418 C CA . THR A 1 427 ? -28.094 -37.875 -1.927 1 29.45 427 THR A CA 1
ATOM 3419 C C . THR A 1 427 ? -29.375 -38.156 -1.15 1 29.45 427 THR A C 1
ATOM 3421 O O . THR A 1 427 ? -29.656 -37.531 -0.134 1 29.45 427 THR A O 1
ATOM 3424 N N . MET B 1 1 ? 32.469 25.344 6.086 1 38.03 1 MET B N 1
ATOM 3425 C CA . MET B 1 1 ? 33.125 24.047 6.059 1 38.03 1 MET B CA 1
ATOM 3426 C C . MET B 1 1 ? 33 23.344 7.406 1 38.03 1 MET B C 1
ATOM 3428 O O . MET B 1 1 ? 32.781 22.141 7.461 1 38.03 1 MET B O 1
ATOM 3432 N N . THR B 1 2 ? 33.156 24.156 8.406 1 40.72 2 THR B N 1
ATOM 3433 C CA . THR B 1 2 ? 33.25 23.609 9.758 1 40.72 2 THR B CA 1
ATOM 3434 C C . THR B 1 2 ? 31.859 23.172 10.234 1 40.72 2 THR B C 1
ATOM 3436 O O . THR B 1 2 ? 31.719 22.141 10.898 1 40.72 2 THR B O 1
ATOM 3439 N N . GLN B 1 3 ? 30.875 23.938 9.875 1 42.84 3 GLN B N 1
ATOM 3440 C CA . GLN B 1 3 ? 29.531 23.688 10.422 1 42.84 3 GLN B CA 1
ATOM 3441 C C . GLN B 1 3 ? 28.844 22.562 9.664 1 42.84 3 GLN B C 1
ATOM 3443 O O . GLN B 1 3 ? 28.109 21.781 10.266 1 42.84 3 GLN B O 1
ATOM 3448 N N . THR B 1 4 ? 29.094 22.547 8.445 1 44.88 4 THR B N 1
ATOM 3449 C CA . THR B 1 4 ? 28.531 21.453 7.641 1 44.88 4 THR B CA 1
ATOM 3450 C C . THR B 1 4 ? 29.109 20.109 8.078 1 44.88 4 THR B C 1
ATOM 3452 O O . THR B 1 4 ? 28.391 19.125 8.188 1 44.88 4 THR B O 1
ATOM 3455 N N . LYS B 1 5 ? 30.375 20.188 8.297 1 48.94 5 LYS B N 1
ATOM 3456 C CA . LYS B 1 5 ? 31.031 19 8.828 1 48.94 5 LYS B CA 1
ATOM 3457 C C . LYS B 1 5 ? 30.469 18.609 10.195 1 48.94 5 LYS B C 1
ATOM 3459 O O . LYS B 1 5 ? 30.562 17.453 10.609 1 48.94 5 LYS B O 1
ATOM 3464 N N . HIS B 1 6 ? 29.969 19.625 10.812 1 50.91 6 HIS B N 1
ATOM 3465 C CA . HIS B 1 6 ? 29.406 19.391 12.133 1 50.91 6 HIS B CA 1
ATOM 3466 C C . HIS B 1 6 ? 28.078 18.641 12.031 1 50.91 6 HIS B C 1
ATOM 3468 O O . HIS B 1 6 ? 27.828 17.719 12.805 1 50.91 6 HIS B O 1
ATOM 3474 N N . LEU B 1 7 ? 27.234 19.188 11.117 1 57.75 7 LEU B N 1
ATOM 3475 C CA . LEU B 1 7 ? 25.969 18.469 10.984 1 57.75 7 LEU B CA 1
ATOM 3476 C C . LEU B 1 7 ? 26.219 17.016 10.562 1 57.75 7 LEU B C 1
ATOM 3478 O O . LEU B 1 7 ? 25.562 16.109 11.07 1 57.75 7 LEU B O 1
ATOM 3482 N N . GLN B 1 8 ? 27.047 16.906 9.531 1 56.59 8 GLN B N 1
ATOM 3483 C CA . GLN B 1 8 ? 27.344 15.547 9.086 1 56.59 8 GLN B CA 1
ATOM 3484 C C . GLN B 1 8 ? 27.906 14.703 10.219 1 56.59 8 GLN B C 1
ATOM 3486 O O . GLN B 1 8 ? 27.609 13.508 10.32 1 56.59 8 GLN B O 1
ATOM 3491 N N . THR B 1 9 ? 28.703 15.391 10.953 1 54.28 9 THR B N 1
ATOM 3492 C CA . THR B 1 9 ? 29.25 14.703 12.125 1 54.28 9 THR B CA 1
ATOM 3493 C C . THR B 1 9 ? 28.156 14.438 13.156 1 54.28 9 THR B C 1
ATOM 3495 O O . THR B 1 9 ? 28.219 13.445 13.883 1 54.28 9 THR B O 1
ATOM 3498 N N . LEU B 1 10 ? 27.156 15.281 12.953 1 57.16 10 LEU B N 1
ATOM 3499 C CA . LEU B 1 10 ? 26.094 15.156 13.945 1 57.16 10 LEU B CA 1
ATOM 3500 C C . LEU B 1 10 ? 25.062 14.117 13.508 1 57.16 10 LEU B C 1
ATOM 3502 O O . LEU B 1 10 ? 24.391 13.508 14.352 1 57.16 10 LEU B O 1
ATOM 3506 N N . LEU B 1 11 ? 25.047 14 12.195 1 63.12 11 LEU B N 1
ATOM 3507 C CA . LEU B 1 11 ? 24 13.117 11.688 1 63.12 11 LEU B CA 1
A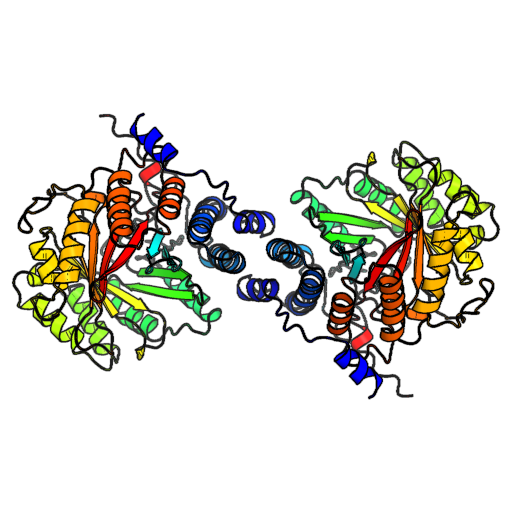TOM 3508 C C . LEU B 1 11 ? 24.531 11.695 11.508 1 63.12 11 LEU B C 1
ATOM 3510 O O . LEU B 1 11 ? 25.516 11.484 10.781 1 63.12 11 LEU B O 1
ATOM 3514 N N . GLN B 1 12 ? 24.141 10.844 12.273 1 61.19 12 GLN B N 1
ATOM 3515 C CA . GLN B 1 12 ? 24.406 9.438 11.992 1 61.19 12 GLN B CA 1
ATOM 3516 C C . GLN B 1 12 ? 23.656 8.977 10.758 1 61.19 12 GLN B C 1
ATOM 3518 O O . GLN B 1 12 ? 22.438 9.172 10.656 1 61.19 12 GLN B O 1
ATOM 3523 N N . PRO B 1 13 ? 24.422 8.719 9.688 1 60.31 13 PRO B N 1
ATOM 3524 C CA . PRO B 1 13 ? 23.75 8.289 8.461 1 60.31 13 PRO B CA 1
ATOM 3525 C C . PRO B 1 13 ? 22.812 7.102 8.688 1 60.31 13 PRO B C 1
ATOM 3527 O O . PRO B 1 13 ? 23.125 6.203 9.469 1 60.31 13 PRO B O 1
ATOM 3530 N N . ARG B 1 14 ? 21.547 7.254 8.602 1 60.66 14 ARG B N 1
ATOM 3531 C CA . ARG B 1 14 ? 20.641 6.109 8.508 1 60.66 14 ARG B CA 1
ATOM 3532 C C . ARG B 1 14 ? 20.219 5.863 7.066 1 60.66 14 ARG B C 1
ATOM 3534 O O . ARG B 1 14 ? 19.844 6.801 6.352 1 60.66 14 ARG B O 1
ATOM 3541 N N . GLU B 1 15 ? 20.875 4.801 6.492 1 55.84 15 GLU B N 1
ATOM 3542 C CA . GLU B 1 15 ? 20.391 4.445 5.156 1 55.84 15 GLU B CA 1
ATOM 3543 C C . GLU B 1 15 ? 18.875 4.227 5.152 1 55.84 15 GLU B C 1
ATOM 3545 O O . GLU B 1 15 ? 18.406 3.16 5.551 1 55.84 15 GLU B O 1
ATOM 3550 N N . ASN B 1 16 ? 18.016 5.312 5.438 1 61.84 16 ASN B N 1
ATOM 3551 C CA . ASN B 1 16 ? 16.578 5.07 5.492 1 61.84 16 ASN B CA 1
ATOM 3552 C C . ASN B 1 16 ? 15.953 5.145 4.105 1 61.84 16 ASN B C 1
ATOM 3554 O O . ASN B 1 16 ? 15.648 6.23 3.611 1 61.84 16 ASN B O 1
ATOM 3558 N N . THR B 1 17 ? 16.078 4.066 3.375 1 69.25 17 THR B N 1
ATOM 3559 C CA . THR B 1 17 ? 15.344 4.008 2.109 1 69.25 17 THR B CA 1
ATOM 3560 C C . THR B 1 17 ? 13.836 4.043 2.352 1 69.25 17 THR B C 1
ATOM 3562 O O . THR B 1 17 ? 13.32 3.275 3.166 1 69.25 17 THR B O 1
ATOM 3565 N N . PRO B 1 18 ? 13.195 5.117 1.699 1 85.62 18 PRO B N 1
ATOM 3566 C CA . PRO B 1 18 ? 11.734 5.16 1.821 1 85.62 18 PRO B CA 1
ATOM 3567 C C . PRO B 1 18 ? 11.062 3.928 1.224 1 85.62 18 PRO B C 1
ATOM 3569 O O . PRO B 1 18 ? 10.492 4 0.132 1 85.62 18 PRO B O 1
ATOM 3572 N N . LEU B 1 19 ? 11 2.91 1.935 1 91.75 19 LEU B N 1
ATOM 3573 C CA . LEU B 1 19 ? 10.57 1.595 1.466 1 91.75 19 LEU B CA 1
ATOM 3574 C C . LEU B 1 19 ? 9.133 1.633 0.969 1 91.75 19 LEU B C 1
ATOM 3576 O O . LEU B 1 19 ? 8.844 1.177 -0.14 1 91.75 19 LEU B O 1
ATOM 3580 N N . ALA B 1 20 ? 8.234 2.205 1.785 1 96.69 20 ALA B N 1
ATOM 3581 C CA . ALA B 1 20 ? 6.824 2.23 1.425 1 96.69 20 ALA B CA 1
ATOM 3582 C C . ALA B 1 20 ? 6.594 3.043 0.153 1 96.69 20 ALA B C 1
ATOM 3584 O O . ALA B 1 20 ? 5.863 2.613 -0.742 1 96.69 20 ALA B O 1
ATOM 3585 N N . TRP B 1 21 ? 7.289 4.195 0.054 1 97.62 21 TRP B N 1
ATOM 3586 C CA . TRP B 1 21 ? 7.121 5.035 -1.125 1 97.62 21 TRP B CA 1
ATOM 3587 C C . TRP B 1 21 ? 7.637 4.332 -2.375 1 97.62 21 TRP B C 1
ATOM 3589 O O . TRP B 1 21 ? 6.996 4.371 -3.428 1 97.62 21 TRP B O 1
ATOM 3599 N N . LYS B 1 22 ? 8.805 3.693 -2.301 1 96.19 22 LYS B N 1
ATOM 3600 C CA . LYS B 1 22 ? 9.367 2.994 -3.451 1 96.19 22 LYS B CA 1
ATOM 3601 C C . LYS B 1 22 ? 8.414 1.919 -3.967 1 96.19 22 LYS B C 1
ATOM 3603 O O . LYS B 1 22 ? 8.242 1.763 -5.176 1 96.19 22 LYS B O 1
ATOM 3608 N N . THR B 1 23 ? 7.855 1.174 -3.059 1 96.25 23 THR B N 1
ATOM 3609 C CA . THR B 1 23 ? 6.906 0.13 -3.426 1 96.25 23 THR B CA 1
ATOM 3610 C C . THR B 1 23 ? 5.68 0.73 -4.109 1 96.25 23 THR B C 1
ATOM 3612 O O . THR B 1 23 ? 5.262 0.257 -5.168 1 96.25 23 THR B O 1
ATOM 3615 N N . LEU B 1 24 ? 5.141 1.757 -3.486 1 97.88 24 LEU B N 1
ATOM 3616 C CA . LEU B 1 24 ? 3.957 2.387 -4.062 1 97.88 24 LEU B CA 1
ATOM 3617 C C . LEU B 1 24 ? 4.277 3.016 -5.414 1 97.88 24 LEU B C 1
ATOM 3619 O O . LEU B 1 24 ? 3.469 2.947 -6.34 1 97.88 24 LEU B O 1
ATOM 3623 N N . ASP B 1 25 ? 5.438 3.674 -5.484 1 96.56 25 ASP B N 1
ATOM 3624 C CA . ASP B 1 25 ? 5.84 4.305 -6.738 1 96.56 25 ASP B CA 1
ATOM 3625 C C . ASP B 1 25 ? 5.973 3.268 -7.855 1 96.56 25 ASP B C 1
ATOM 3627 O O . ASP B 1 25 ? 5.668 3.555 -9.016 1 96.56 25 ASP B O 1
ATOM 3631 N N . LYS B 1 26 ? 6.391 2.115 -7.535 1 93.69 26 LYS B N 1
ATOM 3632 C CA . LYS B 1 26 ? 6.594 1.044 -8.5 1 93.69 26 LYS B CA 1
ATOM 3633 C C . LYS B 1 26 ? 5.266 0.464 -8.977 1 93.69 26 LYS B C 1
ATOM 3635 O O . LYS B 1 26 ? 5.09 0.174 -10.156 1 93.69 26 LYS B O 1
ATOM 3640 N N . TRP B 1 27 ? 4.266 0.316 -8.078 1 94.62 27 TRP B N 1
ATOM 3641 C CA . TRP B 1 27 ? 3.146 -0.569 -8.383 1 94.62 27 TRP B CA 1
ATOM 3642 C C . TRP B 1 27 ? 1.863 0.228 -8.586 1 94.62 27 TRP B C 1
ATOM 3644 O O . TRP B 1 27 ? 0.887 -0.287 -9.141 1 94.62 27 TRP B O 1
ATOM 3654 N N . LEU B 1 28 ? 1.806 1.454 -8.125 1 96.06 28 LEU B N 1
ATOM 3655 C CA . LEU B 1 28 ? 0.627 2.27 -8.398 1 96.06 28 LEU B CA 1
ATOM 3656 C C . LEU B 1 28 ? 0.66 2.805 -9.828 1 96.06 28 LEU B C 1
ATOM 3658 O O . LEU B 1 28 ? 1.731 2.936 -10.422 1 96.06 28 LEU B O 1
ATOM 3662 N N . PRO B 1 29 ? -0.534 3.078 -10.406 1 92.81 29 PRO B N 1
ATOM 3663 C CA . PRO B 1 29 ? -0.542 3.705 -11.734 1 92.81 29 PRO B CA 1
ATOM 3664 C C . PRO B 1 29 ? 0.26 5.004 -11.773 1 92.81 29 PRO B C 1
ATOM 3666 O O . PRO B 1 29 ? 0.216 5.793 -10.828 1 92.81 29 PRO B O 1
ATOM 3669 N N . PRO B 1 30 ? 0.984 5.137 -12.82 1 91.44 30 PRO B N 1
ATOM 3670 C CA . PRO B 1 30 ? 1.724 6.395 -12.938 1 91.44 30 PRO B CA 1
ATOM 3671 C C . PRO B 1 30 ? 0.807 7.613 -13.016 1 91.44 30 PRO B C 1
ATOM 3673 O O . PRO B 1 30 ? -0.258 7.551 -13.633 1 91.44 30 PRO B O 1
ATOM 3676 N N . LEU B 1 31 ? 1.215 8.617 -12.344 1 93.38 31 LEU B N 1
ATOM 3677 C CA . LEU B 1 31 ? 0.519 9.891 -12.461 1 93.38 31 LEU B CA 1
ATOM 3678 C C . LEU B 1 31 ? 1.03 10.68 -13.664 1 93.38 31 LEU B C 1
ATOM 3680 O O . LEU B 1 31 ? 2.088 10.367 -14.211 1 93.38 31 LEU B O 1
ATOM 3684 N N . LEU B 1 32 ? 0.183 11.578 -14.094 1 91.06 32 LEU B N 1
ATOM 3685 C CA . LEU B 1 32 ? 0.541 12.281 -15.32 1 91.06 32 LEU B CA 1
ATOM 3686 C C . LEU B 1 32 ? 0.905 13.734 -15.031 1 91.06 32 LEU B C 1
ATOM 3688 O O . LEU B 1 32 ? 0.45 14.305 -14.039 1 91.06 32 LEU B O 1
ATOM 3692 N N . ASN B 1 33 ? 1.789 14.258 -15.883 1 93.06 33 ASN B N 1
ATOM 3693 C CA . ASN B 1 33 ? 2.148 15.672 -15.914 1 93.06 33 ASN B CA 1
ATOM 3694 C C . ASN B 1 33 ? 2.641 16.156 -14.547 1 93.06 33 ASN B C 1
ATOM 3696 O O . ASN B 1 33 ? 3.535 15.547 -13.961 1 93.06 33 ASN B O 1
ATOM 3700 N N . ASP B 1 34 ? 2.07 17.266 -14.055 1 95.75 34 ASP B N 1
ATOM 3701 C CA . ASP B 1 34 ? 2.576 17.906 -12.852 1 95.75 34 ASP B CA 1
ATOM 3702 C C . ASP B 1 34 ? 2.291 17.062 -11.609 1 95.75 34 ASP B C 1
ATOM 3704 O O . ASP B 1 34 ? 3.016 17.141 -10.617 1 95.75 34 ASP B O 1
ATOM 3708 N N . SER B 1 35 ? 1.29 16.203 -11.688 1 97 35 SER B N 1
ATOM 3709 C CA . SER B 1 35 ? 0.986 15.336 -10.562 1 97 35 SER B CA 1
ATOM 3710 C C . SER B 1 35 ? 2.115 14.336 -10.305 1 97 35 SER B C 1
ATOM 3712 O O . SER B 1 35 ? 2.377 13.969 -9.164 1 97 35 SER B O 1
ATOM 3714 N N . ASP B 1 36 ? 2.748 13.914 -11.398 1 97.5 36 ASP B N 1
ATOM 3715 C CA . ASP B 1 36 ? 3.879 13 -11.258 1 97.5 36 ASP B CA 1
ATOM 3716 C C . ASP B 1 36 ? 5.031 13.672 -10.508 1 97.5 36 ASP B C 1
ATOM 3718 O O . ASP B 1 36 ? 5.652 13.055 -9.641 1 97.5 36 ASP B O 1
ATOM 3722 N N . TRP B 1 37 ? 5.328 14.883 -10.797 1 97.31 37 TRP B N 1
ATOM 3723 C CA . TRP B 1 37 ? 6.383 15.625 -10.117 1 97.31 37 TRP B CA 1
ATOM 3724 C C . TRP B 1 37 ? 6.082 15.75 -8.625 1 97.31 37 TRP B C 1
ATOM 3726 O O . TRP B 1 37 ? 6.969 15.547 -7.789 1 97.31 37 TRP B O 1
ATOM 3736 N N . TRP B 1 38 ? 4.848 16.109 -8.289 1 98 38 TRP B N 1
ATOM 3737 C CA . TRP B 1 38 ? 4.441 16.266 -6.895 1 98 38 TRP B CA 1
ATOM 3738 C C . TRP B 1 38 ? 4.594 14.961 -6.133 1 98 38 TRP B C 1
ATOM 3740 O O . TRP B 1 38 ? 5.074 14.945 -4.996 1 98 38 TRP B O 1
ATOM 3750 N N . TRP B 1 39 ? 4.18 13.836 -6.77 1 98.12 39 TRP B N 1
ATOM 3751 C CA . TRP B 1 39 ? 4.305 12.531 -6.129 1 98.12 39 TRP B CA 1
ATOM 3752 C C . TRP B 1 39 ? 5.77 12.18 -5.883 1 98.12 39 TRP B C 1
ATOM 3754 O O . TRP B 1 39 ? 6.133 11.742 -4.793 1 98.12 39 TRP B O 1
ATOM 3764 N N . GLU B 1 40 ? 6.648 12.43 -6.832 1 97 40 GLU B N 1
ATOM 3765 C CA . GLU B 1 40 ? 8.07 12.117 -6.75 1 97 40 GLU B CA 1
ATOM 3766 C C . GLU B 1 40 ? 8.773 13.008 -5.73 1 97 40 GLU B C 1
ATOM 3768 O O . GLU B 1 40 ? 9.859 12.68 -5.254 1 97 40 GLU B O 1
ATOM 3773 N N . THR B 1 41 ? 8.133 14.102 -5.418 1 96.69 41 THR B N 1
ATOM 3774 C CA . THR B 1 41 ? 8.742 15.055 -4.492 1 96.69 41 THR B CA 1
ATOM 3775 C C . THR B 1 41 ? 8.18 14.867 -3.084 1 96.69 41 THR B C 1
ATOM 3777 O O . THR B 1 41 ? 8.93 14.625 -2.137 1 96.69 41 THR B O 1
ATOM 3780 N N . LEU B 1 42 ? 6.848 14.938 -2.932 1 97.94 42 LEU B N 1
ATOM 3781 C CA . LEU B 1 42 ? 6.203 14.906 -1.626 1 97.94 42 LEU B CA 1
ATOM 3782 C C . LEU B 1 42 ? 6.254 13.5 -1.026 1 97.94 42 LEU B C 1
ATOM 3784 O O . LEU B 1 42 ? 6.34 13.344 0.194 1 97.94 42 LEU B O 1
ATOM 3788 N N . GLY B 1 43 ? 6.148 12.5 -1.918 1 97.69 43 GLY B N 1
ATOM 3789 C CA . GLY B 1 43 ? 6.141 11.125 -1.453 1 97.69 43 GLY B CA 1
ATOM 3790 C C . GLY B 1 43 ? 7.34 10.781 -0.585 1 97.69 43 GLY B C 1
ATOM 3791 O O . GLY B 1 43 ? 7.184 10.461 0.596 1 97.69 43 GLY B O 1
ATOM 3792 N N . PRO B 1 44 ? 8.555 10.906 -1.117 1 96.75 44 PRO B N 1
ATOM 3793 C CA . PRO B 1 44 ? 9.75 10.602 -0.327 1 96.75 44 PRO B CA 1
ATOM 3794 C C . PRO B 1 44 ? 9.891 11.508 0.896 1 96.75 44 PRO B C 1
ATOM 3796 O O . PRO B 1 44 ? 10.398 11.07 1.935 1 96.75 44 PRO B O 1
ATOM 3799 N N . GLN B 1 45 ? 9.5 12.789 0.799 1 96.94 45 GLN B N 1
ATOM 3800 C CA . GLN B 1 45 ? 9.57 13.695 1.94 1 96.94 45 GLN B CA 1
ATOM 3801 C C . GLN B 1 45 ? 8.695 13.203 3.09 1 96.94 45 GLN B C 1
ATOM 3803 O O . GLN B 1 45 ? 9.164 13.086 4.227 1 96.94 45 GLN B O 1
ATOM 3808 N N . LEU B 1 46 ? 7.445 12.93 2.77 1 97.94 46 LEU B N 1
ATOM 3809 C CA . LEU B 1 46 ? 6.527 12.445 3.799 1 97.94 46 LEU B CA 1
ATOM 3810 C C . LEU B 1 46 ? 6.996 11.109 4.359 1 97.94 46 LEU B C 1
ATOM 3812 O O . LEU B 1 46 ? 6.926 10.883 5.57 1 97.94 46 LEU B O 1
ATOM 3816 N N . ASN B 1 47 ? 7.426 10.242 3.467 1 97.56 47 ASN B N 1
ATOM 3817 C CA . ASN B 1 47 ? 7.918 8.945 3.928 1 97.56 47 ASN B CA 1
ATOM 3818 C C . ASN B 1 47 ? 9.078 9.109 4.91 1 97.56 47 ASN B C 1
ATOM 3820 O O . 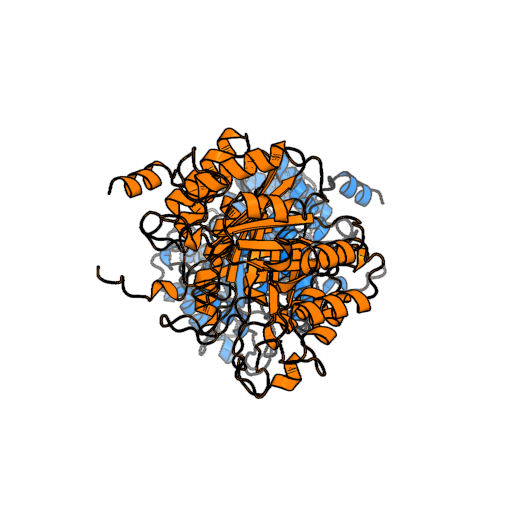ASN B 1 47 ? 9.164 8.375 5.898 1 97.56 47 ASN B O 1
ATOM 3824 N N . THR B 1 48 ? 9.984 9.984 4.652 1 96.12 48 THR B N 1
ATOM 3825 C CA . THR B 1 48 ? 11.109 10.242 5.535 1 96.12 48 THR B CA 1
ATOM 3826 C C . THR B 1 48 ? 10.633 10.742 6.895 1 96.12 48 THR B C 1
ATOM 3828 O O . THR B 1 48 ? 11.094 10.273 7.938 1 96.12 48 THR B O 1
ATOM 3831 N N . LEU B 1 49 ? 9.734 11.719 6.887 1 97.38 49 LEU B N 1
ATOM 3832 C CA . LEU B 1 49 ? 9.195 12.242 8.133 1 97.38 49 LEU B CA 1
ATOM 3833 C C . LEU B 1 49 ? 8.555 11.141 8.961 1 97.38 49 LEU B C 1
ATOM 3835 O O . LEU B 1 49 ? 8.805 11.031 10.164 1 97.38 49 LEU B O 1
ATOM 3839 N N . LEU B 1 50 ? 7.797 10.297 8.312 1 97.06 50 LEU B N 1
ATOM 3840 C CA . LEU B 1 50 ? 7.113 9.203 8.992 1 97.06 50 LEU B CA 1
ATOM 3841 C C . LEU B 1 50 ? 8.117 8.195 9.547 1 97.06 50 LEU B C 1
ATOM 3843 O O . LEU B 1 50 ? 7.969 7.723 10.672 1 97.06 50 LEU B O 1
ATOM 3847 N N . THR B 1 51 ? 9.078 7.848 8.727 1 96.06 51 THR B N 1
ATOM 3848 C CA . THR B 1 51 ? 10.102 6.891 9.141 1 96.06 51 THR B CA 1
ATOM 3849 C C . THR B 1 51 ? 10.883 7.418 10.336 1 96.06 51 THR B C 1
ATOM 3851 O O . THR B 1 51 ? 11.07 6.711 11.328 1 96.06 51 THR B O 1
ATOM 3854 N N . GLU B 1 52 ? 11.336 8.703 10.258 1 95.75 52 GLU B N 1
ATOM 3855 C CA . GLU B 1 52 ? 12.117 9.312 11.328 1 95.75 52 GLU B CA 1
ATOM 3856 C C . GLU B 1 52 ? 11.289 9.469 12.602 1 95.75 52 GLU B C 1
ATOM 3858 O O . GLU B 1 52 ? 11.828 9.453 13.703 1 95.75 52 GLU B O 1
ATOM 3863 N N . ALA B 1 53 ? 9.984 9.555 12.461 1 96.62 53 ALA B N 1
ATOM 3864 C CA . ALA B 1 53 ? 9.086 9.664 13.617 1 96.62 53 ALA B CA 1
ATOM 3865 C C . ALA B 1 53 ? 8.641 8.289 14.094 1 96.62 53 ALA B C 1
ATOM 3867 O O . ALA B 1 53 ? 7.734 8.172 14.922 1 96.62 53 ALA B O 1
ATOM 3868 N N . ASP B 1 54 ? 9.156 7.215 13.477 1 95.06 54 ASP B N 1
ATOM 3869 C CA . ASP B 1 54 ? 9.023 5.836 13.945 1 95.06 54 ASP B CA 1
ATOM 3870 C C . ASP B 1 54 ? 7.609 5.312 13.703 1 95.06 54 ASP B C 1
ATOM 3872 O O . ASP B 1 54 ? 7.059 4.598 14.547 1 95.06 54 ASP B O 1
ATOM 3876 N N . TYR B 1 55 ? 7.012 5.777 12.688 1 95.88 55 TYR B N 1
ATOM 3877 C CA . TYR B 1 55 ? 5.766 5.156 12.25 1 95.88 55 TYR B CA 1
ATOM 3878 C C . TYR B 1 55 ? 6.016 3.742 11.734 1 95.88 55 TYR B C 1
ATOM 3880 O O . TYR B 1 55 ? 7.023 3.484 11.07 1 95.88 55 TYR B O 1
ATOM 3888 N N . ASP B 1 56 ? 5.078 2.852 12.07 1 94.25 56 ASP B N 1
ATOM 3889 C CA . ASP B 1 56 ? 5.262 1.512 11.523 1 94.25 56 ASP B CA 1
ATOM 3890 C C . ASP B 1 56 ? 4.949 1.48 10.023 1 94.25 56 ASP B C 1
ATOM 3892 O O . ASP B 1 56 ? 4.465 2.467 9.469 1 94.25 56 ASP B O 1
ATOM 3896 N N . LEU B 1 57 ? 5.277 0.439 9.422 1 95.25 57 LEU B N 1
ATOM 3897 C CA . LEU B 1 57 ? 5.203 0.351 7.965 1 95.25 57 LEU B CA 1
ATOM 3898 C C . LEU B 1 57 ? 3.766 0.523 7.484 1 95.25 57 LEU B C 1
ATOM 3900 O O . LEU B 1 57 ? 3.523 1.166 6.457 1 95.25 57 LEU B O 1
ATOM 3904 N N . ASN B 1 58 ? 2.789 -0.107 8.125 1 95 58 ASN B N 1
ATOM 3905 C CA . ASN B 1 58 ? 1.395 0.023 7.719 1 95 58 ASN B CA 1
ATOM 3906 C C . ASN B 1 58 ? 0.926 1.475 7.781 1 95 58 ASN B C 1
ATOM 3908 O O . ASN B 1 58 ? 0.213 1.938 6.887 1 95 58 ASN B O 1
ATOM 3912 N N . GLU B 1 59 ? 1.32 2.188 8.828 1 95.5 59 GLU B N 1
ATOM 3913 C CA . GLU B 1 59 ? 0.982 3.6 8.961 1 95.5 59 GLU B CA 1
ATOM 3914 C C . GLU B 1 59 ? 1.587 4.426 7.832 1 95.5 59 GLU B C 1
ATOM 3916 O O . GLU B 1 59 ? 0.969 5.379 7.352 1 95.5 59 GLU B O 1
ATOM 3921 N N . GLN B 1 60 ? 2.789 4.117 7.5 1 96.81 60 GLN B N 1
ATOM 3922 C CA . GLN B 1 60 ? 3.443 4.816 6.398 1 96.81 60 GLN B CA 1
ATOM 3923 C C . GLN B 1 60 ? 2.682 4.613 5.09 1 96.81 60 GLN B C 1
ATOM 3925 O O . GLN B 1 60 ? 2.451 5.566 4.348 1 96.81 60 GLN B O 1
ATOM 3930 N N . TYR B 1 61 ? 2.271 3.334 4.816 1 97 61 TYR B N 1
ATOM 3931 C CA . TYR B 1 61 ? 1.486 3.049 3.619 1 97 61 TYR B CA 1
ATOM 3932 C C . TYR B 1 61 ? 0.184 3.842 3.619 1 97 61 TYR B C 1
ATOM 3934 O O . TYR B 1 61 ? -0.202 4.414 2.598 1 97 61 TYR B O 1
ATOM 3942 N N . GLU B 1 62 ? -0.504 3.887 4.738 1 96 62 GLU B N 1
ATOM 3943 C CA . GLU B 1 62 ? -1.765 4.617 4.828 1 96 62 GLU B CA 1
ATOM 3944 C C . GLU B 1 62 ? -1.569 6.094 4.496 1 96 62 GLU B C 1
ATOM 3946 O O . GLU B 1 62 ? -2.332 6.668 3.713 1 96 62 GLU B O 1
ATOM 3951 N N . ALA B 1 63 ? -0.604 6.656 5.09 1 97.06 63 ALA B N 1
ATOM 3952 C CA . ALA B 1 63 ? -0.332 8.078 4.895 1 97.06 63 ALA B CA 1
ATOM 3953 C C . ALA B 1 63 ? 0.012 8.375 3.436 1 97.06 63 ALA B C 1
ATOM 3955 O O . ALA B 1 63 ? -0.458 9.367 2.871 1 97.06 63 ALA B O 1
ATOM 3956 N N . LEU B 1 64 ? 0.826 7.543 2.865 1 98 64 LEU B N 1
ATOM 3957 C CA . LEU B 1 64 ? 1.284 7.77 1.5 1 98 64 LEU B CA 1
ATOM 3958 C C . LEU B 1 64 ? 0.159 7.523 0.5 1 98 64 LEU B C 1
ATOM 3960 O O . LEU B 1 64 ? 0.075 8.203 -0.526 1 98 64 LEU B O 1
ATOM 3964 N N . LEU B 1 65 ? -0.682 6.539 0.784 1 97.62 65 LEU B N 1
ATOM 3965 C CA . LEU B 1 65 ? -1.823 6.281 -0.088 1 97.62 65 LEU B CA 1
ATOM 3966 C C . LEU B 1 65 ? -2.795 7.457 -0.07 1 97.62 65 LEU B C 1
ATOM 3968 O O . LEU B 1 65 ? -3.344 7.832 -1.109 1 97.62 65 LEU B O 1
ATOM 3972 N N . LEU B 1 66 ? -3.016 8.016 1.045 1 96.75 66 LEU B N 1
ATOM 3973 C CA . LEU B 1 66 ? -3.84 9.211 1.159 1 96.75 66 LEU B CA 1
ATOM 3974 C C . LEU B 1 66 ? -3.246 10.359 0.35 1 96.75 66 LEU B C 1
ATOM 3976 O O . LEU B 1 66 ? -3.961 11.039 -0.393 1 96.75 66 LEU B O 1
ATOM 3980 N N . LEU B 1 67 ? -1.959 10.57 0.49 1 97.94 67 LEU B N 1
ATOM 3981 C CA . LEU B 1 67 ? -1.251 11.602 -0.261 1 97.94 67 LEU B CA 1
ATOM 3982 C C . LEU B 1 67 ? -1.411 11.391 -1.762 1 97.94 67 LEU B C 1
ATOM 3984 O O . LEU B 1 67 ? -1.745 12.32 -2.494 1 97.94 67 LEU B O 1
ATOM 3988 N N . TYR B 1 68 ? -1.201 10.156 -2.182 1 97.81 68 TYR B N 1
ATOM 3989 C CA . TYR B 1 68 ? -1.238 9.789 -3.594 1 97.81 68 TYR B CA 1
ATOM 3990 C C . TYR B 1 68 ? -2.627 10.008 -4.18 1 97.81 68 TYR B C 1
ATOM 3992 O O . TYR B 1 68 ? -2.766 10.539 -5.281 1 97.81 68 TYR B O 1
ATOM 4000 N N . ARG B 1 69 ? -3.619 9.602 -3.465 1 96.25 69 ARG B N 1
ATOM 4001 C CA . ARG B 1 69 ? -4.973 9.547 -4.004 1 96.25 69 ARG B CA 1
ATOM 4002 C C . ARG B 1 69 ? -5.656 10.906 -3.92 1 96.25 69 ARG B C 1
ATOM 4004 O O . ARG B 1 69 ? -6.324 11.328 -4.867 1 96.25 69 ARG B O 1
ATOM 4011 N N . TRP B 1 70 ? -5.441 11.625 -2.846 1 95.88 70 TRP B N 1
ATOM 4012 C CA . TRP B 1 70 ? -6.367 12.719 -2.58 1 95.88 70 TRP B CA 1
ATOM 4013 C C . TRP B 1 70 ? -5.641 14.062 -2.58 1 95.88 70 TRP B C 1
ATOM 4015 O O . TRP B 1 70 ? -6.262 15.109 -2.764 1 95.88 70 TRP B O 1
ATOM 4025 N N . VAL B 1 71 ? -4.336 14.086 -2.451 1 97.38 71 VAL B N 1
ATOM 4026 C CA . VAL B 1 71 ? -3.623 15.352 -2.314 1 97.38 71 VAL B CA 1
ATOM 4027 C C . VAL B 1 71 ? -2.863 15.656 -3.602 1 97.38 71 VAL B C 1
ATOM 4029 O O . VAL B 1 71 ? -3.107 16.688 -4.246 1 97.38 71 VAL B O 1
ATOM 4032 N N . VAL B 1 72 ? -2.059 14.758 -4.078 1 97.5 72 VAL B N 1
ATOM 4033 C CA . VAL B 1 72 ? -1.104 14.953 -5.168 1 97.5 72 VAL B CA 1
ATOM 4034 C C . VAL B 1 72 ? -1.84 15.406 -6.426 1 97.5 72 VAL B C 1
ATOM 4036 O O . VAL B 1 72 ? -1.447 16.391 -7.059 1 97.5 72 VAL B O 1
ATOM 4039 N N . PRO B 1 73 ? -3 14.758 -6.805 1 95.69 73 PRO B N 1
ATOM 4040 C CA . PRO B 1 73 ? -3.668 15.156 -8.047 1 95.69 73 PRO B CA 1
ATOM 4041 C C . PRO B 1 73 ? -4.23 16.578 -7.984 1 95.69 73 PRO B C 1
ATOM 4043 O O . PRO B 1 73 ? -4.516 17.172 -9.023 1 95.69 73 PRO B O 1
ATOM 4046 N N . GLU B 1 74 ? -4.352 17.125 -6.766 1 95.38 74 GLU B N 1
ATOM 4047 C CA . GLU B 1 74 ? -5.016 18.406 -6.594 1 95.38 74 GLU B CA 1
ATOM 4048 C C . GLU B 1 74 ? -4.016 19.5 -6.211 1 95.38 74 GLU B C 1
ATOM 4050 O O . GLU B 1 74 ? -4.406 20.578 -5.777 1 95.38 74 GLU B O 1
ATOM 4055 N N . MET B 1 75 ? -2.744 19.25 -6.359 1 96.25 75 MET B N 1
ATOM 4056 C CA . MET B 1 75 ? -1.706 20.188 -5.934 1 96.25 75 MET B CA 1
ATOM 4057 C C . MET B 1 75 ? -1.501 21.281 -6.977 1 96.25 75 MET B C 1
ATOM 4059 O O . MET B 1 75 ? -0.916 22.328 -6.68 1 96.25 75 MET B O 1
ATOM 4063 N N . GLY B 1 76 ? -2.008 21.078 -8.211 1 94.31 76 GLY B N 1
ATOM 4064 C CA . GLY B 1 76 ? -1.871 22.078 -9.258 1 94.31 76 GLY B CA 1
ATOM 4065 C C . GLY B 1 76 ? -0.55 21.984 -10 1 94.31 76 GLY B C 1
ATOM 4066 O O . GLY B 1 76 ? 0.094 20.938 -10.008 1 94.31 76 GLY B O 1
ATOM 4067 N N . PRO B 1 77 ? -0.14 23.047 -10.75 1 94.62 77 PRO B N 1
ATOM 4068 C CA . PRO B 1 77 ? 1.106 23.031 -11.516 1 94.62 77 PRO B CA 1
ATOM 4069 C C . PRO B 1 77 ? 2.344 22.906 -10.633 1 94.62 77 PRO B C 1
ATOM 4071 O O . PRO B 1 77 ? 2.395 23.5 -9.555 1 94.62 77 PRO B O 1
ATOM 4074 N N . ARG B 1 78 ? 3.32 22.125 -11.086 1 95.31 78 ARG B N 1
ATOM 4075 C CA . ARG B 1 78 ? 4.582 22.031 -10.359 1 95.31 78 ARG B CA 1
ATOM 4076 C C . ARG B 1 78 ? 5.348 23.344 -10.422 1 95.31 78 ARG B C 1
ATOM 4078 O O . ARG B 1 78 ? 5.16 24.141 -11.344 1 95.31 78 ARG B O 1
ATOM 4085 N N . PRO B 1 79 ? 6.25 23.578 -9.461 1 95.19 79 PRO B N 1
ATOM 4086 C CA . PRO B 1 79 ? 7.094 24.766 -9.531 1 95.19 79 PRO B CA 1
ATOM 4087 C C . PRO B 1 79 ? 8.055 24.75 -10.711 1 95.19 79 PRO B C 1
ATOM 4089 O O . PRO B 1 79 ? 8.75 23.766 -10.938 1 95.19 79 PRO B O 1
ATOM 4092 N N . ARG B 1 80 ? 8.047 25.844 -11.461 1 94.75 80 ARG B N 1
ATOM 4093 C CA . ARG B 1 80 ? 8.953 25.984 -12.594 1 94.75 80 ARG B CA 1
ATOM 4094 C C . ARG B 1 80 ? 9.836 27.219 -12.453 1 94.75 80 ARG B C 1
ATOM 4096 O O . ARG B 1 80 ? 10.812 27.375 -13.188 1 94.75 80 ARG B O 1
ATOM 4103 N N . SER B 1 81 ? 9.531 28.078 -11.586 1 94.06 81 SER B N 1
ATOM 4104 C CA . SER B 1 81 ? 10.258 29.281 -11.227 1 94.06 81 SER B CA 1
ATOM 4105 C C . SER B 1 81 ? 9.93 29.734 -9.805 1 94.06 81 SER B C 1
ATOM 4107 O O . SER B 1 81 ? 9.242 29.016 -9.07 1 94.06 81 SER B O 1
ATOM 4109 N N . SER B 1 82 ? 10.477 30.828 -9.398 1 93.69 82 SER B N 1
ATOM 4110 C CA . SER B 1 82 ? 10.211 31.359 -8.062 1 93.69 82 SER B CA 1
ATOM 4111 C C . SER B 1 82 ? 8.805 31.938 -7.977 1 93.69 82 SER B C 1
ATOM 4113 O O . SER B 1 82 ? 8.328 32.281 -6.887 1 93.69 82 SER B O 1
ATOM 4115 N N . ILE B 1 83 ? 8.148 32 -9.102 1 92.12 83 ILE B N 1
ATOM 4116 C CA . ILE B 1 83 ? 6.816 32.594 -9.148 1 92.12 83 ILE B CA 1
ATOM 4117 C C . ILE B 1 83 ? 5.762 31.5 -9.008 1 92.12 83 ILE B C 1
ATOM 4119 O O . ILE B 1 83 ? 5.645 30.625 -9.867 1 92.12 83 ILE B O 1
ATOM 4123 N N . ALA B 1 84 ? 4.961 31.562 -7.996 1 92 84 ALA B N 1
ATOM 4124 C CA . ALA B 1 84 ? 3.879 30.609 -7.766 1 92 84 ALA B CA 1
ATOM 4125 C C . ALA B 1 84 ? 2.617 31.031 -8.516 1 92 84 ALA B C 1
ATOM 4127 O O . ALA B 1 84 ? 2.238 32.219 -8.508 1 92 84 ALA B O 1
ATOM 4128 N N . PRO B 1 85 ? 2.004 30.094 -9.195 1 88.94 85 PRO B N 1
ATOM 4129 C CA . PRO B 1 85 ? 0.75 30.438 -9.867 1 88.94 85 PRO B CA 1
ATOM 4130 C C . PRO B 1 85 ? -0.327 30.922 -8.906 1 88.94 85 PRO B C 1
ATOM 4132 O O . PRO B 1 85 ? -1.188 31.719 -9.289 1 88.94 85 PRO B O 1
ATOM 4135 N N . TRP B 1 86 ? -0.409 30.438 -7.766 1 92.44 86 TRP B N 1
ATOM 4136 C CA . TRP B 1 86 ? -1.237 30.875 -6.645 1 92.44 86 TRP B CA 1
ATOM 4137 C C . TRP B 1 86 ? -0.379 31.188 -5.426 1 92.44 86 TRP B C 1
ATOM 4139 O O . TRP B 1 86 ? 0.395 30.344 -4.965 1 92.44 86 TRP B O 1
ATOM 4149 N N . LYS B 1 87 ? -0.533 32.406 -4.926 1 92.5 87 LYS B N 1
ATOM 4150 C CA . LYS B 1 87 ? 0.284 32.812 -3.791 1 92.5 87 LYS B CA 1
ATOM 4151 C C . LYS B 1 87 ? -0.317 32.344 -2.473 1 92.5 87 LYS B C 1
ATOM 4153 O O . LYS B 1 87 ? -0.926 33.125 -1.741 1 92.5 87 LYS B O 1
ATOM 4158 N N . SER B 1 88 ? -0.059 31.125 -2.223 1 94.69 88 SER B N 1
ATOM 4159 C CA . SER B 1 88 ? -0.584 30.516 -1.007 1 94.69 88 SER B CA 1
ATOM 4160 C C . SER B 1 88 ? -0.002 31.172 0.24 1 94.69 88 SER B C 1
ATOM 4162 O O . SER B 1 88 ? 1.214 31.344 0.343 1 94.69 88 SER B O 1
ATOM 4164 N N . PHE B 1 89 ? -0.853 31.469 1.185 1 94.31 89 PHE B N 1
ATOM 4165 C CA . PHE B 1 89 ? -0.448 32.062 2.463 1 94.31 89 PHE B CA 1
ATOM 4166 C C . PHE B 1 89 ? 0.127 30.984 3.381 1 94.31 89 PHE B C 1
ATOM 4168 O O . PHE B 1 89 ? 0.593 31.281 4.48 1 94.31 89 PHE B O 1
ATOM 4175 N N . MET B 1 90 ? 0.16 29.719 2.975 1 94.56 90 MET B N 1
ATOM 4176 C CA . MET B 1 90 ? 0.639 28.594 3.768 1 94.56 90 MET B CA 1
ATOM 4177 C C . MET B 1 90 ? 2.08 28.812 4.215 1 94.56 90 MET B C 1
ATOM 4179 O O . MET B 1 90 ? 2.438 28.5 5.352 1 94.56 90 MET B O 1
ATOM 4183 N N . THR B 1 91 ? 2.859 29.266 3.324 1 95.19 91 THR B N 1
ATOM 4184 C CA . THR B 1 91 ? 4.262 29.547 3.627 1 95.19 91 THR B CA 1
ATOM 4185 C C . THR B 1 91 ? 4.703 30.859 2.98 1 95.19 91 THR B C 1
ATOM 4187 O O . THR B 1 91 ? 4.043 31.359 2.072 1 95.19 91 THR B O 1
ATOM 4190 N N . ASP B 1 92 ? 5.797 31.391 3.395 1 93.38 92 ASP B N 1
ATOM 4191 C CA . ASP B 1 92 ? 6.254 32.688 2.936 1 93.38 92 ASP B CA 1
ATOM 4192 C C . ASP B 1 92 ? 6.719 32.656 1.482 1 93.38 92 ASP B C 1
ATOM 4194 O O . ASP B 1 92 ? 6.668 33.656 0.767 1 93.38 92 ASP B O 1
ATOM 4198 N N . ASP B 1 93 ? 7.242 31.484 1.052 1 93.44 93 ASP B N 1
ATOM 4199 C CA . ASP B 1 93 ? 7.637 31.359 -0.348 1 93.44 93 ASP B CA 1
ATOM 4200 C C . ASP B 1 93 ? 6.473 30.875 -1.21 1 93.44 93 ASP B C 1
ATOM 4202 O O . ASP B 1 93 ? 6.66 30.531 -2.379 1 93.44 93 ASP B O 1
ATOM 4206 N N . HIS B 1 94 ? 5.301 30.703 -0.582 1 95 94 HIS B N 1
ATOM 4207 C CA . HIS B 1 94 ? 4.039 30.375 -1.247 1 95 94 HIS B CA 1
ATOM 4208 C C . HIS B 1 94 ? 3.957 28.891 -1.592 1 95 94 HIS B C 1
ATOM 4210 O O . HIS B 1 94 ? 3.119 28.484 -2.4 1 95 94 HIS B O 1
ATOM 4216 N N . SER B 1 95 ? 4.914 28.078 -1.043 1 96.19 95 SER B N 1
ATOM 4217 C CA . SER B 1 95 ? 4.684 26.641 -1.123 1 96.19 95 SER B CA 1
ATOM 4218 C C . SER B 1 95 ? 3.342 26.266 -0.511 1 96.19 95 SER B C 1
ATOM 4220 O O . SER B 1 95 ? 3.031 26.656 0.614 1 96.19 95 SER B O 1
ATOM 4222 N N . PRO B 1 96 ? 2.529 25.5 -1.213 1 97.12 96 PRO B N 1
ATOM 4223 C CA . PRO B 1 96 ? 1.155 25.281 -0.757 1 97.12 96 PRO B CA 1
ATOM 4224 C C . PRO B 1 96 ? 1.049 24.141 0.257 1 97.12 96 PRO B C 1
ATOM 4226 O O . PRO B 1 96 ? -0.01 23.516 0.385 1 97.12 96 PRO B O 1
ATOM 4229 N N . ILE B 1 97 ? 2.125 23.766 0.906 1 98.12 97 ILE B N 1
ATOM 4230 C CA . ILE B 1 97 ? 2.146 22.703 1.902 1 98.12 97 ILE B CA 1
ATOM 4231 C C . ILE B 1 97 ? 3.145 23.047 3.004 1 98.12 97 ILE B C 1
ATOM 4233 O O . ILE B 1 97 ? 4.199 23.625 2.736 1 98.12 97 ILE B O 1
ATOM 4237 N N . GLU B 1 98 ? 2.801 22.797 4.211 1 98.5 98 GLU B N 1
ATOM 4238 C CA . GLU B 1 98 ? 3.666 22.906 5.383 1 98.5 98 GLU B CA 1
ATOM 4239 C C . GLU B 1 98 ? 3.553 21.672 6.273 1 98.5 98 GLU B C 1
ATOM 4241 O O . GLU B 1 98 ? 2.457 21.297 6.699 1 98.5 98 GLU B O 1
ATOM 4246 N N . TYR B 1 99 ? 4.699 21 6.516 1 98.5 99 TYR B N 1
ATOM 4247 C CA . TYR B 1 99 ? 4.723 19.844 7.41 1 98.5 99 TYR B CA 1
ATOM 4248 C C . TYR B 1 99 ? 4.789 20.281 8.867 1 98.5 99 TYR B C 1
ATOM 4250 O O . TYR B 1 99 ? 5.117 21.438 9.156 1 98.5 99 TYR B O 1
ATOM 4258 N N . SER B 1 100 ? 4.414 19.422 9.695 1 98.19 100 SER B N 1
ATOM 4259 C CA . SER B 1 100 ? 4.609 19.672 11.117 1 98.19 100 SER B CA 1
ATOM 4260 C C . SER B 1 100 ? 5.066 18.422 11.852 1 98.19 100 SER B C 1
ATOM 4262 O O . SER B 1 100 ? 4.656 17.312 11.508 1 98.19 100 SER B O 1
ATOM 4264 N N . TRP B 1 101 ? 5.957 18.562 12.766 1 98.06 101 TRP B N 1
ATOM 4265 C CA . TRP B 1 101 ? 6.523 17.594 13.688 1 98.06 101 TRP B CA 1
ATOM 4266 C C . TRP B 1 101 ? 6.125 17.891 15.125 1 98.06 101 TRP B C 1
ATOM 4268 O O . TRP B 1 101 ? 6.688 18.797 15.75 1 98.06 101 TRP B O 1
ATOM 4278 N N . LYS B 1 102 ? 5.125 17.203 15.641 1 97.69 102 LYS B N 1
ATOM 4279 C CA . LYS B 1 102 ? 4.703 17.391 17.016 1 97.69 102 LYS B CA 1
ATOM 4280 C C . LYS B 1 102 ? 5.551 16.562 17.984 1 97.69 102 LYS B C 1
ATOM 4282 O O . LYS B 1 102 ? 5.562 15.336 17.906 1 97.69 102 LYS B O 1
ATOM 4287 N N . TRP B 1 103 ? 6.215 17.297 18.859 1 96.81 103 TRP B N 1
ATOM 4288 C CA . TRP B 1 103 ? 7.059 16.641 19.859 1 96.81 103 TRP B CA 1
ATOM 4289 C C . TRP B 1 103 ? 6.215 16.109 21.016 1 96.81 103 TRP B C 1
ATOM 4291 O O . TRP B 1 103 ? 5.457 16.859 21.625 1 96.81 103 TRP B O 1
ATOM 4301 N N . ASN B 1 104 ? 6.242 14.812 21.188 1 91.69 104 ASN B N 1
ATOM 4302 C CA . ASN B 1 104 ? 5.566 14.234 22.344 1 91.69 104 ASN B CA 1
ATOM 4303 C C . ASN B 1 104 ? 6.527 14.016 23.516 1 91.69 104 ASN B C 1
ATOM 4305 O O . ASN B 1 104 ? 7.738 14.188 23.359 1 91.69 104 ASN B O 1
ATOM 4309 N N . SER B 1 105 ? 5.914 13.781 24.641 1 88.38 105 SER B N 1
ATOM 4310 C CA . SER B 1 105 ? 6.711 13.742 25.859 1 88.38 105 SER B CA 1
ATOM 4311 C C . SER B 1 105 ? 7.586 12.492 25.906 1 88.38 105 SER B C 1
ATOM 4313 O O . SER B 1 105 ? 7.16 11.414 25.484 1 88.38 105 SER B O 1
ATOM 4315 N N . GLY B 1 106 ? 8.742 12.719 26.375 1 88.62 106 GLY B N 1
ATOM 4316 C CA . GLY B 1 106 ? 9.641 11.602 26.625 1 88.62 106 GLY B CA 1
ATOM 4317 C C . GLY B 1 106 ? 10.047 10.883 25.344 1 88.62 106 GLY B C 1
ATOM 4318 O O . GLY B 1 106 ? 10.531 11.508 24.406 1 88.62 106 GLY B O 1
ATOM 4319 N N . SER B 1 107 ? 9.781 9.578 25.422 1 88.81 107 SER B N 1
ATOM 4320 C CA . SER B 1 107 ? 10.18 8.75 24.297 1 88.81 107 SER B CA 1
ATOM 4321 C C . SER B 1 107 ? 8.984 8.414 23.406 1 88.81 107 SER B C 1
ATOM 4323 O O . SER B 1 107 ? 9.078 7.547 22.531 1 88.81 107 SER B O 1
ATOM 4325 N N . LYS B 1 108 ? 7.898 9.102 23.641 1 94.19 108 LYS B N 1
ATOM 4326 C CA . LYS B 1 108 ? 6.73 8.867 22.797 1 94.19 108 LYS B CA 1
ATOM 4327 C C . LYS B 1 108 ? 6.969 9.367 21.375 1 94.19 108 LYS B C 1
ATOM 4329 O O . LYS B 1 108 ? 7.602 10.406 21.172 1 94.19 108 LYS B O 1
ATOM 4334 N N . LYS B 1 109 ? 6.484 8.688 20.406 1 95.62 109 LYS B N 1
ATOM 4335 C CA . LYS B 1 109 ? 6.684 8.984 18.984 1 95.62 109 LYS B CA 1
ATOM 4336 C C . LYS B 1 109 ? 6.09 10.344 18.625 1 95.62 109 LYS B C 1
ATOM 4338 O O . LYS B 1 109 ? 5.004 10.695 19.078 1 95.62 109 LYS B O 1
ATOM 4343 N N . PRO B 1 110 ? 6.82 11.148 17.875 1 97 110 PRO B N 1
ATOM 4344 C CA . PRO B 1 110 ? 6.234 12.391 17.344 1 97 110 PRO B CA 1
ATOM 4345 C C . PRO B 1 110 ? 5.059 12.133 16.406 1 97 110 PRO B C 1
ATOM 4347 O O . PRO B 1 110 ? 4.957 11.062 15.812 1 97 110 PRO B O 1
ATOM 4350 N N . ASP B 1 111 ? 4.184 13.07 16.312 1 97.31 111 ASP B N 1
ATOM 4351 C CA . ASP B 1 111 ? 3.098 13.031 15.336 1 97.31 111 ASP B CA 1
ATOM 4352 C C . ASP B 1 111 ? 3.434 13.883 14.109 1 97.31 111 ASP B C 1
ATOM 4354 O O . ASP B 1 111 ? 3.799 15.047 14.234 1 97.31 111 ASP B O 1
ATOM 4358 N N . ILE B 1 112 ? 3.289 13.242 12.945 1 97.88 112 ILE B N 1
ATOM 4359 C CA . ILE B 1 112 ? 3.531 13.938 11.695 1 97.88 112 ILE B CA 1
ATOM 4360 C C . ILE B 1 112 ? 2.207 14.445 11.117 1 97.88 112 ILE B C 1
ATOM 4362 O O . ILE B 1 112 ? 1.219 13.703 11.086 1 97.88 112 ILE B O 1
ATOM 4366 N N . ARG B 1 113 ? 2.189 15.711 10.75 1 98.19 113 ARG B N 1
ATOM 4367 C CA . ARG B 1 113 ? 1.05 16.359 10.109 1 98.19 113 ARG B CA 1
ATOM 4368 C C . ARG B 1 113 ? 1.5 17.219 8.93 1 98.19 113 ARG B C 1
ATOM 4370 O O . ARG B 1 113 ? 2.693 17.484 8.766 1 98.19 113 ARG B O 1
ATOM 4377 N N . TYR B 1 114 ? 0.589 17.531 8.109 1 98.44 114 TYR B N 1
ATOM 4378 C CA . TYR B 1 114 ? 0.871 18.578 7.125 1 98.44 114 TYR B CA 1
ATOM 4379 C C . TYR B 1 114 ? -0.393 19.359 6.777 1 98.44 114 TYR B C 1
ATOM 4381 O O . TYR B 1 114 ? -1.488 18.797 6.746 1 98.44 114 TYR B O 1
ATOM 4389 N N . ALA B 1 115 ? -0.255 20.625 6.633 1 98.56 115 ALA B N 1
ATOM 4390 C CA . ALA B 1 115 ? -1.296 21.531 6.148 1 98.56 115 ALA B CA 1
ATOM 4391 C C . ALA B 1 115 ? -1.097 21.844 4.668 1 98.56 115 ALA B C 1
ATOM 4393 O O . ALA B 1 115 ? 0.038 21.938 4.195 1 98.56 115 ALA B O 1
ATOM 4394 N N . ILE B 1 116 ? -2.256 22 3.938 1 98.31 116 ILE B N 1
ATOM 4395 C CA . ILE B 1 116 ? -2.16 22.188 2.494 1 98.31 116 ILE B CA 1
ATOM 4396 C C . ILE B 1 116 ? -3.217 23.172 2.025 1 98.31 116 ILE B C 1
ATOM 4398 O O . ILE B 1 116 ? -4.27 23.328 2.656 1 98.31 116 ILE B O 1
ATOM 4402 N N . GLU B 1 117 ? -2.883 23.922 1.09 1 97.94 117 GLU B N 1
ATOM 4403 C CA . GLU B 1 117 ? -3.82 24.625 0.217 1 97.94 117 GLU B CA 1
ATOM 4404 C C . GLU B 1 117 ? -3.766 24.062 -1.206 1 97.94 117 GLU B C 1
ATOM 4406 O O . GLU B 1 117 ? -2.877 24.438 -1.981 1 97.94 117 GLU B O 1
ATOM 4411 N N . LEU B 1 118 ? -4.758 23.297 -1.534 1 97.12 118 LEU B N 1
ATOM 4412 C CA . LEU B 1 118 ? -4.785 22.719 -2.869 1 97.12 118 LEU B CA 1
ATOM 4413 C C . LEU B 1 118 ? -5.117 23.766 -3.92 1 97.12 118 LEU B C 1
ATOM 4415 O O . LEU B 1 118 ? -5.82 24.734 -3.631 1 97.12 118 LEU B O 1
ATOM 4419 N N . VAL B 1 119 ? -4.539 23.609 -5.113 1 94.44 119 VAL B N 1
ATOM 4420 C CA . VAL B 1 119 ? -4.664 24.641 -6.145 1 94.44 119 VAL B CA 1
ATOM 4421 C C . VAL B 1 119 ? -5.227 24.016 -7.422 1 94.44 119 VAL B C 1
ATOM 4423 O O . VAL B 1 119 ? -4.637 23.094 -7.984 1 94.44 119 VAL B O 1
ATOM 4426 N N . SER B 1 120 ? -6.316 24.469 -7.91 1 90.25 120 SER B N 1
ATOM 4427 C CA . SER B 1 120 ? -6.91 23.984 -9.148 1 90.25 120 SER B CA 1
ATOM 4428 C C . SER B 1 120 ? -6.652 24.938 -10.305 1 90.25 120 SER B C 1
ATOM 4430 O O . SER B 1 120 ? -6.215 26.078 -10.086 1 90.25 120 SER B O 1
ATOM 4432 N N . PRO B 1 121 ? -6.957 24.438 -11.508 1 88.81 121 PRO B N 1
ATOM 4433 C CA . PRO B 1 121 ? -6.832 25.328 -12.664 1 88.81 121 PRO B CA 1
ATOM 4434 C C . PRO B 1 121 ? -7.785 26.531 -12.586 1 88.81 121 PRO B C 1
ATOM 4436 O O . PRO B 1 121 ? -7.586 27.531 -13.289 1 88.81 121 PRO B O 1
ATOM 4439 N N . LEU B 1 122 ? -8.734 26.484 -11.773 1 90.25 122 LEU B N 1
ATOM 4440 C CA . LEU B 1 122 ? -9.742 27.531 -11.664 1 90.25 122 LEU B CA 1
ATOM 4441 C C . LEU B 1 122 ? -9.32 28.578 -10.633 1 90.25 122 LEU B C 1
ATOM 4443 O O . LEU B 1 122 ? -9.992 29.609 -10.477 1 90.25 122 LEU B O 1
ATOM 4447 N N . ALA B 1 123 ? -8.219 28.391 -9.969 1 90.69 123 ALA B N 1
ATOM 4448 C CA . ALA B 1 123 ? -7.793 29.312 -8.922 1 90.69 123 ALA B CA 1
ATOM 4449 C C . ALA B 1 123 ? -7.656 30.734 -9.461 1 90.69 123 ALA B C 1
ATOM 4451 O O . ALA B 1 123 ? -6.945 30.953 -10.438 1 90.69 123 ALA B O 1
ATOM 4452 N N . GLY B 1 124 ? -8.352 31.641 -8.805 1 88.06 124 GLY B N 1
ATOM 4453 C CA . GLY B 1 124 ? -8.258 33.031 -9.195 1 88.06 124 GLY B CA 1
ATOM 4454 C C . GLY B 1 124 ? -9.188 33.375 -10.344 1 88.06 124 GLY B C 1
ATOM 4455 O O . GLY B 1 124 ? -9.305 34.562 -10.703 1 88.06 124 GLY B O 1
ATOM 4456 N N . SER B 1 125 ? -9.797 32.406 -10.93 1 89.69 125 SER B N 1
ATOM 4457 C CA . SER B 1 125 ? -10.773 32.656 -11.977 1 89.69 125 SER B CA 1
ATOM 4458 C C . SER B 1 125 ? -12.094 33.156 -11.391 1 89.69 125 SER B C 1
ATOM 4460 O O . SER B 1 125 ? -12.227 33.281 -10.172 1 89.69 125 SER B O 1
ATOM 4462 N N . LYS B 1 126 ? -13.062 33.438 -12.273 1 88 126 LYS B N 1
ATOM 4463 C CA . LYS B 1 126 ? -14.383 33.875 -11.844 1 88 126 LYS B CA 1
ATOM 4464 C C . LYS B 1 126 ? -15.125 32.75 -11.117 1 88 126 LYS B C 1
ATOM 4466 O O . LYS B 1 126 ? -15.914 33.031 -10.203 1 88 126 LYS B O 1
ATOM 4471 N N . GLN B 1 127 ? -14.859 31.547 -11.484 1 89.5 127 GLN B N 1
ATOM 4472 C CA . GLN B 1 127 ? -15.555 30.391 -10.922 1 89.5 127 GLN B CA 1
ATOM 4473 C C . GLN B 1 127 ? -15.039 30.062 -9.523 1 89.5 127 GLN B C 1
ATOM 4475 O O . GLN B 1 127 ? -15.766 29.5 -8.703 1 89.5 127 GLN B O 1
ATOM 4480 N N . ASP B 1 128 ? -13.812 30.406 -9.227 1 91.12 128 ASP B N 1
ATOM 4481 C CA . ASP B 1 128 ? -13.211 30.172 -7.926 1 91.12 128 ASP B CA 1
ATOM 4482 C C . ASP B 1 128 ? -12.18 31.25 -7.586 1 91.12 128 ASP B C 1
ATOM 4484 O O . ASP B 1 128 ? -10.984 30.953 -7.457 1 91.12 128 ASP B O 1
ATOM 4488 N N . PRO B 1 129 ? -12.648 32.438 -7.391 1 88.56 129 PRO B N 1
ATOM 4489 C CA . PRO B 1 129 ? -11.742 33.594 -7.23 1 88.56 129 PRO B CA 1
ATOM 4490 C C . PRO B 1 129 ? -10.805 33.438 -6.035 1 88.56 129 PRO B C 1
ATOM 4492 O O . PRO B 1 129 ? -9.703 33.969 -6.043 1 88.56 129 PRO B O 1
ATOM 4495 N N . PHE B 1 130 ? -11.188 32.594 -5.008 1 89.94 130 PHE B N 1
ATOM 4496 C CA . PHE B 1 130 ? -10.391 32.531 -3.789 1 89.94 130 PHE B CA 1
ATOM 4497 C C . PHE B 1 130 ? -9.836 31.109 -3.607 1 89.94 130 PHE B C 1
ATOM 4499 O O . PHE B 1 130 ? -9.453 30.719 -2.5 1 89.94 130 PHE B O 1
ATOM 4506 N N . ASN B 1 131 ? -9.852 30.312 -4.664 1 92.19 131 ASN B N 1
ATOM 4507 C CA . ASN B 1 131 ? -9.273 28.969 -4.66 1 92.19 131 ASN B CA 1
ATOM 4508 C C . ASN B 1 131 ? -9.812 28.125 -3.512 1 92.19 131 ASN B C 1
ATOM 4510 O O . ASN B 1 131 ? -9.047 27.562 -2.734 1 92.19 131 ASN B O 1
ATOM 4514 N N . GLN B 1 132 ? -11.125 28.047 -3.426 1 94.12 132 GLN B N 1
ATOM 4515 C CA . GLN B 1 132 ? -11.75 27.359 -2.301 1 94.12 132 GLN B CA 1
ATOM 4516 C C . GLN B 1 132 ? -12.156 25.938 -2.686 1 94.12 132 GLN B C 1
ATOM 4518 O O . GLN B 1 132 ? -12.172 25.031 -1.841 1 94.12 132 GLN B O 1
ATOM 4523 N N . ILE B 1 133 ? -12.391 25.719 -3.936 1 94.88 133 ILE B N 1
ATOM 4524 C CA . ILE B 1 133 ? -13.078 24.531 -4.422 1 94.88 133 ILE B CA 1
ATOM 4525 C C . ILE B 1 133 ? -12.227 23.281 -4.141 1 94.88 133 ILE B C 1
ATOM 4527 O O . ILE B 1 133 ? -12.719 22.297 -3.578 1 94.88 133 ILE B O 1
ATOM 4531 N N . PRO B 1 134 ? -10.953 23.297 -4.512 1 96.25 134 PRO B N 1
ATOM 4532 C CA . PRO B 1 134 ? -10.195 22.062 -4.359 1 96.25 134 PRO B CA 1
ATOM 4533 C C . PRO B 1 134 ? -10.07 21.625 -2.9 1 96.25 134 PRO B C 1
ATOM 4535 O O . PRO B 1 134 ? -10.164 20.422 -2.602 1 96.25 134 PRO B O 1
ATOM 4538 N N . THR B 1 135 ? -9.859 22.516 -1.944 1 96.88 135 THR B N 1
ATOM 4539 C CA . THR B 1 135 ? -9.734 22.188 -0.532 1 96.88 135 THR B CA 1
ATOM 4540 C C . THR B 1 135 ? -11.07 21.688 0.02 1 96.88 135 THR B C 1
ATOM 4542 O O . THR B 1 135 ? -11.102 20.719 0.799 1 96.88 135 THR B O 1
ATOM 4545 N N . ARG B 1 136 ? -12.125 22.297 -0.365 1 96.75 136 ARG B N 1
ATOM 4546 C CA . ARG B 1 136 ? -13.445 21.844 0.05 1 96.75 136 ARG B CA 1
ATOM 4547 C C . ARG B 1 136 ? -13.719 20.422 -0.463 1 96.75 136 ARG B C 1
ATOM 4549 O O . ARG B 1 136 ? -14.211 19.578 0.278 1 96.75 136 ARG B O 1
ATOM 4556 N N . ASN B 1 137 ? -13.422 20.25 -1.751 1 96.88 137 ASN B N 1
ATOM 4557 C CA . ASN B 1 137 ? -13.594 18.922 -2.34 1 96.88 137 ASN B CA 1
ATOM 4558 C C . ASN B 1 137 ? -12.82 17.859 -1.571 1 96.88 137 ASN B C 1
ATOM 4560 O O . ASN B 1 137 ? -13.305 16.75 -1.378 1 96.88 137 ASN B O 1
ATOM 4564 N N . LEU B 1 138 ? -11.617 18.188 -1.191 1 97.44 138 LEU B N 1
ATOM 4565 C CA . LEU B 1 138 ? -10.797 17.25 -0.418 1 97.44 138 LEU B CA 1
ATOM 4566 C C . LEU B 1 138 ? -11.508 16.844 0.87 1 97.44 138 LEU B C 1
ATOM 4568 O O . LEU B 1 138 ? -11.594 15.656 1.19 1 97.44 138 LEU B O 1
ATOM 4572 N N . VAL B 1 139 ? -12.008 17.781 1.623 1 97.81 139 VAL B N 1
ATOM 4573 C CA . VAL B 1 139 ? -12.648 17.547 2.908 1 97.81 139 VAL B CA 1
ATOM 4574 C C . VAL B 1 139 ? -13.867 16.641 2.709 1 97.81 139 VAL B C 1
ATOM 4576 O O . VAL B 1 139 ? -14.062 15.672 3.441 1 97.81 139 VAL B O 1
ATOM 4579 N N . TYR B 1 140 ? -14.664 16.938 1.696 1 97.06 140 TYR B N 1
ATOM 4580 C CA . TYR B 1 140 ? -15.859 16.141 1.411 1 97.06 140 TYR B CA 1
ATOM 4581 C C . TYR B 1 140 ? -15.484 14.719 1.022 1 97.06 140 TYR B C 1
ATOM 4583 O O . TYR B 1 140 ? -16.125 13.758 1.475 1 97.06 140 TYR B O 1
ATOM 4591 N N . ASN B 1 141 ? -14.523 14.609 0.2 1 95.12 141 ASN B N 1
ATOM 4592 C CA . ASN B 1 141 ? -14.125 13.289 -0.267 1 95.12 141 ASN B CA 1
ATOM 4593 C C . ASN B 1 141 ? -13.562 12.438 0.87 1 95.12 141 ASN B C 1
ATOM 4595 O O . ASN B 1 141 ? -13.836 11.242 0.951 1 95.12 141 ASN B O 1
ATOM 4599 N N . LEU B 1 142 ? -12.773 13.062 1.734 1 95.69 142 LEU B N 1
ATOM 4600 C CA . LEU B 1 142 ? -12.211 12.328 2.861 1 95.69 142 LEU B CA 1
ATOM 4601 C C . LEU B 1 142 ? -13.297 11.914 3.846 1 95.69 142 LEU B C 1
ATOM 4603 O O . LEU B 1 142 ? -13.203 10.867 4.48 1 95.69 142 LEU B O 1
ATOM 4607 N N . ALA B 1 143 ? -14.32 12.719 3.936 1 95.44 143 ALA B N 1
ATOM 4608 C CA . ALA B 1 143 ? -15.422 12.398 4.84 1 95.44 143 ALA B CA 1
ATOM 4609 C C . ALA B 1 143 ? -16.172 11.156 4.371 1 95.44 143 ALA B C 1
ATOM 4611 O O . ALA B 1 143 ? -16.781 10.453 5.18 1 95.44 143 ALA B O 1
ATOM 4612 N N . LYS B 1 144 ? -16.109 10.867 3.133 1 93.25 144 LYS B N 1
ATOM 4613 C CA . LYS B 1 144 ? -16.719 9.648 2.605 1 93.25 144 LYS B CA 1
ATOM 4614 C C . LYS B 1 144 ? -15.93 8.414 3.006 1 93.25 144 LYS B C 1
ATOM 4616 O O . LYS B 1 144 ? -16.484 7.316 3.111 1 93.25 144 LYS B O 1
ATOM 4621 N N . THR B 1 145 ? -14.719 8.578 3.209 1 90.25 145 THR B N 1
ATOM 4622 C CA . THR B 1 145 ? -13.812 7.465 3.459 1 90.25 145 THR B CA 1
ATOM 4623 C C . THR B 1 145 ? -13.578 7.281 4.957 1 90.25 145 THR B C 1
ATOM 4625 O O . THR B 1 145 ? -13.305 6.172 5.418 1 90.25 145 THR B O 1
ATOM 4628 N N . ILE B 1 146 ? -13.648 8.391 5.676 1 92.44 146 ILE B N 1
ATOM 4629 C CA . ILE B 1 146 ? -13.383 8.391 7.113 1 92.44 146 ILE B CA 1
ATOM 4630 C C . ILE B 1 146 ? -14.68 8.656 7.879 1 92.44 146 ILE B C 1
ATOM 4632 O O . ILE B 1 146 ? -15.039 9.812 8.109 1 92.44 146 ILE B O 1
ATOM 4636 N N . PRO B 1 147 ? -15.234 7.613 8.391 1 89.19 147 PRO B N 1
ATOM 4637 C CA . PRO B 1 147 ? -16.547 7.77 9.008 1 89.19 147 PRO B CA 1
ATOM 4638 C C . PRO B 1 147 ? -16.5 8.617 10.281 1 89.19 147 PRO B C 1
ATOM 4640 O O . PRO B 1 147 ? -17.531 9.188 10.672 1 89.19 147 PRO B O 1
ATOM 4643 N N . GLU B 1 148 ? -15.375 8.758 10.836 1 90.38 148 GLU B N 1
ATOM 4644 C CA . GLU B 1 148 ? -15.234 9.5 12.086 1 90.38 148 GLU B CA 1
ATOM 4645 C C . GLU B 1 148 ? -15.305 11.008 11.836 1 90.38 148 GLU B C 1
ATOM 4647 O O . GLU B 1 148 ? -15.484 11.789 12.781 1 90.38 148 GLU B O 1
ATOM 4652 N N . LEU B 1 149 ? -15.172 11.453 10.641 1 95.44 149 LEU B N 1
ATOM 4653 C CA . LEU B 1 149 ? -15.219 12.883 10.336 1 95.44 149 LEU B CA 1
ATOM 4654 C C . LEU B 1 149 ? -16.656 13.406 10.398 1 95.44 149 LEU B C 1
ATOM 4656 O O . LEU B 1 149 ? -17.578 12.75 9.906 1 95.44 149 LEU B O 1
ATOM 4660 N N . ASP B 1 150 ? -16.844 14.461 11.102 1 97.5 150 ASP B N 1
ATOM 4661 C CA . ASP B 1 150 ? -18.109 15.203 11.18 1 97.5 150 ASP B CA 1
ATOM 4662 C C . ASP B 1 150 ? -17.953 16.594 10.57 1 97.5 150 ASP B C 1
ATOM 4664 O O . ASP B 1 150 ? -17.125 17.391 11.016 1 97.5 150 ASP B O 1
ATOM 4668 N N . LEU B 1 151 ? -18.781 16.922 9.547 1 98.06 151 LEU B N 1
ATOM 4669 C CA . LEU B 1 151 ? -18.594 18.156 8.773 1 98.06 151 LEU B CA 1
ATOM 4670 C C . LEU B 1 151 ? -19.594 19.219 9.195 1 98.06 151 LEU B C 1
ATOM 4672 O O . LEU B 1 151 ? -19.75 20.234 8.508 1 98.06 151 LEU B O 1
ATOM 4676 N N . THR B 1 152 ? -20.281 19.016 10.305 1 98 152 THR B N 1
ATOM 4677 C CA . THR B 1 152 ? -21.297 19.969 10.758 1 98 152 THR B CA 1
ATOM 4678 C C . THR B 1 152 ? -20.703 21.375 10.898 1 98 152 THR B C 1
ATOM 4680 O O . THR B 1 152 ? -21.188 22.328 10.305 1 98 152 THR B O 1
ATOM 4683 N N . TRP B 1 153 ? -19.625 21.547 11.633 1 97.94 153 TRP B N 1
ATOM 4684 C CA . TRP B 1 153 ? -19.031 22.859 11.852 1 97.94 153 TRP B CA 1
ATOM 4685 C C . TRP B 1 153 ? -18.219 23.281 10.633 1 97.94 153 TRP B C 1
ATOM 4687 O O . TRP B 1 153 ? -18.062 24.484 10.367 1 97.94 153 TRP B O 1
ATOM 4697 N N . PHE B 1 154 ? -17.719 22.328 9.867 1 98.31 154 PHE B N 1
ATOM 4698 C CA . PHE B 1 154 ? -17.094 22.703 8.609 1 98.31 154 PHE B CA 1
ATOM 4699 C C . PHE B 1 154 ? -18.062 23.469 7.723 1 98.31 154 PHE B C 1
ATOM 4701 O O . PHE B 1 154 ? -17.734 24.531 7.207 1 98.31 154 PHE B O 1
ATOM 4708 N N . GLU B 1 155 ? -19.219 22.938 7.586 1 97.94 155 GLU B N 1
ATOM 4709 C CA . GLU B 1 155 ? -20.25 23.562 6.746 1 97.94 155 GLU B CA 1
ATOM 4710 C C . GLU B 1 155 ? -20.688 24.906 7.316 1 97.94 155 GLU B C 1
ATOM 4712 O O . GLU B 1 155 ? -20.828 25.875 6.582 1 97.94 155 GLU B O 1
ATOM 4717 N N . HIS B 1 156 ? -20.906 24.938 8.547 1 97.94 156 HIS B N 1
ATOM 4718 C CA . HIS B 1 156 ? -21.328 26.188 9.188 1 97.94 156 HIS B CA 1
ATOM 4719 C C . HIS B 1 156 ? -20.328 27.297 8.953 1 97.94 156 HIS B C 1
ATOM 4721 O O . HIS B 1 156 ? -20.688 28.391 8.5 1 97.94 156 HIS B O 1
ATOM 4727 N N . PHE B 1 157 ? -19.094 27.047 9.273 1 98.19 157 PHE B N 1
ATOM 4728 C CA . PHE B 1 157 ? -18.078 28.094 9.219 1 98.19 157 PHE B CA 1
ATOM 4729 C C . PHE B 1 157 ? -17.734 28.453 7.777 1 98.19 157 PHE B C 1
ATOM 4731 O O . PHE B 1 157 ? -17.422 29.609 7.469 1 98.19 157 PHE B O 1
ATOM 4738 N N . TRP B 1 158 ? -17.766 27.422 6.898 1 97.25 158 TRP B N 1
ATOM 4739 C CA . TRP B 1 158 ? -17.609 27.734 5.484 1 97.25 158 TRP B CA 1
ATOM 4740 C C . TRP B 1 158 ? -18.719 28.672 5.02 1 97.25 158 TRP B C 1
ATOM 4742 O O . TRP B 1 158 ? -18.469 29.656 4.316 1 97.25 158 TRP B O 1
ATOM 4752 N N . ASP B 1 159 ? -19.938 28.359 5.367 1 96.5 159 ASP B N 1
ATOM 4753 C CA . ASP B 1 159 ? -21.094 29.156 4.957 1 96.5 159 ASP B CA 1
ATOM 4754 C C . ASP B 1 159 ? -20.984 30.594 5.488 1 96.5 159 ASP B C 1
ATOM 4756 O O . ASP B 1 159 ? -21.25 31.547 4.762 1 96.5 159 ASP B O 1
ATOM 4760 N N . GLU B 1 160 ? -20.625 30.734 6.73 1 96.56 160 GLU B N 1
ATOM 4761 C CA . GLU B 1 160 ? -20.641 32.031 7.406 1 96.56 160 GLU B CA 1
ATOM 4762 C C . GLU B 1 160 ? -19.469 32.906 6.969 1 96.56 160 GLU B C 1
ATOM 4764 O O . GLU B 1 160 ? -19.578 34.125 6.883 1 96.56 160 GLU B O 1
ATOM 4769 N N . LEU B 1 161 ? -18.344 32.281 6.711 1 96.5 161 LEU B N 1
ATOM 4770 C CA . LEU B 1 161 ? -17.125 33.094 6.531 1 96.5 161 LEU B CA 1
ATOM 4771 C C . LEU B 1 161 ? -16.766 33.188 5.055 1 96.5 161 LEU B C 1
ATOM 4773 O O . LEU B 1 161 ? -16.125 34.156 4.637 1 96.5 161 LEU B O 1
ATOM 4777 N N . LEU B 1 162 ? -17.141 32.156 4.234 1 94.38 162 LEU B N 1
ATOM 4778 C CA . LEU B 1 162 ? -16.578 32.094 2.885 1 94.38 162 LEU B CA 1
ATOM 4779 C C . LEU B 1 162 ? -17.688 31.844 1.859 1 94.38 162 LEU B C 1
ATOM 4781 O O . LEU B 1 162 ? -17.484 32.062 0.664 1 94.38 162 LEU B O 1
ATOM 4785 N N . GLY B 1 163 ? -18.812 31.328 2.291 1 92.31 163 GLY B N 1
ATOM 4786 C CA . GLY B 1 163 ? -19.875 30.891 1.392 1 92.31 163 GLY B CA 1
ATOM 4787 C C . GLY B 1 163 ? -20.625 32.031 0.75 1 92.31 163 GLY B C 1
ATOM 4788 O O . GLY B 1 163 ? -20.266 33.219 0.938 1 92.31 163 GLY B O 1
ATOM 4789 N N . PRO B 1 164 ? -21.625 31.578 -0.04 1 87.44 164 PRO B N 1
ATOM 4790 C CA . PRO B 1 164 ? -22.484 32.594 -0.648 1 87.44 164 PRO B CA 1
ATOM 4791 C C . PRO B 1 164 ? -23.125 33.531 0.386 1 87.44 164 PRO B C 1
ATOM 4793 O O . PRO B 1 164 ? -23.656 33.062 1.396 1 87.44 164 PRO B O 1
ATOM 4796 N N . GLY B 1 165 ? -23.047 34.812 0.149 1 83.38 165 GLY B N 1
ATOM 4797 C CA . GLY B 1 165 ? -23.656 35.75 1.067 1 83.38 165 GLY B CA 1
ATOM 4798 C C . GLY B 1 165 ? -22.688 36.281 2.119 1 83.38 165 GLY B C 1
ATOM 4799 O O . GLY B 1 165 ? -23 37.25 2.828 1 83.38 165 GLY B O 1
ATOM 4800 N N . SER B 1 166 ? -21.625 35.562 2.262 1 86.69 166 SER B N 1
ATOM 4801 C CA . SER B 1 166 ? -20.609 36.062 3.182 1 86.69 166 SER B CA 1
ATOM 4802 C C . SER B 1 166 ? -19.922 37.312 2.637 1 86.69 166 SER B C 1
ATOM 4804 O O . SER B 1 166 ? -20.031 37.594 1.447 1 86.69 166 SER B O 1
ATOM 4806 N N . PRO B 1 167 ? -19.281 38 3.484 1 78.44 167 PRO B N 1
ATOM 4807 C CA . PRO B 1 167 ? -18.578 39.219 3.018 1 78.44 167 PRO B CA 1
ATOM 4808 C C . PRO B 1 167 ? -17.531 38.906 1.948 1 78.44 167 PRO B C 1
ATOM 4810 O O . PRO B 1 167 ? -17.172 39.781 1.155 1 78.44 167 PRO B O 1
ATOM 4813 N N . THR B 1 168 ? -17.016 37.75 1.956 1 75.69 168 THR B N 1
ATOM 4814 C CA . THR B 1 168 ? -16 37.344 0.999 1 75.69 168 THR B CA 1
ATOM 4815 C C . THR B 1 168 ? -16.531 37.438 -0.43 1 75.69 168 THR B C 1
ATOM 4817 O O . THR B 1 168 ? -15.797 37.844 -1.34 1 75.69 168 THR B O 1
ATOM 4820 N N . THR B 1 169 ? -17.75 37.125 -0.672 1 71 169 THR B N 1
ATOM 4821 C CA . THR B 1 169 ? -18.312 37.094 -2.02 1 71 169 THR B CA 1
ATOM 4822 C C . THR B 1 169 ? -18.703 38.5 -2.469 1 71 169 THR B C 1
ATOM 4824 O O . THR B 1 169 ? -18.828 38.75 -3.668 1 71 169 THR B O 1
ATOM 4827 N N . SER B 1 170 ? -18.938 39.344 -1.517 1 63.41 170 SER B N 1
ATOM 4828 C CA . SER B 1 170 ? -19.328 40.719 -1.886 1 63.41 170 SER B CA 1
ATOM 4829 C C . SER B 1 170 ? -18.125 41.5 -2.396 1 63.41 170 SER B C 1
ATOM 4831 O O . SER B 1 170 ? -18.297 42.531 -3.049 1 63.41 170 SER B O 1
ATOM 4833 N N . THR B 1 171 ? -17 41.062 -2.113 1 58.06 171 THR B N 1
ATOM 4834 C CA . THR B 1 171 ? -15.766 41.75 -2.486 1 58.06 171 THR B CA 1
ATOM 4835 C C . THR B 1 171 ? -15.203 41.188 -3.781 1 58.06 171 THR B C 1
ATOM 4837 O O . THR B 1 171 ? -14.062 41.469 -4.145 1 58.06 171 THR B O 1
ATOM 4840 N N . SER B 1 172 ? -15.852 40.281 -4.477 1 54.28 172 SER B N 1
ATOM 4841 C CA . SER B 1 172 ? -15.352 39.531 -5.625 1 54.28 172 SER B CA 1
ATOM 4842 C C . SER B 1 172 ? -14.625 40.469 -6.605 1 54.28 172 SER B C 1
ATOM 4844 O O . SER B 1 172 ? -13.789 40 -7.383 1 54.28 172 SER B O 1
ATOM 4846 N N . GLY B 1 173 ? -15.023 41.688 -6.578 1 50.25 173 GLY B N 1
ATOM 4847 C CA . GLY B 1 173 ? -14.305 42.594 -7.465 1 50.25 173 GLY B CA 1
ATOM 4848 C C . GLY B 1 173 ? -12.914 42.938 -6.965 1 50.25 173 GLY B C 1
ATOM 4849 O O . GLY B 1 173 ? -12.133 43.562 -7.676 1 50.25 173 GLY B O 1
ATOM 4850 N N . ILE B 1 174 ? -12.758 42.719 -5.676 1 48.84 174 ILE B N 1
ATOM 4851 C CA . ILE B 1 174 ? -11.453 43.125 -5.148 1 48.84 174 ILE B CA 1
ATOM 4852 C C . ILE B 1 174 ? -10.445 42 -5.375 1 48.84 174 ILE B C 1
ATOM 4854 O O . ILE B 1 174 ? -10.758 40.812 -5.16 1 48.84 174 ILE B O 1
ATOM 4858 N N . SER B 1 175 ? -9.547 42.25 -6.137 1 47.81 175 SER B N 1
ATOM 4859 C CA . SER B 1 175 ? -8.367 41.438 -6.406 1 47.81 175 SER B CA 1
ATOM 4860 C C . SER B 1 175 ? -7.836 40.812 -5.133 1 47.81 175 SER B C 1
ATOM 4862 O O . SER B 1 175 ? -6.883 41.312 -4.527 1 47.81 175 SER B O 1
ATOM 4864 N N . THR B 1 176 ? -8.68 40.625 -4.141 1 53.5 176 THR B N 1
ATOM 4865 C CA . THR B 1 176 ? -8.031 40.094 -2.951 1 53.5 176 THR B CA 1
ATOM 4866 C C . THR B 1 176 ? -7.57 38.656 -3.193 1 53.5 176 THR B C 1
ATOM 4868 O O . THR B 1 176 ? -8.391 37.75 -3.457 1 53.5 176 THR B O 1
ATOM 4871 N N . LYS B 1 177 ? -6.309 38.438 -3.791 1 63.12 177 LYS B N 1
ATOM 4872 C CA . LYS B 1 177 ? -5.594 37.281 -4.305 1 63.12 177 LYS B CA 1
ATOM 4873 C C . LYS B 1 177 ? -4.988 36.469 -3.17 1 63.12 177 LYS B C 1
ATOM 4875 O O . LYS B 1 177 ? -4.016 35.75 -3.373 1 63.12 177 LYS B O 1
ATOM 4880 N N . GLY B 1 178 ? -5.742 36.344 -1.978 1 82.75 178 GLY B N 1
ATOM 4881 C CA . GLY B 1 178 ? -4.996 35.562 -1.009 1 82.75 178 GLY B CA 1
ATOM 4882 C C . GLY B 1 178 ? -5.723 34.312 -0.581 1 82.75 178 GLY B C 1
ATOM 4883 O O . GLY B 1 178 ? -6.855 34.062 -1 1 82.75 178 GLY B O 1
ATOM 4884 N N . SER B 1 179 ? -5.148 33.406 0.175 1 93.25 179 SER B N 1
ATOM 4885 C CA . SER B 1 179 ? -5.699 32.156 0.694 1 93.25 179 SER B CA 1
ATOM 4886 C C . SER B 1 179 ? -6.891 32.438 1.609 1 93.25 179 SER B C 1
ATOM 4888 O O . SER B 1 179 ? -6.898 33.406 2.367 1 93.25 179 SER B O 1
ATOM 4890 N N . THR B 1 180 ? -7.941 31.609 1.479 1 94.62 180 THR B N 1
ATOM 4891 C CA . THR B 1 180 ? -9.094 31.75 2.363 1 94.62 180 THR B CA 1
ATOM 4892 C C . THR B 1 180 ? -9.375 30.453 3.104 1 94.62 180 THR B C 1
ATOM 4894 O O . THR B 1 180 ? -10.102 30.438 4.098 1 94.62 180 THR B O 1
ATOM 4897 N N . ILE B 1 181 ? -8.82 29.375 2.602 1 96.94 181 ILE B N 1
ATOM 4898 C CA . ILE B 1 181 ? -9.109 28.109 3.256 1 96.94 181 ILE B CA 1
ATOM 4899 C C . ILE B 1 181 ? -7.918 27.172 3.096 1 96.94 181 ILE B C 1
ATOM 4901 O O . ILE B 1 181 ? -7.293 27.109 2.033 1 96.94 181 ILE B O 1
ATOM 4905 N N . PHE B 1 182 ? -7.504 26.469 4.191 1 96.88 182 PHE B N 1
ATOM 4906 C CA . PHE B 1 182 ? -6.523 25.391 4.25 1 96.88 182 PHE B CA 1
ATOM 4907 C C . PHE B 1 182 ? -7.109 24.172 4.934 1 96.88 182 PHE B C 1
ATOM 4909 O O . PHE B 1 182 ? -8.078 24.266 5.688 1 96.88 182 PHE B O 1
ATOM 4916 N N . ALA B 1 183 ? -6.535 23.078 4.652 1 98.31 183 ALA B N 1
ATOM 4917 C CA . ALA B 1 183 ? -6.805 21.875 5.434 1 98.31 183 ALA B CA 1
ATOM 4918 C C . ALA B 1 183 ? -5.508 21.25 5.945 1 98.31 183 ALA B C 1
ATOM 4920 O O . ALA B 1 183 ? -4.461 21.375 5.305 1 98.31 183 ALA B O 1
ATOM 4921 N N . ALA B 1 184 ? -5.551 20.719 7.07 1 98.38 184 ALA B N 1
ATOM 4922 C CA . ALA B 1 184 ? -4.422 19.969 7.605 1 98.38 184 ALA B CA 1
ATOM 4923 C C . ALA B 1 184 ? -4.809 18.516 7.867 1 98.38 184 ALA B C 1
ATOM 4925 O O . ALA B 1 184 ? -5.879 18.234 8.414 1 98.38 184 ALA B O 1
ATOM 4926 N N . LEU B 1 185 ? -4 17.656 7.387 1 97.5 185 LEU B N 1
ATOM 4927 C CA . LEU B 1 185 ? -4.137 16.219 7.645 1 97.5 185 LEU B CA 1
ATOM 4928 C C . LEU B 1 185 ? -3.184 15.773 8.75 1 97.5 185 LEU B C 1
ATOM 4930 O O . LEU B 1 185 ? -1.969 15.953 8.633 1 97.5 185 LEU B O 1
ATOM 4934 N N . GLU B 1 186 ? -3.746 15.219 9.773 1 95.44 186 GLU B N 1
ATOM 4935 C CA . GLU B 1 186 ? -2.967 14.742 10.914 1 95.44 186 GLU B CA 1
ATOM 4936 C C . GLU B 1 186 ? -2.912 13.219 10.953 1 95.44 186 GLU B C 1
ATOM 4938 O O . GLU B 1 186 ? -3.91 12.562 11.258 1 95.44 186 GLU B O 1
ATOM 4943 N N . MET B 1 187 ? -1.766 12.711 10.711 1 91.62 187 MET B N 1
ATOM 4944 C CA . MET B 1 187 ? -1.569 11.266 10.742 1 91.62 187 MET B CA 1
ATOM 4945 C C . MET B 1 187 ? -1.258 10.789 12.156 1 91.62 187 MET B C 1
ATOM 4947 O O . MET B 1 187 ? -0.115 10.445 12.469 1 91.62 187 MET B O 1
ATOM 4951 N N . LEU B 1 188 ? -2.279 10.664 12.891 1 87.12 188 LEU B N 1
ATOM 4952 C CA . LEU B 1 188 ? -2.088 10.188 14.258 1 87.12 188 LEU B CA 1
ATOM 4953 C C . LEU B 1 188 ? -1.895 8.68 14.281 1 87.12 188 LEU B C 1
ATOM 4955 O O . LEU B 1 188 ? -2.229 7.988 13.32 1 87.12 188 LEU B O 1
ATOM 4959 N N . HIS B 1 189 ? -1.292 8.141 15.25 1 80.69 189 HIS B N 1
ATOM 4960 C CA . HIS B 1 189 ? -0.924 6.73 15.305 1 80.69 189 HIS B CA 1
ATOM 4961 C C . HIS B 1 189 ? -2.162 5.844 15.375 1 80.69 189 HIS B C 1
ATOM 4963 O O . HIS B 1 189 ? -2.133 4.695 14.922 1 80.69 189 HIS B O 1
ATOM 4969 N N . ASP B 1 190 ? -3.232 6.352 15.719 1 78.31 190 ASP B N 1
ATOM 4970 C CA . ASP B 1 190 ? -4.418 5.508 15.859 1 78.31 190 ASP B CA 1
ATOM 4971 C C . ASP B 1 190 ? -5.484 5.883 14.836 1 78.31 190 ASP B C 1
ATOM 4973 O O . ASP B 1 190 ? -6.383 5.09 14.547 1 78.31 190 ASP B O 1
ATOM 4977 N N . HIS B 1 191 ? -5.43 7.188 14.367 1 84.38 191 HIS B N 1
ATOM 4978 C CA . HIS B 1 191 ? -6.449 7.617 13.422 1 84.38 191 HIS B CA 1
ATOM 4979 C C . HIS B 1 191 ? -6 8.852 12.648 1 84.38 191 HIS B C 1
ATOM 4981 O O . HIS B 1 191 ? -4.984 9.461 12.984 1 84.38 191 HIS B O 1
ATOM 4987 N N . LEU B 1 192 ? -6.734 9.156 11.625 1 89.19 192 LEU B N 1
ATOM 4988 C CA . LEU B 1 192 ? -6.539 10.359 10.836 1 89.19 192 LEU B CA 1
ATOM 4989 C C . LEU B 1 192 ? -7.504 11.461 11.266 1 89.19 192 LEU B C 1
ATOM 4991 O O . LEU B 1 192 ? -8.688 11.195 11.508 1 89.19 192 LEU B O 1
ATOM 4995 N N . SER B 1 193 ? -6.977 12.602 11.461 1 93.62 193 SER B N 1
ATOM 4996 C CA . SER B 1 193 ? -7.785 13.773 11.789 1 93.62 193 SER B CA 1
ATOM 4997 C C . SER B 1 193 ? -7.586 14.883 10.773 1 93.62 193 SER B C 1
ATOM 4999 O O . SER B 1 193 ? -6.539 14.969 10.125 1 93.62 193 SER B O 1
ATOM 5001 N N . ILE B 1 194 ? -8.633 15.656 10.617 1 97.31 194 ILE B N 1
ATOM 5002 C CA . ILE B 1 194 ? -8.578 16.766 9.672 1 97.31 194 ILE B CA 1
ATOM 5003 C C . ILE B 1 194 ? -8.898 18.062 10.383 1 97.31 194 ILE B C 1
ATOM 5005 O O . ILE B 1 194 ? -9.859 18.141 11.156 1 97.31 194 ILE B O 1
ATOM 5009 N N . LYS B 1 195 ? -8.078 18.984 10.188 1 98 195 LYS B N 1
ATOM 5010 C CA . LYS B 1 195 ? -8.305 20.375 10.602 1 98 195 LYS B CA 1
ATOM 5011 C C . LYS B 1 195 ? -8.516 21.281 9.391 1 98 195 LYS B C 1
ATOM 5013 O O . LYS B 1 195 ? -7.895 21.078 8.352 1 98 195 LYS B O 1
ATOM 5018 N N . VAL B 1 196 ? -9.414 22.234 9.539 1 98.62 196 VAL B N 1
ATOM 5019 C CA . VAL B 1 196 ? -9.633 23.188 8.461 1 98.62 196 VAL B CA 1
ATOM 5020 C C . VAL B 1 196 ? -9.445 24.609 8.992 1 98.62 196 VAL B C 1
ATOM 5022 O O . VAL B 1 196 ? -9.82 24.922 10.125 1 98.62 196 VAL B O 1
ATOM 5025 N N . TYR B 1 197 ? -8.852 25.406 8.203 1 98.5 197 TYR B N 1
ATOM 5026 C CA . TYR B 1 197 ? -8.594 26.812 8.508 1 98.5 197 TYR B CA 1
ATOM 5027 C C . TYR B 1 197 ? -9.406 27.719 7.602 1 98.5 197 TYR B C 1
ATOM 5029 O O . TYR B 1 197 ? -9.508 27.484 6.395 1 98.5 197 TYR B O 1
ATOM 5037 N N . PHE B 1 198 ? -9.969 28.75 8.172 1 98 198 PHE B N 1
ATOM 5038 C CA . PHE B 1 198 ? -10.727 29.766 7.445 1 98 198 PHE B CA 1
ATOM 5039 C C . PHE B 1 198 ? -10.102 31.141 7.629 1 98 198 PHE B C 1
ATOM 5041 O O . PHE B 1 198 ? -9.891 31.578 8.758 1 98 198 PHE B O 1
ATOM 5048 N N . ILE B 1 199 ? -9.852 31.766 6.562 1 96.44 199 ILE B N 1
ATOM 5049 C CA . ILE B 1 199 ? -9.344 33.125 6.57 1 96.44 199 ILE B CA 1
ATOM 5050 C C . ILE B 1 199 ? -10.359 34.062 5.902 1 96.44 199 ILE B C 1
ATOM 5052 O O . ILE B 1 199 ? -10.336 34.25 4.684 1 96.44 199 ILE B O 1
ATOM 5056 N N . PRO B 1 200 ? -11.133 34.75 6.711 1 94.19 200 PRO B N 1
ATOM 5057 C CA . PRO B 1 200 ? -12.133 35.656 6.117 1 94.19 200 PRO B CA 1
ATOM 5058 C C . PRO B 1 200 ? -11.5 36.812 5.375 1 94.19 200 PRO B C 1
ATOM 5060 O O . PRO B 1 200 ? -10.445 37.312 5.781 1 94.19 200 PRO B O 1
ATOM 5063 N N . VAL B 1 201 ? -12.188 37.219 4.348 1 91.62 201 VAL B N 1
ATOM 5064 C CA . VAL B 1 201 ? -11.789 38.438 3.629 1 91.62 201 VAL B CA 1
ATOM 5065 C C . VAL B 1 201 ? -12.391 39.656 4.309 1 91.62 201 VAL B C 1
ATOM 5067 O O . VAL B 1 201 ? -13.609 39.75 4.461 1 91.62 201 VAL B O 1
ATOM 5070 N N . GLU B 1 202 ? -11.516 40.531 4.68 1 91.38 202 GLU B N 1
ATOM 5071 C CA . GLU B 1 202 ? -11.984 41.75 5.363 1 91.38 202 GLU B CA 1
ATOM 5072 C C . GLU B 1 202 ? -12.633 42.719 4.391 1 91.38 202 GLU B C 1
ATOM 5074 O O . GLU B 1 202 ? -12.234 42.812 3.229 1 91.38 202 GLU B O 1
ATOM 5079 N N . THR B 1 203 ? -13.68 43.344 4.852 1 87.56 203 THR B N 1
ATOM 5080 C CA . THR B 1 203 ? -14.328 44.469 4.152 1 87.56 203 THR B CA 1
ATOM 5081 C C . THR B 1 203 ? -14.18 45.75 4.941 1 87.56 203 THR B C 1
ATOM 5083 O O . THR B 1 203 ? -13.742 45.75 6.094 1 87.56 203 THR B O 1
ATOM 5086 N N . PRO B 1 204 ? -14.414 46.906 4.234 1 87.75 204 PRO B N 1
ATOM 5087 C CA . PRO B 1 204 ? -14.367 48.156 4.992 1 87.75 204 PRO B CA 1
ATOM 5088 C C . PRO B 1 204 ? -15.266 48.125 6.227 1 87.75 204 PRO B C 1
ATOM 5090 O O . PRO B 1 204 ? -14.953 48.781 7.234 1 87.75 204 PRO B O 1
ATOM 5093 N N . GLU B 1 205 ? -16.328 47.375 6.203 1 90.25 205 GLU B N 1
ATOM 5094 C CA . GLU B 1 205 ? -17.328 47.344 7.27 1 90.25 205 GLU B CA 1
ATOM 5095 C C . GLU B 1 205 ? -17.031 46.25 8.289 1 90.25 205 GLU B C 1
ATOM 5097 O O . GLU B 1 205 ? -17.391 46.375 9.461 1 90.25 205 GLU B O 1
ATOM 5102 N N . LEU B 1 206 ? -16.438 45.219 7.879 1 93.25 206 LEU B N 1
ATOM 5103 C CA . LEU B 1 206 ? -16.297 44.062 8.742 1 93.25 206 LEU B CA 1
ATOM 5104 C C . LEU B 1 206 ? -14.852 43.562 8.742 1 93.25 206 LEU B C 1
ATOM 5106 O O . LEU B 1 206 ? -14.336 43.125 7.703 1 93.25 206 LEU B O 1
ATOM 5110 N N . SER B 1 207 ? -14.227 43.562 9.953 1 94.75 207 SER B N 1
ATOM 5111 C CA . SER B 1 207 ? -12.898 42.969 10.125 1 94.75 207 SER B CA 1
ATOM 5112 C C . SER B 1 207 ? -12.977 41.469 10.188 1 94.75 207 SER B C 1
ATOM 5114 O O . SER B 1 207 ? -14.055 40.906 10.367 1 94.75 207 SER B O 1
ATOM 5116 N N . ALA B 1 208 ? -11.875 40.844 9.969 1 95.75 208 ALA B N 1
ATOM 5117 C CA . ALA B 1 208 ? -11.812 39.375 10.133 1 95.75 208 ALA B CA 1
ATOM 5118 C C . ALA B 1 208 ? -12.289 38.969 11.516 1 95.75 208 ALA B C 1
ATOM 5120 O O . ALA B 1 208 ? -13 37.969 11.656 1 95.75 208 ALA B O 1
ATOM 5121 N N . TRP B 1 209 ? -11.914 39.75 12.539 1 97.56 209 TRP B N 1
ATOM 5122 C CA . TRP B 1 209 ? -12.289 39.469 13.914 1 97.56 209 TRP B CA 1
ATOM 5123 C C . TRP B 1 209 ? -13.805 39.469 14.086 1 97.56 209 TRP B C 1
ATOM 5125 O O . TRP B 1 209 ? -14.383 38.562 14.68 1 97.56 209 TRP B O 1
ATOM 5135 N N . HIS B 1 210 ? -14.414 40.5 13.578 1 97.12 210 HIS B N 1
ATOM 5136 C CA . HIS B 1 210 ? -15.859 40.594 13.688 1 97.12 210 HIS B CA 1
ATOM 5137 C C . HIS B 1 210 ? -16.562 39.406 13.016 1 97.12 210 HIS B C 1
ATOM 5139 O O . HIS B 1 210 ? -17.547 38.906 13.539 1 97.12 210 HIS B O 1
ATOM 5145 N N . GLN B 1 211 ? -16.078 39.062 11.852 1 97.31 211 GLN B N 1
ATOM 5146 C CA . GLN B 1 211 ? -16.656 37.938 11.109 1 97.31 211 GLN B CA 1
ATOM 5147 C C . GLN B 1 211 ? -16.484 36.625 11.867 1 97.31 211 GLN B C 1
ATOM 5149 O O . GLN B 1 211 ? -17.422 35.844 11.992 1 97.31 211 GLN B O 1
ATOM 5154 N N . ILE B 1 212 ? -15.297 36.375 12.406 1 98.31 212 ILE B N 1
ATOM 5155 C CA . ILE B 1 212 ? -14.977 35.156 13.133 1 98.31 212 ILE B CA 1
ATOM 5156 C C . ILE B 1 212 ? -15.828 35.062 14.391 1 98.31 212 ILE B C 1
ATOM 5158 O O . ILE B 1 212 ? -16.438 34.031 14.672 1 98.31 212 ILE B O 1
ATOM 5162 N N . ARG B 1 213 ? -15.867 36.125 15.125 1 98 213 ARG B N 1
ATOM 5163 C CA . ARG B 1 213 ? -16.656 36.156 16.359 1 98 213 ARG B CA 1
ATOM 5164 C C . ARG B 1 213 ? -18.125 35.844 16.078 1 98 213 ARG B C 1
ATOM 5166 O O . ARG B 1 213 ? -18.734 35.031 16.766 1 98 213 ARG B O 1
ATOM 5173 N N . HIS B 1 214 ? -18.656 36.5 15.07 1 97.19 214 HIS B N 1
ATOM 5174 C CA . HIS B 1 214 ? -20.062 36.281 14.703 1 97.19 214 HIS B CA 1
ATOM 5175 C C . HIS B 1 214 ? -20.297 34.812 14.312 1 97.19 214 HIS B C 1
ATOM 5177 O O . HIS B 1 214 ? -21.297 34.219 14.719 1 97.19 214 HIS B O 1
ATOM 5183 N N . ALA B 1 215 ? -19.438 34.281 13.492 1 98.12 215 ALA B N 1
ATOM 5184 C CA . ALA B 1 215 ? -19.578 32.875 13.047 1 98.12 215 ALA B CA 1
ATOM 5185 C C . ALA B 1 215 ? -19.578 31.922 14.234 1 98.12 215 ALA B C 1
ATOM 5187 O O . ALA B 1 215 ? -20.312 30.938 14.242 1 98.12 215 ALA B O 1
ATOM 5188 N N . ILE B 1 216 ? -18.703 32.156 15.266 1 98 216 ILE B N 1
ATOM 5189 C CA . ILE B 1 216 ? -18.656 31.328 16.453 1 98 216 ILE B CA 1
ATOM 5190 C C . ILE B 1 216 ? -19.953 31.469 17.25 1 98 216 ILE B C 1
ATOM 5192 O O . ILE B 1 216 ? -20.547 30.469 17.672 1 98 216 ILE B O 1
ATOM 5196 N N . GLU B 1 217 ? -20.391 32.656 17.406 1 97.25 217 GLU B N 1
ATOM 5197 C CA . GLU B 1 217 ? -21.594 32.906 18.188 1 97.25 217 GLU B CA 1
ATOM 5198 C C . GLU B 1 217 ? -22.812 32.25 17.562 1 97.25 217 GLU B C 1
ATOM 5200 O O . GLU B 1 217 ? -23.734 31.844 18.281 1 97.25 217 GLU B O 1
ATOM 5205 N N . THR B 1 218 ? -22.828 32.094 16.281 1 97.06 218 THR B N 1
ATOM 5206 C CA . THR B 1 218 ? -24 31.562 15.594 1 97.06 218 THR B CA 1
ATOM 5207 C C . THR B 1 218 ? -23.812 30.078 15.305 1 97.06 218 THR B C 1
ATOM 5209 O O . THR B 1 218 ? -24.641 29.469 14.609 1 97.06 218 THR B O 1
ATOM 5212 N N . SER B 1 219 ? -22.766 29.484 15.75 1 97 219 SER B N 1
ATOM 5213 C CA . SER B 1 219 ? -22.422 28.094 15.422 1 97 219 SER B CA 1
ATOM 5214 C C . SER B 1 219 ? -23.25 27.109 16.25 1 97 219 SER B C 1
ATOM 5216 O O . SER B 1 219 ? -23.312 25.922 15.93 1 97 219 SER B O 1
ATOM 5218 N N . GLY B 1 220 ? -23.891 27.578 17.25 1 93.75 220 GLY B N 1
ATOM 5219 C CA . GLY B 1 220 ? -24.562 26.688 18.203 1 93.75 220 GLY B CA 1
ATOM 5220 C C . GLY B 1 220 ? -23.641 26.203 19.312 1 93.75 220 GLY B C 1
ATOM 5221 O O . GLY B 1 220 ? -24 25.281 20.062 1 93.75 220 GLY B O 1
ATOM 5222 N N . CYS B 1 221 ? -22.5 26.797 19.438 1 91.75 221 CYS B N 1
ATOM 5223 C CA . CYS B 1 221 ? -21.562 26.469 20.5 1 91.75 221 CYS B CA 1
ATOM 5224 C C . CYS B 1 221 ? -22.219 26.609 21.875 1 91.75 221 CYS B C 1
ATOM 5226 O O . CYS B 1 221 ? -22.828 27.656 22.172 1 91.75 221 CYS B O 1
ATOM 5228 N N . GLN B 1 222 ? -22.078 25.609 22.656 1 86.94 222 GLN B N 1
ATOM 5229 C CA . GLN B 1 222 ? -22.812 25.516 23.906 1 86.94 222 GLN B CA 1
ATOM 5230 C C . GLN B 1 222 ? -22.266 26.484 24.953 1 86.94 222 GLN B C 1
ATOM 5232 O O . GLN B 1 222 ? -23 26.969 25.812 1 86.94 222 GLN B O 1
ATOM 5237 N N . ASN B 1 223 ? -21.016 26.672 24.906 1 91.69 223 ASN B N 1
ATOM 5238 C CA . ASN B 1 223 ? -20.359 27.531 25.875 1 91.69 223 ASN B CA 1
ATOM 5239 C C . ASN B 1 223 ? -19.469 28.578 25.188 1 91.69 223 ASN B C 1
ATOM 5241 O O . ASN B 1 223 ? -18.562 28.219 24.438 1 91.69 223 ASN B O 1
ATOM 5245 N N . LEU B 1 224 ? -19.719 29.859 25.516 1 95.12 224 LEU B N 1
ATOM 5246 C CA . LEU B 1 224 ? -19 30.938 24.844 1 95.12 224 LEU B CA 1
ATOM 5247 C C . LEU B 1 224 ? -18.141 31.734 25.828 1 95.12 224 LEU B C 1
ATOM 5249 O O . LEU B 1 224 ? -17.672 32.812 25.516 1 95.12 224 LEU B O 1
ATOM 5253 N N . GLU B 1 225 ? -17.938 31.188 27 1 96.56 225 GLU B N 1
ATOM 5254 C CA . GLU B 1 225 ? -17.219 31.906 28.031 1 96.56 225 GLU B CA 1
ATOM 5255 C C . GLU B 1 225 ? -15.781 32.219 27.594 1 96.56 225 GLU B C 1
ATOM 5257 O O . GLU B 1 225 ? -15.289 33.312 27.766 1 96.56 225 GLU B O 1
ATOM 5262 N N . ALA B 1 226 ? -15.094 31.234 27.109 1 97.44 226 ALA B N 1
ATOM 5263 C CA . ALA B 1 226 ? -13.727 31.438 26.641 1 97.44 226 ALA B CA 1
ATOM 5264 C C . ALA B 1 226 ? -13.664 32.5 25.547 1 97.44 226 ALA B C 1
ATOM 5266 O O . ALA B 1 226 ? -12.727 33.312 25.516 1 97.44 226 ALA B O 1
ATOM 5267 N N . LEU B 1 227 ? -14.648 32.5 24.656 1 97.81 227 LEU B N 1
ATOM 5268 C CA . LEU B 1 227 ? -14.703 33.531 23.594 1 97.81 227 LEU B CA 1
ATOM 5269 C C . LEU B 1 227 ? -14.852 34.906 24.188 1 97.81 227 LEU B C 1
ATOM 5271 O O . LEU B 1 227 ? -14.211 35.875 23.719 1 97.81 227 LEU B O 1
ATOM 5275 N N . LYS B 1 228 ? -15.664 35.031 25.172 1 97.31 228 LYS B N 1
ATOM 5276 C CA . LYS B 1 228 ? -15.883 36.344 25.828 1 97.31 228 LYS B CA 1
ATOM 5277 C C . LYS B 1 228 ? -14.609 36.844 26.484 1 97.31 228 LYS B C 1
ATOM 5279 O O . LYS B 1 228 ? -14.336 38.031 26.469 1 97.31 228 LYS B O 1
ATOM 5284 N N . HIS B 1 229 ? -13.875 35.938 27.078 1 97.94 229 HIS B N 1
ATOM 5285 C CA . HIS B 1 229 ? -12.594 36.312 27.672 1 97.94 229 HIS B CA 1
ATOM 5286 C C . HIS B 1 229 ? -11.625 36.812 26.609 1 97.94 229 HIS B C 1
ATOM 5288 O O . HIS B 1 229 ? -10.914 37.781 26.828 1 97.94 229 HIS B O 1
ATOM 5294 N N . VAL B 1 230 ? -11.578 36.125 25.5 1 98.44 230 VAL B N 1
ATOM 5295 C CA . VAL B 1 230 ? -10.695 36.562 24.422 1 98.44 230 VAL B CA 1
ATOM 5296 C C . VAL B 1 230 ? -11.133 37.938 23.891 1 98.44 230 VAL B C 1
ATOM 5298 O O . VAL B 1 230 ? -10.305 38.812 23.656 1 98.44 230 VAL B O 1
ATOM 5301 N N . GLU B 1 231 ? -12.438 38.094 23.734 1 98.19 231 GLU B N 1
ATOM 5302 C CA . GLU B 1 231 ? -12.977 39.375 23.281 1 98.19 231 GLU B CA 1
ATOM 5303 C C . GLU B 1 231 ? -12.594 40.5 24.234 1 98.19 231 GLU B C 1
ATOM 5305 O O . GLU B 1 231 ? -12.172 41.562 23.797 1 98.19 231 GLU B O 1
ATOM 5310 N N . ALA B 1 232 ? -12.773 40.25 25.484 1 98.19 232 ALA B N 1
ATOM 5311 C CA . ALA B 1 232 ? -12.422 41.25 26.484 1 98.19 232 ALA B CA 1
ATOM 5312 C C . ALA B 1 232 ? -10.938 41.594 26.438 1 98.19 232 ALA B C 1
ATOM 5314 O O . ALA B 1 232 ? -10.547 42.75 26.531 1 98.19 232 ALA B O 1
ATOM 5315 N N . TYR B 1 233 ? -10.133 40.594 26.328 1 98.44 233 TYR B N 1
ATOM 5316 C CA . TYR B 1 233 ? -8.688 40.781 26.281 1 98.44 233 TYR B CA 1
ATOM 5317 C C . TYR B 1 233 ? -8.289 41.625 25.062 1 98.44 233 TYR B C 1
ATOM 5319 O O . TYR B 1 233 ? -7.488 42.562 25.172 1 98.44 233 TYR B O 1
ATOM 5327 N N . LEU B 1 234 ? -8.867 41.312 23.906 1 98.44 234 LEU B N 1
ATOM 5328 C CA . LEU B 1 234 ? -8.531 41.938 22.641 1 98.44 234 LEU B CA 1
ATOM 5329 C C . LEU B 1 234 ? -9.023 43.375 22.625 1 98.44 234 LEU B C 1
ATOM 5331 O O . LEU B 1 234 ? -8.477 44.219 21.906 1 98.44 234 LEU B O 1
ATOM 5335 N N . SER B 1 235 ? -10.047 43.688 23.406 1 97.62 235 SER B N 1
ATOM 5336 C CA . SER B 1 235 ? -10.672 45.031 23.312 1 97.62 235 SER B CA 1
ATOM 5337 C C . SER B 1 235 ? -10.242 45.906 24.469 1 97.62 235 SER B C 1
ATOM 5339 O O . SER B 1 235 ? -10.172 47.125 24.312 1 97.62 235 SER B O 1
ATOM 5341 N N . LYS B 1 236 ? -9.891 45.344 25.594 1 97 236 LYS B N 1
ATOM 5342 C CA . LYS B 1 236 ? -9.758 46.156 26.797 1 97 236 LYS B CA 1
ATOM 5343 C C . LYS B 1 236 ? -8.32 46.156 27.297 1 97 236 LYS B C 1
ATOM 5345 O O . LYS B 1 236 ? -7.922 47.062 28.047 1 97 236 LYS B O 1
ATOM 5350 N N . HIS B 1 237 ? -7.629 45.219 27.016 1 97.31 237 HIS B N 1
ATOM 5351 C CA . HIS B 1 237 ? -6.27 45.062 27.531 1 97.31 237 HIS B CA 1
ATOM 5352 C C . HIS B 1 237 ? -5.262 45.75 26.609 1 97.31 237 HIS B C 1
ATOM 5354 O O . HIS B 1 237 ? -5.367 45.656 25.391 1 97.31 237 HIS B O 1
ATOM 5360 N N . ASP B 1 238 ? -4.273 46.438 27.109 1 97.25 238 ASP B N 1
ATOM 5361 C CA . ASP B 1 238 ? -3.309 47.188 26.312 1 97.25 238 ASP B CA 1
ATOM 5362 C C . ASP B 1 238 ? -2.559 46.281 25.344 1 97.25 238 ASP B C 1
ATOM 5364 O O . ASP B 1 238 ? -2.445 46.594 24.156 1 97.25 238 ASP B O 1
ATOM 5368 N N . ASP B 1 239 ? -2.029 45.188 25.844 1 98 239 ASP B N 1
ATOM 5369 C CA . ASP B 1 239 ? -1.314 44.25 24.984 1 98 239 ASP B CA 1
ATOM 5370 C C . ASP B 1 239 ? -2.275 43.531 24.047 1 98 239 ASP B C 1
ATOM 5372 O O . ASP B 1 239 ? -1.949 43.25 22.891 1 98 239 ASP B O 1
ATOM 5376 N N . GLY B 1 240 ? -3.434 43.156 24.594 1 98.31 240 GLY B N 1
ATOM 5377 C CA . GLY B 1 240 ? -4.445 42.5 23.781 1 98.31 240 GLY B CA 1
ATOM 5378 C C . GLY B 1 240 ? -4.848 43.281 22.562 1 98.31 240 GLY B C 1
ATOM 5379 O O . GLY B 1 240 ? -5.082 42.75 21.484 1 98.31 240 GLY B O 1
ATOM 5380 N N . ARG B 1 241 ? -4.922 44.562 22.688 1 97.88 241 ARG B N 1
ATOM 5381 C CA . ARG B 1 241 ? -5.348 45.438 21.609 1 97.88 241 ARG B CA 1
ATOM 5382 C C . ARG B 1 241 ? -4.316 45.469 20.484 1 97.88 241 ARG B C 1
ATOM 5384 O O . ARG B 1 241 ? -4.609 45.938 19.391 1 97.88 241 ARG B O 1
ATOM 5391 N N . ARG B 1 242 ? -3.158 44.969 20.766 1 97.81 242 ARG B N 1
ATOM 5392 C CA . ARG B 1 242 ? -2.102 44.938 19.75 1 97.81 242 ARG B CA 1
ATOM 5393 C C . ARG B 1 242 ? -2.205 43.688 18.891 1 97.81 242 ARG B C 1
ATOM 5395 O O . ARG B 1 242 ? -1.464 43.531 17.906 1 97.81 242 ARG B O 1
ATOM 5402 N N . LEU B 1 243 ? -3.078 42.844 19.25 1 98.38 243 LEU B N 1
ATOM 5403 C CA . LEU B 1 243 ? -3.295 41.625 18.484 1 98.38 243 LEU B CA 1
ATOM 5404 C C . LEU B 1 243 ? -4.387 41.812 17.438 1 98.38 243 LEU B C 1
ATOM 5406 O O . LEU B 1 243 ? -5.387 42.469 17.703 1 98.38 243 LEU B O 1
ATOM 5410 N N . ARG B 1 244 ? -4.191 41.219 16.297 1 97.44 244 ARG B N 1
ATOM 5411 C CA . ARG B 1 244 ? -5.172 41.25 15.211 1 97.44 244 ARG B CA 1
ATOM 5412 C C . ARG B 1 244 ? -5.574 39.844 14.797 1 97.44 244 ARG B C 1
ATOM 5414 O O . ARG B 1 244 ? -4.848 39.188 14.055 1 97.44 244 ARG B O 1
ATOM 5421 N N . PRO B 1 245 ? -6.785 39.406 15.242 1 98.06 245 PRO B N 1
ATOM 5422 C CA . PRO B 1 245 ? -7.262 38.094 14.773 1 98.06 245 PRO B CA 1
ATOM 5423 C C . PRO B 1 245 ? -7.48 38.062 13.258 1 98.06 245 PRO B C 1
ATOM 5425 O O . PRO B 1 245 ? -7.949 39.031 12.68 1 98.06 245 PRO B O 1
ATOM 5428 N N . PHE B 1 246 ? -7.109 36.875 12.578 1 96.56 246 PHE B N 1
ATOM 5429 C CA . PHE B 1 246 ? -7.191 36.906 11.125 1 96.56 246 PHE B CA 1
ATOM 5430 C C . PHE B 1 246 ? -7.617 35.531 10.594 1 96.56 246 PHE B C 1
ATOM 5432 O O . PHE B 1 246 ? -7.93 35.375 9.414 1 96.56 246 PHE B O 1
ATOM 5439 N N . MET B 1 247 ? -7.664 34.469 11.383 1 98 247 MET B N 1
ATOM 5440 C CA . MET B 1 247 ? -7.906 33.125 10.906 1 98 247 MET B CA 1
ATOM 5441 C C . MET B 1 247 ? -8.57 32.281 11.992 1 98 247 MET B C 1
ATOM 5443 O O . MET B 1 247 ? -8.312 32.469 13.18 1 98 247 MET B O 1
ATOM 5447 N N . LEU B 1 248 ? -9.445 31.391 11.609 1 98.62 248 LEU B N 1
ATOM 5448 C CA . LEU B 1 248 ? -10.117 30.438 12.484 1 98.62 248 LEU B CA 1
ATOM 5449 C C . LEU B 1 248 ? -9.836 29 12.031 1 98.62 248 LEU B C 1
ATOM 5451 O O . LEU B 1 248 ? -9.883 28.703 10.836 1 98.62 248 LEU B O 1
ATOM 5455 N N . ALA B 1 249 ? -9.469 28.156 12.953 1 98.69 249 ALA B N 1
ATOM 5456 C CA . ALA B 1 249 ? -9.305 26.734 12.625 1 98.69 249 ALA B CA 1
ATOM 5457 C C . ALA B 1 249 ? -10.234 25.859 13.469 1 98.69 249 ALA B C 1
ATOM 5459 O O . ALA B 1 249 ? -10.445 26.141 14.648 1 98.69 249 ALA B O 1
ATOM 5460 N N . ILE B 1 250 ? -10.711 24.797 12.906 1 98.38 250 ILE B N 1
ATOM 5461 C CA . ILE B 1 250 ? -11.57 23.844 13.594 1 98.38 250 ILE B CA 1
ATOM 5462 C C . ILE B 1 250 ? -11.094 22.422 13.312 1 98.38 250 ILE B C 1
ATOM 5464 O O . ILE B 1 250 ? -10.344 22.188 12.359 1 98.38 250 ILE B O 1
ATOM 5468 N N . ASP B 1 251 ? -11.484 21.469 14.195 1 97.38 251 ASP B N 1
ATOM 5469 C CA . ASP B 1 251 ? -11.344 20.047 13.906 1 97.38 251 ASP B CA 1
ATOM 5470 C C . ASP B 1 251 ? -12.617 19.5 13.266 1 97.38 251 ASP B C 1
ATOM 5472 O O . ASP B 1 251 ? -13.727 19.859 13.656 1 97.38 251 ASP B O 1
ATOM 5476 N N . CYS B 1 252 ? -12.461 18.703 12.273 1 97.81 252 CYS B N 1
ATOM 5477 C CA . CYS B 1 252 ? -13.617 18.078 11.648 1 97.81 252 CYS B CA 1
ATOM 5478 C C . CYS B 1 252 ? -14.086 16.859 12.445 1 97.81 252 CYS B C 1
ATOM 5480 O O . CYS B 1 252 ? -14.023 15.734 11.953 1 97.81 252 CYS B O 1
ATOM 5482 N N . VAL B 1 253 ? -14.602 17.062 13.57 1 96.5 253 VAL B N 1
ATOM 5483 C CA . VAL B 1 253 ? -15.219 16.109 14.492 1 96.5 253 VAL B CA 1
ATOM 5484 C C . VAL B 1 253 ? -16.578 16.641 14.953 1 96.5 253 VAL B C 1
ATOM 5486 O O . VAL B 1 253 ? -17 17.719 14.531 1 96.5 253 VAL B O 1
ATOM 5489 N N . GLU B 1 254 ? -17.234 15.867 15.82 1 95.44 254 GLU B N 1
ATOM 5490 C CA . GLU B 1 254 ? -18.484 16.375 16.375 1 95.44 254 GLU B CA 1
ATOM 5491 C C . GLU B 1 254 ? -18.281 17.719 17.062 1 95.44 254 GLU B C 1
ATOM 5493 O O . GLU B 1 254 ? -17.281 17.906 17.781 1 95.44 254 GLU B O 1
ATOM 5498 N N . PRO B 1 255 ? -19.141 18.672 16.875 1 94.81 255 PRO B N 1
ATOM 5499 C CA . PRO B 1 255 ? -18.969 20.047 17.344 1 94.81 255 PRO B CA 1
ATOM 5500 C C . PRO B 1 255 ? -18.547 20.125 18.812 1 94.81 255 PRO B C 1
ATOM 5502 O O . PRO B 1 255 ? -17.656 20.906 19.156 1 94.81 255 PRO B O 1
ATOM 5505 N N . GLY B 1 256 ? -19.078 19.344 19.625 1 93.56 256 GLY B N 1
ATOM 5506 C CA . GLY B 1 256 ? -18.734 19.375 21.031 1 93.56 256 GLY B CA 1
ATOM 5507 C C . GLY B 1 256 ? -17.297 18.969 21.328 1 93.56 256 GLY B C 1
ATOM 5508 O O . GLY B 1 256 ? -16.766 19.297 22.375 1 93.56 256 GLY B O 1
ATOM 5509 N N . ALA B 1 257 ? -16.703 18.312 20.406 1 93.88 257 ALA B N 1
ATOM 5510 C CA . ALA B 1 257 ? -15.344 17.797 20.594 1 93.88 257 ALA B CA 1
ATOM 5511 C C . ALA B 1 257 ? -14.328 18.625 19.797 1 93.88 257 ALA B C 1
ATOM 5513 O O . ALA B 1 257 ? -13.117 18.422 19.938 1 93.88 257 ALA B O 1
ATOM 5514 N N . SER B 1 258 ? -14.844 19.562 18.922 1 95.88 258 SER B N 1
ATOM 5515 C CA . SER B 1 258 ? -13.969 20.344 18.062 1 95.88 258 SER B CA 1
ATOM 5516 C C . SER B 1 258 ? -13.258 21.438 18.844 1 95.88 258 SER B C 1
ATOM 5518 O O . SER B 1 258 ? -13.82 22.016 19.781 1 95.88 258 SER B O 1
ATOM 5520 N N . ARG B 1 259 ? -12.109 21.641 18.562 1 95.12 259 ARG B N 1
ATOM 5521 C CA . ARG B 1 259 ? -11.484 22.906 18.953 1 95.12 259 ARG B CA 1
ATOM 5522 C C . ARG B 1 259 ? -11.992 24.062 18.094 1 95.12 259 ARG B C 1
ATOM 5524 O O . ARG B 1 259 ? -12.5 23.844 17 1 95.12 259 ARG B O 1
ATOM 5531 N N . LEU B 1 260 ? -11.766 25.25 18.594 1 97.69 260 LEU B N 1
ATOM 5532 C CA . LEU B 1 260 ? -11.977 26.516 17.922 1 97.69 260 LEU B CA 1
ATOM 5533 C C . LEU B 1 260 ? -10.781 27.453 18.141 1 97.69 260 LEU B C 1
ATOM 5535 O O . LEU B 1 260 ? -10.734 28.188 19.125 1 97.69 260 LEU B O 1
ATOM 5539 N N . LYS B 1 261 ? -9.914 27.469 17.188 1 98.44 261 LYS B N 1
ATOM 5540 C CA . LYS B 1 261 ? -8.641 28.172 17.359 1 98.44 261 LYS B CA 1
ATOM 5541 C C . LYS B 1 261 ? -8.641 29.5 16.609 1 98.44 261 LYS B C 1
ATOM 5543 O O . LYS B 1 261 ? -8.68 29.516 15.375 1 98.44 261 LYS B O 1
ATOM 5548 N N . ILE B 1 262 ? -8.562 30.578 17.297 1 98.69 262 ILE B N 1
ATOM 5549 C CA . ILE B 1 262 ? -8.492 31.922 16.719 1 98.69 262 ILE B CA 1
ATOM 5550 C C . ILE B 1 262 ? -7.035 32.375 16.625 1 98.69 262 ILE B C 1
ATOM 5552 O O . ILE B 1 262 ? -6.363 32.531 17.656 1 98.69 262 ILE B O 1
ATOM 5556 N N . TYR B 1 263 ? -6.609 32.562 15.453 1 98.62 263 TYR B N 1
ATOM 5557 C CA . TYR B 1 263 ? -5.234 33 15.25 1 98.62 263 TYR B CA 1
ATOM 5558 C C . TYR B 1 263 ? -5.156 34.5 15.211 1 98.62 263 TYR B C 1
ATOM 5560 O O . TYR B 1 263 ? -5.992 35.156 14.578 1 98.62 263 TYR B O 1
ATOM 5568 N N . ALA B 1 264 ? -4.168 35.062 15.844 1 98.62 264 ALA B N 1
ATOM 5569 C CA . ALA B 1 264 ? -3.955 36.5 15.891 1 98.62 264 ALA B CA 1
ATOM 5570 C C . ALA B 1 264 ? -2.471 36.844 15.797 1 98.62 264 ALA B C 1
ATOM 5572 O O . ALA B 1 264 ? -1.626 36.125 16.312 1 98.62 264 ALA B O 1
ATOM 5573 N N . ARG B 1 265 ? -2.186 37.938 15.219 1 97.5 265 ARG B N 1
ATOM 5574 C CA . ARG B 1 265 ? -0.805 38.344 15.023 1 97.5 265 ARG B CA 1
ATOM 5575 C C . ARG B 1 265 ? -0.564 39.719 15.648 1 97.5 265 ARG B C 1
ATOM 5577 O O . ARG B 1 265 ? -1.511 40.469 15.891 1 97.5 265 ARG B O 1
ATOM 5584 N N . SER B 1 266 ? 0.669 40 15.938 1 97.75 266 SER B N 1
ATOM 5585 C CA . SER B 1 266 ? 1.127 41.312 16.438 1 97.75 266 SER B CA 1
ATOM 5586 C C . SER B 1 266 ? 2.551 41.594 15.977 1 97.75 266 SER B C 1
ATOM 5588 O O . SER B 1 266 ? 3.33 40.688 15.719 1 97.75 266 SER B O 1
ATOM 5590 N N . ASN B 1 267 ? 2.885 42.844 15.844 1 96.12 267 ASN B N 1
ATOM 5591 C CA . ASN B 1 267 ? 4.254 43.25 15.531 1 96.12 267 ASN B CA 1
ATOM 5592 C C . ASN B 1 267 ? 5.117 43.312 16.797 1 96.12 267 ASN B C 1
ATOM 5594 O O . ASN B 1 267 ? 6.336 43.469 16.703 1 96.12 267 ASN B O 1
ATOM 5598 N N . GLN B 1 268 ? 4.5 43.156 17.953 1 96.69 268 GLN B N 1
ATOM 5599 C CA . GLN B 1 268 ? 5.266 43.094 19.188 1 96.69 268 GLN B CA 1
ATOM 5600 C C . GLN B 1 268 ? 5.949 41.75 19.359 1 96.69 268 GLN B C 1
ATOM 5602 O O . GLN B 1 268 ? 5.344 40.688 19.078 1 96.69 268 GLN B O 1
ATOM 5607 N N . THR B 1 269 ? 7.27 41.812 19.828 1 97.56 269 THR B N 1
ATOM 5608 C CA . THR B 1 269 ? 8.008 40.562 19.828 1 97.56 269 THR B CA 1
ATOM 5609 C C . THR B 1 269 ? 8.758 40.375 21.141 1 97.56 269 THR B C 1
ATOM 5611 O O . THR B 1 269 ? 9.57 39.438 21.266 1 97.56 269 THR B O 1
ATOM 5614 N N . SER B 1 270 ? 8.562 41.25 22.078 1 98 270 SER B N 1
ATOM 5615 C CA . SER B 1 270 ? 9.242 41.031 23.359 1 98 270 SER B CA 1
ATOM 5616 C C . SER B 1 270 ? 8.68 39.844 24.094 1 98 270 SER B C 1
ATOM 5618 O O . SER B 1 270 ? 7.488 39.531 23.984 1 98 270 SER B O 1
ATOM 5620 N N . PHE B 1 271 ? 9.555 39.156 24.859 1 98.31 271 PHE B N 1
ATOM 5621 C CA . PHE B 1 271 ? 9.047 38 25.609 1 98.31 271 PHE B CA 1
ATOM 5622 C C . PHE B 1 271 ? 8.047 38.438 26.672 1 98.31 271 PHE B C 1
ATOM 5624 O O . PHE B 1 271 ? 7.137 37.688 27.016 1 98.31 271 PHE B O 1
ATOM 5631 N N . ARG B 1 272 ? 8.188 39.625 27.203 1 98.31 272 ARG B N 1
ATOM 5632 C CA . ARG B 1 272 ? 7.18 40.156 28.109 1 98.31 272 ARG B CA 1
ATOM 5633 C C . ARG B 1 272 ? 5.801 40.188 27.469 1 98.31 272 ARG B C 1
ATOM 5635 O O . ARG B 1 272 ? 4.812 39.781 28.078 1 98.31 272 ARG B O 1
ATOM 5642 N N . PHE B 1 273 ? 5.711 40.719 26.281 1 98.44 273 PHE B N 1
ATOM 5643 C CA . PHE B 1 273 ? 4.465 40.719 25.516 1 98.44 273 PHE B CA 1
ATOM 5644 C C . PHE B 1 273 ? 3.939 39.312 25.312 1 98.44 273 PHE B C 1
ATOM 5646 O O . PHE B 1 273 ? 2.756 39.031 25.547 1 98.44 273 PHE B O 1
ATOM 5653 N N . VAL B 1 274 ? 4.848 38.375 24.906 1 98.69 274 VAL B N 1
ATOM 5654 C CA . VAL B 1 274 ? 4.492 37 24.672 1 98.69 274 VAL B CA 1
ATOM 5655 C C . VAL B 1 274 ? 3.912 36.406 25.953 1 98.69 274 VAL B C 1
ATOM 5657 O O . VAL B 1 274 ? 2.883 35.719 25.906 1 98.69 274 VAL B O 1
ATOM 5660 N N . ARG B 1 275 ? 4.57 36.594 27.062 1 98.38 275 ARG B N 1
ATOM 5661 C CA . ARG B 1 275 ? 4.105 36.094 28.359 1 98.38 275 ARG B CA 1
ATOM 5662 C C . ARG B 1 275 ? 2.709 36.625 28.672 1 98.38 275 ARG B C 1
ATOM 5664 O O . ARG B 1 275 ? 1.857 35.875 29.172 1 98.38 275 ARG B O 1
ATOM 5671 N N . ASP B 1 276 ? 2.516 37.906 28.422 1 98.62 276 ASP B N 1
ATOM 5672 C CA . ASP B 1 276 ? 1.216 38.5 28.688 1 98.62 276 ASP B CA 1
ATOM 5673 C C . ASP B 1 276 ? 0.116 37.844 27.859 1 98.62 276 ASP B C 1
ATOM 5675 O O . ASP B 1 276 ? -0.959 37.531 28.391 1 98.62 276 ASP B O 1
ATOM 5679 N N . VAL B 1 277 ? 0.352 37.625 26.609 1 98.75 277 VAL B N 1
ATOM 5680 C CA . VAL B 1 277 ? -0.625 37 25.734 1 98.75 277 VAL B CA 1
ATOM 5681 C C . VAL B 1 277 ? -0.864 35.562 26.172 1 98.75 277 VAL B C 1
ATOM 5683 O O . VAL B 1 277 ? -2.01 35.125 26.266 1 98.75 277 VAL B O 1
ATOM 5686 N N . MET B 1 278 ? 0.235 34.812 26.516 1 98.56 278 MET B N 1
ATOM 5687 C CA . MET B 1 278 ? 0.146 33.438 26.922 1 98.56 278 MET B CA 1
ATOM 5688 C C . MET B 1 278 ? -0.727 33.281 28.172 1 98.56 278 MET B C 1
ATOM 5690 O O . MET B 1 278 ? -1.366 32.25 28.359 1 98.56 278 MET B O 1
ATOM 5694 N N . THR B 1 279 ? -0.805 34.312 28.953 1 98.31 279 THR B N 1
ATOM 5695 C CA . THR B 1 279 ? -1.575 34.281 30.203 1 98.31 279 THR B CA 1
ATOM 5696 C C . THR B 1 279 ? -2.918 34.969 30.031 1 98.31 279 THR B C 1
ATOM 5698 O O . THR B 1 279 ? -3.719 35.031 30.953 1 98.31 279 THR B O 1
ATOM 5701 N N . VAL B 1 280 ? -3.15 35.5 28.875 1 98.25 280 VAL B N 1
ATOM 5702 C CA . VAL B 1 280 ? -4.344 36.281 28.594 1 98.25 280 VAL B CA 1
ATOM 5703 C C . VAL B 1 280 ? -4.484 37.375 29.656 1 98.25 280 VAL B C 1
ATOM 5705 O O . VAL B 1 280 ? -5.512 37.469 30.328 1 98.25 280 VAL B O 1
ATOM 5708 N N . GLY B 1 281 ? -3.4 38.125 29.766 1 97.81 281 GLY B N 1
ATOM 5709 C CA . GLY B 1 281 ? -3.398 39.219 30.703 1 97.81 281 GLY B CA 1
ATOM 5710 C C . GLY B 1 281 ? -3.504 38.75 32.156 1 97.81 281 GLY B C 1
ATOM 5711 O O . GLY B 1 281 ? -4.066 39.469 33 1 97.81 281 GLY B O 1
ATOM 5712 N N . GLY B 1 282 ? -3.156 37.594 32.438 1 97.06 282 GLY B N 1
ATOM 5713 C CA . GLY B 1 282 ? -3.18 37.094 33.812 1 97.06 282 GLY B CA 1
ATOM 5714 C C . GLY B 1 282 ? -4.383 36.219 34.094 1 97.06 282 GLY B C 1
ATOM 5715 O O . GLY B 1 282 ? -4.484 35.625 35.188 1 97.06 282 GLY B O 1
ATOM 5716 N N . LEU B 1 283 ? -5.266 36.062 33.219 1 97.19 283 LEU B N 1
ATOM 5717 C CA . LEU B 1 283 ? -6.43 35.219 33.406 1 97.19 283 LEU B CA 1
ATOM 5718 C C . LEU B 1 283 ? -6.012 33.75 33.625 1 97.19 283 LEU B C 1
ATOM 5720 O O . LEU B 1 283 ? -6.582 33.062 34.469 1 97.19 283 LEU B O 1
ATOM 5724 N N . ARG B 1 284 ? -5.105 33.219 32.812 1 96.88 284 ARG B N 1
ATOM 5725 C CA . ARG B 1 284 ? -4.535 31.906 33.031 1 96.88 284 ARG B CA 1
ATOM 5726 C C . ARG B 1 284 ? -3.467 31.922 34.125 1 96.88 284 ARG B C 1
ATOM 5728 O O . ARG B 1 284 ? -2.49 32.656 34 1 96.88 284 ARG B O 1
ATOM 5735 N N . THR B 1 285 ? -3.609 31.094 35.062 1 95.38 285 THR B N 1
ATOM 5736 C CA . THR B 1 285 ? -2.701 31.094 36.219 1 95.38 285 THR B CA 1
ATOM 5737 C C . THR B 1 285 ? -1.925 29.797 36.281 1 95.38 285 THR B C 1
ATOM 5739 O O . THR B 1 285 ? -2.215 28.844 35.562 1 95.38 285 THR B O 1
ATOM 5742 N N . GLY B 1 286 ? -0.882 29.781 37.125 1 95.44 286 GLY B N 1
ATOM 5743 C CA . GLY B 1 286 ? -0.121 28.578 37.406 1 95.44 286 GLY B CA 1
ATOM 5744 C C . GLY B 1 286 ? 0.833 28.219 36.281 1 95.44 286 GLY B C 1
ATOM 5745 O O . GLY B 1 286 ? 1.188 27.047 36.094 1 95.44 286 GLY B O 1
ATOM 5746 N N . LEU B 1 287 ? 1.262 29.188 35.438 1 97.19 287 LEU B N 1
ATOM 5747 C CA . LEU B 1 287 ? 2.064 28.906 34.281 1 97.19 287 LEU B CA 1
ATOM 5748 C C . LEU B 1 287 ? 3.506 29.359 34.469 1 97.19 287 LEU B C 1
ATOM 5750 O O . LEU B 1 287 ? 4.312 29.312 33.531 1 97.19 287 LEU B O 1
ATOM 5754 N N . ASP B 1 288 ? 3.887 29.734 35.656 1 96.62 288 ASP B N 1
ATOM 5755 C CA . ASP B 1 288 ? 5.164 30.391 35.906 1 96.62 288 ASP B CA 1
ATOM 5756 C C . ASP B 1 288 ? 6.332 29.5 35.5 1 96.62 288 ASP B C 1
ATOM 5758 O O . ASP B 1 288 ? 7.227 29.938 34.75 1 96.62 288 ASP B O 1
ATOM 5762 N N . LYS B 1 289 ? 6.359 28.297 35.938 1 97.25 289 LYS B N 1
ATOM 5763 C CA . LYS B 1 289 ? 7.461 27.391 35.625 1 97.25 289 LYS B CA 1
ATOM 5764 C C . LYS B 1 289 ? 7.551 27.125 34.125 1 97.25 289 LYS B C 1
ATOM 5766 O O . LYS B 1 289 ? 8.641 27.156 33.531 1 97.25 289 LYS B O 1
ATOM 5771 N N . SER B 1 290 ? 6.43 26.828 33.5 1 97.69 290 SER B N 1
ATOM 5772 C CA . SER B 1 290 ? 6.41 26.562 32.062 1 97.69 290 SER B CA 1
ATOM 5773 C C . SER B 1 290 ? 6.816 27.797 31.281 1 97.69 290 SER B C 1
ATOM 5775 O O . SER B 1 290 ? 7.484 27.688 30.25 1 97.69 290 SER B O 1
ATOM 5777 N N . LEU B 1 291 ? 6.449 28.969 31.734 1 98.25 291 LEU B N 1
ATOM 5778 C CA . LEU B 1 291 ? 6.801 30.188 31.031 1 98.25 291 LEU B CA 1
ATOM 5779 C C . LEU B 1 291 ? 8.289 30.5 31.188 1 98.25 291 LEU B C 1
ATOM 5781 O O . LEU B 1 291 ? 8.906 31.062 30.281 1 98.25 291 LEU B O 1
ATOM 5785 N N . GLU B 1 292 ? 8.844 30.109 32.281 1 97.44 292 GLU B N 1
ATOM 5786 C CA . GLU B 1 292 ? 10.297 30.219 32.438 1 97.44 292 GLU B CA 1
ATOM 5787 C C . GLU B 1 292 ? 11.016 29.312 31.422 1 97.44 292 GLU B C 1
ATOM 5789 O O . GLU B 1 292 ? 12.016 29.719 30.828 1 97.44 292 GLU B O 1
ATOM 5794 N N . ARG B 1 293 ? 10.539 28.141 31.312 1 97.62 293 ARG B N 1
ATOM 5795 C CA . ARG B 1 293 ? 11.086 27.219 30.328 1 97.62 293 ARG B CA 1
ATOM 5796 C C . ARG B 1 293 ? 10.914 27.75 28.922 1 97.62 293 ARG B C 1
ATOM 5798 O O . ARG B 1 293 ? 11.805 27.609 28.078 1 97.62 293 ARG B O 1
ATOM 5805 N N . PHE B 1 294 ? 9.758 28.344 28.719 1 98.44 294 PHE B N 1
ATOM 5806 C CA . PHE B 1 294 ? 9.492 28.953 27.422 1 98.44 294 PHE B CA 1
ATOM 5807 C C . PHE B 1 294 ? 10.469 30.078 27.141 1 98.44 294 PHE B C 1
ATOM 5809 O O . PHE B 1 294 ? 10.961 30.219 26.016 1 98.44 294 PHE B O 1
ATOM 5816 N N . ALA B 1 295 ? 10.734 30.828 28.078 1 98.12 295 ALA B N 1
ATOM 5817 C CA . ALA B 1 295 ? 11.703 31.906 27.906 1 98.12 295 ALA B CA 1
ATOM 5818 C C . ALA B 1 295 ? 13.07 31.359 27.531 1 98.12 295 ALA B C 1
ATOM 5820 O O . ALA B 1 295 ? 13.766 31.953 26.688 1 98.12 295 ALA B O 1
ATOM 5821 N N . ASP B 1 296 ? 13.438 30.359 28.172 1 97.44 296 ASP B N 1
ATOM 5822 C CA . ASP B 1 296 ? 14.703 29.703 27.828 1 97.44 296 ASP B CA 1
ATOM 5823 C C . ASP B 1 296 ? 14.703 29.219 26.375 1 97.44 296 ASP B C 1
ATOM 5825 O O . ASP B 1 296 ? 15.641 29.484 25.625 1 97.44 296 ASP B O 1
ATOM 5829 N N . LEU B 1 297 ? 13.695 28.5 26 1 98.19 297 LEU B N 1
ATOM 5830 C CA . LEU B 1 297 ? 13.57 28 24.641 1 98.19 297 LEU B CA 1
ATOM 5831 C C . LEU B 1 297 ? 13.586 29.156 23.641 1 98.19 297 LEU B C 1
ATOM 5833 O O . LEU B 1 297 ? 14.211 29.062 22.578 1 98.19 297 LEU B O 1
ATOM 5837 N N . TRP B 1 298 ? 12.836 30.219 23.953 1 98.38 298 TRP B N 1
ATOM 5838 C CA . TRP B 1 298 ? 12.766 31.406 23.125 1 98.38 298 TRP B CA 1
ATOM 5839 C C . TRP B 1 298 ? 14.164 31.938 22.812 1 98.38 298 TRP B C 1
ATOM 5841 O O . TRP B 1 298 ? 14.492 32.188 21.641 1 98.38 298 TRP B O 1
ATOM 5851 N N . LYS B 1 299 ? 14.977 32.031 23.812 1 97.94 299 LYS B N 1
ATOM 5852 C CA . LYS B 1 299 ? 16.328 32.562 23.641 1 97.94 299 LYS B CA 1
ATOM 5853 C C . LYS B 1 299 ? 17.188 31.594 22.844 1 97.94 299 LYS B C 1
ATOM 5855 O O . LYS B 1 299 ? 17.922 32 21.938 1 97.94 299 LYS B O 1
ATOM 5860 N N . ARG B 1 300 ? 17.078 30.359 23.109 1 97.31 300 ARG B N 1
ATOM 5861 C CA . ARG B 1 300 ? 17.891 29.344 22.438 1 97.31 300 ARG B CA 1
ATOM 5862 C C . ARG B 1 300 ? 17.516 29.234 20.969 1 97.31 300 ARG B C 1
ATOM 5864 O O . ARG B 1 300 ? 18.391 29.234 20.094 1 97.31 300 ARG B O 1
ATOM 5871 N N . ALA B 1 301 ? 16.219 29.141 20.719 1 97.62 301 ALA B N 1
ATOM 5872 C CA . ALA B 1 301 ? 15.719 28.953 19.359 1 97.62 301 ALA B CA 1
ATOM 5873 C C . ALA B 1 301 ? 16.094 30.141 18.469 1 97.62 301 ALA B C 1
ATOM 5875 O O . ALA B 1 301 ? 16.359 29.969 17.281 1 97.62 301 ALA B O 1
ATOM 5876 N N . LEU B 1 302 ? 16.141 31.328 19.031 1 97.88 302 LEU B N 1
ATOM 5877 C CA . LEU B 1 302 ? 16.375 32.531 18.266 1 97.88 302 LEU B CA 1
ATOM 5878 C C . LEU B 1 302 ? 17.828 32.969 18.344 1 97.88 302 LEU B C 1
ATOM 5880 O O . LEU B 1 302 ? 18.219 33.969 17.75 1 97.88 302 LEU B O 1
ATOM 5884 N N . GLY B 1 303 ? 18.609 32.219 19.062 1 95.88 303 GLY B N 1
ATOM 5885 C CA . GLY B 1 303 ? 20.031 32.5 19.188 1 95.88 303 GLY B CA 1
ATOM 5886 C C . GLY B 1 303 ? 20.297 33.812 19.938 1 95.88 303 GLY B C 1
ATOM 5887 O O . GLY B 1 303 ? 21.219 34.562 19.594 1 95.88 303 GLY B O 1
ATOM 5888 N N . LEU B 1 304 ? 19.484 34.094 20.891 1 96.88 304 LEU B N 1
ATOM 5889 C CA . LEU B 1 304 ? 19.656 35.344 21.656 1 96.88 304 LEU B CA 1
ATOM 5890 C C . LEU B 1 304 ? 20.641 35.125 22.812 1 96.88 304 LEU B C 1
ATOM 5892 O O . LEU B 1 304 ? 20.859 34 23.234 1 96.88 304 LEU B O 1
ATOM 5896 N N . ASP B 1 305 ? 21.141 36.25 23.312 1 95.56 305 ASP B N 1
ATOM 5897 C CA . ASP B 1 305 ? 21.969 36.219 24.516 1 95.56 305 ASP B CA 1
ATOM 5898 C C . ASP B 1 305 ? 21.156 35.719 25.719 1 95.56 305 ASP B C 1
ATOM 5900 O O . ASP B 1 305 ? 19.984 36.094 25.875 1 95.56 305 ASP B O 1
ATOM 5904 N N . PRO B 1 306 ? 21.75 34.844 26.516 1 93.94 306 PRO B N 1
ATOM 5905 C CA . PRO B 1 306 ? 21.031 34.312 27.672 1 93.94 306 PRO B CA 1
ATOM 5906 C C . PRO B 1 306 ? 20.578 35.406 28.641 1 93.94 306 PRO B C 1
ATOM 5908 O O . PRO B 1 306 ? 19.594 35.219 29.375 1 93.94 306 PRO B O 1
ATOM 5911 N N . ASP B 1 307 ? 21.156 36.531 28.562 1 95.12 307 ASP B N 1
ATOM 5912 C CA . ASP B 1 307 ? 20.844 37.625 29.484 1 95.12 307 ASP B CA 1
ATOM 5913 C C . ASP B 1 307 ? 19.906 38.656 28.844 1 95.12 307 ASP B C 1
ATOM 5915 O O . ASP B 1 307 ? 19.656 39.719 29.391 1 95.12 307 ASP B O 1
ATOM 5919 N N . THR B 1 308 ? 19.453 38.281 27.703 1 96.44 308 THR B N 1
ATOM 5920 C CA . THR B 1 308 ? 18.516 39.156 27.016 1 96.44 308 THR B CA 1
ATOM 5921 C C . THR B 1 308 ? 17.312 39.469 27.906 1 96.44 308 THR B C 1
ATOM 5923 O O . THR B 1 308 ? 16.703 38.562 28.469 1 96.44 308 THR B O 1
ATOM 5926 N N . SER B 1 309 ? 16.938 40.719 28 1 97.19 309 SER B N 1
ATOM 5927 C CA . SER B 1 309 ? 15.797 41.125 28.812 1 97.19 309 SER B CA 1
ATOM 5928 C C . SER B 1 309 ? 14.484 40.719 28.156 1 97.19 309 SER B C 1
ATOM 5930 O O . SER B 1 309 ? 14.336 40.812 26.938 1 97.19 309 SER B O 1
ATOM 5932 N N . PRO B 1 310 ? 13.539 40.281 29 1 97.19 310 PRO B N 1
ATOM 5933 C CA . PRO B 1 310 ? 12.227 39.969 28.438 1 97.19 310 PRO B CA 1
ATOM 5934 C C . PRO B 1 310 ? 11.531 41.188 27.828 1 97.19 310 PRO B C 1
ATOM 5936 O O . PRO B 1 310 ? 10.586 41.031 27.047 1 97.19 310 PRO B O 1
ATOM 5939 N N . GLU B 1 311 ? 11.977 42.406 28.094 1 97.56 311 GLU B N 1
ATOM 5940 C CA . GLU B 1 311 ? 11.383 43.625 27.578 1 97.56 311 GLU B CA 1
ATOM 5941 C C . GLU B 1 311 ? 11.914 43.969 26.188 1 97.56 311 GLU B C 1
ATOM 5943 O O . GLU B 1 311 ? 11.344 44.812 25.484 1 97.56 311 GLU B O 1
ATOM 5948 N N . ASP B 1 312 ? 12.992 43.312 25.797 1 97.12 312 ASP B N 1
ATOM 5949 C CA . ASP B 1 312 ? 13.633 43.625 24.531 1 97.12 312 ASP B CA 1
ATOM 5950 C C . ASP B 1 312 ? 12.812 43.125 23.344 1 97.12 312 ASP B C 1
ATOM 5952 O O . ASP B 1 312 ? 12.367 41.969 23.344 1 97.12 312 ASP B O 1
ATOM 5956 N N . GLU B 1 313 ? 12.648 44.031 22.438 1 97.38 313 GLU B N 1
ATOM 5957 C CA . GLU B 1 313 ? 12.031 43.625 21.188 1 97.38 313 GLU B CA 1
ATOM 5958 C C . GLU B 1 313 ? 13.055 42.969 20.25 1 97.38 313 GLU B C 1
ATOM 5960 O O . GLU B 1 313 ? 14.242 43.312 20.297 1 97.38 313 GLU B O 1
ATOM 5965 N N . LEU B 1 314 ? 12.617 42.031 19.453 1 96.94 314 LEU B N 1
ATOM 5966 C CA . LEU B 1 314 ? 13.453 41.531 18.375 1 96.94 314 LEU B CA 1
ATOM 5967 C C . LEU B 1 314 ? 13.633 42.562 17.266 1 96.94 314 LEU B C 1
ATOM 5969 O O . LEU B 1 314 ? 12.898 43.531 17.219 1 96.94 314 LEU B O 1
ATOM 5973 N N . PRO B 1 315 ? 14.617 42.344 16.406 1 94.5 315 PRO B N 1
ATOM 5974 C CA . PRO B 1 315 ? 14.836 43.312 15.328 1 94.5 315 PRO B CA 1
ATOM 5975 C C . PRO B 1 315 ? 13.617 43.438 14.414 1 94.5 315 PRO B C 1
ATOM 5977 O O . PRO B 1 315 ? 12.906 42.469 14.172 1 94.5 315 PRO B O 1
ATOM 5980 N N . ASN B 1 316 ? 13.469 44.625 13.945 1 92.88 316 ASN B N 1
ATOM 5981 C CA . ASN B 1 316 ? 12.367 44.875 13.031 1 92.88 316 ASN B CA 1
ATOM 5982 C C . ASN B 1 316 ? 12.586 44.188 11.68 1 92.88 316 ASN B C 1
ATOM 5984 O O . ASN B 1 316 ? 13.664 44.312 11.094 1 92.88 316 ASN B O 1
ATOM 5988 N N . VAL B 1 317 ? 11.664 43.406 11.32 1 93.25 317 VAL B N 1
ATOM 5989 C CA . VAL B 1 317 ? 11.656 42.75 10.016 1 93.25 317 VAL B CA 1
ATOM 5990 C C . VAL B 1 317 ? 10.438 43.219 9.219 1 93.25 317 VAL B C 1
ATOM 5992 O O . VAL B 1 317 ? 9.297 43.094 9.688 1 93.25 317 VAL B O 1
ATOM 5995 N N . ASP B 1 318 ? 10.656 43.75 8.039 1 92 318 ASP B N 1
ATOM 5996 C CA . ASP B 1 318 ? 9.578 44.219 7.184 1 92 318 ASP B CA 1
ATOM 5997 C C . ASP B 1 318 ? 8.992 43.062 6.344 1 92 318 ASP B C 1
ATOM 5999 O O . ASP B 1 318 ? 9.352 42.906 5.176 1 92 318 ASP B O 1
ATOM 6003 N N . HIS B 1 319 ? 8.156 42.406 6.887 1 91.75 319 HIS B N 1
ATOM 6004 C CA . HIS B 1 319 ? 7.48 41.281 6.242 1 91.75 319 HIS B CA 1
ATOM 6005 C C . HIS B 1 319 ? 6.098 41.031 6.844 1 91.75 319 HIS B C 1
ATOM 6007 O O . HIS B 1 319 ? 5.918 41.188 8.055 1 91.75 319 HIS B O 1
ATOM 6013 N N . LEU B 1 320 ? 5.176 40.562 6.023 1 86.5 320 LEU B N 1
ATOM 6014 C CA . LEU B 1 320 ? 3.783 40.375 6.41 1 86.5 320 LEU B CA 1
ATOM 6015 C C . LEU B 1 320 ? 3.672 39.406 7.574 1 86.5 320 LEU B C 1
ATOM 6017 O O . LEU B 1 320 ? 2.77 39.531 8.406 1 86.5 320 LEU B O 1
ATOM 6021 N N . THR B 1 321 ? 4.566 38.438 7.617 1 91.81 321 THR B N 1
ATOM 6022 C CA . THR B 1 321 ? 4.426 37.375 8.617 1 91.81 321 THR B CA 1
ATOM 6023 C C . THR B 1 321 ? 5.445 37.562 9.742 1 91.81 321 THR B C 1
ATOM 6025 O O . THR B 1 321 ? 5.652 36.656 10.547 1 91.81 321 THR B O 1
ATOM 6028 N N . SER B 1 322 ? 6.152 38.719 9.727 1 93.56 322 SER B N 1
ATOM 6029 C CA . SER B 1 322 ? 7.031 39 10.859 1 93.56 322 SER B CA 1
ATOM 6030 C C . SER B 1 322 ? 6.23 39.312 12.117 1 93.56 322 SER B C 1
ATOM 6032 O O . SER B 1 322 ? 5 39.406 12.07 1 93.56 322 SER B O 1
ATOM 6034 N N . GLY B 1 323 ? 6.922 39.344 13.242 1 96 323 GLY B N 1
ATOM 6035 C CA . GLY B 1 323 ? 6.23 39.531 14.508 1 96 323 GLY B CA 1
ATOM 6036 C C . GLY B 1 323 ? 5.852 38.219 15.18 1 96 323 GLY B C 1
ATOM 6037 O O . GLY B 1 323 ? 6.512 37.219 14.984 1 96 323 GLY B O 1
ATOM 6038 N N . ALA B 1 324 ? 4.852 38.375 16.047 1 96.38 324 ALA B N 1
ATOM 6039 C CA . ALA B 1 324 ? 4.43 37.188 16.812 1 96.38 324 ALA B CA 1
ATOM 6040 C C . ALA B 1 324 ? 3.033 36.75 16.391 1 96.38 324 ALA B C 1
ATOM 6042 O O . ALA B 1 324 ? 2.217 37.562 15.945 1 96.38 324 ALA B O 1
ATOM 6043 N N . VAL B 1 325 ? 2.836 35.5 16.391 1 97.81 325 VAL B N 1
ATOM 6044 C CA . VAL B 1 325 ? 1.521 34.938 16.109 1 97.81 325 VAL B CA 1
ATOM 6045 C C . VAL B 1 325 ? 1.112 34 17.234 1 97.81 325 VAL B C 1
ATOM 6047 O O . VAL B 1 325 ? 1.965 33.375 17.875 1 97.81 325 VAL B O 1
ATOM 6050 N N . PHE B 1 326 ? -0.175 33.969 17.562 1 98.69 326 PHE B N 1
ATOM 6051 C CA . PHE B 1 326 ? -0.767 33.156 18.625 1 98.69 326 PHE B CA 1
ATOM 6052 C C . PHE B 1 326 ? -2.062 32.5 18.141 1 98.69 326 PHE B C 1
ATOM 6054 O O . PHE B 1 326 ? -2.65 32.938 17.156 1 98.69 326 PHE B O 1
ATOM 6061 N N . ASN B 1 327 ? -2.391 31.469 18.766 1 98.19 327 ASN B N 1
ATOM 6062 C CA . ASN B 1 327 ? -3.789 31.062 18.656 1 98.19 327 ASN B CA 1
ATOM 6063 C C . ASN B 1 327 ? -4.43 30.922 20.031 1 98.19 327 ASN B C 1
ATOM 6065 O O . ASN B 1 327 ? -3.746 30.609 21.016 1 98.19 327 ASN B O 1
ATOM 6069 N N . PHE B 1 328 ? -5.711 31.312 20.125 1 98.5 328 PHE B N 1
ATOM 6070 C CA . PHE B 1 328 ? -6.594 31.125 21.281 1 98.5 328 PHE B CA 1
ATOM 6071 C C . PHE B 1 328 ? -7.625 30.047 21 1 98.5 328 PHE B C 1
ATOM 6073 O O . PHE B 1 328 ? -8.484 30.203 20.141 1 98.5 328 PHE B O 1
ATOM 6080 N N . ASP B 1 329 ? -7.512 28.984 21.734 1 98.06 329 ASP B N 1
ATOM 6081 C CA . ASP B 1 329 ? -8.516 27.922 21.594 1 98.06 329 ASP B CA 1
ATOM 6082 C C . ASP B 1 329 ? -9.703 28.188 22.516 1 98.06 329 ASP B C 1
ATOM 6084 O O . ASP B 1 329 ? -9.594 28.062 23.75 1 98.06 329 ASP B O 1
ATOM 6088 N N . VAL B 1 330 ? -10.859 28.531 21.938 1 97.44 330 VAL B N 1
ATOM 6089 C CA . VAL B 1 330 ? -12.07 28.844 22.688 1 97.44 330 VAL B CA 1
ATOM 6090 C C . VAL B 1 330 ? -13.062 27.688 22.562 1 97.44 330 VAL B C 1
ATOM 6092 O O . VAL B 1 330 ? -14.25 27.906 22.328 1 97.44 330 VAL B O 1
ATOM 6095 N N . ALA B 1 331 ? -12.602 26.516 22.719 1 90.38 331 ALA B N 1
ATOM 6096 C CA . ALA B 1 331 ? -13.375 25.281 22.578 1 90.38 331 ALA B CA 1
ATOM 6097 C C . ALA B 1 331 ? -14.625 25.312 23.453 1 90.38 331 ALA B C 1
ATOM 6099 O O . ALA B 1 331 ? -14.633 25.938 24.516 1 90.38 331 ALA B O 1
ATOM 6100 N N . PRO B 1 332 ? -15.602 24.531 23.078 1 85.56 332 PRO B N 1
ATOM 6101 C CA . PRO B 1 332 ? -16.891 24.578 23.766 1 85.56 332 PRO B CA 1
ATOM 6102 C C . PRO B 1 332 ? -16.797 24.125 25.219 1 85.56 332 PRO B C 1
ATOM 6104 O O . PRO B 1 332 ? -17.609 24.562 26.062 1 85.56 332 PRO B O 1
ATOM 6107 N N . LYS B 1 333 ? -15.906 23.344 25.531 1 80.88 333 LYS B N 1
ATOM 6108 C CA . LYS B 1 333 ? -15.93 22.797 26.875 1 80.88 333 LYS B CA 1
ATOM 6109 C C . LYS B 1 333 ? -14.961 23.547 27.797 1 80.88 333 LYS B C 1
ATOM 6111 O O . LYS B 1 333 ? -14.883 23.266 28.984 1 80.88 333 LYS B O 1
ATOM 6116 N N . SER B 1 334 ? -14.359 24.547 27.297 1 84.19 334 SER B N 1
ATOM 6117 C CA . SER B 1 334 ? -13.383 25.266 28.109 1 84.19 334 SER B CA 1
ATOM 6118 C C . SER B 1 334 ? -13.93 26.625 28.547 1 84.19 334 SER B C 1
ATOM 6120 O O . SER B 1 334 ? -14.57 27.328 27.766 1 84.19 334 SER B O 1
ATOM 6122 N N . SER B 1 335 ? -13.719 26.984 29.797 1 91.81 335 SER B N 1
ATOM 6123 C CA . SER B 1 335 ? -14.109 28.297 30.281 1 91.81 335 SER B CA 1
ATOM 6124 C C . SER B 1 335 ? -12.992 29.312 30.094 1 91.81 335 SER B C 1
ATOM 6126 O O . SER B 1 335 ? -13.242 30.516 29.984 1 91.81 335 SER B O 1
ATOM 6128 N N . ILE B 1 336 ? -11.859 28.859 30.078 1 94.94 336 ILE B N 1
ATOM 6129 C CA . ILE B 1 336 ? -10.68 29.688 29.859 1 94.94 336 ILE B CA 1
ATOM 6130 C C . ILE B 1 336 ? -9.969 29.25 28.578 1 94.94 336 ILE B C 1
ATOM 6132 O O . ILE B 1 336 ? -9.758 28.047 28.359 1 94.94 336 ILE B O 1
ATOM 6136 N N . PRO B 1 337 ? -9.68 30.219 27.734 1 97.25 337 PRO B N 1
ATOM 6137 C CA . PRO B 1 337 ? -9.031 29.812 26.484 1 97.25 337 PRO B CA 1
ATOM 6138 C C . PRO B 1 337 ? -7.625 29.266 26.703 1 97.25 337 PRO B C 1
ATOM 6140 O O . PRO B 1 337 ? -6.887 29.766 27.562 1 97.25 337 PRO B O 1
ATOM 6143 N N . ASP B 1 338 ? -7.238 28.219 25.984 1 96.75 338 ASP B N 1
ATOM 6144 C CA . ASP B 1 338 ? -5.848 27.797 25.875 1 96.75 338 ASP B CA 1
ATOM 6145 C C . ASP B 1 338 ? -5.105 28.625 24.828 1 96.75 338 ASP B C 1
ATOM 6147 O O . ASP B 1 338 ? -5.688 29.031 23.828 1 96.75 338 ASP B O 1
ATOM 6151 N N . VAL B 1 339 ? -3.887 28.906 25.109 1 98.19 339 VAL B N 1
ATOM 6152 C CA . VAL B 1 339 ? -3.133 29.781 24.203 1 98.19 339 VAL B CA 1
ATOM 6153 C C . VAL B 1 339 ? -1.863 29.062 23.734 1 98.19 339 VAL B C 1
ATOM 6155 O O . VAL B 1 339 ? -1.215 28.375 24.531 1 98.19 339 VAL B O 1
ATOM 6158 N N . LYS B 1 340 ? -1.602 29.172 22.484 1 98.5 340 LYS B N 1
ATOM 6159 C CA . LYS B 1 340 ? -0.348 28.719 21.891 1 98.5 340 LYS B CA 1
ATOM 6160 C C . LYS B 1 340 ? 0.388 29.875 21.219 1 98.5 340 LYS B C 1
ATOM 6162 O O . LYS B 1 340 ? -0.231 30.703 20.547 1 98.5 340 LYS B O 1
ATOM 6167 N N . ALA B 1 341 ? 1.662 29.938 21.438 1 98.75 341 ALA B N 1
ATOM 6168 C CA . ALA B 1 341 ? 2.518 30.906 20.766 1 98.75 341 ALA B CA 1
ATOM 6169 C C . ALA B 1 341 ? 3.379 30.234 19.703 1 98.75 341 ALA B C 1
ATOM 6171 O O . ALA B 1 341 ? 3.705 29.062 19.812 1 98.75 341 ALA B O 1
ATOM 6172 N N . TYR B 1 342 ? 3.732 30.953 18.719 1 98.38 342 TYR B N 1
ATOM 6173 C CA . TYR B 1 342 ? 4.578 30.453 17.641 1 98.38 342 TYR B CA 1
ATOM 6174 C C . TYR B 1 342 ? 5.875 31.25 17.547 1 98.38 342 TYR B C 1
ATOM 6176 O O . TYR B 1 342 ? 5.855 32.438 17.219 1 98.38 342 TYR B O 1
ATOM 6184 N N . ILE B 1 343 ? 6.961 30.625 17.922 1 96.88 343 ILE B N 1
ATOM 6185 C CA . ILE B 1 343 ? 8.258 31.281 17.75 1 96.88 343 ILE B CA 1
ATOM 6186 C C . ILE B 1 343 ? 8.562 31.406 16.25 1 96.88 343 ILE B C 1
ATOM 6188 O O . ILE B 1 343 ? 8.703 30.406 15.547 1 96.88 343 ILE B O 1
ATOM 6192 N N . PRO B 1 344 ? 8.703 32.562 15.734 1 95.12 344 PRO B N 1
ATOM 6193 C CA . PRO B 1 344 ? 8.906 32.781 14.297 1 95.12 344 PRO B CA 1
ATOM 6194 C C . PRO B 1 344 ? 10.375 32.625 13.891 1 95.12 344 PRO B C 1
ATOM 6196 O O . PRO B 1 344 ? 10.984 33.562 13.375 1 95.12 344 PRO B O 1
ATOM 6199 N N . VAL B 1 345 ? 10.891 31.484 13.906 1 96.44 345 VAL B N 1
ATOM 6200 C CA . VAL B 1 345 ? 12.312 31.219 13.719 1 96.44 345 VAL B CA 1
ATOM 6201 C C . VAL B 1 345 ? 12.727 31.625 12.305 1 96.44 345 VAL B C 1
ATOM 6203 O O . VAL B 1 345 ? 13.867 32.031 12.078 1 96.44 345 VAL B O 1
ATOM 6206 N N . ARG B 1 346 ? 11.906 31.594 11.367 1 95.38 346 ARG B N 1
ATOM 6207 C CA . ARG B 1 346 ? 12.25 31.906 9.984 1 95.38 346 ARG B CA 1
ATOM 6208 C C . ARG B 1 346 ? 12.727 33.344 9.852 1 95.38 346 ARG B C 1
ATOM 6210 O O . ARG B 1 346 ? 13.539 33.656 8.977 1 95.38 346 ARG B O 1
ATOM 6217 N N . HIS B 1 347 ? 12.273 34.25 10.703 1 95.75 347 HIS B N 1
ATOM 6218 C CA . HIS B 1 347 ? 12.547 35.688 10.562 1 95.75 347 HIS B CA 1
ATOM 6219 C C . HIS B 1 347 ? 13.633 36.125 11.539 1 95.75 347 HIS B C 1
ATOM 6221 O O . HIS B 1 347 ? 14.25 37.156 11.352 1 95.75 347 HIS B O 1
ATOM 6227 N N . TYR B 1 348 ? 13.875 35.312 12.586 1 96.5 348 TYR B N 1
ATOM 6228 C CA . TYR B 1 348 ? 14.586 35.969 13.68 1 96.5 348 TYR B CA 1
ATOM 6229 C C . TYR B 1 348 ? 15.797 35.156 14.102 1 96.5 348 TYR B C 1
ATOM 6231 O O . TYR B 1 348 ? 16.578 35.594 14.953 1 96.5 348 TYR B O 1
ATOM 6239 N N . THR B 1 349 ? 15.922 33.938 13.609 1 96.19 349 THR B N 1
ATOM 6240 C CA . THR B 1 349 ? 17.141 33.156 13.844 1 96.19 349 THR B CA 1
ATOM 6241 C C . THR B 1 349 ? 18.156 33.438 12.742 1 96.19 349 THR B C 1
ATOM 6243 O O . THR B 1 349 ? 17.844 34.031 11.719 1 96.19 349 THR B O 1
ATOM 6246 N N . ASN B 1 350 ? 19.391 33.031 12.977 1 94.19 350 ASN B N 1
ATOM 6247 C CA . ASN B 1 350 ? 20.438 33.25 11.984 1 94.19 350 ASN B CA 1
ATOM 6248 C C . ASN B 1 350 ? 20.328 32.25 10.828 1 94.19 350 ASN B C 1
ATOM 6250 O O . ASN B 1 350 ? 20.625 32.594 9.688 1 94.19 350 ASN B O 1
ATOM 6254 N N . ASN B 1 351 ? 20.125 31.094 11.125 1 94.69 351 ASN B N 1
ATOM 6255 C CA . ASN B 1 351 ? 19.922 30.031 10.148 1 94.69 351 ASN B CA 1
ATOM 6256 C C . ASN B 1 351 ? 19.141 28.859 10.742 1 94.69 351 ASN B C 1
ATOM 6258 O O . ASN B 1 351 ? 18.922 28.812 11.953 1 94.69 351 ASN B O 1
ATOM 6262 N N . ASP B 1 352 ? 18.719 27.969 9.945 1 95.94 352 ASP B N 1
ATOM 6263 C CA . ASP B 1 352 ? 17.859 26.859 10.367 1 95.94 352 ASP B CA 1
ATOM 6264 C C . ASP B 1 352 ? 18.594 25.938 11.328 1 95.94 352 ASP B C 1
ATOM 6266 O O . ASP B 1 352 ? 17.984 25.391 12.25 1 95.94 352 ASP B O 1
ATOM 6270 N N . LEU B 1 353 ? 19.844 25.719 11.102 1 95.06 353 LEU B N 1
ATOM 6271 C CA . LEU B 1 353 ? 20.609 24.828 11.977 1 95.06 353 LEU B CA 1
ATOM 6272 C C . LEU B 1 353 ? 20.656 25.375 13.398 1 95.06 353 LEU B C 1
ATOM 6274 O O . LEU B 1 353 ? 20.5 24.625 14.367 1 95.06 353 LEU B O 1
ATOM 6278 N N . GLN B 1 354 ? 20.922 26.625 13.508 1 95.44 354 GLN B N 1
ATOM 6279 C CA . GLN B 1 354 ? 20.969 27.25 14.82 1 95.44 354 GLN B CA 1
ATOM 6280 C C . GLN B 1 354 ? 19.641 27.094 15.562 1 95.44 354 GLN B C 1
ATOM 6282 O O . GLN B 1 354 ? 19.625 26.75 16.75 1 95.44 354 GLN B O 1
ATOM 6287 N N . ALA B 1 355 ? 18.562 27.391 14.906 1 97.5 355 ALA B N 1
ATOM 6288 C CA . ALA B 1 355 ? 17.25 27.203 15.508 1 97.5 355 ALA B CA 1
ATOM 6289 C C . ALA B 1 355 ? 17.031 25.766 15.953 1 97.5 355 ALA B C 1
ATOM 6291 O O . ALA B 1 355 ? 16.547 25.516 17.062 1 97.5 355 ALA B O 1
ATOM 6292 N N . ALA B 1 356 ? 17.406 24.828 15.086 1 97.44 356 ALA B N 1
ATOM 6293 C CA . ALA B 1 356 ? 17.234 23.406 15.375 1 97.44 356 ALA B CA 1
ATOM 6294 C C . ALA B 1 356 ? 18.062 23 16.594 1 97.44 356 ALA B C 1
ATOM 6296 O O . ALA B 1 356 ? 17.562 22.281 17.469 1 97.44 356 ALA B O 1
ATOM 6297 N N . LEU B 1 357 ? 19.25 23.406 16.672 1 96.31 357 LEU B N 1
ATOM 6298 C CA . LEU B 1 357 ? 20.125 23.047 17.781 1 96.31 357 LEU B CA 1
ATOM 6299 C C . LEU B 1 357 ? 19.641 23.688 19.078 1 96.31 357 LEU B C 1
ATOM 6301 O O . LEU B 1 357 ? 19.781 23.094 20.156 1 96.31 357 LEU B O 1
ATOM 6305 N N . GLY B 1 358 ? 19.125 24.906 18.938 1 97.38 358 GLY B N 1
ATOM 6306 C CA . GLY B 1 358 ? 18.5 25.5 20.109 1 97.38 358 GLY B CA 1
ATOM 6307 C C . GLY B 1 358 ? 17.344 24.688 20.656 1 97.38 358 GLY B C 1
ATOM 6308 O O . GLY B 1 358 ? 17.234 24.469 21.859 1 97.38 358 GLY B O 1
ATOM 6309 N N . LEU B 1 359 ? 16.484 24.281 19.781 1 97.94 359 LEU B N 1
ATOM 6310 C CA . LEU B 1 359 ? 15.328 23.453 20.156 1 97.94 359 LEU B CA 1
ATOM 6311 C C . LEU B 1 359 ? 15.781 22.109 20.719 1 97.94 359 LEU B C 1
ATOM 6313 O O . LEU B 1 359 ? 15.328 21.703 21.781 1 97.94 359 LEU B O 1
ATOM 6317 N N . VAL B 1 360 ? 16.641 21.422 19.984 1 96.44 360 VAL B N 1
ATOM 6318 C CA . VAL B 1 360 ? 17.094 20.094 20.375 1 96.44 360 VAL B CA 1
ATOM 6319 C C . VAL B 1 360 ? 17.844 20.172 21.703 1 96.44 360 VAL B C 1
ATOM 6321 O O . VAL B 1 360 ? 17.703 19.297 22.562 1 96.44 360 VAL B O 1
ATOM 6324 N N . GLY B 1 361 ? 18.703 21.156 21.844 1 96.31 361 GLY B N 1
ATOM 6325 C CA . GLY B 1 361 ? 19.375 21.359 23.125 1 96.31 361 GLY B CA 1
ATOM 6326 C C . GLY B 1 361 ? 18.406 21.5 24.281 1 96.31 361 GLY B C 1
ATOM 6327 O O . GLY B 1 361 ? 18.609 20.906 25.344 1 96.31 361 GLY B O 1
ATOM 6328 N N . TYR B 1 362 ? 17.422 22.312 24.109 1 96.94 362 TYR B N 1
ATOM 6329 C CA . TYR B 1 362 ? 16.375 22.469 25.125 1 96.94 362 TYR B CA 1
ATOM 6330 C C . TYR B 1 362 ? 15.719 21.125 25.438 1 96.94 362 TYR B C 1
ATOM 6332 O O . TYR B 1 362 ? 15.539 20.766 26.594 1 96.94 362 TYR B O 1
ATOM 6340 N N . LEU B 1 363 ? 15.273 20.438 24.406 1 96.75 363 LEU B N 1
ATOM 6341 C CA . LEU B 1 363 ? 14.586 19.156 24.578 1 96.75 363 LEU B CA 1
ATOM 6342 C C . LEU B 1 363 ? 15.461 18.156 25.328 1 96.75 363 LEU B C 1
ATOM 6344 O O . LEU B 1 363 ? 14.984 17.484 26.234 1 96.75 363 LEU B O 1
ATOM 6348 N N . GLU B 1 364 ? 16.656 18.047 24.984 1 95.44 364 GLU B N 1
ATOM 6349 C CA . GLU B 1 364 ? 17.578 17.109 25.641 1 95.44 364 GLU B CA 1
ATOM 6350 C C . GLU B 1 364 ? 17.781 17.469 27.109 1 95.44 364 GLU B C 1
ATOM 6352 O O . GLU B 1 364 ? 17.781 16.594 27.969 1 95.44 364 GLU B O 1
ATOM 6357 N N . ASP B 1 365 ? 17.922 18.719 27.375 1 95.88 365 ASP B N 1
ATOM 6358 C CA . ASP B 1 365 ? 18.125 19.188 28.75 1 95.88 365 ASP B CA 1
ATOM 6359 C C . ASP B 1 365 ? 16.906 18.859 29.625 1 95.88 365 ASP B C 1
ATOM 6361 O O . ASP B 1 365 ? 17.016 18.766 30.844 1 95.88 365 ASP B O 1
ATOM 6365 N N . HIS B 1 366 ? 15.812 18.719 28.984 1 94 366 HIS B N 1
ATOM 6366 C CA . HIS B 1 366 ? 14.586 18.531 29.766 1 94 366 HIS B CA 1
ATOM 6367 C C . HIS B 1 366 ? 14.031 17.125 29.578 1 94 366 HIS B C 1
ATOM 6369 O O . HIS B 1 366 ? 12.852 16.875 29.828 1 94 366 HIS B O 1
ATOM 6375 N N . GLY B 1 367 ? 14.789 16.203 29.016 1 91.94 367 GLY B N 1
ATOM 6376 C CA . GLY B 1 367 ? 14.453 14.797 28.969 1 91.94 367 GLY B CA 1
ATOM 6377 C C . GLY B 1 367 ? 13.539 14.43 27.812 1 91.94 367 GLY B C 1
ATOM 6378 O O . GLY B 1 367 ? 12.867 13.398 27.859 1 91.94 367 GLY B O 1
ATOM 6379 N N . HIS B 1 368 ? 13.445 15.281 26.797 1 93.38 368 HIS B N 1
ATOM 6380 C CA . HIS B 1 368 ? 12.562 15.039 25.656 1 93.38 368 HIS B CA 1
ATOM 6381 C C . HIS B 1 368 ? 13.359 14.945 24.359 1 93.38 368 HIS B C 1
ATOM 6383 O O . HIS B 1 368 ? 12.836 15.258 23.281 1 93.38 368 HIS B O 1
ATOM 6389 N N . GLY B 1 369 ? 14.633 14.531 24.406 1 93.25 369 GLY B N 1
ATOM 6390 C CA . GLY B 1 369 ? 15.531 14.602 23.266 1 93.25 369 GLY B CA 1
ATOM 6391 C C . GLY B 1 369 ? 15.633 13.297 22.5 1 93.25 369 GLY B C 1
ATOM 6392 O O . GLY B 1 369 ? 16.547 13.117 21.688 1 93.25 369 GLY B O 1
ATOM 6393 N N . TYR B 1 370 ? 14.719 12.328 22.75 1 95 370 TYR B N 1
ATOM 6394 C CA . TYR B 1 370 ? 14.836 10.992 22.188 1 95 370 TYR B CA 1
ATOM 6395 C C . TYR B 1 370 ? 14.836 11.039 20.656 1 95 370 TYR B C 1
ATOM 6397 O O . TYR B 1 370 ? 15.523 10.242 20.016 1 95 370 TYR B O 1
ATOM 6405 N N . TYR B 1 371 ? 14.125 11.977 20.062 1 96.19 371 TYR B N 1
ATOM 6406 C CA . TYR B 1 371 ? 13.984 12.031 18.609 1 96.19 371 TYR B CA 1
ATOM 6407 C C . TYR B 1 371 ? 14.758 13.211 18.031 1 96.19 371 TYR B C 1
ATOM 6409 O O . TYR B 1 371 ? 14.484 13.648 16.906 1 96.19 371 TYR B O 1
ATOM 6417 N N . SER B 1 372 ? 15.727 13.742 18.766 1 95.31 372 SER B N 1
ATOM 6418 C CA . SER B 1 372 ? 16.5 14.898 18.344 1 95.31 372 SER B CA 1
ATOM 6419 C C . SER B 1 372 ? 17.266 14.602 17.047 1 95.31 372 SER B C 1
ATOM 6421 O O . SER B 1 372 ? 17.203 15.375 16.094 1 95.31 372 SER B O 1
ATOM 6423 N N . GLN B 1 373 ? 17.938 13.477 17.031 1 93.56 373 GLN B N 1
ATOM 6424 C CA . GLN B 1 373 ? 18.734 13.117 15.852 1 93.56 373 GLN B CA 1
ATOM 6425 C C . GLN B 1 373 ? 17.828 12.844 14.648 1 93.56 373 GLN B C 1
ATOM 6427 O O . GLN B 1 373 ? 18.156 13.211 13.516 1 93.56 373 GLN B O 1
ATOM 6432 N N . SER B 1 374 ? 16.75 12.141 14.914 1 94.94 374 SER B N 1
ATOM 6433 C CA . SER B 1 374 ? 15.773 11.875 13.859 1 94.94 374 SER B CA 1
ATOM 6434 C C . SER B 1 374 ? 15.258 13.172 13.25 1 94.94 374 SER B C 1
ATOM 6436 O O . SER B 1 374 ? 15.102 13.273 12.031 1 94.94 374 SER B O 1
ATOM 6438 N N . TYR B 1 375 ? 15 14.133 14.102 1 96.56 375 TYR B N 1
ATOM 6439 C CA . TYR B 1 375 ? 14.516 15.43 13.641 1 96.56 375 TYR B CA 1
ATOM 6440 C C . TYR B 1 375 ? 15.547 16.109 12.75 1 96.56 375 TYR B C 1
ATOM 6442 O O . TYR B 1 375 ? 15.211 16.656 11.695 1 96.56 375 TYR B O 1
ATOM 6450 N N . LEU B 1 376 ? 16.75 16.094 13.148 1 95 376 LEU B N 1
ATOM 6451 C CA . LEU B 1 376 ? 17.812 16.719 12.383 1 95 376 LEU B CA 1
ATOM 6452 C C . LEU B 1 376 ? 17.984 16.047 11.023 1 95 376 LEU B C 1
ATOM 6454 O O . LEU B 1 376 ? 18.234 16.719 10.016 1 95 376 LEU B O 1
ATOM 6458 N N . ARG B 1 377 ? 17.828 14.766 10.961 1 92.38 377 ARG B N 1
ATOM 6459 C CA . ARG B 1 377 ? 17.891 14.055 9.695 1 92.38 377 ARG B CA 1
ATOM 6460 C C . ARG B 1 377 ? 16.734 14.453 8.781 1 92.38 377 ARG B C 1
ATOM 6462 O O . ARG B 1 377 ? 16.906 14.617 7.574 1 92.38 377 ARG B O 1
ATOM 6469 N N . ALA B 1 378 ? 15.562 14.578 9.406 1 93.94 378 ALA B N 1
ATOM 6470 C CA . ALA B 1 378 ? 14.406 15.016 8.633 1 93.94 378 ALA B CA 1
ATOM 6471 C C . ALA B 1 378 ? 14.625 16.406 8.047 1 93.94 378 ALA B C 1
ATOM 6473 O O . ALA B 1 378 ? 14.273 16.656 6.891 1 93.94 378 ALA B O 1
ATOM 6474 N N . LEU B 1 379 ? 15.211 17.281 8.828 1 95.06 379 LEU B N 1
ATOM 6475 C CA . LEU B 1 379 ? 15.508 18.625 8.367 1 95.06 379 LEU B CA 1
ATOM 6476 C C . LEU B 1 379 ? 16.484 18.594 7.191 1 95.06 379 LEU B C 1
ATOM 6478 O O . LEU B 1 379 ? 16.328 19.359 6.23 1 95.06 379 LEU B O 1
ATOM 6482 N N . ASP B 1 380 ? 17.375 17.734 7.289 1 89.81 380 ASP B N 1
ATOM 6483 C CA . ASP B 1 380 ? 18.406 17.641 6.258 1 89.81 380 ASP B CA 1
ATOM 6484 C C . ASP B 1 380 ? 17.812 17.172 4.93 1 89.81 380 ASP B C 1
ATOM 6486 O O . ASP B 1 380 ? 18.266 17.594 3.861 1 89.81 380 ASP B O 1
ATOM 6490 N N . VAL B 1 381 ? 16.828 16.359 5.016 1 87.69 381 VAL B N 1
ATOM 6491 C CA . VAL B 1 381 ? 16.188 15.836 3.816 1 87.69 381 VAL B CA 1
ATOM 6492 C C . VAL B 1 381 ? 15.328 16.922 3.172 1 87.69 381 VAL B C 1
ATOM 6494 O O . VAL B 1 381 ? 15.242 17 1.945 1 87.69 381 VAL B O 1
ATOM 6497 N N . LEU B 1 382 ? 14.711 17.75 3.998 1 90.94 382 LEU B N 1
ATOM 6498 C CA . LEU B 1 382 ? 13.789 18.766 3.49 1 90.94 382 LEU B CA 1
ATOM 6499 C C . LEU B 1 382 ? 14.547 19.984 2.984 1 90.94 382 LEU B C 1
ATOM 6501 O O . LEU B 1 382 ? 14.07 20.688 2.084 1 90.94 382 LEU B O 1
ATOM 6505 N N . ALA B 1 383 ? 15.711 20.219 3.523 1 89.38 383 ALA B N 1
ATOM 6506 C CA . ALA B 1 383 ? 16.469 21.422 3.18 1 89.38 383 ALA B CA 1
ATOM 6507 C C . ALA B 1 383 ? 17.219 21.234 1.865 1 89.38 383 ALA B C 1
ATOM 6509 O O . ALA B 1 383 ? 17.641 20.125 1.533 1 89.38 383 ALA B O 1
ATOM 6510 N N . PRO B 1 384 ? 17.266 22.359 1.117 1 82.06 384 PRO B N 1
ATOM 6511 C CA . PRO B 1 384 ? 18.25 22.266 0.038 1 82.06 384 PRO B CA 1
ATOM 6512 C C . PRO B 1 384 ? 19.641 21.875 0.536 1 82.06 384 PRO B C 1
ATOM 6514 O O . PRO B 1 384 ? 20.047 22.281 1.628 1 82.06 384 PRO B O 1
ATOM 6517 N N . PRO B 1 385 ? 20.297 21.109 -0.266 1 79.88 385 PRO B N 1
ATOM 6518 C CA . PRO B 1 385 ? 21.594 20.594 0.186 1 79.88 385 PRO B CA 1
ATOM 6519 C C . PRO B 1 385 ? 22.547 21.703 0.626 1 79.88 385 PRO B C 1
ATOM 6521 O O . PRO B 1 385 ? 22.766 22.656 -0.115 1 79.88 385 PRO B O 1
ATOM 6524 N N . GLY B 1 386 ? 23.078 21.609 1.848 1 79.06 386 GLY B N 1
ATOM 6525 C CA . GLY B 1 386 ? 24.125 22.484 2.369 1 79.06 386 GLY B CA 1
ATOM 6526 C C . GLY B 1 386 ? 23.609 23.844 2.803 1 79.06 386 GLY B C 1
ATOM 6527 O O . GLY B 1 386 ? 24.391 24.766 3.027 1 79.06 386 GLY B O 1
ATOM 6528 N N . GLN B 1 387 ? 22.328 23.953 3.008 1 85 387 GLN B N 1
ATOM 6529 C CA . GLN B 1 387 ? 21.812 25.297 3.252 1 85 387 GLN B CA 1
ATOM 6530 C C . GLN B 1 387 ? 21.328 25.438 4.691 1 85 387 GLN B C 1
ATOM 6532 O O . GLN B 1 387 ? 21 26.547 5.129 1 85 387 GLN B O 1
ATOM 6537 N N . LEU B 1 388 ? 21.328 24.438 5.48 1 90 388 LEU B N 1
ATOM 6538 C CA . LEU B 1 388 ? 20.766 24.469 6.824 1 90 388 LEU B CA 1
ATOM 6539 C C . LEU B 1 388 ? 21.5 25.453 7.711 1 90 388 LEU B C 1
ATOM 6541 O O . LEU B 1 388 ? 20.906 26.062 8.602 1 90 388 LEU B O 1
ATOM 6545 N N . ASP B 1 389 ? 22.797 25.625 7.445 1 91.06 389 ASP B N 1
ATOM 6546 C CA . ASP B 1 389 ? 23.594 26.5 8.297 1 91.06 389 ASP B CA 1
ATOM 6547 C C . ASP B 1 389 ? 23.828 27.844 7.633 1 91.06 389 ASP B C 1
ATOM 6549 O O . ASP B 1 389 ? 24.594 28.672 8.141 1 91.06 389 ASP B O 1
ATOM 6553 N N . LEU B 1 390 ? 23.219 28.078 6.551 1 90.31 390 LEU B N 1
ATOM 6554 C CA . LEU B 1 390 ? 23.5 29.297 5.809 1 90.31 390 LEU B CA 1
ATOM 6555 C C . LEU B 1 390 ? 22.266 30.203 5.77 1 90.31 390 LEU B C 1
ATOM 6557 O O . LEU B 1 390 ? 22.391 31.422 5.672 1 90.31 390 LEU B O 1
ATOM 6561 N N . ALA B 1 391 ? 21.125 29.609 5.812 1 91.5 391 ALA B N 1
ATOM 6562 C CA . ALA B 1 391 ? 19.922 30.391 5.605 1 91.5 391 ALA B CA 1
ATOM 6563 C C . ALA B 1 391 ? 18.766 29.859 6.457 1 91.5 391 ALA B C 1
ATOM 6565 O O . ALA B 1 391 ? 18.891 28.812 7.078 1 91.5 391 ALA B O 1
ATOM 6566 N N . THR B 1 392 ? 17.734 30.672 6.527 1 93.81 392 THR B N 1
ATOM 6567 C CA . THR B 1 392 ? 16.484 30.25 7.145 1 93.81 392 THR B CA 1
ATOM 6568 C C . THR B 1 392 ? 15.438 29.922 6.082 1 93.81 392 THR B C 1
ATOM 6570 O O . THR B 1 392 ? 15.617 30.25 4.906 1 93.81 392 THR B O 1
ATOM 6573 N N . GLY B 1 393 ? 14.461 29.219 6.461 1 93.31 393 GLY B N 1
ATOM 6574 C CA . GLY B 1 393 ? 13.352 29 5.539 1 93.31 393 GLY B CA 1
ATOM 6575 C C . GLY B 1 393 ? 12.727 27.625 5.68 1 93.31 393 GLY B C 1
ATOM 6576 O O . GLY B 1 393 ? 11.531 27.453 5.418 1 93.31 393 GLY B O 1
ATOM 6577 N N . VAL B 1 394 ? 13.5 26.672 6.098 1 95.56 394 VAL B N 1
ATOM 6578 C CA . VAL B 1 394 ? 12.992 25.312 6.227 1 95.56 394 VAL B CA 1
ATOM 6579 C C . VAL B 1 394 ? 12.109 25.203 7.469 1 95.56 394 VAL B C 1
ATOM 6581 O O . VAL B 1 394 ? 11.055 24.562 7.434 1 95.56 394 VAL B O 1
ATOM 6584 N N . GLN B 1 395 ? 12.57 25.766 8.539 1 97.56 395 GLN B N 1
ATOM 6585 C CA . GLN B 1 395 ? 11.773 25.859 9.758 1 97.56 395 GLN B CA 1
ATOM 6586 C C . GLN B 1 395 ? 11.008 27.172 9.82 1 97.56 395 GLN B C 1
ATOM 6588 O O . GLN B 1 395 ? 11.609 28.25 9.781 1 97.56 395 GLN B O 1
ATOM 6593 N N . THR B 1 396 ? 9.688 27.047 9.867 1 97.31 396 THR B N 1
ATOM 6594 C CA . THR B 1 396 ? 8.883 28.266 9.844 1 97.31 396 THR B CA 1
ATOM 6595 C C . THR B 1 396 ? 8.594 28.75 11.266 1 97.31 396 THR B C 1
ATOM 6597 O O . THR B 1 396 ? 8.891 29.891 11.609 1 97.31 396 THR B O 1
ATOM 6600 N N . TYR B 1 397 ? 8.031 27.828 12.102 1 97.88 397 TYR B N 1
ATOM 6601 C CA . TYR B 1 397 ? 7.656 28.172 13.469 1 97.88 397 TYR B CA 1
ATOM 6602 C C . TYR B 1 397 ? 7.949 27.016 14.414 1 97.88 397 TYR B C 1
ATOM 6604 O O . TYR B 1 397 ? 7.992 25.859 13.992 1 97.88 397 TYR B O 1
ATOM 6612 N N . PHE B 1 398 ? 8.242 27.344 15.664 1 98.56 398 PHE B N 1
ATOM 6613 C CA . PHE B 1 398 ? 8.023 26.422 16.766 1 98.56 398 PHE B CA 1
ATOM 6614 C C . PHE B 1 398 ? 6.809 26.828 17.594 1 98.56 398 PHE B C 1
ATOM 6616 O O . PHE B 1 398 ? 6.797 27.906 18.203 1 98.56 398 PHE B O 1
ATOM 6623 N N . ALA B 1 399 ? 5.809 26.016 17.516 1 98.69 399 ALA B N 1
ATOM 6624 C CA . ALA B 1 399 ? 4.633 26.281 18.328 1 98.69 399 ALA B CA 1
ATOM 6625 C C . ALA B 1 399 ? 4.848 25.812 19.766 1 98.69 399 ALA B C 1
ATOM 6627 O O . ALA B 1 399 ? 5.422 24.75 20 1 98.69 399 ALA B O 1
ATOM 6628 N N . VAL B 1 400 ? 4.402 26.609 20.75 1 98.62 400 VAL B N 1
ATOM 6629 C CA . VAL B 1 400 ? 4.637 26.328 22.172 1 98.62 400 VAL B CA 1
ATOM 6630 C C . VAL B 1 400 ? 3.338 26.516 22.953 1 98.62 400 VAL B C 1
ATOM 6632 O O . VAL B 1 400 ? 2.678 27.547 22.844 1 98.62 400 VAL B O 1
ATOM 6635 N N . ALA B 1 401 ? 2.943 25.562 23.641 1 97.88 401 ALA B N 1
ATOM 6636 C CA . ALA B 1 401 ? 1.873 25.625 24.641 1 97.88 401 ALA B CA 1
ATOM 6637 C C . ALA B 1 401 ? 2.367 25.188 26.016 1 97.88 401 ALA B C 1
ATOM 6639 O O . ALA B 1 401 ? 3.252 24.328 26.109 1 97.88 401 ALA B O 1
ATOM 6640 N N . CYS B 1 402 ? 1.832 25.797 27.031 1 96.56 402 CYS B N 1
ATOM 6641 C CA . CYS B 1 402 ? 2.145 25.375 28.391 1 96.56 402 CYS B CA 1
ATOM 6642 C C . CYS B 1 402 ? 1.301 24.172 28.797 1 96.56 402 CYS B C 1
ATOM 6644 O O . CYS B 1 402 ? 0.077 24.188 28.656 1 96.56 402 CYS B O 1
ATOM 6646 N N . GLN B 1 403 ? 1.922 23.188 29.203 1 92.88 403 GLN B N 1
ATOM 6647 C CA . GLN B 1 403 ? 1.291 21.969 29.703 1 92.88 403 GLN B CA 1
ATOM 6648 C C . GLN B 1 403 ? 1.854 21.578 31.062 1 92.88 403 GLN B C 1
ATOM 6650 O O . GLN B 1 403 ? 2.834 20.844 31.141 1 92.88 403 GLN B O 1
ATOM 6655 N N . GLY B 1 404 ? 1.108 21.906 32.094 1 92.38 404 GLY B N 1
ATOM 6656 C CA . GLY B 1 404 ? 1.703 21.781 33.406 1 92.38 404 GLY B CA 1
ATOM 6657 C C . GLY B 1 404 ? 2.984 22.578 33.562 1 92.38 404 GLY B C 1
ATOM 6658 O O . GLY B 1 404 ? 3.014 23.781 33.281 1 92.38 404 GLY B O 1
ATOM 6659 N N . ASP B 1 405 ? 3.98 21.828 33.969 1 92.94 405 ASP B N 1
ATOM 6660 C CA . ASP B 1 405 ? 5.27 22.484 34.156 1 92.94 405 ASP B CA 1
ATOM 6661 C C . ASP B 1 405 ? 6.137 22.375 32.906 1 92.94 405 ASP B C 1
ATOM 6663 O O . ASP B 1 405 ? 7.242 22.922 32.844 1 92.94 405 ASP B O 1
ATOM 6667 N N . ASP B 1 406 ? 5.594 21.734 31.953 1 93.94 406 ASP B N 1
ATOM 6668 C CA . ASP B 1 406 ? 6.371 21.484 30.734 1 93.94 406 ASP B CA 1
ATOM 6669 C C . ASP B 1 406 ? 5.766 22.219 29.531 1 93.94 406 ASP B C 1
ATOM 6671 O O . ASP B 1 406 ? 4.832 23.016 29.688 1 93.94 406 ASP B O 1
ATOM 6675 N N . LEU B 1 407 ? 6.379 22.016 28.422 1 97.25 407 LEU B N 1
ATOM 6676 C CA . LEU B 1 407 ? 5.918 22.625 27.172 1 97.25 407 LEU B CA 1
ATOM 6677 C C . LEU B 1 407 ? 5.457 21.562 26.188 1 97.25 407 LEU B C 1
ATOM 6679 O O . LEU B 1 407 ? 5.992 20.453 26.172 1 97.25 407 LEU B O 1
ATOM 6683 N N . SER B 1 408 ? 4.398 21.859 25.5 1 96.94 408 SER B N 1
ATOM 6684 C CA . SER B 1 408 ? 4.035 21.141 24.297 1 96.94 408 SER B CA 1
ATOM 6685 C C . SER B 1 408 ? 4.566 21.844 23.047 1 96.94 408 SER B C 1
ATOM 6687 O O . SER B 1 408 ? 4.309 23.031 22.844 1 96.94 408 SER B O 1
ATOM 6689 N N . LEU B 1 409 ? 5.27 21.062 22.234 1 97.94 409 LEU B N 1
ATOM 6690 C CA . LEU B 1 409 ? 6.012 21.703 21.156 1 97.94 409 LEU B CA 1
ATOM 6691 C C . LEU B 1 409 ? 5.664 21.094 19.812 1 97.94 409 LEU B C 1
ATOM 6693 O O . LEU B 1 409 ? 5.484 19.875 19.703 1 97.94 409 LEU B O 1
ATOM 6697 N N . THR B 1 410 ? 5.555 21.891 18.766 1 98.44 410 THR B N 1
ATOM 6698 C CA . THR B 1 410 ? 5.422 21.469 17.391 1 98.44 410 THR B CA 1
ATOM 6699 C C . THR B 1 410 ? 6.34 22.281 16.469 1 98.44 410 THR B C 1
ATOM 6701 O O . THR B 1 410 ? 6.371 23.5 16.562 1 98.44 410 THR B O 1
ATOM 6704 N N . SER B 1 411 ? 7.117 21.594 15.688 1 98.62 411 SER B N 1
ATOM 6705 C CA . SER B 1 411 ? 7.93 22.25 14.664 1 98.62 411 SER B CA 1
ATOM 6706 C C . SER B 1 411 ? 7.215 22.266 13.32 1 98.62 411 SER B C 1
ATOM 6708 O O . SER B 1 411 ? 6.586 21.281 12.938 1 98.62 411 SER B O 1
ATOM 6710 N N . TYR B 1 412 ? 7.25 23.328 12.688 1 98.56 412 TYR B N 1
ATOM 6711 C CA . TYR B 1 412 ? 6.656 23.453 11.359 1 98.56 412 TYR B CA 1
ATOM 6712 C C . TYR B 1 412 ? 7.73 23.578 10.289 1 98.56 412 TYR B C 1
ATOM 6714 O O . TYR B 1 412 ? 8.734 24.266 10.492 1 98.56 412 TYR B O 1
ATOM 6722 N N . LEU B 1 413 ? 7.555 22.906 9.156 1 98.19 413 LEU B N 1
ATOM 6723 C CA . LEU B 1 413 ? 8.602 22.766 8.156 1 98.19 413 LEU B CA 1
ATOM 6724 C C . LEU B 1 413 ? 8.078 23.109 6.766 1 98.19 413 LEU B C 1
ATOM 6726 O O . LEU B 1 413 ? 7.008 22.656 6.363 1 98.19 413 LEU B O 1
ATOM 6730 N N . ASN B 1 414 ? 8.805 23.922 6.109 1 97.25 414 ASN B N 1
ATOM 6731 C CA . ASN B 1 414 ? 8.539 24.375 4.742 1 97.25 414 ASN B CA 1
ATOM 6732 C C . ASN B 1 414 ? 9.523 23.75 3.752 1 97.25 414 ASN B C 1
ATOM 6734 O O . ASN B 1 414 ? 10.727 24.016 3.824 1 97.25 414 ASN B O 1
ATOM 6738 N N . PRO B 1 415 ? 9.031 22.969 2.791 1 95.12 415 PRO B N 1
ATOM 6739 C CA . PRO B 1 415 ? 9.938 22.359 1.814 1 95.12 415 PRO B CA 1
ATOM 6740 C C . PRO B 1 415 ? 10.516 23.375 0.829 1 95.12 415 PRO B C 1
ATOM 6742 O O . PRO B 1 415 ? 11.461 23.062 0.106 1 95.12 415 PRO B O 1
ATOM 6745 N N . GLN B 1 416 ? 10.008 24.531 0.699 1 94.44 416 GLN B N 1
ATOM 6746 C CA . GLN B 1 416 ? 10.578 25.672 -0.02 1 94.44 416 GLN B CA 1
ATOM 6747 C C . GLN B 1 416 ? 10.602 25.406 -1.524 1 94.44 416 GLN B C 1
ATOM 6749 O O . GLN B 1 416 ? 11.633 25.562 -2.174 1 94.44 416 GLN B O 1
ATOM 6754 N N . PHE B 1 417 ? 9.5 25.094 -2.137 1 95 417 PHE B N 1
ATOM 6755 C CA . PHE B 1 417 ? 9.422 24.703 -3.539 1 95 417 PHE B CA 1
ATOM 6756 C C . PHE B 1 417 ? 9.75 25.875 -4.449 1 95 417 PHE B C 1
ATOM 6758 O O . PHE B 1 417 ? 10.359 25.703 -5.504 1 95 417 PHE B O 1
ATOM 6765 N N . TYR B 1 418 ? 9.398 27.062 -4.062 1 93.5 418 TYR B N 1
ATOM 6766 C CA . TYR B 1 418 ? 9.602 28.203 -4.945 1 93.5 418 TYR B CA 1
ATOM 6767 C C . TYR B 1 418 ? 10.852 28.984 -4.551 1 93.5 418 TYR B C 1
ATOM 6769 O O . TYR B 1 418 ? 11.523 29.578 -5.406 1 93.5 418 TYR B O 1
ATOM 6777 N N . ALA B 1 419 ? 11.18 28.969 -3.332 1 89.81 419 ALA B N 1
ATOM 6778 C CA . ALA B 1 419 ? 12.383 29.656 -2.873 1 89.81 419 ALA B CA 1
ATOM 6779 C C . ALA B 1 419 ? 13.633 29.031 -3.482 1 89.81 419 ALA B C 1
ATOM 6781 O O . ALA B 1 419 ? 14.648 29.703 -3.67 1 89.81 419 ALA B O 1
ATOM 6782 N N . ALA B 1 420 ? 13.578 27.766 -3.801 1 82 420 ALA B N 1
ATOM 6783 C CA . ALA B 1 420 ? 14.719 27.047 -4.348 1 82 420 ALA B CA 1
ATOM 6784 C C . ALA B 1 420 ? 15.156 27.641 -5.684 1 82 420 ALA B C 1
ATOM 6786 O O . ALA B 1 420 ? 16.297 27.438 -6.113 1 82 420 ALA B O 1
ATOM 6787 N N . PHE B 1 421 ? 14.305 28.344 -6.371 1 85.44 421 PHE B N 1
ATOM 6788 C CA . PHE B 1 421 ? 14.609 28.922 -7.676 1 85.44 421 PHE B CA 1
ATOM 6789 C C . PHE B 1 421 ? 15.242 30.297 -7.523 1 85.44 421 PHE B C 1
ATOM 6791 O O . PHE B 1 421 ? 15.711 30.875 -8.5 1 85.44 421 PHE B O 1
ATOM 6798 N N . ARG B 1 422 ? 15.188 30.812 -6.348 1 75.88 422 ARG B N 1
ATOM 6799 C CA . ARG B 1 422 ? 15.734 32.156 -6.16 1 75.88 422 ARG B CA 1
ATOM 6800 C C . ARG B 1 422 ? 17.266 32.125 -6.141 1 75.88 422 ARG B C 1
ATOM 6802 O O . ARG B 1 422 ? 17.859 31.219 -5.57 1 75.88 422 ARG B O 1
ATOM 6809 N N . GLU B 1 423 ? 17.938 32.781 -7.258 1 59.47 423 GLU B N 1
ATOM 6810 C CA . GLU B 1 423 ? 19.391 32.906 -7.32 1 59.47 423 GLU B CA 1
ATOM 6811 C C . GLU B 1 423 ? 19.953 33.5 -6.027 1 59.47 423 GLU B C 1
ATOM 6813 O O . GLU B 1 423 ? 19.297 34.312 -5.383 1 59.47 423 GLU B O 1
ATOM 6818 N N . PRO B 1 424 ? 21 32.812 -5.402 1 53 424 PRO B N 1
ATOM 6819 C CA . PRO B 1 424 ? 21.641 33.406 -4.23 1 53 424 PRO B CA 1
ATOM 6820 C C . PRO B 1 424 ? 21.922 34.906 -4.406 1 53 424 PRO B C 1
ATOM 6822 O O . PRO B 1 424 ? 22.266 35.344 -5.508 1 53 424 PRO B O 1
ATOM 6825 N N . GLU B 1 425 ? 21.172 35.75 -3.76 1 39.19 425 GLU B N 1
ATOM 6826 C CA . GLU B 1 425 ? 21.609 37.156 -3.818 1 39.19 425 GLU B CA 1
ATOM 6827 C C . GLU B 1 425 ? 23.125 37.25 -3.688 1 39.19 425 GLU B C 1
ATOM 6829 O O . GLU B 1 425 ? 23.719 36.656 -2.785 1 39.19 425 GLU B O 1
ATOM 6834 N N . SER B 1 426 ? 23.844 37.312 -4.844 1 33.25 426 SER B N 1
ATOM 6835 C CA . SER B 1 426 ? 25.234 37.719 -4.754 1 33.25 426 SER B CA 1
ATOM 6836 C C . SER B 1 426 ? 25.422 38.844 -3.732 1 33.25 426 SER B C 1
ATOM 6838 O O . SER B 1 426 ? 24.828 39.906 -3.861 1 33.25 426 SER B O 1
ATOM 6840 N N . THR B 1 427 ? 25.656 38.531 -2.461 1 28.83 427 THR B N 1
ATOM 6841 C CA . THR B 1 427 ? 26.406 39.531 -1.733 1 28.83 427 THR B CA 1
ATOM 6842 C C . THR B 1 427 ? 27.781 39.75 -2.367 1 28.83 427 THR B C 1
ATOM 6844 O O . THR B 1 427 ? 28.469 38.781 -2.686 1 28.83 427 THR B O 1
#

InterPro domains:
  IPR012148 Aromatic prenyltransferase DMATS-type, fungi [PIRSF000509] (17-414)
  IPR017795 Aromatic prenyltransferase, NscD-like [PF11991] (34-377)
  IPR017795 Aromatic prenyltransferase, NscD-like [PTHR40627] (14-418)
  IPR017795 Aromatic prenyltransferase, NscD-like [TIGR03429] (21-414)
  IPR017795 Aromatic prenyltransferase, NscD-like [cd13929] (37-416)
  IPR033964 Aromatic prenyltransferase [SFLDS00036] (16-422)

Radius of gyration: 34.41 Å; Cα contacts (8 Å, |Δi|>4): 1672; chains: 2; bounding box: 62×101×76 Å

Solvent-accessible surface area (backbone atoms only — not comparable to full-atom values): 44614 Å² total; per-residue (Å²): 112,71,62,61,51,42,49,57,69,61,47,74,87,66,94,73,71,47,58,60,45,54,52,46,65,66,49,45,82,81,59,62,75,41,28,33,54,43,43,71,50,50,40,54,53,53,39,43,48,36,52,53,34,65,49,53,70,69,56,46,42,53,54,49,36,45,40,58,64,63,42,31,74,40,51,39,79,58,76,85,42,52,68,60,97,58,58,27,69,71,32,95,58,22,28,41,46,30,39,32,46,31,55,38,71,40,82,47,63,42,40,50,32,36,34,35,42,35,31,52,96,47,47,61,33,91,91,24,49,45,36,47,62,52,46,51,51,44,54,56,54,47,40,73,69,34,79,77,46,27,58,67,55,54,52,51,48,41,40,54,39,58,24,87,87,11,65,36,56,76,42,66,83,51,84,64,72,48,58,34,48,37,39,29,47,34,55,44,95,87,49,77,46,45,34,40,36,40,30,45,50,64,49,100,88,39,49,30,45,58,53,50,52,51,42,51,70,70,65,69,60,87,34,58,52,10,46,51,51,50,51,46,36,40,70,71,33,78,72,33,50,53,46,47,48,50,37,42,33,36,41,40,28,55,66,78,74,17,51,36,31,40,28,28,36,24,78,64,54,17,50,49,59,50,52,36,59,60,18,59,75,61,73,53,71,86,46,62,63,16,48,51,52,45,52,50,42,53,27,35,25,34,68,46,61,91,80,60,57,48,76,47,62,62,82,90,60,98,49,94,82,44,44,29,41,35,32,40,32,37,22,38,83,35,66,62,52,48,42,35,41,36,46,45,39,39,79,59,25,78,15,34,42,54,26,50,50,21,47,38,50,48,29,43,76,69,60,38,35,71,54,40,64,36,47,52,52,43,48,56,69,47,32,62,87,88,34,44,76,68,35,54,50,40,41,43,32,40,35,41,28,73,48,69,69,38,74,42,40,32,40,29,35,30,64,44,65,16,51,70,55,53,72,76,76,82,124,113,72,61,62,50,41,49,56,68,61,45,74,85,67,92,71,72,47,57,60,47,54,53,47,65,66,50,44,82,81,60,61,73,40,29,33,55,42,42,70,50,51,41,52,53,52,40,43,48,36,51,53,32,66,48,53,68,69,57,46,43,52,53,49,36,46,40,58,66,62,42,30,75,39,50,38,79,59,78,85,41,53,68,61,97,57,58,28,70,70,32,95,57,24,27,40,45,31,37,31,46,31,56,38,70,40,80,48,63,40,41,50,32,37,35,35,45,35,32,52,94,48,46,61,34,90,92,25,48,46,36,46,61,52,44,52,50,44,53,56,55,48,41,72,70,34,79,77,46,27,58,68,56,54,52,51,49,40,40,54,40,59,23,86,86,12,64,37,54,74,41,67,84,50,84,63,72,50,56,33,48,39,38,29,49,34,55,45,96,87,50,78,46,46,33,40,36,39,31,46,53,64,47,100,87,39,49,33,45,58,53,51,52,51,44,50,72,69,64,71,60,85,34,59,52,9,47,50,52,50,50,46,36,40,71,69,34,78,72,34,50,55,45,47,49,50,36,40,32,35,40,40,28,56,65,79,75,18,51,35,33,41,27,30,34,24,78,64,52,15,51,48,58,50,53,36,58,62,18,58,76,61,72,54,71,86,45,64,63,16,49,51,52,46,50,52,42,54,27,35,26,34,68,48,60,90,80,60,57,47,78,45,62,62,81,88,60,97,50,94,83,44,46,30,41,34,34,38,32,34,20,39,83,36,65,62,53,49,43,35,41,35,47,45,39,41,78,59,25,80,14,34,42,54,26,49,50,20,47,38,52,48,28,44,76,70,60,38,33,73,54,40,64,37,49,52,52,41,49,55,69,48,33,62,85,89,36,44,77,68,36,54,50,40,43,42,31,41,35,41,28,75,48,67,69,38,74,42,40,31,41,28,35,30,64,44,63,16,51,70,56,53,73,76,76,81,123

Nearest PDB structures (foldseek):
  8daz-assembly1_A  TM=9.916E-01  e=6.744E-67  Fusarium fujikuroi
  8db0-assembly1_A  TM=9.911E-01  e=3.446E-66  Fusarium fujikuroi
  8daz-assembly3_C  TM=9.929E-01  e=4.439E-65  Fusarium fujikuroi
  8db1-assembly1_A  TM=9.922E-01  e=5.129E-64  Fusarium fujikuroi
  9iia-assembly2_B-2  TM=9.225E-01  e=5.727E-38  Fusarium tricinctum

Sequence (854 aa):
MTQTKHLQTLLQPRENTPLAWKTLDKWLPPLLNDSDWWWETLGPQLNTLLTEADYDLNEQYEALLLLYRWVVPEMGPRPRSSIAPWKSFMTDDHSPIEYSWKWNSGSKKPDIRYAIELVSPLAGSKQDPFNQIPTRNLVYNLAKTIPELDLTWFEHFWDELLGPGSPTTSTSGISTKGSTIFAALEMLHDHLSIKVYFIPVETPELSAWHQIRHAIETSGCQNLEALKHVEAYLSKHDDGRRLRPFMLAIDCVEPGASRLKIYARSNQTSFRFVRDVMTVGGLRTGLDKSLERFADLWKRALGLDPDTSPEDELPNVDHLTSGAVFNFDVAPKSSIPDVKAYIPVRHYTNNDLQAALGLVGYLEDHGHGYYSQSYLRALDVLAPPGQLDLATGVQTYFAVACQGDDLSLTSYLNPQFYAAFREPESTMTQTKHLQTLLQPRENTPLAWKTLDKWLPPLLNDSDWWWETLGPQLNTLLTEADYDLNEQYEALLLLYRWVVPEMGPRPRSSIAPWKSFMTDDHSPIEYSWKWNSGSKKPDIRYAIELVSPLAGSKQDPFNQIPTRNLVYNLAKTIPELDLTWFEHFWDELLGPGSPTTSTSGISTKGSTIFAALEMLHDHLSIKVYFIPVETPELSAWHQIRHAIETSGCQNLEALKHVEAYLSKHDDGRRLRPFMLAIDCVEPGASRLKIYARSNQTSFRFVRDVMTVGGLRTGLDKSLERFADLWKRALGLDPDTSPEDELPNVDHLTSGAVFNFDVAPKSSIPDVKAYIPVRHYTNNDLQAALGLVGYLEDHGHGYYSQSYLRALDVLAPPGQLDLATGVQTYFAVACQGDDLSLTSYLNPQFYAAFREPEST

Organism: Fusarium oxysporum f. sp. lycopersici (strain 4287 / CBS 123668 / FGSC 9935 / NRRL 34936) (NCBI:txid426428)

Foldseek 3Di:
DVVLVVLVVVFDDDPDDLVLLVVCCVPPDQDDAQLNVQSVPVLVLQSLLCVLLPADSVLNNVVSVLCSPQPSVQQDHADPALDDPAQEPQAPSSRFKKKKWWFDPFQHGTWIKMKGQGADPCDCHPVHNQSPPSQVVSLVVVCVVAVQFACLLVVLLCCQAPNPPHPPVVCSVPNPRYHAKMKMWISDNVDIWIKMKGFHDDDPVGAQVRSLLVSVVPSVQPACLQVVLLVCLCPPPPLNVQKGWGMWMWIRGDQQVIWIKTKIFGQFAFLVSVVCVQCSNVVNDQQVLASVLVVQLLCQLLVHDPPDDSRDGADDDPDPPHGWMKMWTRHSVDNHTFMKIKRFSQGRHQFQVSNLCSNLVSCVVVNSNNSSSSVSVSLCSLDDHPCRNPHGGQWGIWMWTGDRNHITIMTMGDSSSSVVNDDPPPD/DVVVVVLVVVFDDDPDDLVLLVVCCVPPDQDDAQLNVQSVQVLVLQSLLCVLLPADSVLNNVVSVLCSPQPSVQQPHADDALDDPAQEPQAPSSRFKKKKWWFDPFQHGTWIKMKGQGADPCDCHPVHNQSPPSQVVSLVVVCVVDVQFACLLVVLLCCQAPNPPHPPVVCSVPNPRYHAKMKMWISDNVDIWIKMKGFHDDDPVGAQVRSLLVSVVVSVQPACLQVVLLVCLCPPPPLNVQKGWGMWMWIRGDQQVIWIKTKIFGQFAFLVSVVCVQCSNVVNDQQVLASVLVVQLLCQLLVHDPPDDSRDGADDDPDPPPGWMKIWTRHSVDNHTFMKIKRFSQGRHQFQVSNLCSNLVSCVVVNSNNSSSSVSVSLCSLDDHPRRNPHGGQWGIWMWTGDRSHITIMTMGDSSSSVVNDPPPPD

Secondary structure (DSSP, 8-state):
-HHHHHHHHHS-------HHHHHHHHHSPPP-HHHHHHHHHHHHHHHHHHHHTT--HHHHHHHHHHIIIIIGGGS-SPP-SS--SS--TTSTT--SEEEEEEEPSTTPPPEEEEEE----TTBTSSSBTT--HHHHHHHHHHHHH-TT---HHHHHHHHHHTSTTSHHHHTTTS---S--EEEEEEE-SS-EEEEEEE-PPP-SS--HHHHHHHHHHTTT-S--HHHHHHHHHHHHSTTGGG-EEEEEEEESS-GGG--EEEEEEES---HHHHHHHHTTTTTS-S-HHHHHHHHHHHHHHHT--TT--TTPPPPP--STT-SEEEEEE--TT-SS-EEEEEE-HHHHSS-HHHHHHHHHHHHHHTT--TTHHHHHHHHHHHSPTT-TTT---SEEEEEEEEETTEEEEEEEE---TTGGGS-----/-HHHHHHHHHS-------HHHHHHHHHSPPP-HHHHHHHHHHHHHHHHHHHHTT--HHHHHHHHHHIIIIIGGGS-SPP-SS--SS--TTSTT--SEEEEEEEPSTTPPPEEEEEE----TTBTSSSBTT--HHHHHHHHHHHHH-TT---HHHHHHHHHHTSTTSHHHHTTTS---S--EEEEEEE-SS-EEEEEEE-PPP-SS--HHHHHHHHHHTTT-S--HHHHHHHHHHHHSTTGGG-EEEEEEEESS-GGG--EEEEEEES---HHHHHHHHTTTTTS-S-HHHHHHHHHHHHHHHT--TT--TTPPPPP--STT-SEEEEEE--TT-SS-EEEEEE-HHHHSS-HHHHHHHHHHHHHHTT--TTHHHHHHHHHHHSPTT-TTT---SEEEEEEEEETTEEEEEEEE---TTGGGS-----